Protein AF-0000000086636569 (afdb_homodimer)

Solvent-accessible surface area (backbone atoms only — not comparable to full-atom values): 57026 Å² total; per-residue (Å²): 127,86,80,73,78,58,21,23,55,56,32,53,75,66,73,48,94,47,76,62,40,80,80,44,24,64,63,28,57,76,63,74,40,82,42,66,36,55,52,45,75,56,51,57,44,32,56,47,44,37,48,48,50,31,52,48,57,55,53,68,70,54,67,79,78,84,78,79,77,84,74,76,84,78,80,74,83,78,66,83,68,66,83,62,70,76,66,76,68,66,71,71,67,79,69,75,75,90,65,72,74,88,46,74,58,40,58,68,72,83,88,52,73,71,67,54,68,65,57,49,37,34,49,53,39,48,55,28,51,42,36,59,42,40,74,91,74,70,39,70,48,41,66,58,61,47,66,54,53,59,65,58,30,84,41,93,88,36,56,23,35,52,24,21,47,39,14,40,17,29,44,54,48,21,62,78,66,60,40,71,63,32,45,53,51,13,50,50,25,39,35,50,14,37,52,42,44,49,54,60,69,62,39,83,90,59,64,65,48,73,58,56,52,52,24,36,53,39,46,40,52,34,44,69,34,65,40,60,58,50,96,67,75,56,42,39,48,43,40,41,52,47,44,51,52,63,42,44,75,64,35,58,61,37,73,66,40,36,54,50,46,54,55,48,51,50,55,40,48,44,34,23,52,72,68,69,37,79,72,62,85,58,50,60,61,58,56,67,46,31,22,70,84,38,66,71,49,41,53,51,49,50,49,49,52,47,32,51,53,51,47,51,48,50,54,50,58,60,40,42,76,64,77,71,58,57,68,62,57,55,53,52,50,45,52,51,51,53,49,50,52,52,56,59,53,59,66,56,67,42,80,89,60,57,64,46,77,41,52,39,78,76,65,47,59,93,59,87,66,97,59,91,74,51,71,43,36,42,35,31,84,41,64,59,58,45,43,53,51,34,51,53,40,41,51,48,34,53,47,37,52,49,44,41,57,55,39,66,72,46,32,85,73,43,75,69,50,22,55,58,34,50,54,51,37,53,52,37,38,50,48,35,36,51,40,48,52,55,45,52,14,34,48,49,43,32,41,38,36,22,47,59,86,62,51,71,40,71,90,51,78,76,39,60,48,21,40,33,28,30,58,64,42,44,41,49,35,51,57,44,36,37,84,87,42,69,45,49,72,66,51,22,53,52,27,46,54,51,49,51,49,32,25,67,62,53,48,32,54,78,66,43,48,95,65,61,57,94,128,86,79,74,79,59,21,24,54,57,31,53,75,67,73,46,94,47,77,62,40,80,84,44,23,63,64,27,58,76,65,73,39,81,41,67,36,56,55,47,73,57,52,57,45,30,58,48,44,37,47,49,50,30,53,52,57,55,56,71,68,57,71,76,78,82,82,77,74,84,75,77,85,76,81,75,82,78,69,85,69,67,83,64,71,77,67,75,66,66,71,71,64,79,71,77,75,90,63,74,74,88,45,74,59,40,59,67,73,85,85,50,73,71,67,54,70,65,58,48,36,35,50,53,39,47,57,27,51,42,35,58,40,39,75,90,73,68,39,71,50,42,64,58,60,49,66,53,55,59,64,57,31,85,42,92,88,37,57,22,36,54,24,19,47,38,14,41,14,29,44,53,49,20,60,77,66,61,40,71,62,32,46,52,51,12,50,49,24,39,32,49,14,37,50,42,44,49,54,59,69,61,39,83,90,60,66,64,48,73,58,56,51,52,24,37,53,39,45,39,51,34,45,68,34,66,39,58,58,48,97,68,75,56,44,39,49,46,40,42,54,47,44,51,53,64,40,45,75,64,34,58,61,35,72,66,40,36,53,49,46,55,55,49,52,49,54,41,48,44,36,24,54,70,67,69,36,79,74,62,87,58,49,60,62,58,56,67,46,32,22,71,85,37,69,72,48,41,52,51,50,51,49,50,51,48,32,50,54,50,48,51,48,51,52,51,58,60,39,42,75,61,80,71,57,57,68,61,59,56,52,52,50,43,52,50,52,53,49,52,53,54,55,60,54,58,66,57,68,42,77,90,60,59,66,45,79,42,54,39,76,77,67,48,59,96,59,86,66,98,57,92,73,52,71,42,36,44,36,30,84,42,64,59,57,46,43,51,50,35,50,54,40,40,52,49,36,52,47,37,54,52,44,39,54,54,40,65,72,46,34,85,73,42,74,69,50,23,55,56,34,50,53,50,38,55,52,37,39,51,49,34,36,51,42,49,53,54,47,53,14,34,49,49,41,32,41,38,35,22,47,61,87,64,51,72,40,71,92,51,78,76,38,61,48,21,38,32,27,27,59,67,43,45,45,49,35,52,57,44,36,36,87,86,42,70,44,50,71,66,51,22,52,50,27,46,54,51,48,53,50,30,26,67,60,54,48,33,52,77,66,41,47,95,66,58,69,93

Structure (mmCIF, N/CA/C/O backbone):
data_AF-0000000086636569-model_v1
#
loop_
_entity.id
_entity.type
_entity.pdbx_description
1 polymer 'Zn(2)-C6 fungal-type domain-containing protein'
#
loop_
_atom_site.group_PDB
_atom_site.id
_atom_site.type_symbol
_atom_site.label_atom_id
_atom_site.label_alt_id
_atom_site.label_comp_id
_atom_site.label_asym_id
_atom_site.label_entity_id
_atom_site.label_seq_id
_atom_site.pdbx_PDB_ins_code
_atom_site.Cartn_x
_atom_site.Cartn_y
_atom_site.Cartn_z
_atom_site.occupancy
_atom_site.B_iso_or_equiv
_atom_site.auth_seq_id
_atom_site.auth_comp_id
_atom_site.auth_asym_id
_atom_site.auth_atom_id
_atom_site.pdbx_PDB_model_num
ATOM 1 N N . MET A 1 1 ? 29.766 37.469 15.695 1 25.08 1 MET A N 1
ATOM 2 C CA . MET A 1 1 ? 28.438 37 15.375 1 25.08 1 MET A CA 1
ATOM 3 C C . MET A 1 1 ? 28.109 37.219 13.906 1 25.08 1 MET A C 1
ATOM 5 O O . MET A 1 1 ? 27.969 38.344 13.461 1 25.08 1 MET A O 1
ATOM 9 N N . SER A 1 2 ? 28.641 36.406 12.984 1 34.47 2 SER A N 1
ATOM 10 C CA . SER A 1 2 ? 28.609 36.75 11.562 1 34.47 2 SER A CA 1
ATOM 11 C C . SER A 1 2 ? 27.188 37.062 11.094 1 34.47 2 SER A C 1
ATOM 13 O O . SER A 1 2 ? 26.281 36.281 11.344 1 34.47 2 SER A O 1
ATOM 15 N N . HIS A 1 3 ? 26.75 38.25 10.867 1 37.94 3 HIS A N 1
ATOM 16 C CA . HIS A 1 3 ? 25.5 38.812 10.383 1 37.94 3 HIS A CA 1
ATOM 17 C C . HIS A 1 3 ? 25.062 38.188 9.062 1 37.94 3 HIS A C 1
ATOM 19 O O . HIS A 1 3 ? 25.656 38.469 8.016 1 37.94 3 HIS A O 1
ATOM 25 N N . ARG A 1 4 ? 24.547 37 9.117 1 49.47 4 ARG A N 1
ATOM 26 C CA . ARG A 1 4 ? 24.094 36.375 7.883 1 49.47 4 ARG A CA 1
ATOM 27 C C . ARG A 1 4 ? 23.031 37.219 7.188 1 49.47 4 ARG A C 1
ATOM 29 O O . ARG A 1 4 ? 22.141 37.75 7.84 1 49.47 4 ARG A O 1
ATOM 36 N N . SER A 1 5 ? 23.219 37.469 5.977 1 56.94 5 SER A N 1
ATOM 37 C CA . SER A 1 5 ? 22.469 38.375 5.121 1 56.94 5 SER A CA 1
ATOM 38 C C . SER A 1 5 ? 21 37.969 5.023 1 56.94 5 SER A C 1
ATOM 40 O O . SER A 1 5 ? 20.703 36.781 4.926 1 56.94 5 SER A O 1
ATOM 42 N N . ARG A 1 6 ? 19.984 38.781 5.352 1 59.16 6 ARG A N 1
ATOM 43 C CA . ARG A 1 6 ? 18.531 38.625 5.293 1 59.16 6 ARG A CA 1
ATOM 44 C C . ARG A 1 6 ? 18.016 38.812 3.867 1 59.16 6 ARG A C 1
ATOM 46 O O . ARG A 1 6 ? 16.812 39.031 3.654 1 59.16 6 ARG A O 1
ATOM 53 N N . GLY A 1 7 ? 18.859 38.781 2.932 1 62.91 7 GLY A N 1
ATOM 54 C CA . GLY A 1 7 ? 18.484 39 1.545 1 62.91 7 GLY A CA 1
ATOM 55 C C . GLY A 1 7 ? 17.828 37.812 0.906 1 62.91 7 GLY A C 1
ATOM 56 O O . GLY A 1 7 ? 17.75 36.719 1.515 1 62.91 7 GLY A O 1
ATOM 57 N N . CYS A 1 8 ? 17.125 38.062 -0.266 1 63.12 8 CYS A N 1
ATOM 58 C CA . CYS A 1 8 ? 16.5 36.969 -1.016 1 63.12 8 CYS A CA 1
ATOM 59 C C . CYS A 1 8 ? 17.547 35.938 -1.474 1 63.12 8 CYS A C 1
ATOM 61 O O . CYS A 1 8 ? 18.734 36.25 -1.528 1 63.12 8 CYS A O 1
ATOM 63 N N . LEU A 1 9 ? 17.203 34.719 -1.702 1 63.31 9 LEU A N 1
ATOM 64 C CA . LEU A 1 9 ? 18.109 33.625 -2.047 1 63.31 9 LEU A CA 1
ATOM 65 C C . LEU A 1 9 ? 19.047 34.031 -3.184 1 63.31 9 LEU A C 1
ATOM 67 O O . LEU A 1 9 ? 20.234 33.75 -3.146 1 63.31 9 LEU A O 1
ATOM 71 N N . ARG A 1 10 ? 18.562 34.719 -4.102 1 66.31 10 ARG A N 1
ATOM 72 C CA . ARG A 1 10 ? 19.359 35.094 -5.266 1 66.31 10 ARG A CA 1
ATOM 73 C C . ARG A 1 10 ? 20.422 36.125 -4.902 1 66.31 10 ARG A C 1
ATOM 75 O O . ARG A 1 10 ? 21.578 36.031 -5.332 1 66.31 10 ARG A O 1
ATOM 82 N N . CYS A 1 11 ? 20.047 37.062 -4.164 1 70.5 11 CYS A N 1
ATOM 83 C CA . CYS A 1 11 ? 20.969 38.094 -3.756 1 70.5 11 CYS A CA 1
ATOM 84 C C . CYS A 1 11 ? 22.062 37.562 -2.855 1 70.5 11 CYS A C 1
ATOM 86 O O . CYS A 1 11 ? 23.234 37.938 -2.969 1 70.5 11 CYS A O 1
ATOM 88 N N . ARG A 1 12 ? 21.734 36.562 -2.064 1 68 12 ARG A N 1
ATOM 89 C CA . ARG A 1 12 ? 22.688 35.906 -1.175 1 68 12 ARG A CA 1
ATOM 90 C C . ARG A 1 12 ? 23.688 35.062 -1.963 1 68 12 ARG A C 1
ATOM 92 O O . ARG A 1 12 ? 24.891 35.062 -1.674 1 68 12 ARG A O 1
ATOM 99 N N . GLN A 1 13 ? 23.219 34.438 -2.945 1 67.31 13 GLN A N 1
ATOM 100 C CA . GLN A 1 13 ? 24.078 33.625 -3.795 1 67.31 13 GLN A CA 1
ATOM 101 C C . GLN A 1 13 ? 25.109 34.469 -4.531 1 67.31 13 GLN A C 1
ATOM 103 O O . GLN A 1 13 ? 26.234 34.031 -4.758 1 67.31 13 GLN A O 1
ATOM 108 N N . ARG A 1 14 ? 24.766 35.688 -4.742 1 69.94 14 ARG A N 1
ATOM 109 C CA . ARG A 1 14 ? 25.625 36.594 -5.5 1 69.94 14 ARG A CA 1
ATOM 110 C C . ARG A 1 14 ? 26.406 37.5 -4.566 1 69.94 14 ARG A C 1
ATOM 112 O O . ARG A 1 14 ? 27.203 38.312 -5.02 1 69.94 14 ARG A O 1
ATOM 119 N N . ARG A 1 15 ? 26.172 37.375 -3.281 1 67.94 15 ARG A N 1
ATOM 120 C CA . ARG A 1 15 ? 26.844 38.125 -2.238 1 67.94 15 ARG A CA 1
ATOM 121 C C . ARG A 1 15 ? 26.688 39.625 -2.475 1 67.94 15 ARG A C 1
ATOM 123 O O . ARG A 1 15 ? 27.656 40.375 -2.355 1 67.94 15 ARG A O 1
ATOM 130 N N . VAL A 1 16 ? 25.422 40 -2.916 1 76.44 16 VAL A N 1
ATOM 131 C CA . VAL A 1 16 ? 25.109 41.438 -3.057 1 76.44 16 VAL A CA 1
ATOM 132 C C . VAL A 1 16 ? 24.109 41.844 -1.984 1 76.44 16 VAL A C 1
ATOM 134 O O . VAL A 1 16 ? 23.391 41 -1.44 1 76.44 16 VAL A O 1
ATOM 137 N N . LYS A 1 17 ? 24.125 43.062 -1.562 1 71.56 17 LYS A N 1
ATOM 138 C CA . LYS A 1 17 ? 23.203 43.625 -0.583 1 71.56 17 LYS A CA 1
ATOM 139 C C . LYS A 1 17 ? 21.766 43.625 -1.127 1 71.56 17 LYS A C 1
ATOM 141 O O . LYS A 1 17 ? 21.5 44.188 -2.188 1 71.56 17 LYS A O 1
ATOM 146 N N . CYS A 1 18 ? 20.797 42.844 -0.546 1 69.75 18 CYS A N 1
ATOM 147 C CA . CYS A 1 18 ? 19.391 42.719 -0.926 1 69.75 18 CYS A CA 1
ATOM 148 C C . CYS A 1 18 ? 18.562 43.812 -0.268 1 69.75 18 CYS A C 1
ATOM 150 O O . CYS A 1 18 ? 18.766 44.156 0.903 1 69.75 18 CYS A O 1
ATOM 152 N N . ASP A 1 19 ? 17.734 44.531 -0.901 1 72.31 19 ASP A N 1
ATOM 153 C CA . ASP A 1 19 ? 16.922 45.625 -0.352 1 72.31 19 ASP A CA 1
ATOM 154 C C . ASP A 1 19 ? 15.711 45.062 0.395 1 72.31 19 ASP A C 1
ATOM 156 O O . ASP A 1 19 ? 14.938 45.844 0.972 1 72.31 19 ASP A O 1
ATOM 160 N N . ARG A 1 20 ? 15.469 43.781 0.396 1 68.38 20 ARG A N 1
ATOM 161 C CA . ARG A 1 20 ? 14.43 43.062 1.119 1 68.38 20 ARG A CA 1
ATOM 162 C C . ARG A 1 20 ? 13.047 43.562 0.762 1 68.38 20 ARG A C 1
ATOM 164 O O . ARG A 1 20 ? 12.125 43.5 1.578 1 68.38 20 ARG A O 1
ATOM 171 N N . SER A 1 21 ? 12.945 44.094 -0.434 1 68.81 21 SER A N 1
ATOM 172 C CA . SER A 1 21 ? 11.625 44.5 -0.887 1 68.81 21 SER A CA 1
ATOM 173 C C . SER A 1 21 ? 10.758 43.281 -1.248 1 68.81 21 SER A C 1
ATOM 175 O O . SER A 1 21 ? 11.281 42.219 -1.57 1 68.81 21 SER A O 1
ATOM 177 N N . ARG A 1 22 ? 9.445 43.344 -0.914 1 63.53 22 ARG A N 1
ATOM 178 C CA . ARG A 1 22 ? 8.453 42.312 -1.267 1 63.53 22 ARG A CA 1
ATOM 179 C C . ARG A 1 22 ? 7.562 42.812 -2.408 1 63.53 22 ARG A C 1
ATOM 181 O O . ARG A 1 22 ? 7.277 44 -2.52 1 63.53 22 ARG A O 1
ATOM 188 N N . PRO A 1 23 ? 7.176 41.719 -3.141 1 57.16 23 PRO A N 1
ATOM 189 C CA . PRO A 1 23 ? 7.375 40.281 -3.1 1 57.16 23 PRO A CA 1
ATOM 190 C C . PRO A 1 23 ? 8.727 39.844 -3.672 1 57.16 23 PRO A C 1
ATOM 192 O O . PRO A 1 23 ? 9.148 38.688 -3.475 1 57.16 23 PRO A O 1
ATOM 195 N N . SER A 1 24 ? 9.312 40.75 -4.406 1 65.75 24 SER A N 1
ATOM 196 C CA . SER A 1 24 ? 10.617 40.5 -5.012 1 65.75 24 SER A CA 1
ATOM 197 C C . SER A 1 24 ? 11.609 41.594 -4.723 1 65.75 24 SER A C 1
ATOM 199 O O . SER A 1 24 ? 11.227 42.781 -4.648 1 65.75 24 SER A O 1
ATOM 201 N N . CYS A 1 25 ? 12.82 41.25 -4.434 1 70 25 CYS A N 1
ATOM 202 C CA . CYS A 1 25 ? 13.789 42.312 -4.191 1 70 25 CYS A CA 1
ATOM 203 C C . CYS A 1 25 ? 14.133 43.031 -5.484 1 70 25 CYS A C 1
ATOM 205 O O . CYS A 1 25 ? 14.078 42.469 -6.566 1 70 25 CYS A O 1
ATOM 207 N N . GLN A 1 26 ? 14.297 44.375 -5.316 1 73.62 26 GLN A N 1
ATOM 208 C CA . GLN A 1 26 ? 14.547 45.25 -6.453 1 73.62 26 GLN A CA 1
ATOM 209 C C . GLN A 1 26 ? 15.766 44.781 -7.25 1 73.62 26 GLN A C 1
ATOM 211 O O . GLN A 1 26 ? 15.844 45 -8.461 1 73.62 26 GLN A O 1
ATOM 216 N N . ARG A 1 27 ? 16.594 44 -6.633 1 74.31 27 ARG A N 1
ATOM 217 C CA . ARG A 1 27 ? 17.781 43.5 -7.309 1 74.31 27 ARG A CA 1
ATOM 218 C C . ARG A 1 27 ? 17.469 42.344 -8.211 1 74.31 27 ARG A C 1
ATOM 220 O O . ARG A 1 27 ? 17.969 42.25 -9.336 1 74.31 27 ARG A O 1
ATOM 227 N N . CYS A 1 28 ? 16.656 41.5 -7.719 1 71.62 28 CYS A N 1
ATOM 228 C CA . CYS A 1 28 ? 16.219 40.375 -8.539 1 71.62 28 CYS A CA 1
ATOM 229 C C . CYS A 1 28 ? 15.359 40.875 -9.703 1 71.62 28 CYS A C 1
ATOM 231 O O . CYS A 1 28 ? 15.516 40.406 -10.828 1 71.62 28 CYS A O 1
ATOM 233 N N . ILE A 1 29 ? 14.578 41.844 -9.492 1 72.06 29 ILE A N 1
ATOM 234 C CA . ILE A 1 29 ? 13.734 42.438 -10.531 1 72.06 29 ILE A CA 1
ATOM 235 C C . ILE A 1 29 ? 14.609 43.094 -11.586 1 72.06 29 ILE A C 1
ATOM 237 O O . ILE A 1 29 ? 14.398 42.906 -12.789 1 72.06 29 ILE A O 1
ATOM 241 N N . ALA A 1 30 ? 15.594 43.844 -11.211 1 74.5 30 ALA A N 1
ATOM 242 C CA . ALA A 1 30 ? 16.469 44.562 -12.125 1 74.5 30 ALA A CA 1
ATOM 243 C C . ALA A 1 30 ? 17.281 43.594 -12.992 1 74.5 30 ALA A C 1
ATOM 245 O O . ALA A 1 30 ? 17.641 43.938 -14.117 1 74.5 30 ALA A O 1
ATOM 246 N N . ARG A 1 31 ? 17.438 42.438 -12.445 1 73.06 31 ARG A N 1
ATOM 247 C CA . ARG A 1 31 ? 18.234 41.438 -13.18 1 73.06 31 ARG A CA 1
ATOM 248 C C . ARG A 1 31 ? 17.344 40.406 -13.859 1 73.06 31 ARG A C 1
ATOM 250 O O . ARG A 1 31 ? 17.844 39.438 -14.422 1 73.06 31 ARG A O 1
ATOM 257 N N . ASN A 1 32 ? 16.047 40.562 -13.789 1 63.72 32 ASN A N 1
ATOM 258 C CA . ASN A 1 32 ? 15.062 39.688 -14.391 1 63.72 32 ASN A CA 1
ATOM 259 C C . ASN A 1 32 ? 15.211 38.25 -13.883 1 63.72 32 ASN A C 1
ATOM 261 O O . ASN A 1 32 ? 15.172 37.312 -14.672 1 63.72 32 ASN A O 1
ATOM 265 N N . GLU A 1 33 ? 15.648 38.281 -12.672 1 66.19 33 GLU A N 1
ATOM 266 C CA . GLU A 1 33 ? 15.75 36.969 -12.031 1 66.19 33 GLU A CA 1
ATOM 267 C C . GLU A 1 33 ? 14.586 36.719 -11.062 1 66.19 33 GLU A C 1
ATOM 269 O O . GLU A 1 33 ? 14.047 37.688 -10.492 1 66.19 33 GLU A O 1
ATOM 274 N N . LEU A 1 34 ? 14.086 35.625 -11.008 1 57.88 34 LEU A N 1
ATOM 275 C CA . LEU A 1 34 ? 13.008 35.312 -10.078 1 57.88 34 LEU A CA 1
ATOM 276 C C . LEU A 1 34 ? 13.508 35.375 -8.633 1 57.88 34 LEU A C 1
ATOM 278 O O . LEU A 1 34 ? 14.461 34.688 -8.273 1 57.88 34 LEU A O 1
ATOM 282 N N . CYS A 1 35 ? 13.016 36.344 -7.855 1 58.75 35 CYS A N 1
ATOM 283 C CA . CYS A 1 35 ? 13.328 36.5 -6.441 1 58.75 35 CYS A CA 1
ATOM 284 C C . CYS A 1 35 ? 12.727 35.375 -5.625 1 58.75 35 CYS A C 1
ATOM 286 O O . CYS A 1 35 ? 11.508 35.25 -5.52 1 58.75 35 CYS A O 1
ATOM 288 N N . VAL A 1 36 ? 13.445 34.469 -5.438 1 53.31 36 VAL A N 1
ATOM 289 C CA . VAL A 1 36 ? 12.969 33.219 -4.867 1 53.31 36 VAL A CA 1
ATOM 290 C C . VAL A 1 36 ? 12.742 33.406 -3.369 1 53.31 36 VAL A C 1
ATOM 292 O O . VAL A 1 36 ? 12.633 32.406 -2.635 1 53.31 36 VAL A O 1
ATOM 295 N N . GLY A 1 37 ? 12.625 34.719 -2.844 1 53.34 37 GLY A N 1
ATOM 296 C CA . GLY A 1 37 ? 12.164 35.062 -1.505 1 53.34 37 GLY A CA 1
ATOM 297 C C . GLY A 1 37 ? 13.289 35.25 -0.516 1 53.34 37 GLY A C 1
ATOM 298 O O . GLY A 1 37 ? 14.461 35.125 -0.867 1 53.34 37 GLY A O 1
ATOM 299 N N . TYR A 1 38 ? 12.922 35.969 0.691 1 51.59 38 TYR A N 1
ATOM 300 C CA . TYR A 1 38 ? 13.82 36.469 1.729 1 51.59 38 TYR A CA 1
ATOM 301 C C . TYR A 1 38 ? 13.984 35.438 2.842 1 51.59 38 TYR A C 1
ATOM 303 O O . TYR A 1 38 ? 13.133 34.562 3.023 1 51.59 38 TYR A O 1
ATOM 311 N N . ARG A 1 39 ? 15.203 35.312 3.246 1 44.06 39 ARG A N 1
ATOM 312 C CA . ARG A 1 39 ? 15.398 34.469 4.434 1 44.06 39 ARG A CA 1
ATOM 313 C C . ARG A 1 39 ? 14.531 34.969 5.59 1 44.06 39 ARG A C 1
ATOM 315 O O . ARG A 1 39 ? 14.594 36.156 5.957 1 44.06 39 ARG A O 1
ATOM 322 N N . ASP A 1 40 ? 13.391 34.562 5.699 1 41.47 40 ASP A N 1
ATOM 323 C CA . ASP A 1 40 ? 12.633 35 6.871 1 41.47 40 ASP A CA 1
ATOM 324 C C . ASP A 1 40 ? 13.352 34.594 8.164 1 41.47 40 ASP A C 1
ATOM 326 O O . ASP A 1 40 ? 14.195 33.688 8.156 1 41.47 40 ASP A O 1
ATOM 330 N N . GLU A 1 41 ? 13.219 35.469 9.188 1 41.06 41 GLU A N 1
ATOM 331 C CA . GLU A 1 41 ? 13.695 35.188 10.539 1 41.06 41 GLU A CA 1
ATOM 332 C C . GLU A 1 41 ? 13.461 33.719 10.914 1 41.06 41 GLU A C 1
ATOM 334 O O . GLU A 1 41 ? 14.227 33.156 11.688 1 41.06 41 GLU A O 1
ATOM 339 N N . GLY A 1 42 ? 12.633 33.156 10.375 1 38.97 42 GLY A N 1
ATOM 340 C CA . GLY A 1 42 ? 12.297 31.766 10.672 1 38.97 42 GLY A CA 1
ATOM 341 C C . GLY A 1 42 ? 13.32 30.781 10.133 1 38.97 42 GLY A C 1
ATOM 342 O O . GLY A 1 42 ? 13.609 29.766 10.773 1 38.97 42 GLY A O 1
ATOM 343 N N . ASP A 1 43 ? 13.906 31.062 9.023 1 41.56 43 ASP A N 1
ATOM 344 C CA . ASP A 1 43 ? 14.969 30.234 8.469 1 41.56 43 ASP A CA 1
ATOM 345 C C . ASP A 1 43 ? 16.203 30.234 9.375 1 41.56 43 ASP A C 1
ATOM 347 O O . ASP A 1 43 ? 16.828 29.203 9.57 1 41.56 43 ASP A O 1
ATOM 351 N N . LEU A 1 44 ? 16.547 31.453 9.867 1 40.69 44 LEU A N 1
ATOM 352 C CA . LEU A 1 44 ? 17.625 31.609 10.836 1 40.69 44 LEU A CA 1
ATOM 353 C C . LEU A 1 44 ? 17.328 30.828 12.109 1 40.69 44 LEU A C 1
ATOM 355 O O . LEU A 1 44 ? 18.234 30.25 12.711 1 40.69 44 LEU A O 1
ATOM 359 N N . MET A 1 45 ? 16.172 30.812 12.406 1 39.44 45 MET A N 1
ATOM 360 C CA . MET A 1 45 ? 15.773 30.078 13.602 1 39.44 45 MET A CA 1
ATOM 361 C C . MET A 1 45 ? 15.938 28.578 13.398 1 39.44 45 MET A C 1
ATOM 363 O O . MET A 1 45 ? 16.391 27.875 14.305 1 39.44 45 MET A O 1
ATOM 367 N N . PHE A 1 46 ? 15.719 28.109 12.227 1 37.31 46 PHE A N 1
ATOM 368 C CA . PHE A 1 46 ? 15.891 26.672 11.969 1 37.31 46 PHE A CA 1
ATOM 369 C C . PHE A 1 46 ? 17.359 26.281 12.055 1 37.31 46 PHE A C 1
ATOM 371 O O . PHE A 1 46 ? 17.688 25.266 12.672 1 37.31 46 PHE A O 1
ATOM 378 N N . GLN A 1 47 ? 18.266 26.984 11.469 1 42.06 47 GLN A N 1
ATOM 379 C CA . GLN A 1 47 ? 19.688 26.688 11.562 1 42.06 47 GLN A CA 1
ATOM 380 C C . GLN A 1 47 ? 20.188 26.844 13 1 42.06 47 GLN A C 1
ATOM 382 O O . GLN A 1 47 ? 20.938 26.016 13.492 1 42.06 47 GLN A O 1
ATOM 387 N N . HIS A 1 48 ? 19.703 27.906 13.594 1 41.78 48 HIS A N 1
ATOM 388 C CA . HIS A 1 48 ? 20.109 28.172 14.969 1 41.78 48 HIS A CA 1
ATOM 389 C C . HIS A 1 48 ? 19.516 27.141 15.93 1 41.78 48 HIS A C 1
ATOM 391 O O . HIS A 1 48 ? 20.203 26.672 16.844 1 41.78 48 HIS A O 1
ATOM 397 N N . GLU A 1 49 ? 18.344 26.812 15.688 1 42.47 49 GLU A N 1
ATOM 398 C CA . GLU A 1 49 ? 17.703 25.844 16.578 1 42.47 49 GLU A CA 1
ATOM 399 C C . GLU A 1 49 ? 18.297 24.453 16.391 1 42.47 49 GLU A C 1
ATOM 401 O O . GLU A 1 49 ? 18.469 23.719 17.359 1 42.47 49 GLU A O 1
ATOM 406 N N . THR A 1 50 ? 18.609 24.172 15.195 1 43.12 50 THR A N 1
ATOM 407 C CA . THR A 1 50 ? 19.312 22.906 15 1 43.12 50 THR A CA 1
ATOM 408 C C . THR A 1 50 ? 20.641 22.906 15.766 1 43.12 50 THR A C 1
ATOM 410 O O . THR A 1 50 ? 20.984 21.906 16.406 1 43.12 50 THR A O 1
ATOM 413 N N . GLU A 1 51 ? 21.281 24.094 15.719 1 43.12 51 GLU A N 1
ATOM 414 C CA . GLU A 1 51 ? 22.547 24.203 16.453 1 43.12 51 GLU A CA 1
ATOM 415 C C . GLU A 1 51 ? 22.312 24.156 17.969 1 43.12 51 GLU A C 1
ATOM 417 O O . GLU 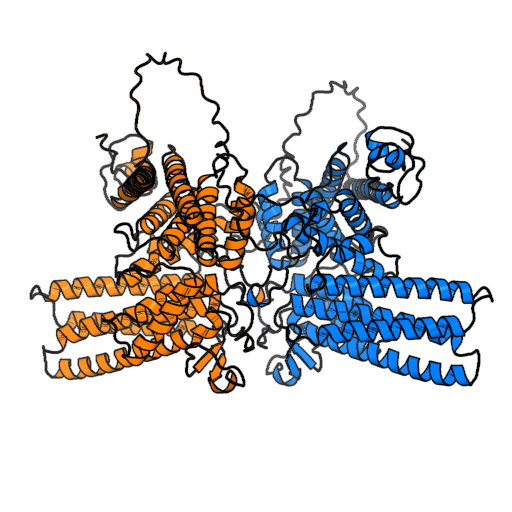A 1 51 ? 23.062 23.516 18.688 1 43.12 51 GLU A O 1
ATOM 422 N N . LYS A 1 52 ? 21.328 24.828 18.438 1 46.16 52 LYS A N 1
ATOM 423 C CA . LYS A 1 52 ? 21.016 24.844 19.859 1 46.16 52 LYS A CA 1
ATOM 424 C C . LYS A 1 52 ? 20.578 23.469 20.359 1 46.16 52 LYS A C 1
ATOM 426 O O . LYS A 1 52 ? 21 23.031 21.422 1 46.16 52 LYS A O 1
ATOM 431 N N . VAL A 1 53 ? 19.812 22.891 19.609 1 47.34 53 VAL A N 1
ATOM 432 C CA . VAL A 1 53 ? 19.312 21.578 20 1 47.34 53 VAL A CA 1
ATOM 433 C C . VAL A 1 53 ? 20.453 20.562 19.938 1 47.34 53 VAL A C 1
ATOM 435 O O . VAL A 1 53 ? 20.578 19.703 20.812 1 47.34 53 VAL A O 1
ATOM 438 N N . VAL A 1 54 ? 21.266 20.734 18.906 1 44.75 54 VAL A N 1
ATOM 439 C CA . VAL A 1 54 ? 22.469 19.906 18.844 1 44.75 54 VAL A CA 1
ATOM 440 C C . VAL A 1 54 ? 23.344 20.156 20.062 1 44.75 54 VAL A C 1
ATOM 442 O O . VAL A 1 54 ? 23.812 19.219 20.703 1 44.75 54 VAL A O 1
ATOM 445 N N . PHE A 1 55 ? 23.641 21.469 20.359 1 45.69 55 PHE A N 1
ATOM 446 C CA . PHE A 1 55 ? 24.484 21.812 21.5 1 45.69 55 PHE A CA 1
ATOM 447 C C . PHE A 1 55 ? 23.891 21.25 22.797 1 45.69 55 PHE A C 1
ATOM 449 O O . PHE A 1 55 ? 24.609 20.688 23.625 1 45.69 55 PHE A O 1
ATOM 456 N N . ARG A 1 56 ? 22.672 21.328 22.922 1 44.91 56 ARG A N 1
ATOM 457 C CA . ARG A 1 56 ? 22.016 20.859 24.141 1 44.91 56 ARG A CA 1
ATOM 458 C C . ARG A 1 56 ? 22.016 19.328 24.203 1 44.91 56 ARG A C 1
ATOM 460 O O . ARG A 1 56 ? 22.172 18.75 25.281 1 44.91 56 ARG A O 1
ATOM 467 N N . SER A 1 57 ? 21.672 18.75 23.172 1 42.31 57 SER A N 1
ATOM 468 C CA . SER A 1 57 ? 21.625 17.297 23.156 1 42.31 57 SER A CA 1
ATOM 469 C C . SER A 1 57 ? 23 16.703 23.438 1 42.31 57 SER A C 1
ATOM 471 O O . SER A 1 57 ? 23.094 15.656 24.094 1 42.31 57 SER A O 1
ATOM 473 N N . LEU A 1 58 ? 24.094 17.328 22.984 1 40.94 58 LEU A N 1
ATOM 474 C CA . LEU A 1 58 ? 25.453 16.891 23.266 1 40.94 58 LEU A CA 1
ATOM 475 C C . LEU A 1 58 ? 25.859 17.234 24.688 1 40.94 58 LEU A C 1
ATOM 477 O O . LEU A 1 58 ? 26.625 16.5 25.328 1 40.94 58 LEU A O 1
ATOM 481 N N . THR A 1 59 ? 25.5 18.375 25.219 1 39.91 59 THR A N 1
ATOM 482 C CA . THR A 1 59 ? 25.875 18.766 26.562 1 39.91 59 THR A CA 1
ATOM 483 C C . THR A 1 59 ? 25.156 17.891 27.594 1 39.91 59 THR A C 1
ATOM 485 O O . THR A 1 59 ? 25.672 17.672 28.703 1 39.91 59 THR A O 1
ATOM 488 N N . THR A 1 60 ? 23.922 17.531 27.375 1 36.34 60 THR A N 1
ATOM 489 C CA . THR A 1 60 ? 23.281 16.734 28.406 1 36.34 60 THR A CA 1
ATOM 490 C C . THR A 1 60 ? 23.938 15.359 28.516 1 36.34 60 THR A C 1
ATOM 492 O O . THR A 1 60 ? 23.75 14.656 29.5 1 36.34 60 THR A O 1
ATOM 495 N N . SER A 1 61 ? 24.562 14.852 27.531 1 34.62 61 SER A N 1
ATOM 496 C CA . SER A 1 61 ? 25.234 13.57 27.719 1 34.62 61 SER A CA 1
ATOM 497 C C . SER A 1 61 ? 26.547 13.734 28.469 1 34.62 61 SER A C 1
ATOM 499 O O . SER A 1 61 ? 27.172 12.742 28.875 1 34.62 61 SER A O 1
ATOM 501 N N . SER A 1 62 ? 27.312 14.906 28.422 1 34.06 62 SER A N 1
ATOM 502 C CA . SER A 1 62 ? 28.688 14.961 28.922 1 34.06 62 SER A CA 1
ATOM 503 C C . SER A 1 62 ? 28.719 15.148 30.438 1 34.06 62 SER A C 1
ATOM 505 O O . SER A 1 62 ? 29.781 15.398 31 1 34.06 62 SER A O 1
ATOM 507 N N . THR A 1 63 ? 27.688 15.156 31.219 1 27.72 63 THR A N 1
ATOM 508 C CA . THR A 1 63 ? 28.047 15.656 32.531 1 27.72 63 THR A CA 1
ATOM 509 C C . THR A 1 63 ? 29.156 14.797 33.156 1 27.72 63 THR A C 1
ATOM 511 O O . THR A 1 63 ? 29.859 15.234 34.062 1 27.72 63 THR A O 1
ATOM 514 N N . SER A 1 64 ? 29.141 13.469 33.281 1 27.45 64 SER A N 1
ATOM 515 C CA . SER A 1 64 ? 29.844 13.133 34.531 1 27.45 64 SER A CA 1
ATOM 516 C C . SER A 1 64 ? 31.359 13.273 34.375 1 27.45 64 SER A C 1
ATOM 518 O O . SER A 1 64 ? 32.094 13.328 35.344 1 27.45 64 SER A O 1
ATOM 520 N N . GLY A 1 65 ? 32.094 12.742 33.281 1 25.11 65 GLY A N 1
ATOM 521 C CA . GLY A 1 65 ? 33.469 12.422 33.625 1 25.11 65 GLY A CA 1
ATOM 522 C C . GLY A 1 65 ? 34.375 13.633 33.656 1 25.11 65 GLY A C 1
ATOM 523 O O . GLY A 1 65 ? 34.094 14.633 33 1 25.11 65 GLY A O 1
ATOM 524 N N . SER A 1 66 ? 35.281 13.891 34.688 1 24.27 66 SER A N 1
ATOM 525 C CA . SER A 1 66 ? 36.312 14.828 35.125 1 24.27 66 SER A CA 1
ATOM 526 C C . SER A 1 66 ? 37.375 15 34.062 1 24.27 66 SER A C 1
ATOM 528 O O . SER A 1 66 ? 38.094 14.047 33.719 1 24.27 66 SER A O 1
ATOM 530 N N . VAL A 1 67 ? 37.125 15.711 32.906 1 23.8 67 VAL A N 1
ATOM 531 C CA . VAL A 1 67 ? 38.156 15.953 31.922 1 23.8 67 VAL A CA 1
ATOM 532 C C . VAL A 1 67 ? 39.312 16.75 32.531 1 23.8 67 VAL A C 1
ATOM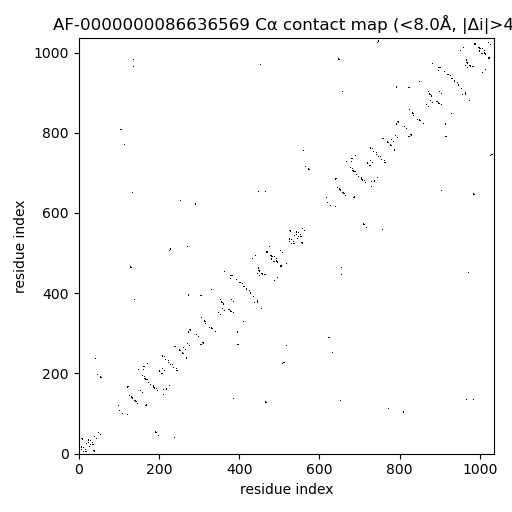 534 O O . VAL A 1 67 ? 39.125 17.828 33.094 1 23.8 67 VAL A O 1
ATOM 537 N N . SER A 1 68 ? 40.438 16.031 33 1 22.55 68 SER A N 1
ATOM 538 C CA . SER A 1 68 ? 41.719 16.641 33.312 1 22.55 68 SER A CA 1
ATOM 539 C C . SER A 1 68 ? 42.281 17.406 32.125 1 22.55 68 SER A C 1
ATOM 541 O O . SER A 1 68 ? 42.094 16.984 30.969 1 22.55 68 SER A O 1
ATOM 543 N N . THR A 1 69 ? 42.594 18.734 32.125 1 22.34 69 THR A N 1
ATOM 544 C CA . THR A 1 69 ? 42.906 19.891 31.297 1 22.34 69 THR A CA 1
ATOM 545 C C . THR A 1 69 ? 44.281 19.734 30.625 1 22.34 69 THR A C 1
ATOM 547 O O . THR A 1 69 ? 44.844 20.688 30.078 1 22.34 69 THR A O 1
ATOM 550 N N . ASN A 1 70 ? 44.875 18.484 30.266 1 22.22 70 ASN A N 1
ATOM 551 C CA . ASN A 1 70 ? 46.281 18.641 29.859 1 22.22 70 ASN A CA 1
ATOM 552 C C . ASN A 1 70 ? 46.406 19.344 28.516 1 22.22 70 ASN A C 1
ATOM 554 O O . ASN A 1 70 ? 45.594 19.094 27.609 1 22.22 70 ASN A O 1
ATOM 558 N N . SER A 1 71 ? 47.062 20.531 28.312 1 22.02 71 SER A N 1
ATOM 559 C CA . SER A 1 71 ? 47.25 21.688 27.438 1 22.02 71 SER A CA 1
ATOM 560 C C . SER A 1 71 ? 48.031 21.312 26.188 1 22.02 71 SER A C 1
ATOM 562 O O . SER A 1 71 ? 48.438 22.172 25.406 1 22.02 71 SER A O 1
ATOM 564 N N . SER A 1 72 ? 48.281 20 25.766 1 25.7 72 SER A N 1
ATOM 565 C CA . SER A 1 72 ? 49.406 20 24.844 1 25.7 72 SER A CA 1
ATOM 566 C C . SER A 1 72 ? 49.031 20.672 23.531 1 25.7 72 SER A C 1
ATOM 568 O O . SER A 1 72 ? 47.875 20.625 23.109 1 25.7 72 SER A O 1
ATOM 570 N N . PRO A 1 73 ? 49.938 21.531 22.906 1 27.05 73 PRO A N 1
ATOM 571 C CA . PRO A 1 73 ? 49.906 22.484 21.781 1 27.05 73 PRO A CA 1
ATOM 572 C C . PRO A 1 73 ? 49.625 21.797 20.438 1 27.05 73 PRO A C 1
ATOM 574 O O . PRO A 1 73 ? 50.375 20.922 20.016 1 27.05 73 PRO A O 1
ATOM 577 N N . ARG A 1 74 ? 48.25 21.547 20.141 1 24.48 74 ARG A N 1
ATOM 578 C CA . ARG A 1 74 ? 47.812 20.688 19.047 1 24.48 74 ARG A CA 1
ATOM 579 C C . ARG A 1 74 ? 48.094 21.344 17.688 1 24.48 74 ARG A C 1
ATOM 581 O O . ARG A 1 74 ? 47.656 22.484 17.453 1 24.48 74 ARG A O 1
ATOM 588 N N . ASP A 1 75 ? 49.281 21.078 17.031 1 24.3 75 ASP A N 1
ATOM 589 C CA . ASP A 1 75 ? 49.719 21.469 15.688 1 24.3 75 ASP A CA 1
ATOM 590 C C . ASP A 1 75 ? 48.625 21.188 14.648 1 24.3 75 ASP A C 1
ATOM 592 O O . ASP A 1 75 ? 47.969 20.156 14.711 1 24.3 75 ASP A O 1
ATOM 596 N N . HIS A 1 76 ? 48.094 22.219 13.93 1 21.62 76 HIS A N 1
ATOM 597 C CA . HIS A 1 76 ? 46.938 22.5 13.078 1 21.62 76 HIS A CA 1
ATOM 598 C C . HIS A 1 76 ? 47.094 21.812 11.719 1 21.62 76 HIS A C 1
ATOM 600 O O . HIS A 1 76 ? 46.469 22.234 10.742 1 21.62 76 HIS A O 1
ATOM 606 N N . ARG A 1 77 ? 47.906 20.734 11.391 1 24.48 77 ARG A N 1
ATOM 607 C CA . ARG A 1 77 ? 47.969 20.297 10 1 24.48 77 ARG A CA 1
ATOM 608 C C . ARG A 1 77 ? 46.562 19.922 9.508 1 24.48 77 ARG A C 1
ATOM 610 O O . ARG A 1 77 ? 45.875 19.109 10.133 1 24.48 77 ARG A O 1
ATOM 617 N N . THR A 1 78 ? 45.906 20.797 8.703 1 22.44 78 THR A N 1
ATOM 618 C CA . THR A 1 78 ? 44.594 20.859 8.047 1 22.44 78 THR A CA 1
ATOM 619 C C . THR A 1 78 ? 44.406 19.672 7.125 1 22.44 78 THR A C 1
ATOM 621 O O . THR A 1 78 ? 44.844 19.688 5.969 1 22.44 78 THR A O 1
ATOM 624 N N . ARG A 1 79 ? 45 18.453 7.344 1 24.23 79 ARG A N 1
ATOM 625 C CA . ARG A 1 79 ? 44.781 17.375 6.383 1 24.23 79 ARG A CA 1
ATOM 626 C C . ARG A 1 79 ? 43.312 17.234 6.059 1 24.23 79 ARG A C 1
ATOM 628 O O . ARG A 1 79 ? 42.438 17.391 6.934 1 24.23 79 ARG A O 1
ATOM 635 N N . SER A 1 80 ? 42.969 17.391 4.723 1 23.3 80 SER A N 1
ATOM 636 C CA . SER A 1 80 ? 41.719 17.219 4.02 1 23.3 80 SER A CA 1
ATOM 637 C C . SER A 1 80 ? 41 15.969 4.496 1 23.3 80 SER A C 1
ATOM 639 O O . SER A 1 80 ? 41.469 14.852 4.309 1 23.3 80 SER A O 1
ATOM 641 N N . ARG A 1 81 ? 40.562 15.984 5.652 1 23.97 81 ARG A N 1
ATOM 642 C CA . ARG A 1 81 ? 39.969 14.867 6.359 1 23.97 81 ARG A CA 1
ATOM 643 C C . ARG A 1 81 ? 38.844 14.234 5.531 1 23.97 81 ARG A C 1
ATOM 645 O O . ARG A 1 81 ? 37.938 14.93 5.09 1 23.97 81 ARG A O 1
ATOM 652 N N . SER A 1 82 ? 39.25 13.281 4.605 1 25.77 82 SER A N 1
ATOM 653 C CA . SER A 1 82 ? 38.344 12.344 3.986 1 25.77 82 SER A CA 1
ATOM 654 C C . SER A 1 82 ? 37.062 12.172 4.836 1 25.77 82 SER A C 1
ATOM 656 O O . SER A 1 82 ? 37.156 12.125 6.066 1 25.77 82 SER A O 1
ATOM 658 N N . VAL A 1 83 ? 36.094 12.797 4.379 1 28.72 83 VAL A N 1
ATOM 659 C CA . VAL A 1 83 ? 34.812 12.617 5.016 1 28.72 83 VAL A CA 1
ATOM 660 C C . VAL A 1 83 ? 34.656 11.18 5.5 1 28.72 83 VAL A C 1
ATOM 662 O O . VAL A 1 83 ? 34.594 10.25 4.691 1 28.72 83 VAL A O 1
ATOM 665 N N . GLU A 1 84 ? 35.5 10.789 6.43 1 26.19 84 GLU A N 1
ATOM 666 C CA . GLU A 1 84 ? 35.5 9.508 7.129 1 26.19 84 GLU A CA 1
ATOM 667 C C . GLU A 1 84 ? 34.094 8.922 7.215 1 26.19 84 GLU A C 1
ATOM 669 O O . GLU A 1 84 ? 33.125 9.648 7.379 1 26.19 84 GLU A O 1
ATOM 674 N N . ARG A 1 85 ? 33.844 7.805 6.5 1 29.42 85 ARG A N 1
ATOM 675 C CA . ARG A 1 85 ? 32.719 6.914 6.836 1 29.42 85 ARG A CA 1
ATOM 676 C C . ARG A 1 85 ? 32.281 7.102 8.281 1 29.42 85 ARG A C 1
ATOM 678 O O . ARG A 1 85 ? 33.125 7.152 9.188 1 29.42 85 ARG A O 1
ATOM 685 N N . ALA A 1 86 ? 31.422 8.008 8.57 1 29.92 86 ALA A N 1
ATOM 686 C CA . ALA A 1 86 ? 30.875 7.926 9.93 1 29.92 86 ALA A CA 1
ATOM 687 C C . ALA A 1 86 ? 31.172 6.566 10.555 1 29.92 86 ALA A C 1
ATOM 689 O O . ALA A 1 86 ? 30.719 5.535 10.062 1 29.92 86 ALA A O 1
ATOM 690 N N . SER A 1 87 ? 32.312 6.266 10.984 1 29.55 87 SER A N 1
ATOM 691 C CA . SER A 1 87 ? 32.625 5.09 11.805 1 29.55 87 SER A CA 1
ATOM 692 C C . SER A 1 87 ? 31.391 4.613 12.555 1 29.55 87 SER A C 1
ATOM 694 O O . SER A 1 87 ? 30.672 5.418 13.164 1 29.55 87 SER A O 1
ATOM 696 N N . GLU A 1 88 ? 30.625 3.611 11.977 1 33.53 88 GLU A N 1
ATOM 697 C CA . GLU A 1 88 ? 29.688 2.891 12.828 1 33.53 88 GLU A CA 1
ATOM 698 C C . GLU A 1 88 ? 30.125 2.945 14.297 1 33.53 88 GLU A C 1
ATOM 700 O O . GLU A 1 88 ? 31.031 2.215 14.703 1 33.53 88 GLU A O 1
ATOM 705 N N . SER A 1 89 ? 30.641 3.994 14.766 1 31.58 89 SER A N 1
ATOM 706 C CA . SER A 1 89 ? 30.812 3.928 16.219 1 31.58 89 SER A CA 1
ATOM 707 C C . SER A 1 89 ? 29.828 2.941 16.844 1 31.58 89 SER A C 1
ATOM 709 O O . SER A 1 89 ? 28.609 3.092 16.703 1 31.58 89 SER A O 1
ATOM 711 N N . SER A 1 90 ? 30.141 1.672 16.641 1 35 90 SER A N 1
ATOM 712 C CA . SER A 1 90 ? 29.531 0.575 17.375 1 35 90 SER A CA 1
ATOM 713 C C . SER A 1 90 ? 29.047 1.039 18.75 1 35 90 SER A C 1
ATOM 715 O O . SER A 1 90 ? 29.859 1.382 19.609 1 35 90 SER A O 1
ATOM 717 N N . PHE A 1 91 ? 28.281 1.939 18.828 1 35.81 91 PHE A N 1
ATOM 718 C CA . PHE A 1 91 ? 27.641 1.985 20.141 1 35.81 91 PHE A CA 1
ATOM 719 C C . PHE A 1 91 ? 27.625 0.604 20.781 1 35.81 91 PHE A C 1
ATOM 721 O O . PHE A 1 91 ? 26.984 -0.315 20.281 1 35.81 91 PHE A O 1
ATOM 728 N N . SER A 1 92 ? 28.766 0.153 21.141 1 36.62 92 SER A N 1
ATOM 729 C CA . SER A 1 92 ? 28.984 -1.056 21.922 1 36.62 92 SER A CA 1
ATOM 730 C C . SER A 1 92 ? 27.859 -1.282 22.938 1 36.62 92 SER A C 1
ATOM 732 O O . SER A 1 92 ? 28.094 -1.24 24.141 1 36.62 92 SER A O 1
ATOM 734 N N . SER A 1 93 ? 26.859 -0.493 22.984 1 38.72 93 SER A N 1
ATOM 735 C CA . SER A 1 93 ? 26 -0.911 24.078 1 38.72 93 SER A CA 1
ATOM 736 C C . SER A 1 93 ? 25.625 -2.385 23.969 1 38.72 93 SER A C 1
ATOM 738 O O . SER A 1 93 ? 25.188 -2.838 22.906 1 38.72 93 SER A O 1
ATOM 740 N N . THR A 1 94 ? 26.219 -3.207 24.734 1 44.41 94 THR A N 1
ATOM 741 C CA . THR A 1 94 ? 26.047 -4.613 25.078 1 44.41 94 THR A CA 1
ATOM 742 C C . THR A 1 94 ? 24.562 -4.961 25.188 1 44.41 94 THR A C 1
ATOM 744 O O . THR A 1 94 ? 24.219 -6.102 25.5 1 44.41 94 THR A O 1
ATOM 747 N N . ALA A 1 95 ? 23.734 -3.932 25.391 1 47.53 95 ALA A N 1
ATOM 748 C CA . ALA A 1 95 ? 22.438 -4.492 25.734 1 47.53 95 ALA A CA 1
ATOM 749 C C . ALA A 1 95 ? 21.75 -5.07 24.5 1 47.53 95 ALA A C 1
ATOM 751 O O . ALA A 1 95 ? 21.641 -4.398 23.469 1 47.53 95 ALA A O 1
ATOM 752 N N . SER A 1 96 ? 21.734 -6.277 24.297 1 59.66 96 SER A N 1
ATOM 753 C CA . SER A 1 96 ? 21.031 -7.055 23.281 1 59.66 96 SER A CA 1
ATOM 754 C C . SER A 1 96 ? 19.578 -6.59 23.141 1 59.66 96 SER A C 1
ATOM 756 O O . SER A 1 96 ? 18.859 -6.473 24.141 1 59.66 96 SER A O 1
ATOM 758 N N . LEU A 1 97 ? 19.266 -5.836 22.047 1 73.06 97 LEU A N 1
ATOM 759 C CA . LEU A 1 97 ? 17.891 -5.453 21.75 1 73.06 97 LEU A CA 1
ATOM 760 C C . LEU A 1 97 ? 17 -6.684 21.609 1 73.06 97 LEU A C 1
ATOM 762 O O . LEU A 1 97 ? 17.422 -7.695 21.047 1 73.06 97 LEU A O 1
ATOM 766 N N . ASN A 1 98 ? 15.992 -6.629 22.438 1 74.62 98 ASN A N 1
ATOM 767 C CA . ASN A 1 98 ? 14.977 -7.66 22.234 1 74.62 98 ASN A CA 1
ATOM 768 C C . ASN A 1 98 ? 14.125 -7.383 21.016 1 74.62 98 ASN A C 1
ATOM 770 O O . ASN A 1 98 ? 13.023 -6.84 21.125 1 74.62 98 ASN A O 1
ATOM 774 N N . LEU A 1 99 ? 14.773 -7.633 19.906 1 80.31 99 LEU A N 1
ATOM 775 C CA . LEU A 1 99 ? 14.07 -7.402 18.656 1 80.31 99 LEU A CA 1
ATOM 776 C C . LEU A 1 99 ? 13.328 -8.656 18.203 1 80.31 99 LEU A C 1
ATOM 778 O O . LEU A 1 99 ? 13.781 -9.773 18.469 1 80.31 99 LEU A O 1
ATOM 782 N N . PRO A 1 100 ? 12.102 -8.344 17.688 1 75.12 100 PRO A N 1
ATOM 783 C CA . PRO A 1 100 ? 11.461 -9.516 17.078 1 75.12 100 PRO A CA 1
ATOM 784 C C . PRO A 1 100 ? 12.312 -10.164 15.992 1 75.12 100 PRO A C 1
ATOM 786 O O . PRO A 1 100 ? 13.344 -9.617 15.602 1 75.12 100 PRO A O 1
ATOM 789 N N . THR A 1 101 ? 11.875 -11.297 15.656 1 77.06 101 THR A N 1
ATOM 790 C CA . THR A 1 101 ? 12.586 -12.016 14.609 1 77.06 101 THR A CA 1
ATOM 791 C C . THR A 1 101 ? 12.719 -11.156 13.359 1 77.06 101 THR A C 1
ATOM 793 O O . THR A 1 101 ? 11.75 -10.523 12.922 1 77.06 101 THR A O 1
ATOM 796 N N . ALA A 1 102 ? 13.922 -11.094 12.836 1 77.31 102 ALA A N 1
ATOM 797 C CA . ALA A 1 102 ? 14.258 -10.211 11.719 1 77.31 102 ALA A CA 1
ATOM 798 C C . ALA A 1 102 ? 13.539 -10.633 10.445 1 77.31 102 ALA A C 1
ATOM 800 O O . ALA A 1 102 ? 13.203 -9.797 9.609 1 77.31 102 ALA A O 1
ATOM 801 N N . PHE A 1 103 ? 13.344 -11.93 10.367 1 83.38 103 PHE A N 1
ATOM 802 C CA . PHE A 1 103 ? 12.758 -12.484 9.148 1 83.38 103 PHE A CA 1
ATOM 803 C C . PHE A 1 103 ? 11.555 -13.359 9.477 1 83.38 103 PHE A C 1
ATOM 805 O O . PHE A 1 103 ? 11.641 -14.586 9.414 1 83.38 103 PHE A O 1
ATOM 812 N N . PRO A 1 104 ? 10.398 -12.688 9.68 1 80.75 104 PRO A N 1
ATOM 813 C CA . PRO A 1 104 ? 9.227 -13.445 10.125 1 80.75 104 PRO A CA 1
ATOM 814 C C . PRO A 1 104 ? 8.805 -14.523 9.125 1 80.75 104 PRO A C 1
ATOM 816 O O . PRO A 1 104 ? 8.07 -15.445 9.484 1 80.75 104 PRO A O 1
ATOM 819 N N . TRP A 1 105 ? 9.344 -14.484 7.926 1 86.56 105 TRP A N 1
ATOM 820 C CA . TRP A 1 105 ? 8.977 -15.469 6.914 1 86.56 105 TRP A CA 1
ATOM 821 C C . TRP A 1 105 ? 9.867 -16.703 7.004 1 86.56 105 TRP A C 1
ATOM 823 O O . TRP A 1 105 ? 9.617 -17.703 6.344 1 86.56 105 TRP A O 1
ATOM 833 N N . LEU A 1 106 ? 10.828 -16.672 7.848 1 87.75 106 LEU A N 1
ATOM 834 C CA . LEU A 1 106 ? 11.688 -17.828 8.039 1 87.75 106 LEU A CA 1
ATOM 835 C C . LEU A 1 106 ? 11.227 -18.656 9.227 1 87.75 106 LEU A C 1
ATOM 837 O O . LEU A 1 106 ? 10.812 -18.109 10.25 1 87.75 106 LEU A O 1
ATOM 841 N N . LYS A 1 107 ? 11.305 -19.906 9.055 1 85.12 107 LYS A N 1
ATOM 842 C CA . LYS A 1 107 ? 10.969 -20.828 10.133 1 85.12 107 LYS A CA 1
ATOM 843 C C . LYS A 1 107 ? 12.039 -20.828 11.219 1 85.12 107 LYS A C 1
ATOM 845 O O . LYS A 1 107 ? 11.719 -20.766 12.406 1 85.12 107 LYS A O 1
ATOM 850 N N . ASP A 1 108 ? 13.273 -21.016 10.781 1 78.12 108 ASP A N 1
ATOM 851 C CA . ASP A 1 108 ? 14.422 -21.062 11.68 1 78.12 108 ASP A CA 1
ATOM 852 C C . ASP A 1 108 ? 15.312 -19.828 11.523 1 78.12 108 ASP A C 1
ATOM 854 O O . ASP A 1 108 ? 15.852 -19.594 10.438 1 78.12 108 ASP A O 1
ATOM 858 N N . GLN A 1 109 ? 15.508 -19.172 12.586 1 73.19 109 GLN A N 1
ATOM 859 C CA . GLN A 1 109 ? 16.234 -17.906 12.562 1 73.19 109 GLN A CA 1
ATOM 860 C C . GLN A 1 109 ? 17.719 -18.125 12.844 1 73.19 109 GLN A C 1
ATOM 862 O O . GLN A 1 109 ? 18.531 -17.203 12.75 1 73.19 109 GLN A O 1
ATOM 867 N N . SER A 1 110 ? 18.156 -19.234 13.227 1 65.62 110 SER A N 1
ATOM 868 C CA . SER A 1 110 ? 19.453 -19.469 13.859 1 65.62 110 SER A CA 1
ATOM 869 C C . SER A 1 110 ? 20.594 -19.234 12.875 1 65.62 110 SER A C 1
ATOM 871 O O . SER A 1 110 ? 21.625 -18.656 13.242 1 65.62 110 SER A O 1
ATOM 873 N N . ASN A 1 111 ? 20.453 -19.609 11.57 1 62.84 111 ASN A N 1
ATOM 874 C CA . ASN A 1 111 ? 21.609 -19.547 10.68 1 62.84 111 ASN A CA 1
ATOM 875 C C . ASN A 1 111 ? 21.453 -18.469 9.617 1 62.84 111 ASN A C 1
ATOM 877 O O . ASN A 1 111 ? 21.922 -18.625 8.492 1 62.84 111 ASN A O 1
ATOM 881 N N . THR A 1 112 ? 20.844 -17.453 10.18 1 66 112 THR A N 1
ATOM 882 C CA . THR A 1 112 ? 20.578 -16.438 9.172 1 66 112 THR A CA 1
ATOM 883 C C . THR A 1 112 ? 21.547 -15.258 9.328 1 66 112 THR A C 1
ATOM 885 O O . THR A 1 112 ? 22.078 -15.031 10.414 1 66 112 THR A O 1
ATOM 888 N N . LYS A 1 113 ? 22.078 -14.773 8.234 1 67.12 113 LYS A N 1
ATOM 889 C CA . LYS A 1 113 ? 22.766 -13.484 8.305 1 67.12 113 LYS A CA 1
ATOM 890 C C . LYS A 1 113 ? 21.859 -12.406 8.898 1 67.12 113 LYS A C 1
ATOM 892 O O . LYS A 1 113 ? 20.844 -12.062 8.312 1 67.12 113 LYS A O 1
ATOM 897 N N . THR A 1 114 ? 22.047 -12.086 10.148 1 68.06 114 THR A N 1
ATOM 898 C CA . THR A 1 114 ? 21.156 -11.141 10.82 1 68.06 114 THR A CA 1
ATOM 899 C C . THR A 1 114 ? 21.484 -9.703 10.414 1 68.06 114 THR A C 1
ATOM 901 O O . THR A 1 114 ? 22.656 -9.312 10.391 1 68.06 114 THR A O 1
ATOM 904 N N . PRO A 1 115 ? 20.516 -9.102 9.883 1 74.5 115 PRO A N 1
ATOM 905 C CA . PRO A 1 115 ? 20.75 -7.676 9.688 1 74.5 115 PRO A CA 1
ATOM 906 C C . PRO A 1 115 ? 21.234 -6.977 10.953 1 74.5 115 PRO A C 1
ATOM 908 O O . PRO A 1 115 ? 21.094 -7.516 12.055 1 74.5 115 PRO A O 1
ATOM 911 N N . SER A 1 116 ? 21.906 -5.895 10.695 1 80.06 116 SER A N 1
ATOM 912 C CA . SER A 1 116 ? 22.297 -5.109 11.859 1 80.06 116 SER A CA 1
ATOM 913 C C . SER A 1 116 ? 21.094 -4.715 12.695 1 80.06 116 SER A C 1
ATOM 915 O O . SER A 1 116 ? 19.984 -4.57 12.172 1 80.06 116 SER A O 1
ATOM 917 N N . GLU A 1 117 ? 21.25 -4.59 13.914 1 83.38 117 GLU A N 1
ATOM 918 C CA . GLU A 1 117 ? 20.188 -4.184 14.828 1 83.38 117 GLU A CA 1
ATOM 919 C C . GLU A 1 117 ? 19.578 -2.846 14.406 1 83.38 117 GLU A C 1
ATOM 921 O O . GLU A 1 117 ? 18.375 -2.639 14.531 1 83.38 117 GLU A O 1
ATOM 926 N N . ASP A 1 118 ? 20.453 -1.99 13.859 1 84.19 118 ASP A N 1
ATOM 927 C CA . ASP A 1 118 ? 19.984 -0.675 13.422 1 84.19 118 ASP A CA 1
ATOM 928 C C . ASP A 1 118 ? 19.016 -0.793 12.25 1 84.19 118 ASP A C 1
ATOM 930 O O . ASP A 1 118 ? 17.984 -0.112 12.219 1 84.19 118 ASP A O 1
ATOM 934 N N . GLU A 1 119 ? 19.391 -1.675 11.406 1 85.31 119 GLU A N 1
ATOM 935 C CA . GLU A 1 119 ? 18.547 -1.877 10.234 1 85.31 119 GLU A CA 1
ATOM 936 C C . GLU A 1 119 ? 17.219 -2.537 10.617 1 85.31 119 GLU A C 1
ATOM 938 O O . GLU A 1 119 ? 16.172 -2.18 10.086 1 85.31 119 GLU A O 1
ATOM 943 N N . GLN A 1 120 ? 17.297 -3.424 11.492 1 87.94 120 GLN A N 1
ATOM 944 C CA . GLN A 1 120 ? 16.078 -4.102 11.945 1 87.94 120 GLN A CA 1
ATOM 945 C C . GLN A 1 120 ? 15.148 -3.139 12.672 1 87.94 120 GLN A C 1
ATOM 947 O O . GLN A 1 120 ? 13.938 -3.18 12.484 1 87.94 120 GLN A O 1
ATOM 952 N N . ALA A 1 121 ? 15.75 -2.312 13.5 1 90.44 121 ALA A N 1
ATOM 953 C CA . ALA A 1 121 ? 14.969 -1.316 14.219 1 90.44 121 ALA A CA 1
ATOM 954 C C . ALA A 1 121 ? 14.273 -0.362 13.25 1 90.44 121 ALA A C 1
ATOM 956 O O . ALA A 1 121 ? 13.094 -0.043 13.422 1 90.44 121 ALA A O 1
ATOM 957 N N . ALA A 1 122 ? 15.039 0.077 12.258 1 91.38 122 ALA A N 1
ATOM 958 C CA . ALA A 1 122 ? 14.477 0.98 11.258 1 91.38 122 ALA A CA 1
ATOM 959 C C . ALA A 1 122 ? 13.336 0.315 10.5 1 91.38 122 ALA A C 1
ATOM 961 O O . ALA A 1 122 ? 12.297 0.935 10.266 1 91.38 122 ALA A O 1
ATOM 962 N N . ASP A 1 123 ? 13.5 -0.918 10.18 1 89.5 123 ASP A N 1
ATOM 963 C CA . ASP A 1 123 ? 12.477 -1.666 9.461 1 89.5 123 ASP A CA 1
ATOM 964 C C . ASP A 1 123 ? 11.203 -1.813 10.297 1 89.5 123 ASP A C 1
ATOM 966 O O . ASP A 1 123 ? 10.094 -1.691 9.773 1 89.5 123 ASP A O 1
ATOM 970 N N . LEU A 1 124 ? 11.391 -2.105 11.508 1 89.69 124 LEU A N 1
ATOM 971 C CA . LEU A 1 124 ? 10.258 -2.24 12.414 1 89.69 124 LEU A CA 1
ATOM 972 C C . LEU A 1 124 ? 9.5 -0.922 12.531 1 89.69 124 LEU A C 1
ATOM 974 O O . LEU A 1 124 ? 8.266 -0.903 12.5 1 89.69 124 LEU A O 1
ATOM 978 N N . PHE A 1 125 ? 10.242 0.148 12.68 1 93.19 125 PHE A N 1
ATOM 979 C CA . PHE A 1 125 ? 9.625 1.465 12.781 1 93.19 125 PHE A CA 1
ATOM 980 C C . PHE A 1 125 ? 8.82 1.782 11.531 1 93.19 125 PHE A C 1
ATOM 982 O O . PHE A 1 125 ? 7.672 2.227 11.617 1 93.19 125 PHE A O 1
ATOM 989 N N . MET A 1 126 ? 9.43 1.573 10.375 1 92.94 126 MET A N 1
ATOM 990 C CA . MET A 1 126 ? 8.75 1.886 9.117 1 92.94 126 MET A CA 1
ATOM 991 C C . MET A 1 126 ? 7.523 0.995 8.93 1 92.94 126 MET A C 1
ATOM 993 O O . MET A 1 126 ? 6.512 1.435 8.383 1 92.94 126 MET A O 1
ATOM 997 N N . GLY A 1 127 ? 7.586 -0.209 9.398 1 90.44 127 GLY A N 1
ATOM 998 C CA . GLY A 1 127 ? 6.43 -1.092 9.352 1 90.44 127 GLY A CA 1
ATOM 999 C C . GLY A 1 127 ? 5.254 -0.579 10.164 1 90.44 127 GLY A C 1
ATOM 1000 O O . GLY A 1 127 ? 4.098 -0.818 9.805 1 90.44 127 GLY A O 1
ATOM 1001 N N . LYS A 1 128 ? 5.539 0.201 11.156 1 91.5 128 LYS A N 1
ATOM 1002 C CA . LYS A 1 128 ? 4.508 0.676 12.07 1 91.5 128 LYS A CA 1
ATOM 1003 C C . LYS A 1 128 ? 3.949 2.023 11.617 1 91.5 128 LYS A C 1
ATOM 1005 O O . LYS A 1 128 ? 2.779 2.326 11.859 1 91.5 128 LYS A O 1
ATOM 1010 N N . TYR A 1 129 ? 4.773 2.809 10.922 1 94.69 129 TYR A N 1
ATOM 1011 C CA . TYR A 1 129 ? 4.391 4.211 10.805 1 94.69 129 TYR A CA 1
ATOM 1012 C C . TYR A 1 129 ? 4.195 4.602 9.344 1 94.69 129 TYR A C 1
ATOM 1014 O O . TYR A 1 129 ? 3.658 5.668 9.047 1 94.69 129 TYR A O 1
ATOM 1022 N N . VAL A 1 130 ? 4.613 3.717 8.414 1 95.25 130 VAL A N 1
ATOM 1023 C CA . VAL A 1 130 ? 4.434 4.023 7 1 95.25 130 VAL A CA 1
ATOM 1024 C C . VAL A 1 130 ? 3.094 3.469 6.516 1 95.25 130 VAL A C 1
ATOM 1026 O O . VAL A 1 130 ? 2.781 2.299 6.742 1 95.25 130 VAL A O 1
ATOM 1029 N N . LEU A 1 131 ? 2.285 4.297 5.969 1 94.62 131 LEU A N 1
ATOM 1030 C CA . LEU A 1 131 ? 1.077 3.904 5.254 1 94.62 131 LEU A CA 1
ATOM 1031 C C . LEU A 1 131 ? 1.28 4.004 3.746 1 94.62 131 LEU A C 1
ATOM 1033 O O . LEU A 1 131 ? 1.535 5.09 3.221 1 94.62 131 LEU A O 1
ATOM 1037 N N . LEU A 1 132 ? 1.183 2.904 3.098 1 91.12 132 LEU A N 1
ATOM 1038 C CA . LEU A 1 132 ? 1.308 2.898 1.644 1 91.12 132 LEU A CA 1
ATOM 1039 C C . LEU A 1 132 ? -0.01 3.291 0.983 1 91.12 132 LEU A C 1
ATOM 1041 O O . LEU A 1 132 ? -1.08 3.115 1.57 1 91.12 132 LEU A O 1
ATOM 1045 N N . PRO A 1 133 ? 0.142 3.836 -0.262 1 88.12 133 PRO A N 1
ATOM 1046 C CA . PRO A 1 133 ? -1.091 4.156 -0.986 1 88.12 133 PRO A CA 1
ATOM 1047 C C . PRO A 1 133 ? -1.973 2.93 -1.218 1 88.12 133 PRO A C 1
ATOM 1049 O O . PRO A 1 133 ? -1.467 1.809 -1.304 1 88.12 133 PRO A O 1
ATOM 1052 N N . CYS A 1 134 ? -3.215 3.211 -1.187 1 82.69 134 CYS A N 1
ATOM 1053 C CA . CYS A 1 134 ? -4.168 2.139 -1.454 1 82.69 134 CYS A CA 1
ATOM 1054 C C . CYS A 1 134 ? -4.641 2.18 -2.902 1 82.69 134 CYS A C 1
ATOM 1056 O O . CYS A 1 134 ? -5.234 3.168 -3.336 1 82.69 134 CYS A O 1
ATOM 1058 N N . ASN A 1 135 ? -4.523 1.172 -3.658 1 76.88 135 ASN A N 1
ATOM 1059 C CA . ASN A 1 135 ? -4.895 1.117 -5.066 1 76.88 135 ASN A CA 1
ATOM 1060 C C . ASN A 1 135 ? -6.402 1.236 -5.258 1 76.88 135 ASN A C 1
ATOM 1062 O O . ASN A 1 135 ? -6.867 1.997 -6.109 1 76.88 135 ASN A O 1
ATOM 1066 N N . GLU A 1 136 ? -7.148 0.646 -4.465 1 76.75 136 GLU A N 1
ATOM 1067 C CA . GLU A 1 136 ? -8.586 0.531 -4.672 1 76.75 136 GLU A CA 1
ATOM 1068 C C . GLU A 1 136 ? -9.297 1.844 -4.355 1 76.75 136 GLU A C 1
ATOM 1070 O O . GLU A 1 136 ? -10.281 2.195 -5.008 1 76.75 136 GLU A O 1
ATOM 1075 N N . SER A 1 137 ? -8.727 2.555 -3.357 1 76.88 137 SER A N 1
ATOM 1076 C CA . SER A 1 137 ? -9.352 3.83 -3.008 1 76.88 137 SER A CA 1
ATOM 1077 C C . SER A 1 137 ? -8.609 5 -3.65 1 76.88 137 SER A C 1
ATOM 1079 O O . SER A 1 137 ? -9.023 6.152 -3.52 1 76.88 137 SER A O 1
ATOM 1081 N N . SER A 1 138 ? -7.551 4.742 -4.309 1 78.06 138 SER A N 1
ATOM 1082 C CA . SER A 1 138 ? -6.711 5.773 -4.91 1 78.06 138 SER A CA 1
ATOM 1083 C C . SER A 1 138 ? -6.297 6.82 -3.881 1 78.06 138 SER A C 1
ATOM 1085 O O . SER A 1 138 ? -6.277 8.016 -4.176 1 78.06 138 SER A O 1
ATOM 1087 N N . SER A 1 139 ? -6.156 6.328 -2.678 1 87.06 139 SER A N 1
ATOM 1088 C CA . SER A 1 139 ? -5.746 7.242 -1.616 1 87.06 139 SER A CA 1
ATOM 1089 C C . SER A 1 139 ? -4.227 7.297 -1.491 1 87.06 139 SER A C 1
ATOM 1091 O O . SER A 1 139 ? -3.541 6.305 -1.754 1 87.06 139 SER A O 1
ATOM 1093 N N . PRO A 1 140 ? -3.74 8.492 -1.181 1 88.19 140 PRO A N 1
ATOM 1094 C CA . PRO A 1 140 ? -2.299 8.57 -0.932 1 88.19 140 PRO A CA 1
ATOM 1095 C C . PRO A 1 140 ? -1.883 7.879 0.362 1 88.19 140 PRO A C 1
ATOM 1097 O O . PRO A 1 140 ? -2.732 7.355 1.087 1 88.19 140 PRO A O 1
ATOM 1100 N N . GLY A 1 141 ? -0.542 7.809 0.509 1 91.06 141 GLY A N 1
ATOM 1101 C CA . GLY A 1 141 ? -0.005 7.246 1.736 1 91.06 141 GLY A CA 1
ATOM 1102 C C . GLY A 1 141 ? 0.532 8.297 2.691 1 91.06 141 GLY A C 1
ATOM 1103 O O . GLY A 1 141 ? 0.289 9.492 2.51 1 91.06 141 GLY A O 1
ATOM 1104 N N . PHE A 1 142 ? 1.015 7.852 3.809 1 95.5 142 PHE A N 1
ATOM 1105 C CA . PHE A 1 142 ? 1.737 8.641 4.801 1 95.5 142 PHE A CA 1
ATOM 1106 C C . PHE A 1 142 ? 3.172 8.141 4.941 1 95.5 142 PHE A C 1
ATOM 1108 O O . PHE A 1 142 ? 3.404 6.973 5.25 1 95.5 142 PHE A O 1
ATOM 1115 N N . LEU A 1 143 ? 4.145 8.984 4.707 1 96.56 143 LEU A N 1
ATOM 1116 C CA . LEU A 1 143 ? 5.562 8.641 4.664 1 96.56 143 LEU A CA 1
ATOM 1117 C C . LEU A 1 143 ? 5.828 7.586 3.596 1 96.56 143 LEU A C 1
ATOM 1119 O O . LEU A 1 143 ? 6.715 6.742 3.758 1 96.56 143 LEU A O 1
ATOM 1123 N N . GLU A 1 144 ? 5.051 7.613 2.547 1 92.94 144 GLU A N 1
ATOM 1124 C CA . GLU A 1 144 ? 5.031 6.539 1.559 1 92.94 144 GLU A CA 1
ATOM 1125 C C . GLU A 1 144 ? 6.371 6.434 0.833 1 92.94 144 GLU A C 1
ATOM 1127 O O . GLU A 1 144 ? 6.715 5.375 0.303 1 92.94 144 GLU A O 1
ATOM 1132 N N . HIS A 1 145 ? 7.18 7.465 0.764 1 92.25 145 HIS A N 1
ATOM 1133 C CA . HIS A 1 145 ? 8.445 7.453 0.036 1 92.25 145 HIS A CA 1
ATOM 1134 C C . HIS A 1 145 ? 9.609 7.148 0.966 1 92.25 145 HIS A C 1
ATOM 1136 O O . HIS A 1 145 ? 10.742 6.977 0.511 1 92.25 145 HIS A O 1
ATOM 1142 N N . LEU A 1 146 ? 9.406 7.039 2.273 1 93.62 146 LEU A N 1
ATOM 1143 C CA . LEU A 1 146 ? 10.461 6.879 3.262 1 93.62 146 LEU A CA 1
ATOM 1144 C C . LEU A 1 146 ? 11.227 5.574 3.037 1 93.62 146 LEU A C 1
ATOM 1146 O O . LEU A 1 146 ? 12.461 5.562 3.051 1 93.62 146 LEU A O 1
ATOM 1150 N N . PRO A 1 147 ? 10.555 4.445 2.791 1 89.44 147 PRO A N 1
ATOM 1151 C CA . PRO A 1 147 ? 11.305 3.197 2.619 1 89.44 147 PRO A CA 1
ATOM 1152 C C . PRO A 1 147 ? 12.297 3.26 1.456 1 89.44 147 PRO A C 1
ATOM 1154 O O . PRO A 1 147 ? 13.445 2.826 1.592 1 89.44 147 PRO A O 1
ATOM 1157 N N . CYS A 1 148 ? 11.836 3.809 0.334 1 87.5 148 CYS A N 1
ATOM 1158 C CA . CYS A 1 148 ? 12.703 3.916 -0.832 1 87.5 148 CYS A CA 1
ATOM 1159 C C . CYS A 1 148 ? 13.859 4.875 -0.565 1 87.5 148 CYS A C 1
ATOM 1161 O O . CYS A 1 148 ? 15.008 4.582 -0.901 1 87.5 148 CYS A O 1
ATOM 1163 N N . LEU A 1 149 ? 13.57 6.023 0.048 1 88.81 149 LEU A N 1
ATOM 1164 C CA . LEU A 1 149 ? 14.594 7.016 0.359 1 88.81 149 LEU A CA 1
ATOM 1165 C C . LEU A 1 149 ? 15.625 6.457 1.335 1 88.81 149 LEU A C 1
ATOM 1167 O O . LEU A 1 149 ? 16.812 6.727 1.209 1 88.81 149 LEU A O 1
ATOM 1171 N N . PHE A 1 150 ? 15.117 5.668 2.273 1 87.62 150 PHE A N 1
ATOM 1172 C CA . PHE A 1 150 ? 15.992 5.098 3.291 1 87.62 150 PHE A CA 1
ATOM 1173 C C . PHE A 1 150 ? 16.938 4.062 2.68 1 87.62 150 PHE A C 1
ATOM 1175 O O . PHE A 1 150 ? 18.094 3.963 3.074 1 87.62 150 PHE A O 1
ATOM 1182 N N . LYS A 1 151 ? 16.453 3.291 1.78 1 76.44 151 LYS A N 1
ATOM 1183 C CA . LYS A 1 151 ? 17.266 2.264 1.133 1 76.44 151 LYS A CA 1
ATOM 1184 C C . LYS A 1 151 ? 18.281 2.885 0.182 1 76.44 151 LYS A C 1
ATOM 1186 O O . LYS A 1 151 ? 19.391 2.365 0.021 1 76.44 151 LYS A O 1
ATOM 1191 N N . GLU A 1 152 ? 17.953 3.912 -0.535 1 62.56 152 GLU A N 1
ATOM 1192 C CA . GLU A 1 152 ? 18.828 4.625 -1.465 1 62.56 152 GLU A CA 1
ATOM 1193 C C . GLU A 1 152 ? 20 5.266 -0.737 1 62.56 152 GLU A C 1
ATOM 1195 O O . GLU A 1 152 ? 21.078 5.449 -1.32 1 62.56 152 GLU A O 1
ATOM 1200 N N . VAL A 1 153 ? 19.875 5.855 0.425 1 48.91 153 VAL A N 1
ATOM 1201 C CA . VAL A 1 153 ? 20.797 6.668 1.206 1 48.91 153 VAL A CA 1
ATOM 1202 C C . VAL A 1 153 ? 22.109 5.91 1.404 1 48.91 153 VAL A C 1
ATOM 1204 O O . VAL A 1 153 ? 23.156 6.516 1.663 1 48.91 153 VAL A O 1
ATOM 1207 N N . ASN A 1 154 ? 22.047 4.59 1.279 1 46.19 154 ASN A N 1
ATOM 1208 C CA . ASN A 1 154 ? 23.375 4.008 1.416 1 46.19 154 ASN A CA 1
ATOM 1209 C C . ASN A 1 154 ? 24.344 4.602 0.406 1 46.19 154 ASN A C 1
ATOM 1211 O O . ASN A 1 154 ? 25.484 4.145 0.293 1 46.19 154 ASN A O 1
ATOM 1215 N N . VAL A 1 155 ? 23.781 5.68 -0.243 1 45.84 155 VAL A N 1
ATOM 1216 C CA . VAL A 1 155 ? 24.703 6.43 -1.086 1 45.84 155 VAL A CA 1
ATOM 1217 C C . VAL A 1 155 ? 25.312 7.582 -0.287 1 45.84 155 VAL A C 1
ATOM 1219 O O . VAL A 1 155 ? 24.719 8.062 0.675 1 45.84 155 VAL A O 1
ATOM 1222 N N . GLN A 1 156 ? 26.453 8.047 -0.45 1 49.94 156 GLN A N 1
ATOM 1223 C CA . GLN A 1 156 ? 27.25 9.117 0.128 1 49.94 156 GLN A CA 1
ATOM 1224 C C . GLN A 1 156 ? 26.469 10.422 0.193 1 49.94 156 GLN A C 1
ATOM 1226 O O . GLN A 1 156 ? 25.875 10.844 -0.797 1 49.94 156 GLN A O 1
ATOM 1231 N N . GLY A 1 157 ? 26.109 11.117 1.439 1 53.12 157 GLY A N 1
ATOM 1232 C CA . GLY A 1 157 ? 25.516 12.43 1.678 1 53.12 157 GLY A CA 1
ATOM 1233 C C . GLY A 1 157 ? 24.094 12.359 2.195 1 53.12 157 GLY A C 1
ATOM 1234 O O . GLY A 1 157 ? 23.484 13.398 2.494 1 53.12 157 GLY A O 1
ATOM 1235 N N . ARG A 1 158 ? 23.625 11.18 2.348 1 67.88 158 ARG A N 1
ATOM 1236 C CA . ARG A 1 158 ? 22.234 11.148 2.764 1 67.88 158 ARG A CA 1
ATOM 1237 C C . ARG A 1 158 ? 22.078 10.523 4.148 1 67.88 158 ARG A C 1
ATOM 1239 O O . ARG A 1 158 ? 21.078 9.859 4.434 1 67.88 158 ARG A O 1
ATOM 1246 N N . CYS A 1 159 ? 23.047 10.859 4.957 1 84.5 159 CYS A N 1
ATOM 1247 C CA . CYS A 1 159 ? 23.172 10.234 6.273 1 84.5 159 CYS A CA 1
ATOM 1248 C C . CYS A 1 159 ? 22.188 10.859 7.262 1 84.5 159 CYS A C 1
ATOM 1250 O O . CYS A 1 159 ? 21.75 10.203 8.203 1 84.5 159 CYS A O 1
ATOM 1252 N N . ALA A 1 160 ? 21.828 12.117 6.98 1 91.56 160 ALA A N 1
ATOM 1253 C CA . ALA A 1 160 ? 20.922 12.781 7.91 1 91.56 160 ALA A CA 1
ATOM 1254 C C . ALA A 1 160 ? 19.609 12.008 8.047 1 91.56 160 ALA A C 1
ATOM 1256 O O . ALA A 1 160 ? 19.109 11.805 9.156 1 91.56 160 ALA A O 1
ATOM 1257 N N . LEU A 1 161 ? 19.094 11.562 6.941 1 94.44 161 LEU A N 1
ATOM 1258 C CA . LEU A 1 161 ? 17.828 10.836 6.965 1 94.44 161 LEU A CA 1
ATOM 1259 C C . LEU A 1 161 ? 17.969 9.516 7.707 1 94.44 161 LEU A C 1
ATOM 1261 O O . LEU A 1 161 ? 17.078 9.125 8.469 1 94.44 161 LEU A O 1
ATOM 1265 N N . ARG A 1 162 ? 19.062 8.852 7.512 1 91.94 162 ARG A N 1
ATOM 1266 C CA . ARG A 1 162 ? 19.312 7.59 8.203 1 91.94 162 ARG A CA 1
ATOM 1267 C C . ARG A 1 162 ? 19.297 7.781 9.711 1 91.94 162 ARG A C 1
ATOM 1269 O O . ARG A 1 162 ? 18.656 7.016 10.438 1 91.94 162 ARG A O 1
ATOM 1276 N N . TRP A 1 163 ? 20 8.812 10.141 1 92.38 163 TRP A N 1
ATOM 1277 C CA . TRP A 1 163 ? 20.062 9.109 11.57 1 92.38 163 TRP A CA 1
ATOM 1278 C C . TRP A 1 163 ? 18.688 9.461 12.117 1 92.38 163 TRP A C 1
ATOM 1280 O O . TRP A 1 163 ? 18.328 9.055 13.227 1 92.38 163 TRP A O 1
ATOM 1290 N N . ALA A 1 164 ? 17.938 10.242 11.367 1 95.62 164 ALA A N 1
ATOM 1291 C CA . ALA A 1 164 ? 16.625 10.648 11.836 1 95.62 164 ALA A CA 1
ATOM 1292 C C . ALA A 1 164 ? 15.695 9.445 11.992 1 95.62 164 ALA A C 1
ATOM 1294 O O . ALA A 1 164 ? 14.969 9.344 12.984 1 95.62 164 ALA A O 1
ATOM 1295 N N . VAL A 1 165 ? 15.719 8.539 10.969 1 96 165 VAL A N 1
ATOM 1296 C CA . VAL A 1 165 ? 14.898 7.332 11.031 1 96 165 VAL A CA 1
ATOM 1297 C C . VAL A 1 165 ? 15.328 6.469 12.219 1 96 165 VAL A C 1
ATOM 1299 O O . VAL A 1 165 ? 14.484 5.938 12.945 1 96 165 VAL A O 1
ATOM 1302 N N . GLN A 1 166 ? 16.594 6.371 12.438 1 93.5 166 GLN A N 1
ATOM 1303 C CA . GLN A 1 166 ? 17.109 5.578 13.547 1 93.5 166 GLN A CA 1
ATOM 1304 C C . GLN A 1 166 ? 16.719 6.188 14.891 1 93.5 166 GLN A C 1
ATOM 1306 O O . GLN A 1 166 ? 16.406 5.465 15.836 1 93.5 166 GLN A O 1
ATOM 1311 N N . ALA A 1 167 ? 16.781 7.492 14.961 1 93.44 167 ALA A N 1
ATOM 1312 C CA . ALA A 1 167 ? 16.328 8.156 16.172 1 93.44 167 ALA A CA 1
ATOM 1313 C C . ALA A 1 167 ? 14.891 7.758 16.516 1 93.44 167 ALA A C 1
ATOM 1315 O O . ALA A 1 167 ? 14.602 7.367 17.656 1 93.44 167 ALA A O 1
ATOM 1316 N N . CYS A 1 168 ? 14.016 7.82 15.539 1 94.69 168 CYS A N 1
ATOM 1317 C CA . CYS A 1 168 ? 12.617 7.445 15.742 1 94.69 168 CYS A CA 1
ATOM 1318 C C . CYS A 1 168 ? 12.492 5.969 16.094 1 94.69 168 CYS A C 1
ATOM 1320 O O . CYS A 1 168 ? 11.719 5.598 16.969 1 94.69 168 CYS A O 1
ATOM 1322 N N . ALA A 1 169 ? 13.273 5.141 15.375 1 93.81 169 ALA A N 1
ATOM 1323 C CA . ALA A 1 169 ? 13.195 3.693 15.562 1 93.81 169 ALA A CA 1
ATOM 1324 C C . ALA A 1 169 ? 13.586 3.299 16.984 1 93.81 169 ALA A C 1
ATOM 1326 O O . ALA A 1 169 ? 12.875 2.527 17.641 1 93.81 169 ALA A O 1
ATOM 1327 N N . PHE A 1 170 ? 14.664 3.869 17.5 1 91.5 170 PHE A N 1
ATOM 1328 C CA . PHE A 1 170 ? 15.125 3.529 18.844 1 91.5 170 PHE A CA 1
ATOM 1329 C C . PHE A 1 170 ? 14.18 4.09 19.891 1 91.5 170 PHE A C 1
ATOM 1331 O O . PHE A 1 170 ? 13.953 3.463 20.922 1 91.5 170 PHE A O 1
ATOM 1338 N N . ALA A 1 171 ? 13.664 5.215 19.656 1 91.31 171 ALA A N 1
ATOM 1339 C CA . ALA A 1 171 ? 12.695 5.777 20.594 1 91.31 171 ALA A CA 1
ATOM 1340 C C . ALA A 1 171 ? 11.453 4.891 20.688 1 91.31 171 ALA A C 1
ATOM 1342 O O . ALA A 1 171 ? 10.969 4.621 21.781 1 91.31 171 ALA A O 1
ATOM 1343 N N . ASP A 1 172 ? 10.945 4.461 19.578 1 90.44 172 ASP A N 1
ATOM 1344 C CA . ASP A 1 172 ? 9.773 3.592 19.547 1 90.44 172 ASP A CA 1
ATOM 1345 C C . ASP A 1 172 ? 10.047 2.285 20.297 1 90.44 172 ASP A C 1
ATOM 1347 O O . ASP A 1 172 ? 9.195 1.796 21.031 1 90.44 172 ASP A O 1
ATOM 1351 N N . LEU A 1 173 ? 11.242 1.737 20.094 1 88.19 173 LEU A N 1
ATOM 1352 C CA . LEU A 1 173 ? 11.625 0.478 20.719 1 88.19 173 LEU A CA 1
ATOM 1353 C C . LEU A 1 173 ? 11.781 0.653 22.219 1 88.19 173 LEU A C 1
ATOM 1355 O O . LEU A 1 173 ? 11.523 -0.276 23 1 88.19 173 LEU A O 1
ATOM 1359 N N . SER A 1 174 ? 12.281 1.735 22.625 1 85.75 174 SER A N 1
ATOM 1360 C CA . SER A 1 174 ? 12.547 1.991 24.047 1 85.75 174 SER A CA 1
ATOM 1361 C C . SER A 1 174 ? 11.258 1.947 24.859 1 85.75 174 SER A C 1
ATOM 1363 O O . SER A 1 174 ? 11.297 1.71 26.078 1 85.75 174 SER A O 1
ATOM 1365 N N . ARG A 1 175 ? 10.18 2.064 24.266 1 79.19 175 ARG A N 1
ATOM 1366 C CA . ARG A 1 175 ? 8.891 2 24.938 1 79.19 175 ARG A CA 1
ATOM 1367 C C . ARG A 1 175 ? 8.586 0.578 25.391 1 79.19 175 ARG A C 1
ATOM 1369 O O . ARG A 1 175 ? 7.988 0.374 26.453 1 79.19 175 ARG A O 1
ATOM 1376 N N . GLU A 1 176 ? 8.883 -0.221 24.547 1 73.25 176 GLU A N 1
ATOM 1377 C CA . GLU A 1 176 ? 8.547 -1.619 24.797 1 73.25 176 GLU A CA 1
ATOM 1378 C C . GLU A 1 176 ? 9.594 -2.285 25.688 1 73.25 176 GLU A C 1
ATOM 1380 O O . GLU A 1 176 ? 9.266 -3.182 26.469 1 73.25 176 GLU A O 1
ATOM 1385 N N . GLN A 1 177 ? 10.711 -1.909 25.578 1 76 177 GLN A N 1
ATOM 1386 C CA . GLN A 1 177 ? 11.758 -2.598 26.328 1 76 177 GLN A CA 1
ATOM 1387 C C . GLN A 1 177 ? 12.359 -1.689 27.406 1 76 177 GLN A C 1
ATOM 1389 O O . GLN A 1 177 ? 12.977 -2.168 28.359 1 76 177 GLN A O 1
ATOM 1394 N N . SER A 1 178 ? 12.023 -0.508 27.5 1 64.94 178 SER A N 1
ATOM 1395 C CA . SER A 1 178 ? 12.312 0.593 28.406 1 64.94 178 SER A CA 1
ATOM 1396 C C . SER A 1 178 ? 13.781 0.601 28.828 1 64.94 178 SER A C 1
ATOM 1398 O O . SER A 1 178 ? 14.094 0.544 30.016 1 64.94 178 SER A O 1
ATOM 1400 N N . PRO A 1 179 ? 14.609 0.421 27.906 1 71.44 179 PRO A N 1
ATOM 1401 C CA . PRO A 1 179 ? 15.984 0.508 28.406 1 71.44 179 PRO A CA 1
ATOM 1402 C C . PRO A 1 179 ? 16.562 1.92 28.297 1 71.44 179 PRO A C 1
ATOM 1404 O O . PRO A 1 179 ? 16.234 2.654 27.359 1 71.44 179 PRO A O 1
ATOM 1407 N N . GLU A 1 180 ? 17.078 2.422 29.281 1 78.44 180 GLU A N 1
ATOM 1408 C CA . GLU A 1 180 ? 17.766 3.707 29.312 1 78.44 180 GLU A CA 1
ATOM 1409 C C . GLU A 1 180 ? 18.766 3.824 28.172 1 78.44 180 GLU A C 1
ATOM 1411 O O . GLU A 1 180 ? 18.922 4.898 27.578 1 78.44 180 GLU A O 1
ATOM 1416 N N . GLU A 1 181 ? 19.188 2.771 27.844 1 81.94 181 GLU A N 1
ATOM 1417 C CA . GLU A 1 181 ? 20.203 2.764 26.797 1 81.94 181 GLU A CA 1
ATOM 1418 C C . GLU A 1 181 ? 19.594 3.117 25.438 1 81.94 181 GLU A C 1
ATOM 1420 O O . GLU A 1 181 ? 20.219 3.809 24.641 1 81.94 181 GLU A O 1
ATOM 1425 N N . LEU A 1 182 ? 18.422 2.646 25.203 1 87.25 182 LEU A N 1
ATOM 1426 C CA . LEU A 1 182 ? 17.781 2.906 23.922 1 87.25 182 LEU A CA 1
ATOM 1427 C C . LEU A 1 182 ? 17.391 4.375 23.797 1 87.25 182 LEU A C 1
ATOM 1429 O O . LEU A 1 182 ? 17.484 4.953 22.703 1 87.25 182 LEU A O 1
ATOM 1433 N N . VAL A 1 183 ? 17.016 4.883 24.844 1 84.94 183 VAL A N 1
ATOM 1434 C CA . VAL A 1 183 ? 16.688 6.301 24.828 1 84.94 183 VAL A CA 1
ATOM 1435 C C . VAL A 1 183 ? 17.938 7.129 24.531 1 84.94 183 VAL A C 1
ATOM 1437 O O . VAL A 1 183 ? 17.891 8.078 23.75 1 84.94 183 VAL A O 1
ATOM 1440 N N . LYS A 1 184 ? 19.016 6.785 25.172 1 83.81 184 LYS A N 1
ATOM 1441 C CA . LYS A 1 184 ? 20.266 7.488 24.938 1 83.81 184 LYS A CA 1
ATOM 1442 C C . LYS A 1 184 ? 20.703 7.371 23.469 1 83.81 184 LYS A C 1
ATOM 1444 O O . LYS A 1 184 ? 21.109 8.367 22.859 1 83.81 184 LYS A O 1
ATOM 1449 N N . ARG A 1 185 ? 20.594 6.223 22.969 1 88.19 185 ARG A N 1
ATOM 1450 C CA . ARG A 1 185 ? 20.953 6 21.578 1 88.19 185 ARG A CA 1
ATOM 1451 C C . ARG A 1 185 ? 20.047 6.801 20.641 1 88.19 185 ARG A C 1
ATOM 1453 O O . ARG A 1 185 ? 20.516 7.355 19.641 1 88.19 185 ARG A O 1
ATOM 1460 N N . SER A 1 186 ? 18.797 6.742 20.938 1 90.88 186 SER A N 1
ATOM 1461 C CA . SER A 1 186 ? 17.828 7.516 20.156 1 90.88 186 SER A CA 1
ATOM 1462 C C . SER A 1 186 ? 18.203 8.992 20.125 1 90.88 186 SER A C 1
ATOM 1464 O O . SER A 1 186 ? 18.219 9.609 19.062 1 90.88 186 SER A O 1
ATOM 1466 N N . LEU A 1 187 ? 18.547 9.516 21.234 1 88.62 187 LEU A N 1
ATOM 1467 C CA . LEU A 1 187 ? 18.891 10.93 21.344 1 88.62 187 LEU A CA 1
ATOM 1468 C C . LEU A 1 187 ? 20.203 11.227 20.625 1 88.62 187 LEU A C 1
ATOM 1470 O O . LEU A 1 187 ? 20.359 12.297 20.031 1 88.62 187 LEU A O 1
ATOM 1474 N N . GLU A 1 188 ? 21.078 10.32 20.688 1 88.25 188 GLU A N 1
ATOM 1475 C CA . GLU A 1 188 ? 22.328 10.469 19.938 1 88.25 188 GLU A CA 1
ATOM 1476 C C . GLU A 1 188 ? 22.062 10.531 18.438 1 88.25 188 GLU A C 1
ATOM 1478 O O . GLU A 1 188 ? 22.625 11.383 17.734 1 88.25 188 GLU A O 1
ATOM 1483 N N . CYS A 1 189 ? 21.281 9.609 17.969 1 91.5 189 CYS A N 1
ATOM 1484 C CA . CYS A 1 189 ? 20.922 9.609 16.562 1 91.5 189 CYS A CA 1
ATOM 1485 C C . CYS A 1 189 ? 20.219 10.906 16.188 1 91.5 189 CYS A C 1
ATOM 1487 O O . CYS A 1 189 ? 20.453 11.461 15.109 1 91.5 189 CYS A O 1
ATOM 1489 N N . TYR A 1 190 ? 19.359 11.328 17.047 1 90.5 190 TYR A N 1
ATOM 1490 C CA . TYR A 1 190 ? 18.672 12.602 16.859 1 90.5 190 TYR A CA 1
ATOM 1491 C C . TYR A 1 190 ? 19.656 13.742 16.688 1 90.5 190 TYR A C 1
ATOM 1493 O O . TYR A 1 190 ? 19.547 14.539 15.75 1 90.5 190 TYR A O 1
ATOM 1501 N N . GLY A 1 191 ? 20.609 13.797 17.547 1 89.88 191 GLY A N 1
ATOM 1502 C CA . GLY A 1 191 ? 21.641 14.812 17.453 1 89.88 191 GLY A CA 1
ATOM 1503 C C . GLY A 1 191 ? 22.438 14.742 16.156 1 89.88 191 GLY A C 1
ATOM 1504 O O . GLY A 1 191 ? 22.688 15.766 15.523 1 89.88 191 GLY A O 1
ATOM 1505 N N . HIS A 1 192 ? 22.828 13.555 15.789 1 89.5 192 HIS A N 1
ATOM 1506 C CA . HIS A 1 192 ? 23.547 13.367 14.539 1 89.5 192 HIS A CA 1
ATOM 1507 C C . HIS A 1 192 ? 22.719 13.812 13.344 1 89.5 192 HIS A C 1
ATOM 1509 O O . HIS A 1 192 ? 23.25 14.398 12.391 1 89.5 192 HIS A O 1
ATOM 1515 N N . ALA A 1 193 ? 21.422 13.477 13.383 1 92.06 193 ALA A N 1
ATOM 1516 C CA . ALA A 1 193 ? 20.531 13.867 12.297 1 92.06 193 ALA A CA 1
ATOM 1517 C C . ALA A 1 193 ? 20.469 15.383 12.156 1 92.06 193 ALA A C 1
ATOM 1519 O O . ALA A 1 193 ? 20.531 15.914 11.047 1 92.06 193 ALA A O 1
ATOM 1520 N N . LEU A 1 194 ? 20.359 16.062 13.297 1 89.75 194 LEU A N 1
ATOM 1521 C CA . LEU A 1 194 ? 20.297 17.516 13.289 1 89.75 194 LEU A CA 1
ATOM 1522 C C . LEU A 1 194 ? 21.578 18.109 12.711 1 89.75 194 LEU A C 1
ATOM 1524 O O . LEU A 1 194 ? 21.531 19 11.859 1 89.75 194 LEU A O 1
ATOM 1528 N N . SER A 1 195 ? 22.688 17.562 13.133 1 86.25 195 SER A N 1
ATOM 1529 C CA . SER A 1 195 ? 23.969 18.047 12.672 1 86.25 195 SER A CA 1
ATOM 1530 C C . SER A 1 195 ? 24.156 17.828 11.172 1 86.25 195 SER A C 1
ATOM 1532 O O . SER A 1 195 ? 24.562 18.734 10.445 1 86.25 195 SER A O 1
ATOM 1534 N N . ALA A 1 196 ? 23.844 16.641 10.781 1 88.88 196 ALA A N 1
ATOM 1535 C CA . ALA A 1 196 ? 24 16.297 9.367 1 88.88 196 ALA A CA 1
ATOM 1536 C C . ALA A 1 196 ? 23.062 17.125 8.492 1 88.88 196 ALA A C 1
ATOM 1538 O O . ALA A 1 196 ? 23.438 17.547 7.398 1 88.88 196 ALA A O 1
ATOM 1539 N N . LEU A 1 197 ? 21.828 17.281 8.891 1 90.44 197 LEU A N 1
ATOM 1540 C CA . LEU A 1 197 ? 20.875 18.109 8.148 1 90.44 197 LEU A CA 1
ATOM 1541 C C . LEU A 1 197 ? 21.375 19.547 8.055 1 90.44 197 LEU A C 1
ATOM 1543 O O . LEU A 1 197 ? 21.312 20.156 6.98 1 90.44 197 LEU A O 1
ATOM 1547 N N . GLY A 1 198 ? 21.812 20.047 9.156 1 86 198 GLY A N 1
ATOM 1548 C CA . GLY A 1 198 ? 22.375 21.391 9.148 1 86 198 GLY A CA 1
ATOM 1549 C C . GLY A 1 198 ? 23.5 21.562 8.156 1 86 198 GLY A C 1
ATOM 1550 O O . GLY A 1 198 ? 23.562 22.578 7.441 1 86 198 GLY A O 1
ATOM 1551 N N . GLN A 1 199 ? 24.375 20.625 8.125 1 83.06 199 GLN A N 1
ATOM 1552 C CA . GLN A 1 199 ? 25.484 20.672 7.191 1 83.06 199 GLN A CA 1
ATOM 1553 C C . GLN A 1 199 ? 25 20.641 5.746 1 83.06 199 GLN A C 1
ATOM 1555 O O . GLN A 1 199 ? 25.516 21.375 4.895 1 83.06 199 GLN A O 1
ATOM 1560 N N . SER A 1 200 ? 24.047 19.766 5.5 1 85.81 200 SER A N 1
ATOM 1561 C CA . SER A 1 200 ? 23.5 19.656 4.148 1 85.81 200 SER A CA 1
ATOM 1562 C C . SER A 1 200 ? 22.859 20.969 3.703 1 85.81 200 SER A C 1
ATOM 1564 O O . SER A 1 200 ? 23.062 21.406 2.57 1 85.81 200 SER A O 1
ATOM 1566 N N . LEU A 1 201 ? 22.141 21.609 4.562 1 85.19 201 LEU A N 1
ATOM 1567 C CA . LEU A 1 201 ? 21.391 22.812 4.223 1 85.19 201 LEU A CA 1
ATOM 1568 C C . LEU A 1 201 ? 22.328 24.016 4.133 1 85.19 201 LEU A C 1
ATOM 1570 O O . LEU A 1 201 ? 21.969 25.047 3.541 1 85.19 201 LEU A O 1
ATOM 1574 N N . ALA A 1 202 ? 23.469 23.906 4.719 1 80.19 202 ALA A N 1
ATOM 1575 C CA . ALA A 1 202 ? 24.438 25.016 4.723 1 80.19 202 ALA A CA 1
ATOM 1576 C C . ALA A 1 202 ? 25.281 25.016 3.451 1 80.19 202 ALA A C 1
ATOM 1578 O O . ALA A 1 202 ? 26 25.969 3.176 1 80.19 202 ALA A O 1
ATOM 1579 N N . GLU A 1 203 ? 25.172 23.922 2.787 1 80.81 203 GLU A N 1
ATOM 1580 C CA . GLU A 1 203 ? 25.953 23.859 1.562 1 80.81 203 GLU A CA 1
ATOM 1581 C C . GLU A 1 203 ? 25.578 24.969 0.589 1 80.81 203 GLU A C 1
ATOM 1583 O O . GLU A 1 203 ? 24.391 25.125 0.265 1 80.81 203 GLU A O 1
ATOM 1588 N N . LYS A 1 204 ? 26.562 25.719 0.157 1 79.25 204 LYS A N 1
ATOM 1589 C CA . LYS A 1 204 ? 26.328 26.891 -0.695 1 79.25 204 LYS A CA 1
ATOM 1590 C C . LYS A 1 204 ? 25.766 26.469 -2.051 1 79.25 204 LYS A C 1
ATOM 1592 O O . LYS A 1 204 ? 26.297 25.562 -2.695 1 79.25 204 LYS A O 1
ATOM 1597 N N . GLY A 1 205 ? 24.656 27.062 -2.414 1 78.06 205 GLY A N 1
ATOM 1598 C CA . GLY A 1 205 ? 24.094 26.891 -3.74 1 78.06 205 GLY A CA 1
ATOM 1599 C C . GLY A 1 205 ? 23.234 25.641 -3.859 1 78.06 205 GLY A C 1
ATOM 1600 O O . GLY A 1 205 ? 22.641 25.391 -4.906 1 78.06 205 GLY A O 1
ATOM 1601 N N . LYS A 1 206 ? 23.141 24.906 -2.809 1 83.06 206 LYS A N 1
ATOM 1602 C CA . LYS A 1 206 ? 22.375 23.672 -2.887 1 83.06 206 LYS A CA 1
ATOM 1603 C C . LYS A 1 206 ? 20.875 23.922 -2.686 1 83.06 206 LYS A C 1
ATOM 1605 O O . LYS A 1 206 ? 20.484 24.625 -1.752 1 83.06 206 LYS A O 1
ATOM 1610 N N . THR A 1 207 ? 20.047 23.422 -3.59 1 85.94 207 THR A N 1
ATOM 1611 C CA . THR A 1 207 ? 18.609 23.344 -3.344 1 85.94 207 THR A CA 1
ATOM 1612 C C . THR A 1 207 ? 18.281 22.109 -2.52 1 85.94 207 THR A C 1
ATOM 1614 O O . THR A 1 207 ? 18.688 20.984 -2.867 1 85.94 207 THR A O 1
ATOM 1617 N N . PRO A 1 208 ? 17.656 22.344 -1.414 1 90.06 208 PRO A N 1
ATOM 1618 C CA . PRO A 1 208 ? 17.312 21.172 -0.596 1 90.06 208 PRO A CA 1
ATOM 1619 C C . PRO A 1 208 ? 16.594 20.094 -1.387 1 90.06 208 PRO A C 1
ATOM 1621 O O . PRO A 1 208 ? 15.742 20.406 -2.227 1 90.06 208 PRO A O 1
ATOM 1624 N N . ASP A 1 209 ? 16.953 18.859 -1.189 1 90.62 209 ASP A N 1
ATOM 1625 C CA . ASP A 1 209 ? 16.406 17.75 -1.971 1 90.62 209 ASP A CA 1
ATOM 1626 C C . ASP A 1 209 ? 15.406 16.938 -1.147 1 90.62 209 ASP A C 1
ATOM 1628 O O . ASP A 1 209 ? 14.977 17.375 -0.076 1 90.62 209 ASP A O 1
ATOM 1632 N N . ASP A 1 210 ? 14.977 15.82 -1.687 1 91.69 210 ASP A N 1
ATOM 1633 C CA . ASP A 1 210 ? 13.984 14.953 -1.052 1 91.69 210 ASP A CA 1
ATOM 1634 C C . ASP A 1 210 ? 14.477 14.469 0.31 1 91.69 210 ASP A C 1
ATOM 1636 O O . ASP A 1 210 ? 13.688 14.32 1.244 1 91.69 210 ASP A O 1
ATOM 1640 N N . TYR A 1 211 ? 15.781 14.258 0.408 1 92.25 211 TYR A N 1
ATOM 1641 C CA . TYR A 1 211 ? 16.359 13.734 1.645 1 92.25 211 TYR A CA 1
ATOM 1642 C C . TYR A 1 211 ? 16.328 14.789 2.746 1 92.25 211 TYR A C 1
ATOM 1644 O O . TYR A 1 211 ? 16 14.484 3.896 1 92.25 211 TYR A O 1
ATOM 1652 N N . ASP A 1 212 ? 16.609 16 2.414 1 92.69 212 ASP A N 1
ATOM 1653 C CA . ASP A 1 212 ? 16.531 17.094 3.379 1 92.69 212 ASP A CA 1
ATOM 1654 C C . ASP A 1 212 ? 15.125 17.266 3.928 1 92.69 212 ASP A C 1
ATOM 1656 O O . ASP A 1 212 ? 14.93 17.375 5.141 1 92.69 212 ASP A O 1
ATOM 1660 N N . LEU A 1 213 ? 14.172 17.266 3.002 1 96.25 213 LEU A N 1
ATOM 1661 C CA . LEU A 1 213 ? 12.789 17.469 3.402 1 96.25 213 LEU A CA 1
ATOM 1662 C C . LEU A 1 213 ? 12.297 16.312 4.266 1 96.25 213 LEU A C 1
ATOM 1664 O O . LEU A 1 213 ? 11.711 16.531 5.332 1 96.25 213 LEU A O 1
ATOM 1668 N N . MET A 1 214 ? 12.578 15.07 3.852 1 96.5 214 MET A N 1
ATOM 1669 C CA . MET A 1 214 ? 12.125 13.906 4.609 1 96.5 214 MET A CA 1
ATOM 1670 C C . MET A 1 214 ? 12.805 13.852 5.973 1 96.5 214 MET A C 1
ATOM 1672 O O . MET A 1 214 ? 12.195 13.438 6.961 1 96.5 214 MET A O 1
ATOM 1676 N N . THR A 1 215 ? 14.055 14.266 6.035 1 95.19 215 THR A N 1
ATOM 1677 C CA . THR A 1 215 ? 14.742 14.336 7.316 1 95.19 215 THR A CA 1
ATOM 1678 C C . THR A 1 215 ? 14.023 15.281 8.273 1 95.19 215 THR A C 1
ATOM 1680 O O . THR A 1 215 ? 13.789 14.945 9.43 1 95.19 215 THR A O 1
ATOM 1683 N N . THR A 1 216 ? 13.688 16.422 7.766 1 95.62 216 THR A N 1
ATOM 1684 C CA . THR A 1 216 ? 12.992 17.406 8.578 1 95.62 216 THR A CA 1
ATOM 1685 C C . THR A 1 216 ? 11.648 16.859 9.062 1 95.62 216 THR A C 1
ATOM 1687 O O . THR A 1 216 ? 11.266 17.078 10.211 1 95.62 216 THR A O 1
ATOM 1690 N N . VAL A 1 217 ? 10.953 16.172 8.172 1 97.25 217 VAL A N 1
ATOM 1691 C CA . VAL A 1 217 ? 9.68 15.555 8.531 1 97.25 217 VAL A CA 1
ATOM 1692 C C . VAL A 1 217 ? 9.891 14.539 9.648 1 97.25 217 VAL A C 1
ATOM 1694 O O . VAL A 1 217 ? 9.156 14.531 10.641 1 97.25 217 VAL A O 1
ATOM 1697 N N . MET A 1 218 ? 10.898 13.719 9.57 1 96.25 218 MET A N 1
ATOM 1698 C CA . MET A 1 218 ? 11.172 12.68 10.562 1 96.25 218 MET A CA 1
ATOM 1699 C C . MET A 1 218 ? 11.539 13.297 11.906 1 96.25 218 MET A C 1
ATOM 1701 O O . MET A 1 218 ? 11.148 12.789 12.961 1 96.25 218 MET A O 1
ATOM 1705 N N . LEU A 1 219 ? 12.328 14.336 11.852 1 93 219 LEU A N 1
ATOM 1706 C CA . LEU A 1 219 ? 12.695 15.023 13.078 1 93 219 LEU A CA 1
ATOM 1707 C C . LEU A 1 219 ? 11.477 15.641 13.75 1 93 219 LEU A C 1
ATOM 1709 O O . LEU A 1 219 ? 11.367 15.641 14.977 1 93 219 LEU A O 1
ATOM 1713 N N . ASP A 1 220 ? 10.609 16.172 12.93 1 93.19 220 ASP A N 1
ATOM 1714 C CA . ASP A 1 220 ? 9.352 16.688 13.469 1 93.19 220 ASP A CA 1
ATOM 1715 C C . ASP A 1 220 ? 8.555 15.586 14.156 1 93.19 220 ASP A C 1
ATOM 1717 O O . ASP A 1 220 ? 8.008 15.789 15.242 1 93.19 220 ASP A O 1
ATOM 1721 N N . ILE A 1 221 ? 8.453 14.43 13.523 1 93.56 221 ILE A N 1
ATOM 1722 C CA . ILE A 1 221 ? 7.738 13.297 14.102 1 93.56 221 ILE A CA 1
ATOM 1723 C C . ILE A 1 221 ? 8.414 12.859 15.391 1 93.56 221 ILE A C 1
ATOM 1725 O O . ILE A 1 221 ? 7.746 12.594 16.391 1 93.56 221 ILE A O 1
ATOM 1729 N N . PHE A 1 222 ? 9.742 12.812 15.391 1 92.31 222 PHE A N 1
ATOM 1730 C CA . PHE A 1 222 ? 10.5 12.43 16.578 1 92.31 222 PHE A CA 1
ATOM 1731 C C . PHE A 1 222 ? 10.164 13.344 17.75 1 92.31 222 PHE A C 1
ATOM 1733 O O . PHE A 1 222 ? 9.859 12.875 18.844 1 92.31 222 PHE A O 1
ATOM 1740 N N . GLU A 1 223 ? 10.195 14.594 17.469 1 88.25 223 GLU A N 1
ATOM 1741 C CA . GLU A 1 223 ? 9.961 15.562 18.547 1 88.25 223 GLU A CA 1
ATOM 1742 C C . GLU A 1 223 ? 8.516 15.516 19.016 1 88.25 223 GLU A C 1
ATOM 1744 O O . GLU A 1 223 ? 8.242 15.688 20.203 1 88.25 223 GLU A O 1
ATOM 1749 N N . THR A 1 224 ? 7.621 15.328 18.094 1 86.19 224 THR A N 1
ATOM 1750 C CA . THR A 1 224 ? 6.199 15.289 18.422 1 86.19 224 THR A CA 1
ATOM 1751 C C . THR A 1 224 ? 5.887 14.078 19.297 1 86.19 224 THR A C 1
ATOM 1753 O O . THR A 1 224 ? 5.117 14.188 20.25 1 86.19 224 THR A O 1
ATOM 1756 N N . LEU A 1 225 ? 6.488 12.992 19.062 1 87.44 225 LEU A N 1
ATOM 1757 C CA . LEU A 1 225 ? 6.105 11.742 19.719 1 87.44 225 LEU A CA 1
ATOM 1758 C C . LEU A 1 225 ? 7 11.469 20.922 1 87.44 225 LEU A C 1
ATOM 1760 O O . LEU A 1 225 ? 6.543 10.922 21.922 1 87.44 225 LEU A O 1
ATOM 1764 N N . PHE A 1 226 ? 8.25 11.906 20.859 1 83.94 226 PHE A N 1
ATOM 1765 C CA . PHE A 1 226 ? 9.172 11.289 21.812 1 83.94 226 PHE A CA 1
ATOM 1766 C C . PHE A 1 226 ? 9.875 12.344 22.656 1 83.94 226 PHE A C 1
ATOM 1768 O O . PHE A 1 226 ? 10.625 12.016 23.578 1 83.94 226 PHE A O 1
ATOM 1775 N N . MET A 1 227 ? 9.727 13.547 22.344 1 81.44 227 MET A N 1
ATOM 1776 C CA . MET A 1 227 ? 10.352 14.602 23.141 1 81.44 227 MET A CA 1
ATOM 1777 C C . MET A 1 227 ? 9.312 15.328 23.984 1 81.44 227 MET A C 1
ATOM 1779 O O . MET A 1 227 ? 8.195 15.562 23.531 1 81.44 227 MET A O 1
ATOM 1783 N N . PRO A 1 228 ? 9.734 15.523 25.219 1 67.44 228 PRO A N 1
ATOM 1784 C CA . PRO A 1 228 ? 8.812 16.297 26.047 1 67.44 228 PRO A CA 1
ATOM 1785 C C . PRO A 1 228 ? 8.586 17.719 25.531 1 67.44 228 PRO A C 1
ATOM 1787 O O . PRO A 1 228 ? 9.391 18.219 24.734 1 67.44 228 PRO A O 1
ATOM 1790 N N . ASP A 1 229 ? 7.395 18.328 25.688 1 58.5 229 ASP A N 1
ATOM 1791 C CA . ASP A 1 229 ? 6.91 19.625 25.219 1 58.5 229 ASP A CA 1
ATOM 1792 C C . ASP A 1 229 ? 7.977 20.703 25.375 1 58.5 229 ASP A C 1
ATOM 1794 O O . ASP A 1 229 ? 8.078 21.312 26.438 1 58.5 229 ASP A O 1
ATOM 1798 N N . SER A 1 230 ? 9.133 20.375 25.125 1 52.06 230 SER A N 1
ATOM 1799 C CA . SER A 1 230 ? 10.086 21.484 25.25 1 52.06 230 SER A CA 1
ATOM 1800 C C . SER A 1 230 ? 9.766 22.609 24.266 1 52.06 230 SER A C 1
ATOM 1802 O O . SER A 1 230 ? 9.016 22.406 23.312 1 52.06 230 SER A O 1
ATOM 1804 N N . PHE A 1 231 ? 10.297 23.938 24.578 1 46 231 PHE A N 1
ATOM 1805 C CA . PHE A 1 231 ? 10.242 25.25 23.938 1 46 231 PHE A CA 1
ATOM 1806 C C . PHE A 1 231 ? 10.492 25.141 22.438 1 46 231 PHE A C 1
ATOM 1808 O O . PHE A 1 231 ? 10.266 26.094 21.688 1 46 231 PHE A O 1
ATOM 1815 N N . MET A 1 232 ? 10.875 23.938 21.922 1 51.31 232 MET A N 1
ATOM 1816 C CA . MET A 1 232 ? 11.344 23.922 20.547 1 51.31 232 MET A CA 1
ATOM 1817 C C . MET A 1 232 ? 10.266 23.406 19.594 1 51.31 232 MET A C 1
ATOM 1819 O O . ME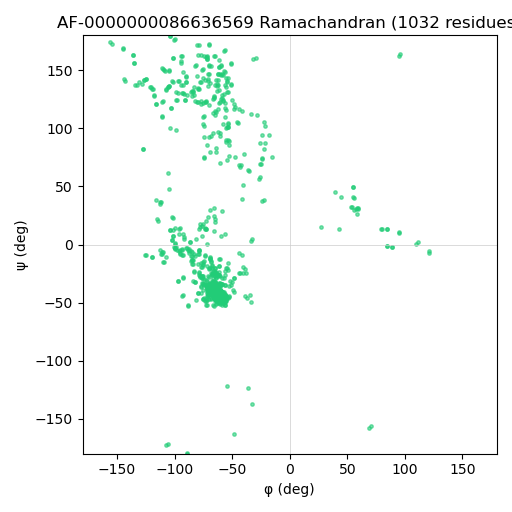T A 1 232 ? 10.555 23.031 18.469 1 51.31 232 MET A O 1
ATOM 1823 N N . THR A 1 233 ? 8.984 23.469 19.953 1 56.78 233 THR A N 1
ATOM 1824 C CA . THR A 1 233 ? 7.871 22.938 19.172 1 56.78 233 THR A CA 1
ATOM 1825 C C . THR A 1 233 ? 7.578 23.828 17.969 1 56.78 233 THR A C 1
ATOM 1827 O O . THR A 1 233 ? 7.445 25.047 18.109 1 56.78 233 THR A O 1
ATOM 1830 N N . GLY A 1 234 ? 7.82 23.422 16.766 1 66.75 234 GLY A N 1
ATOM 1831 C CA . GLY A 1 234 ? 7.453 24.094 15.539 1 66.75 234 GLY A CA 1
ATOM 1832 C C . GLY A 1 234 ? 8.648 24.438 14.672 1 66.75 234 GLY A C 1
ATOM 1833 O O . GLY A 1 234 ? 8.492 24.859 13.523 1 66.75 234 GLY A O 1
ATOM 1834 N N . SER A 1 235 ? 9.805 24.203 15.242 1 77.25 235 SER A N 1
ATOM 1835 C CA . SER A 1 23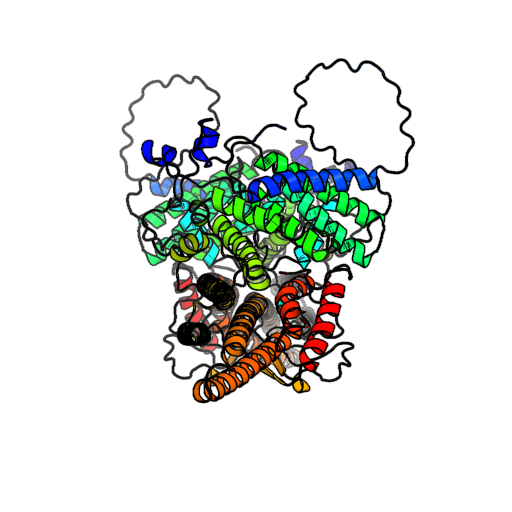5 ? 10.984 24.562 14.461 1 77.25 235 SER A CA 1
ATOM 1836 C C . SER A 1 235 ? 11.078 23.75 13.18 1 77.25 235 SER A C 1
ATOM 1838 O O . SER A 1 235 ? 11.414 24.281 12.117 1 77.25 235 SER A O 1
ATOM 1840 N N . HIS A 1 236 ? 10.727 22.547 13.312 1 88.38 236 HIS A N 1
ATOM 1841 C CA . HIS A 1 236 ? 10.844 21.719 12.117 1 88.38 236 HIS A CA 1
ATOM 1842 C C . HIS A 1 236 ? 9.727 22.016 11.125 1 88.38 236 HIS A C 1
ATOM 1844 O O . HIS A 1 236 ? 9.906 21.859 9.914 1 88.38 236 HIS A O 1
ATOM 1850 N N . THR A 1 237 ? 8.609 22.469 11.609 1 89.38 237 THR A N 1
ATOM 1851 C CA . THR A 1 237 ? 7.566 22.922 10.688 1 89.38 237 THR A CA 1
ATOM 1852 C C . THR A 1 237 ? 8.047 24.125 9.891 1 89.38 237 THR A C 1
ATOM 1854 O O . THR A 1 237 ? 7.801 24.219 8.68 1 89.38 237 THR A O 1
ATOM 1857 N N . GLN A 1 238 ? 8.727 25.031 10.617 1 87.25 238 GLN A N 1
ATOM 1858 C CA . GLN A 1 238 ? 9.305 26.172 9.922 1 87.25 238 GLN A CA 1
ATOM 1859 C C . GLN A 1 238 ? 10.391 25.734 8.945 1 87.25 238 GLN A C 1
ATOM 1861 O O . GLN A 1 238 ? 10.539 26.297 7.863 1 87.25 238 GLN A O 1
ATOM 1866 N N . GLY A 1 239 ? 11.172 24.75 9.391 1 90.19 239 GLY A N 1
ATOM 1867 C CA . GLY A 1 239 ? 12.156 24.172 8.484 1 90.19 239 GLY A CA 1
ATOM 1868 C C . GLY A 1 239 ? 11.539 23.594 7.223 1 90.19 239 GLY A C 1
ATOM 1869 O O . GLY A 1 239 ? 12.055 23.812 6.125 1 90.19 239 GLY A O 1
ATOM 1870 N N . MET A 1 240 ? 10.414 22.875 7.379 1 94.38 240 MET A N 1
ATOM 1871 C CA . MET A 1 240 ? 9.703 22.344 6.223 1 94.38 240 MET A CA 1
ATOM 1872 C C . MET A 1 240 ? 9.25 23.484 5.297 1 94.38 240 MET A C 1
ATOM 1874 O O . MET A 1 240 ? 9.414 23.391 4.078 1 94.38 240 MET A O 1
ATOM 1878 N N . ALA A 1 241 ? 8.703 24.516 5.902 1 92.38 241 ALA A N 1
ATOM 1879 C CA . ALA A 1 241 ? 8.258 25.656 5.113 1 92.38 241 ALA A CA 1
ATOM 1880 C C . ALA A 1 241 ? 9.406 26.266 4.32 1 92.38 241 ALA A C 1
ATOM 1882 O O . ALA A 1 241 ? 9.266 26.547 3.129 1 92.38 241 ALA A O 1
ATOM 1883 N N . HIS A 1 242 ? 10.531 26.391 4.953 1 90.06 242 HIS A N 1
ATOM 1884 C CA . HIS A 1 242 ? 11.711 26.969 4.312 1 90.06 242 HIS A CA 1
ATOM 1885 C C . HIS A 1 242 ? 12.18 26.094 3.152 1 90.06 242 HIS A C 1
ATOM 1887 O O . HIS A 1 242 ? 12.484 26.594 2.07 1 90.06 242 HIS A O 1
ATOM 1893 N N . ILE A 1 243 ? 12.227 24.828 3.373 1 93 243 ILE A N 1
ATOM 1894 C CA . ILE A 1 243 ? 12.664 23.891 2.35 1 93 243 ILE A CA 1
ATOM 1895 C C . ILE A 1 243 ? 11.711 23.938 1.158 1 93 243 ILE A C 1
ATOM 1897 O O . ILE A 1 243 ? 12.148 23.969 0.006 1 93 243 ILE A O 1
ATOM 1901 N N . LEU A 1 244 ? 10.422 23.953 1.404 1 95.25 244 LEU A N 1
ATOM 1902 C CA . LEU A 1 244 ? 9.438 24.016 0.327 1 95.25 244 LEU A CA 1
ATOM 1903 C C . LEU A 1 244 ? 9.617 25.281 -0.506 1 95.25 244 LEU A C 1
ATOM 1905 O O . LEU A 1 244 ? 9.516 25.234 -1.734 1 95.25 244 LEU A O 1
ATOM 1909 N N . ARG A 1 245 ? 9.883 26.344 0.15 1 90.44 245 ARG A N 1
ATOM 1910 C CA . ARG A 1 245 ? 10.094 27.625 -0.542 1 90.44 245 ARG A CA 1
ATOM 1911 C C . ARG A 1 245 ? 11.305 27.547 -1.464 1 90.44 245 ARG A C 1
ATOM 1913 O O . ARG A 1 245 ? 11.242 27.969 -2.619 1 90.44 245 ARG A O 1
ATOM 1920 N N . LEU A 1 246 ? 12.375 26.969 -0.953 1 89.38 246 LEU A N 1
ATOM 1921 C CA . LEU A 1 246 ? 13.609 26.891 -1.725 1 89.38 246 LEU A CA 1
ATOM 1922 C C . LEU A 1 246 ? 13.453 25.922 -2.898 1 89.38 246 LEU A C 1
ATOM 1924 O O . LEU A 1 246 ? 14.047 26.141 -3.961 1 89.38 246 LEU A O 1
ATOM 1928 N N . ARG A 1 247 ? 12.703 24.906 -2.717 1 90.88 247 ARG A N 1
ATOM 1929 C CA . ARG A 1 247 ? 12.461 23.953 -3.795 1 90.88 247 ARG A CA 1
ATOM 1930 C C . ARG A 1 247 ? 11.578 24.562 -4.879 1 90.88 247 ARG A C 1
ATOM 1932 O O . ARG A 1 247 ? 11.703 24.219 -6.055 1 90.88 247 ARG A O 1
ATOM 1939 N N . GLY A 1 248 ? 10.641 25.375 -4.504 1 88.12 248 GLY A N 1
ATOM 1940 C CA . GLY A 1 248 ? 9.797 26.078 -5.453 1 88.12 248 GLY A CA 1
ATOM 1941 C C . GLY A 1 248 ? 8.852 25.172 -6.215 1 88.12 248 GLY A C 1
ATOM 1942 O O . GLY A 1 248 ? 8.523 24.078 -5.75 1 88.12 248 GLY A O 1
ATOM 1943 N N . HIS A 1 249 ? 8.367 25.578 -7.379 1 87.31 249 HIS A N 1
ATOM 1944 C CA . HIS A 1 249 ? 7.348 24.875 -8.148 1 87.31 249 HIS A CA 1
ATOM 1945 C C . HIS A 1 249 ? 7.926 23.625 -8.82 1 87.31 249 HIS A C 1
ATOM 1947 O O . HIS A 1 249 ? 7.18 22.734 -9.227 1 87.31 249 HIS A O 1
ATOM 1953 N N . ASP A 1 250 ? 9.219 23.547 -8.859 1 85.62 250 ASP A N 1
ATOM 1954 C CA . ASP A 1 250 ? 9.859 22.406 -9.5 1 85.62 250 ASP A CA 1
ATOM 1955 C C . ASP A 1 250 ? 9.555 21.125 -8.75 1 85.62 250 ASP A C 1
ATOM 1957 O O . ASP A 1 250 ? 9.648 20.031 -9.312 1 85.62 250 ASP A O 1
ATOM 1961 N N . GLN A 1 251 ? 9.164 21.312 -7.516 1 91.38 251 GLN A N 1
ATOM 1962 C CA . GLN A 1 251 ? 8.898 20.141 -6.691 1 91.38 251 GLN A CA 1
ATOM 1963 C C . GLN A 1 251 ? 7.648 19.406 -7.16 1 91.38 251 GLN A C 1
ATOM 1965 O O . GLN A 1 251 ? 7.438 18.234 -6.816 1 91.38 251 GLN A O 1
ATOM 1970 N N . PHE A 1 252 ? 6.855 20.016 -8.055 1 90.69 252 PHE A N 1
ATOM 1971 C CA . PHE A 1 252 ? 5.629 19.422 -8.555 1 90.69 252 PHE A CA 1
ATOM 1972 C C . PHE A 1 252 ? 5.891 18.656 -9.852 1 90.69 252 PHE A C 1
ATOM 1974 O O . PHE A 1 252 ? 4.996 17.984 -10.367 1 90.69 252 PHE A O 1
ATOM 1981 N N . TYR A 1 253 ? 7.098 18.719 -10.367 1 85.81 253 TYR A N 1
ATOM 1982 C CA . TYR A 1 253 ? 7.355 18.125 -11.68 1 85.81 253 TYR A CA 1
ATOM 1983 C C . TYR A 1 253 ? 7.895 16.719 -11.555 1 85.81 253 TYR A C 1
ATOM 1985 O O . TYR A 1 253 ? 8.516 16.188 -12.484 1 85.81 253 TYR A O 1
ATOM 1993 N N . GLU A 1 254 ? 7.773 16.172 -10.367 1 83.38 254 GLU A N 1
ATOM 1994 C CA . GLU A 1 254 ? 8.102 14.766 -10.086 1 83.38 254 GLU A CA 1
ATOM 1995 C C . GLU A 1 254 ? 7.137 14.172 -9.062 1 83.38 254 GLU A C 1
ATOM 1997 O O . GLU A 1 254 ? 6.758 14.836 -8.094 1 83.38 254 GLU A O 1
ATOM 2002 N N . PRO A 1 255 ? 6.797 12.945 -9.273 1 84.12 255 PRO A N 1
ATOM 2003 C CA . PRO A 1 255 ? 5.852 12.312 -8.352 1 84.12 255 PRO A CA 1
ATOM 2004 C C . PRO A 1 255 ? 6.352 12.312 -6.91 1 84.12 255 PRO A C 1
ATOM 2006 O O . PRO A 1 255 ? 5.574 12.555 -5.98 1 84.12 255 PRO A O 1
ATOM 2009 N N . ARG A 1 256 ? 7.59 12.023 -6.746 1 88.62 256 ARG A N 1
ATOM 2010 C CA . ARG A 1 256 ? 8.117 12.008 -5.383 1 88.62 256 ARG A CA 1
ATOM 2011 C C . ARG A 1 256 ? 8.07 13.406 -4.77 1 88.62 256 ARG A C 1
ATOM 2013 O O . ARG A 1 256 ? 7.707 13.562 -3.602 1 88.62 256 ARG A O 1
ATOM 2020 N N . GLY A 1 257 ? 8.516 14.375 -5.52 1 92 257 GLY A N 1
ATOM 2021 C CA . GLY A 1 257 ? 8.438 15.75 -5.055 1 92 257 GLY A CA 1
ATOM 2022 C C . GLY A 1 257 ? 7.039 16.156 -4.645 1 92 257 GLY A C 1
ATOM 2023 O O . GLY A 1 257 ? 6.848 16.766 -3.592 1 92 257 GLY A O 1
ATOM 2024 N N . TRP A 1 258 ? 6.102 15.82 -5.477 1 92.75 258 TRP A N 1
ATOM 2025 C CA . TRP A 1 258 ? 4.699 16.094 -5.184 1 92.75 258 TRP A CA 1
ATOM 2026 C C . TRP A 1 258 ? 4.27 15.422 -3.885 1 92.75 258 TRP A C 1
ATOM 2028 O O . TRP A 1 258 ? 3.633 16.047 -3.035 1 92.75 258 TRP A O 1
ATOM 2038 N N . GLY A 1 259 ? 4.602 14.172 -3.771 1 94.44 259 GLY A N 1
ATOM 2039 C CA . GLY A 1 259 ? 4.25 13.438 -2.566 1 94.44 259 GLY A CA 1
ATOM 2040 C C . GLY A 1 259 ? 4.824 14.055 -1.305 1 94.44 259 GLY A C 1
ATOM 2041 O O . GLY A 1 259 ? 4.141 14.141 -0.284 1 94.44 259 GLY A O 1
ATOM 2042 N N . LEU A 1 260 ? 6.031 14.484 -1.349 1 96.62 260 LEU A N 1
ATOM 2043 C CA . LEU A 1 260 ? 6.688 15.094 -0.197 1 96.62 260 LEU A CA 1
ATOM 2044 C C . LEU A 1 260 ? 6.094 16.453 0.111 1 96.62 260 LEU A C 1
ATOM 2046 O O . LEU A 1 260 ? 5.965 16.844 1.277 1 96.62 260 LEU A O 1
ATOM 2050 N N . PHE A 1 261 ? 5.82 17.219 -0.939 1 97 261 PHE A N 1
ATOM 2051 C CA . PHE A 1 261 ? 5.16 18.5 -0.736 1 97 261 PHE A CA 1
ATOM 2052 C C . PHE A 1 261 ? 3.844 18.312 0.014 1 97 261 PHE A C 1
ATOM 2054 O O . PHE A 1 261 ? 3.572 19.031 0.981 1 97 261 PHE A O 1
ATOM 2061 N N . ARG A 1 262 ? 3.01 17.406 -0.49 1 96.06 262 ARG A N 1
ATOM 2062 C CA . ARG A 1 262 ? 1.725 17.125 0.146 1 96.06 262 ARG A CA 1
ATOM 2063 C C . ARG A 1 262 ? 1.901 16.812 1.626 1 96.06 262 ARG A C 1
ATOM 2065 O O . ARG A 1 262 ? 1.175 17.344 2.471 1 96.06 262 ARG A O 1
ATOM 2072 N N . LEU A 1 263 ? 2.879 15.992 1.923 1 96.94 263 LEU A N 1
ATOM 2073 C CA . LEU A 1 263 ? 3.148 15.562 3.291 1 96.94 263 LEU A CA 1
ATOM 2074 C C . LEU A 1 263 ? 3.551 16.75 4.164 1 96.94 263 LEU A C 1
ATOM 2076 O O . LEU A 1 263 ? 2.971 16.969 5.227 1 96.94 263 LEU A O 1
ATOM 2080 N N . ALA A 1 264 ? 4.504 17.531 3.734 1 97.12 264 ALA A N 1
ATOM 2081 C CA . ALA A 1 264 ? 5.074 18.609 4.523 1 97.12 264 ALA A CA 1
ATOM 2082 C C . ALA A 1 264 ? 4.09 19.781 4.637 1 97.12 264 ALA A C 1
ATOM 2084 O O . ALA A 1 264 ? 3.877 20.312 5.727 1 97.12 264 ALA A O 1
ATOM 2085 N N . HIS A 1 265 ? 3.541 20.172 3.492 1 97.25 265 HIS A N 1
ATOM 2086 C CA . HIS A 1 265 ? 2.611 21.297 3.514 1 97.25 265 HIS A CA 1
ATOM 2087 C C . HIS A 1 265 ? 1.4 20.984 4.391 1 97.25 265 HIS A C 1
ATOM 2089 O O . HIS A 1 265 ? 0.901 21.875 5.094 1 97.25 265 HIS A O 1
ATOM 2095 N N . HIS A 1 266 ? 0.924 19.75 4.297 1 96.38 266 HIS A N 1
ATOM 2096 C CA . HIS A 1 266 ? -0.189 19.312 5.133 1 96.38 266 HIS A CA 1
ATOM 2097 C C . HIS A 1 266 ? 0.141 19.469 6.613 1 96.38 266 HIS A C 1
ATOM 2099 O O . HIS A 1 266 ? -0.688 19.938 7.395 1 96.38 266 HIS A O 1
ATOM 2105 N N . ARG A 1 267 ? 1.298 19.078 6.996 1 96.12 267 ARG A N 1
ATOM 2106 C CA . ARG A 1 267 ? 1.751 19.219 8.375 1 96.12 267 ARG A CA 1
ATOM 2107 C C . ARG A 1 267 ? 1.81 20.688 8.797 1 96.12 267 ARG A C 1
ATOM 2109 O O . ARG A 1 267 ? 1.431 21.031 9.914 1 96.12 267 ARG A O 1
ATOM 2116 N N . ILE A 1 268 ? 2.301 21.531 7.977 1 95 268 ILE A N 1
ATOM 2117 C CA . ILE A 1 268 ? 2.393 22.953 8.242 1 95 268 ILE A CA 1
ATOM 2118 C C . ILE A 1 268 ? 0.994 23.531 8.445 1 95 268 ILE A C 1
ATOM 2120 O O . ILE A 1 268 ? 0.751 24.266 9.406 1 95 268 ILE A O 1
ATOM 2124 N N . GLN A 1 269 ? 0.096 23.172 7.578 1 95.62 269 GLN A N 1
ATOM 2125 C CA . GLN A 1 269 ? -1.258 23.703 7.641 1 95.62 269 GLN A CA 1
ATOM 2126 C C . GLN A 1 269 ? -1.963 23.281 8.922 1 95.62 269 GLN A C 1
ATOM 2128 O O . GLN A 1 269 ? -2.713 24.062 9.516 1 95.62 269 GLN A O 1
ATOM 2133 N N . LYS A 1 270 ? -1.758 22.094 9.328 1 94.5 270 LYS A N 1
ATOM 2134 C CA . LYS A 1 270 ? -2.336 21.625 10.586 1 94.5 270 LYS A CA 1
ATOM 2135 C C . LYS A 1 270 ? -1.891 22.5 11.75 1 94.5 270 LYS A C 1
ATOM 2137 O O . LYS A 1 270 ? -2.703 22.859 12.602 1 94.5 270 LYS A O 1
ATOM 2142 N N . GLN A 1 271 ? -0.633 22.797 11.75 1 91.06 271 GLN A N 1
ATOM 2143 C CA . GLN A 1 271 ? -0.119 23.656 12.812 1 91.06 271 GLN A CA 1
ATOM 2144 C C . GLN A 1 271 ? -0.73 25.047 12.734 1 91.06 271 GLN A C 1
ATOM 2146 O O . GLN A 1 271 ? -1.091 25.625 13.758 1 91.06 271 GLN A O 1
ATOM 2151 N N . GLN A 1 272 ? -0.789 25.562 11.539 1 92.62 272 GLN A N 1
ATOM 2152 C CA . GLN A 1 272 ? -1.336 26.906 11.344 1 92.62 272 GLN A CA 1
ATOM 2153 C C . GLN A 1 272 ? -2.793 26.969 11.797 1 92.62 272 GLN A C 1
ATOM 2155 O O . GLN A 1 272 ? -3.207 27.953 12.43 1 92.62 272 GLN A O 1
ATOM 2160 N N . LEU A 1 273 ? -3.52 25.969 11.477 1 93.12 273 LEU A N 1
ATOM 2161 C CA . LEU A 1 273 ? -4.914 25.906 11.898 1 93.12 273 LEU A CA 1
ATOM 2162 C C . LEU A 1 273 ? -5.016 25.797 13.414 1 93.12 273 LEU A C 1
ATOM 2164 O O . LEU A 1 273 ? -5.766 26.562 14.039 1 93.12 273 LEU A O 1
ATOM 2168 N N . ALA A 1 274 ? -4.207 24.938 13.961 1 89 274 ALA A N 1
ATOM 2169 C CA . ALA A 1 274 ? -4.285 24.656 15.391 1 89 274 ALA A CA 1
ATOM 2170 C C . ALA A 1 274 ? -3.854 25.875 16.203 1 89 274 ALA A C 1
ATOM 2172 O O . ALA A 1 274 ? -4.469 26.203 17.219 1 89 274 ALA A O 1
ATOM 2173 N N . LYS A 1 275 ? -2.848 26.578 15.742 1 86.56 275 LYS A N 1
ATOM 2174 C CA . LYS A 1 275 ? -2.283 27.688 16.5 1 86.56 275 LYS A CA 1
ATOM 2175 C C . LYS A 1 275 ? -2.812 29.016 15.977 1 86.56 275 LYS A C 1
ATOM 2177 O O . LYS A 1 275 ? -2.395 30.078 16.453 1 86.56 275 LYS A O 1
ATOM 2182 N N . GLN A 1 276 ? -3.682 28.953 14.977 1 86.75 276 GLN A N 1
ATOM 2183 C CA . GLN A 1 276 ? -4.242 30.156 14.391 1 86.75 276 GLN A CA 1
ATOM 2184 C C . GLN A 1 276 ? -3.143 31.109 13.922 1 86.75 276 GLN A C 1
ATOM 2186 O O . GLN A 1 276 ? -3.129 32.281 14.281 1 86.75 276 GLN A O 1
ATOM 2191 N N . MET A 1 277 ? -2.223 30.516 13.188 1 87.12 277 MET A N 1
ATOM 2192 C CA . MET A 1 277 ? -1.132 31.281 12.594 1 87.12 277 MET A CA 1
ATOM 2193 C C . MET A 1 277 ? -1.466 31.688 11.156 1 87.12 277 MET A C 1
ATOM 2195 O O . MET A 1 277 ? -2.338 31.078 10.531 1 87.12 277 MET A O 1
ATOM 2199 N N . ASP A 1 278 ? -0.83 32.719 10.734 1 90.12 278 ASP A N 1
ATOM 2200 C CA . ASP A 1 278 ? -0.984 33.094 9.336 1 90.12 278 ASP A CA 1
ATOM 2201 C C . ASP A 1 278 ? -0.469 32 8.406 1 90.12 278 ASP A C 1
ATOM 2203 O O . ASP A 1 278 ? 0.53 31.344 8.711 1 90.12 278 ASP A O 1
ATOM 2207 N N . PRO A 1 279 ? -1.17 31.828 7.348 1 92 279 PRO A N 1
ATOM 2208 C CA . PRO A 1 279 ? -0.65 30.875 6.375 1 92 279 PRO A CA 1
ATOM 2209 C C . PRO A 1 279 ? 0.67 31.312 5.75 1 92 279 PRO A C 1
ATOM 2211 O O . PRO A 1 279 ? 1.036 32.5 5.844 1 92 279 PRO A O 1
ATOM 2214 N N . LEU A 1 280 ? 1.356 30.344 5.152 1 90.62 280 LEU A N 1
ATOM 2215 C CA . LEU A 1 280 ? 2.523 30.719 4.363 1 90.62 280 LEU A CA 1
ATOM 2216 C C . LEU A 1 280 ? 2.123 31.594 3.182 1 90.62 280 LEU A C 1
ATOM 2218 O O . LEU A 1 280 ? 1.125 31.328 2.512 1 90.62 280 LEU A O 1
ATOM 2222 N N . PRO A 1 281 ? 2.885 32.594 2.926 1 89.56 281 PRO A N 1
ATOM 2223 C CA . PRO A 1 281 ? 2.555 33.5 1.8 1 89.56 281 PRO A CA 1
ATOM 2224 C C . PRO A 1 281 ? 2.492 32.75 0.469 1 89.56 281 PRO A C 1
ATOM 2226 O O . PRO A 1 281 ? 1.719 33.125 -0.416 1 89.56 281 PRO A O 1
ATOM 2229 N N . GLU A 1 282 ? 3.256 31.688 0.407 1 92.56 282 GLU A N 1
ATOM 2230 C CA . GLU A 1 282 ? 3.363 30.953 -0.85 1 92.56 282 GLU A CA 1
ATOM 2231 C C . GLU A 1 282 ? 2.229 29.938 -1 1 92.56 282 GLU A C 1
ATOM 2233 O O . GLU A 1 282 ? 1.996 29.406 -2.092 1 92.56 282 GLU A O 1
ATOM 2238 N N . SER A 1 283 ? 1.549 29.625 0.103 1 94.56 283 SER A N 1
ATOM 2239 C CA . SER A 1 283 ? 0.586 28.531 0.116 1 94.56 283 SER A CA 1
ATOM 2240 C C . SER A 1 283 ? -0.49 28.719 -0.946 1 94.56 283 SER A C 1
ATOM 2242 O O . SER A 1 283 ? -0.844 27.781 -1.659 1 94.56 283 SER A O 1
ATOM 2244 N N . GLN A 1 284 ? -0.973 29.938 -1.053 1 94.31 284 GLN A N 1
ATOM 2245 C CA . GLN A 1 284 ? -2.029 30.203 -2.025 1 94.31 284 GLN A CA 1
ATOM 2246 C C . GLN A 1 284 ? -1.547 29.938 -3.447 1 94.31 284 GLN A C 1
ATOM 2248 O O . GLN A 1 284 ? -2.24 29.281 -4.234 1 94.31 284 GLN A O 1
ATOM 2253 N N . ASP A 1 285 ? -0.381 30.453 -3.746 1 92.88 285 ASP A N 1
ATOM 2254 C CA . ASP A 1 285 ? 0.181 30.266 -5.078 1 92.88 285 ASP A CA 1
ATOM 2255 C C . ASP A 1 285 ? 0.428 28.797 -5.371 1 92.88 285 ASP A C 1
ATOM 2257 O O . ASP A 1 285 ? 0.151 28.312 -6.473 1 92.88 285 ASP A O 1
ATOM 2261 N N . TRP A 1 286 ? 1.022 28.078 -4.426 1 94.38 286 TRP A N 1
ATOM 2262 C CA . TRP A 1 286 ? 1.274 26.656 -4.586 1 94.38 286 TRP A CA 1
ATOM 2263 C C . TRP A 1 286 ? -0.022 25.891 -4.867 1 94.38 286 TRP A C 1
ATOM 2265 O O . TRP A 1 286 ? -0.1 25.109 -5.816 1 94.38 286 TRP A O 1
ATOM 2275 N N . LEU A 1 287 ? -1.068 26.109 -4.086 1 95.5 287 LEU A N 1
ATOM 2276 C CA . LEU A 1 287 ? -2.312 25.359 -4.172 1 95.5 287 LEU A CA 1
ATOM 2277 C C . LEU A 1 287 ? -3.096 25.734 -5.422 1 95.5 287 LEU A C 1
ATOM 2279 O O . LEU A 1 287 ? -3.791 24.906 -6.004 1 95.5 287 LEU A O 1
ATOM 2283 N N . GLU A 1 288 ? -2.986 26.984 -5.879 1 93.81 288 GLU A N 1
ATOM 2284 C CA . GLU A 1 288 ? -3.68 27.438 -7.082 1 93.81 288 GLU A CA 1
ATOM 2285 C C . GLU A 1 288 ? -3.117 26.75 -8.328 1 93.81 288 GLU A C 1
ATOM 2287 O O . GLU A 1 288 ? -3.809 26.641 -9.344 1 93.81 288 GLU A O 1
ATOM 2292 N N . ALA A 1 289 ? -1.867 26.344 -8.227 1 92.56 289 ALA A N 1
ATOM 2293 C CA . ALA A 1 289 ? -1.229 25.672 -9.359 1 92.56 289 ALA A CA 1
ATOM 2294 C C . ALA A 1 289 ? -1.662 24.219 -9.453 1 92.56 289 ALA A C 1
ATOM 2296 O O . ALA A 1 289 ? -1.409 23.547 -10.453 1 92.56 289 ALA A O 1
ATOM 2297 N N . LEU A 1 290 ? -2.361 23.719 -8.484 1 93.75 290 LEU A N 1
ATOM 2298 C CA . LEU A 1 290 ? -2.676 22.297 -8.398 1 93.75 290 LEU A CA 1
ATOM 2299 C C . LEU A 1 290 ? -4.102 22.031 -8.867 1 93.75 290 LEU A C 1
ATOM 2301 O O . LEU A 1 290 ? -4.934 22.938 -8.898 1 93.75 290 LEU A O 1
ATOM 2305 N N . ASN A 1 291 ? -4.395 20.828 -9.219 1 91.88 291 ASN A N 1
ATOM 2306 C CA . ASN A 1 291 ? -5.66 20.375 -9.781 1 91.88 291 ASN A CA 1
ATOM 2307 C C . ASN A 1 291 ? -6.762 20.344 -8.727 1 91.88 291 ASN A C 1
ATOM 2309 O O . ASN A 1 291 ? -6.73 19.5 -7.816 1 91.88 291 ASN A O 1
ATOM 2313 N N . ASP A 1 292 ? -7.855 21.016 -8.93 1 88.19 292 ASP A N 1
ATOM 2314 C CA . ASP A 1 292 ? -8.945 21.172 -7.969 1 88.19 292 ASP A CA 1
ATOM 2315 C C . ASP A 1 292 ? -9.781 19.906 -7.863 1 88.19 292 ASP A C 1
ATOM 2317 O O . ASP A 1 292 ? -10.547 19.734 -6.914 1 88.19 292 ASP A O 1
ATOM 2321 N N . ASN A 1 293 ? -9.609 19.109 -8.82 1 85.25 293 ASN A N 1
ATOM 2322 C CA . ASN A 1 293 ? -10.414 17.891 -8.82 1 85.25 293 ASN A CA 1
ATOM 2323 C C . ASN A 1 293 ? -9.797 16.797 -7.953 1 85.25 293 ASN A C 1
ATOM 2325 O O . ASN A 1 293 ? -10.43 15.773 -7.688 1 85.25 293 ASN A O 1
ATOM 2329 N N . MET A 1 294 ? -8.648 17.047 -7.527 1 88.19 294 MET A N 1
ATOM 2330 C CA . MET A 1 294 ? -8.008 16.094 -6.625 1 88.19 294 MET A CA 1
ATOM 2331 C C . MET A 1 294 ? -8.445 16.328 -5.184 1 88.19 294 MET A C 1
ATOM 2333 O O . MET A 1 294 ? -8.375 17.453 -4.68 1 88.19 294 MET A O 1
ATOM 2337 N N . ALA A 1 295 ? -8.812 15.25 -4.539 1 85.06 295 ALA A N 1
ATOM 2338 C CA . ALA A 1 295 ? -9.367 15.328 -3.188 1 85.06 295 ALA A CA 1
ATOM 2339 C C . ALA A 1 295 ? -8.367 15.961 -2.223 1 85.06 295 ALA A C 1
ATOM 2341 O O . ALA A 1 295 ? -8.734 16.812 -1.405 1 85.06 295 ALA A O 1
ATOM 2342 N N . SER A 1 296 ? -7.113 15.555 -2.312 1 87.25 296 SER A N 1
ATOM 2343 C CA . SER A 1 296 ? -6.098 16.062 -1.4 1 87.25 296 SER A CA 1
ATOM 2344 C C . SER A 1 296 ? -5.883 17.562 -1.601 1 87.25 296 SER A C 1
ATOM 2346 O O . SER A 1 296 ? -5.648 18.297 -0.637 1 87.25 296 SER A O 1
ATOM 2348 N N . VAL A 1 297 ? -5.973 18.031 -2.811 1 92.44 297 VAL A N 1
ATOM 2349 C CA . VAL A 1 297 ? -5.781 19.438 -3.119 1 92.44 297 VAL A CA 1
ATOM 2350 C C . VAL A 1 297 ? -6.957 20.25 -2.58 1 92.44 297 VAL A C 1
ATOM 2352 O O . VAL A 1 297 ? -6.766 21.281 -1.937 1 92.44 297 VAL A O 1
ATOM 2355 N N . LYS A 1 298 ? -8.141 19.766 -2.852 1 92.25 298 LYS A N 1
ATOM 2356 C CA . LYS A 1 298 ? -9.336 20.453 -2.369 1 92.25 298 LYS A CA 1
ATOM 2357 C C . LYS A 1 298 ? -9.328 20.562 -0.847 1 92.25 298 LYS A C 1
ATOM 2359 O O . LYS A 1 298 ? -9.695 21.609 -0.292 1 92.25 298 LYS A O 1
ATOM 2364 N N . LEU A 1 299 ? -8.938 19.531 -0.235 1 91.69 299 LEU A N 1
ATOM 2365 C CA . LEU A 1 299 ? -8.859 19.516 1.222 1 91.69 299 LEU A CA 1
ATOM 2366 C C . LEU A 1 299 ? -7.898 20.578 1.725 1 91.69 299 LEU A C 1
ATOM 2368 O O . LEU A 1 299 ? -8.203 21.297 2.686 1 91.69 299 LEU A O 1
ATOM 2372 N N . GLU A 1 300 ? -6.777 20.688 1.122 1 94.62 300 GLU A N 1
ATOM 2373 C CA . GLU A 1 300 ? -5.773 21.672 1.516 1 94.62 300 GLU A CA 1
ATOM 2374 C C . GLU A 1 300 ? -6.254 23.094 1.23 1 94.62 300 GLU A C 1
ATOM 2376 O O . GLU A 1 300 ? -5.977 24 2.002 1 94.62 300 GLU A O 1
ATOM 2381 N N . LYS A 1 301 ? -6.902 23.266 0.147 1 95.25 301 LYS A N 1
ATOM 2382 C CA . LYS A 1 301 ? -7.445 24.578 -0.191 1 95.25 301 LYS A CA 1
ATOM 2383 C C . LYS A 1 301 ? -8.508 25.016 0.813 1 95.25 301 LYS A C 1
ATOM 2385 O O . LYS A 1 301 ? -8.539 26.172 1.231 1 95.25 301 LYS A O 1
ATOM 2390 N N . ASP A 1 302 ? -9.391 24.109 1.147 1 93.75 302 ASP A N 1
ATOM 2391 C CA . ASP A 1 302 ? -10.383 24.406 2.174 1 93.75 302 ASP A CA 1
ATOM 2392 C C . ASP A 1 302 ? -9.711 24.781 3.496 1 93.75 302 ASP A C 1
ATOM 2394 O O . ASP A 1 302 ? -10.109 25.734 4.16 1 93.75 302 ASP A O 1
ATOM 2398 N N . GLY A 1 303 ? -8.703 23.969 3.846 1 94.5 303 GLY A N 1
ATOM 2399 C CA . GLY A 1 303 ? -7.957 24.281 5.055 1 94.5 303 GLY A CA 1
ATOM 2400 C C . GLY A 1 303 ? -7.316 25.656 5.023 1 94.5 303 GLY A C 1
ATOM 2401 O O . GLY A 1 303 ? -7.363 26.391 6.012 1 94.5 303 GLY A O 1
ATOM 2402 N N . LEU A 1 304 ? -6.773 25.984 3.922 1 96.38 304 LEU A N 1
ATOM 2403 C CA . LEU A 1 304 ? -6.156 27.297 3.758 1 96.38 304 LEU A CA 1
ATOM 2404 C C . LEU A 1 304 ? -7.203 28.406 3.873 1 96.38 304 LEU A C 1
ATOM 2406 O O . LEU A 1 304 ? -6.953 29.438 4.504 1 96.38 304 LEU A O 1
ATOM 2410 N N . ALA A 1 305 ? -8.336 28.219 3.236 1 96.06 305 ALA A N 1
ATOM 2411 C CA . ALA A 1 305 ? -9.406 29.219 3.307 1 96.06 305 ALA A CA 1
ATOM 2412 C C . ALA A 1 305 ? -9.859 29.422 4.75 1 96.06 305 ALA A C 1
ATOM 2414 O O . ALA A 1 305 ? -10.109 30.562 5.168 1 96.06 305 ALA A O 1
ATOM 2415 N N . ILE A 1 306 ? -9.961 28.375 5.426 1 95.06 306 ILE A N 1
ATOM 2416 C CA . ILE A 1 306 ? -10.367 28.453 6.824 1 95.06 306 ILE A CA 1
ATOM 2417 C C . ILE A 1 306 ? -9.305 29.203 7.621 1 95.06 306 ILE A C 1
ATOM 2419 O O . ILE A 1 306 ? -9.625 30.078 8.43 1 95.06 306 ILE A O 1
ATOM 2423 N N . THR A 1 307 ? -8.07 28.875 7.406 1 94.44 307 THR A N 1
ATOM 2424 C CA . THR A 1 307 ? -6.988 29.594 8.078 1 94.44 307 THR A CA 1
ATOM 2425 C C . THR A 1 307 ? -7.059 31.078 7.773 1 94.44 307 THR A C 1
ATOM 2427 O O . THR A 1 307 ? -6.938 31.906 8.68 1 94.44 307 THR A O 1
ATOM 2430 N N . ASN A 1 308 ? -7.277 31.422 6.555 1 94.94 308 ASN A N 1
ATOM 2431 C CA . ASN A 1 308 ? -7.344 32.812 6.137 1 94.94 308 ASN A CA 1
ATOM 2432 C C . ASN A 1 308 ? -8.492 33.562 6.816 1 94.94 308 ASN A C 1
ATOM 2434 O O . ASN A 1 308 ? -8.312 34.656 7.328 1 94.94 308 ASN A O 1
ATOM 2438 N N . ILE A 1 309 ? -9.609 32.969 6.793 1 95 309 ILE A N 1
ATOM 2439 C CA . ILE A 1 309 ? -10.773 33.625 7.344 1 95 309 ILE A CA 1
ATOM 2440 C C . ILE A 1 309 ? -10.641 33.75 8.859 1 95 309 ILE A C 1
ATOM 2442 O O . ILE A 1 309 ? -11.094 34.719 9.461 1 95 309 ILE A O 1
ATOM 2446 N N . CYS A 1 310 ? -10.062 32.781 9.484 1 92.88 310 CYS A N 1
ATOM 2447 C CA . CYS A 1 310 ? -9.805 32.844 10.922 1 92.88 310 CYS A CA 1
ATOM 2448 C C . CYS A 1 310 ? -8.836 33.969 11.242 1 92.88 310 CYS A C 1
ATOM 2450 O O . CYS A 1 310 ? -8.984 34.656 12.258 1 92.88 310 CYS A O 1
ATOM 2452 N N . GLN A 1 311 ? -7.883 34.188 10.43 1 92.62 311 GLN A N 1
ATOM 2453 C CA . GLN A 1 311 ? -6.949 35.281 10.633 1 92.62 311 GLN A CA 1
ATOM 2454 C C . GLN A 1 311 ? -7.645 36.656 10.461 1 92.62 311 GLN A C 1
ATOM 2456 O O . GLN A 1 311 ? -7.363 37.594 11.203 1 92.62 311 GLN A O 1
ATOM 2461 N N . GLN A 1 312 ? -8.445 36.719 9.508 1 92.06 312 GLN A N 1
ATOM 2462 C CA . GLN A 1 312 ? -9.25 37.938 9.336 1 92.06 312 GLN A CA 1
ATOM 2463 C C . GLN A 1 312 ? -10.086 38.219 10.586 1 92.06 312 GLN A C 1
ATOM 2465 O O . GLN A 1 312 ? -10.195 39.375 11.016 1 92.06 312 GLN A O 1
ATOM 2470 N N . ALA A 1 313 ? -10.641 37.156 11.062 1 92 313 ALA A N 1
ATOM 2471 C CA . ALA A 1 313 ? -11.43 37.312 12.289 1 92 313 ALA A CA 1
ATOM 2472 C C . ALA A 1 313 ? -10.57 37.812 13.438 1 92 313 ALA A C 1
ATOM 2474 O O . ALA A 1 313 ? -10.992 38.688 14.195 1 92 313 ALA A O 1
ATOM 2475 N N . ASN A 1 314 ? -9.43 37.312 13.578 1 89.31 314 ASN A N 1
ATOM 2476 C CA . ASN A 1 314 ? -8.516 37.75 14.633 1 89.31 314 ASN A CA 1
ATOM 2477 C C . ASN A 1 314 ? -8.203 39.25 14.508 1 89.31 314 ASN A C 1
ATOM 2479 O O . ASN A 1 314 ? -8.195 39.969 15.5 1 89.31 314 ASN A O 1
ATOM 2483 N N . ARG A 1 315 ? -7.93 39.625 13.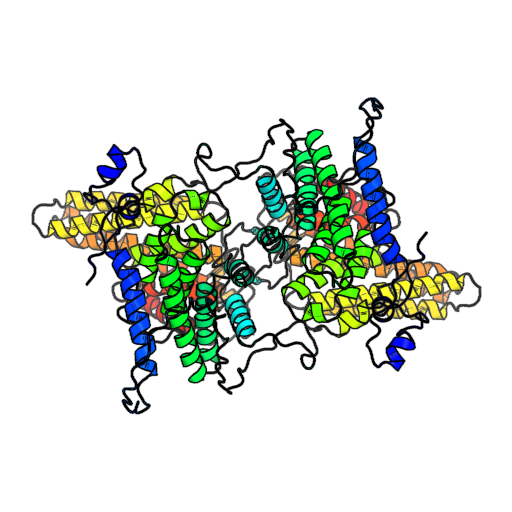32 1 87.44 315 ARG A N 1
ATOM 2484 C CA . ARG A 1 315 ? -7.629 41.062 13.094 1 87.44 315 ARG A CA 1
ATOM 2485 C C . ARG A 1 315 ? -8.828 41.938 13.422 1 87.44 315 ARG A C 1
ATOM 2487 O O . ARG A 1 315 ? -8.688 42.969 14.047 1 87.44 315 ARG A O 1
ATOM 2494 N N . LEU A 1 316 ? -9.93 41.5 12.977 1 86.81 316 LEU A N 1
ATOM 2495 C CA . LEU A 1 316 ? -11.148 42.25 13.234 1 86.81 316 LEU A CA 1
ATOM 2496 C C . LEU A 1 316 ? -11.43 42.312 14.734 1 86.81 316 LEU A C 1
ATOM 2498 O O . LEU A 1 316 ? -11.805 43.375 15.242 1 86.81 316 LEU A O 1
ATOM 2502 N N . LEU A 1 317 ? -11.266 41.281 15.438 1 84.31 317 LEU A N 1
ATOM 2503 C CA . LEU A 1 317 ? -11.516 41.25 16.875 1 84.31 317 LEU A CA 1
ATOM 2504 C C . LEU A 1 317 ? -10.523 42.125 17.641 1 84.31 317 LEU A C 1
ATOM 2506 O O . LEU A 1 317 ? -10.875 42.75 18.625 1 84.31 317 LEU A O 1
ATOM 2510 N N . GLN A 1 318 ? -9.336 42.125 17.172 1 82.5 318 GLN A N 1
ATOM 2511 C CA . GLN A 1 318 ? -8.336 43 17.797 1 82.5 318 GLN A CA 1
ATOM 2512 C C . GLN A 1 318 ? -8.664 44.469 17.562 1 82.5 318 GLN A C 1
ATOM 2514 O O . GLN A 1 318 ? -8.422 45.312 18.438 1 82.5 318 GLN A O 1
ATOM 2519 N N . SER A 1 319 ? -9.234 44.781 16.438 1 81.5 319 SER A N 1
ATOM 2520 C CA . SER A 1 319 ? -9.586 46.156 16.094 1 81.5 319 SER A CA 1
ATOM 2521 C C . SER A 1 319 ? -10.836 46.594 16.828 1 81.5 319 SER A C 1
ATOM 2523 O O . SER A 1 319 ? -11.047 47.812 17.016 1 81.5 319 SER A O 1
ATOM 2525 N N . LEU A 1 320 ? -11.789 45.781 17.031 1 74.81 320 LEU A N 1
ATOM 2526 C CA . LEU A 1 320 ? -12.984 46.094 17.797 1 74.81 320 LEU A CA 1
ATOM 2527 C C . LEU A 1 320 ? -12.617 46.688 19.156 1 74.81 320 LEU A C 1
ATOM 2529 O O . LEU A 1 320 ? -13.312 47.562 19.656 1 74.81 320 LEU A O 1
ATOM 2533 N N . ASP A 1 321 ? -11.602 46.219 19.641 1 66.5 321 ASP A N 1
ATOM 2534 C CA . ASP A 1 321 ? -11.164 46.75 20.922 1 66.5 321 ASP A CA 1
ATOM 2535 C C . ASP A 1 321 ? -10.703 48.188 20.812 1 66.5 321 ASP A C 1
ATOM 2537 O O . ASP A 1 321 ? -10.742 48.938 21.781 1 66.5 321 ASP A O 1
ATOM 2541 N N . THR A 1 322 ? -10.43 48.531 19.5 1 64.19 322 THR A N 1
ATOM 2542 C CA . THR A 1 322 ? -9.992 49.906 19.297 1 64.19 322 THR A CA 1
ATOM 2543 C C . THR A 1 322 ? -11.117 50.75 18.688 1 64.19 322 THR A C 1
ATOM 2545 O O . THR A 1 322 ? -10.906 51.906 18.344 1 64.19 322 THR A O 1
ATOM 2548 N N . ALA A 1 323 ? -12.32 50.781 19.109 1 60.62 323 ALA A N 1
ATOM 2549 C CA . ALA A 1 323 ? -13.578 51.5 18.969 1 60.62 323 ALA A CA 1
ATOM 2550 C C . ALA A 1 323 ? -13.891 51.812 17.516 1 60.62 323 ALA A C 1
ATOM 2552 O O . ALA A 1 323 ? -14.859 52.5 17.203 1 60.62 323 ALA A O 1
ATOM 2553 N N . ASN A 1 324 ? -13.188 51.188 16.594 1 58.81 324 ASN A N 1
ATOM 2554 C CA . ASN A 1 324 ? -13.367 51.688 15.242 1 58.81 324 ASN A CA 1
ATOM 2555 C C . ASN A 1 324 ? -14.172 50.75 14.375 1 58.81 324 ASN A C 1
ATOM 2557 O O . ASN A 1 324 ? -14.508 51.062 13.234 1 58.81 324 ASN A O 1
ATOM 2561 N N . ILE A 1 325 ? -14.453 49.5 14.797 1 65.25 325 ILE A N 1
ATOM 2562 C CA . ILE A 1 325 ? -15.086 48.562 13.852 1 65.25 325 ILE A CA 1
ATOM 2563 C C . ILE A 1 325 ? -16.547 48.344 14.242 1 65.25 325 ILE A C 1
ATOM 2565 O O . ILE A 1 325 ? -16.859 48.219 15.43 1 65.25 325 ILE A O 1
ATOM 2569 N N . SER A 1 326 ? -17.422 48.438 13.203 1 75 326 SER A N 1
ATOM 2570 C CA . SER A 1 326 ? -18.875 48.312 13.375 1 75 326 SER A CA 1
ATOM 2571 C C . SER A 1 326 ? -19.266 46.844 13.547 1 75 326 SER A C 1
ATOM 2573 O O . SER A 1 326 ? -18.594 45.938 13.023 1 75 326 SER A O 1
ATOM 2575 N N . CYS A 1 327 ? -20.172 46.594 14.422 1 79.38 327 CYS A N 1
ATOM 2576 C CA . CYS A 1 327 ? -20.844 45.312 14.617 1 79.38 327 CYS A CA 1
ATOM 2577 C C . CYS A 1 327 ? -21.219 44.688 13.289 1 79.38 327 CYS A C 1
ATOM 2579 O O . CYS A 1 327 ? -21.172 43.469 13.141 1 79.38 327 CYS A O 1
ATOM 2581 N N . ASP A 1 328 ? -21.359 45.5 12.312 1 84 328 ASP A N 1
ATOM 2582 C CA . ASP A 1 328 ? -21.781 45.031 11 1 84 328 ASP A CA 1
ATOM 2583 C C . ASP A 1 328 ? -20.641 44.312 10.281 1 84 328 ASP A C 1
ATOM 2585 O O . ASP A 1 328 ? -20.875 43.344 9.547 1 84 328 ASP A O 1
ATOM 2589 N N . GLN A 1 329 ? -19.516 44.75 10.516 1 88.62 329 GLN A N 1
ATOM 2590 C CA . GLN A 1 329 ? -18.375 44.094 9.883 1 88.62 329 GLN A CA 1
ATOM 2591 C C . GLN A 1 329 ? -18.156 42.688 10.43 1 88.62 329 GLN A C 1
ATOM 2593 O O . GLN A 1 329 ? -17.781 41.781 9.688 1 88.62 329 GLN A O 1
ATOM 2598 N N . VAL A 1 330 ? -18.344 42.5 11.672 1 90 330 VAL A N 1
ATOM 2599 C CA . VAL A 1 330 ? -18.203 41.219 12.305 1 90 330 VAL A CA 1
ATOM 2600 C C . VAL A 1 330 ? -19.281 40.25 11.773 1 90 330 VAL A C 1
ATOM 2602 O O . VAL A 1 330 ? -18.984 39.094 11.469 1 90 330 VAL A O 1
ATOM 2605 N N . LEU A 1 331 ? -20.469 40.781 11.648 1 90.5 331 LEU A N 1
ATOM 2606 C CA . LEU A 1 331 ? -21.562 39.938 11.164 1 90.5 331 LEU A CA 1
ATOM 2607 C C . LEU A 1 331 ? -21.344 39.562 9.711 1 90.5 331 LEU A C 1
ATOM 2609 O O . LEU A 1 331 ? -21.688 38.438 9.305 1 90.5 331 LEU A O 1
ATOM 2613 N N . ASP A 1 332 ? -20.797 40.438 8.953 1 93 332 ASP A N 1
ATOM 2614 C CA . ASP A 1 332 ? -20.453 40.125 7.57 1 93 332 ASP A CA 1
ATOM 2615 C C . ASP A 1 332 ? -19.422 39 7.5 1 93 332 ASP A C 1
ATOM 2617 O O . ASP A 1 332 ? -19.531 38.094 6.652 1 93 332 ASP A O 1
ATOM 2621 N N . LEU A 1 333 ? -18.453 39.125 8.375 1 94.94 333 LEU A N 1
ATOM 2622 C CA . LEU A 1 333 ? -17.422 38.094 8.43 1 94.94 333 LEU A CA 1
ATOM 2623 C C . LEU A 1 333 ? -18.016 36.75 8.828 1 94.94 333 LEU A C 1
ATOM 2625 O O . LEU A 1 333 ? -17.641 35.719 8.273 1 94.94 333 LEU A O 1
ATOM 2629 N N . VAL A 1 334 ? -18.891 36.75 9.75 1 95.81 334 VAL A N 1
ATOM 2630 C CA . VAL A 1 334 ? -19.562 35.531 10.203 1 95.81 334 VAL A CA 1
ATOM 2631 C C . VAL A 1 334 ? -20.328 34.906 9.039 1 95.81 334 VAL A C 1
ATOM 2633 O O . VAL A 1 334 ? -20.297 33.688 8.867 1 95.81 334 VAL A O 1
ATOM 2636 N N . ASP A 1 335 ? -21.016 35.719 8.273 1 96.25 335 ASP A N 1
ATOM 2637 C CA . ASP A 1 335 ? -21.719 35.219 7.098 1 96.25 335 ASP A CA 1
ATOM 2638 C C . ASP A 1 335 ? -20.75 34.562 6.117 1 96.25 335 ASP A C 1
ATOM 2640 O O . ASP A 1 335 ? -21.062 33.531 5.52 1 96.25 335 ASP A O 1
ATOM 2644 N N . GLU A 1 336 ? -19.609 35.125 5.941 1 96.62 336 GLU A N 1
ATOM 2645 C CA . GLU A 1 336 ? -18.594 34.562 5.074 1 96.62 336 GLU A CA 1
ATOM 2646 C C . GLU A 1 336 ? -18.094 33.219 5.617 1 96.62 336 GLU A C 1
ATOM 2648 O O . GLU A 1 336 ? -17.859 32.281 4.852 1 96.62 336 GLU A O 1
ATOM 2653 N N . MET A 1 337 ? -17.906 33.125 6.891 1 97.31 337 MET A N 1
ATOM 2654 C CA . MET A 1 337 ? -17.469 31.891 7.539 1 97.31 337 MET A CA 1
ATOM 2655 C C . MET A 1 337 ? -18.484 30.781 7.32 1 97.31 337 MET A C 1
ATOM 2657 O O . MET A 1 337 ? -18.109 29.641 7.012 1 97.31 337 MET A O 1
ATOM 2661 N N . LEU A 1 338 ? -19.734 31.141 7.512 1 97.25 338 LEU A N 1
ATOM 2662 C CA . LEU A 1 338 ? -20.812 30.172 7.32 1 97.25 338 LEU A CA 1
ATOM 2663 C C . LEU A 1 338 ? -20.875 29.703 5.867 1 97.25 338 LEU A C 1
ATOM 2665 O O . LEU A 1 338 ? -21.109 28.531 5.59 1 97.25 338 LEU A O 1
ATOM 2669 N N . HIS A 1 339 ? -20.672 30.609 4.992 1 96.38 339 HIS A N 1
ATOM 2670 C CA . HIS A 1 339 ? -20.641 30.266 3.574 1 96.38 339 HIS A CA 1
ATOM 2671 C C . HIS A 1 339 ? -19.5 29.312 3.254 1 96.38 339 HIS A C 1
ATOM 2673 O O . HIS A 1 339 ? -19.672 28.344 2.51 1 96.38 339 HIS A O 1
ATOM 2679 N N . LEU A 1 340 ? -18.359 29.625 3.783 1 95.31 340 LEU A N 1
ATOM 2680 C CA . LEU A 1 340 ? -17.172 28.766 3.596 1 95.31 340 LEU A CA 1
ATOM 2681 C C . LEU A 1 340 ? -17.438 27.359 4.125 1 95.31 340 LEU A C 1
ATOM 2683 O O . LEU A 1 340 ? -17.078 26.375 3.477 1 95.31 340 LEU A O 1
ATOM 2687 N N . ASP A 1 341 ? -17.969 27.25 5.289 1 96.38 341 ASP A N 1
ATOM 2688 C CA . ASP A 1 341 ? -18.312 25.938 5.863 1 96.38 341 ASP A CA 1
ATOM 2689 C C . ASP A 1 341 ? -19.25 25.156 4.949 1 96.38 341 ASP A C 1
ATOM 2691 O O . ASP A 1 341 ? -19.047 23.969 4.727 1 96.38 341 ASP A O 1
ATOM 2695 N N . HIS A 1 342 ? -20.25 25.859 4.449 1 95 342 HIS A N 1
ATOM 2696 C CA . HIS A 1 342 ? -21.219 25.234 3.568 1 95 342 HIS A CA 1
ATOM 2697 C C . HIS A 1 342 ? -20.547 24.688 2.307 1 95 342 HIS A C 1
ATOM 2699 O O . HIS A 1 342 ? -20.828 23.562 1.888 1 95 342 HIS A O 1
ATOM 2705 N N . GLU A 1 343 ? -19.719 25.422 1.741 1 91.5 343 GLU A N 1
ATOM 2706 C CA . GLU A 1 343 ? -19.016 25 0.535 1 91.5 343 GLU A CA 1
ATOM 2707 C C . GLU A 1 343 ? -18.141 23.766 0.803 1 91.5 343 GLU A C 1
ATOM 2709 O O . GLU A 1 343 ? -18.078 22.859 -0.02 1 91.5 343 GLU A O 1
ATOM 2714 N N . ALA A 1 344 ? -17.469 23.781 1.9 1 90.88 344 ALA A N 1
ATOM 2715 C CA . ALA A 1 344 ? -16.594 22.656 2.268 1 90.88 344 ALA A CA 1
ATOM 2716 C C . ALA A 1 344 ? -17.406 21.375 2.418 1 90.88 344 ALA A C 1
ATOM 2718 O O . ALA A 1 344 ? -16.922 20.281 2.074 1 90.88 344 ALA A O 1
ATOM 2719 N N . THR A 1 345 ? -18.641 21.438 2.873 1 93.88 345 THR A N 1
ATOM 2720 C CA . THR A 1 345 ? -19.469 20.266 3.119 1 93.88 345 THR A CA 1
ATOM 2721 C C . THR A 1 345 ? -20 19.703 1.808 1 93.88 345 THR A C 1
ATOM 2723 O O . THR A 1 345 ? -20.219 18.484 1.685 1 93.88 345 THR A O 1
ATOM 2726 N N . LEU A 1 346 ? -20.172 20.562 0.808 1 91.69 346 LEU A N 1
ATOM 2727 C CA . LEU A 1 346 ? -20.719 20.125 -0.471 1 91.69 346 LEU A CA 1
ATOM 2728 C C . LEU A 1 346 ? -19.75 19.172 -1.172 1 91.69 346 LEU A C 1
ATOM 2730 O O . LEU A 1 346 ? -20.188 18.188 -1.796 1 91.69 346 LEU A O 1
ATOM 2734 N N . TRP A 1 347 ? -18.516 19.406 -1.028 1 86.94 347 TRP A N 1
ATOM 2735 C CA . TRP A 1 347 ? -17.5 18.562 -1.674 1 86.94 347 TRP A CA 1
ATOM 2736 C C . TRP A 1 347 ? -17.484 17.156 -1.076 1 86.94 347 TRP A C 1
ATOM 2738 O O . TRP A 1 347 ? -17.172 16.188 -1.764 1 86.94 347 TRP A O 1
ATOM 2748 N N . ARG A 1 348 ? -17.891 16.969 0.122 1 90.38 348 ARG A N 1
ATOM 2749 C CA . ARG A 1 348 ? -17.812 15.695 0.838 1 90.38 348 ARG A CA 1
ATOM 2750 C C . ARG A 1 348 ? -19.031 14.836 0.556 1 90.38 348 ARG A C 1
ATOM 2752 O O . ARG A 1 348 ? -19.125 13.703 1.022 1 90.38 348 ARG A O 1
ATOM 2759 N N . ARG A 1 349 ? -19.891 15.359 -0.285 1 89.44 349 ARG A N 1
ATOM 2760 C CA . ARG A 1 349 ? -21.094 14.609 -0.633 1 89.44 349 ARG A CA 1
ATOM 2761 C C . ARG A 1 349 ? -20.844 13.703 -1.836 1 89.44 349 ARG A C 1
ATOM 2763 O O . ARG A 1 349 ? -21.688 12.867 -2.168 1 89.44 349 ARG A O 1
ATOM 2770 N N . LYS A 1 350 ? -19.719 13.758 -2.381 1 83.94 350 LYS A N 1
ATOM 2771 C CA . LYS A 1 350 ? -19.391 12.906 -3.523 1 83.94 350 LYS A CA 1
ATOM 2772 C C . LYS A 1 350 ? -19.25 11.445 -3.105 1 83.94 350 LYS A C 1
ATOM 2774 O O . LYS A 1 350 ? -18.875 11.156 -1.968 1 83.94 350 LYS A O 1
ATOM 2779 N N . PRO A 1 351 ? -19.5 10.523 -4.043 1 79.31 351 PRO A N 1
ATOM 2780 C CA . PRO A 1 351 ? -19.516 9.086 -3.73 1 79.31 351 PRO A CA 1
ATOM 2781 C C . PRO A 1 351 ? -18.188 8.578 -3.207 1 79.31 351 PRO A C 1
ATOM 2783 O O . PRO A 1 351 ? -18.141 7.629 -2.418 1 79.31 351 PRO A O 1
ATOM 2786 N N . GLU A 1 352 ? -17.141 9.211 -3.588 1 79.44 352 GLU A N 1
ATOM 2787 C CA . GLU A 1 352 ? -15.82 8.734 -3.186 1 79.44 352 GLU A CA 1
ATOM 2788 C C . GLU A 1 352 ? -15.594 8.914 -1.688 1 79.44 352 GLU A C 1
ATOM 2790 O O . GLU A 1 352 ? -14.703 8.297 -1.106 1 79.44 352 GLU A O 1
ATOM 2795 N N . TRP A 1 353 ? -16.469 9.727 -1.093 1 88.56 353 TRP A N 1
ATOM 2796 C CA . TRP A 1 353 ? -16.297 10.016 0.325 1 88.56 353 TRP A CA 1
ATOM 2797 C C . TRP A 1 353 ? -17.297 9.234 1.17 1 88.56 353 TRP A C 1
ATOM 2799 O O . TRP A 1 353 ? -17.391 9.438 2.383 1 88.56 353 TRP A O 1
ATOM 2809 N N . ALA A 1 354 ? -17.938 8.297 0.587 1 87.75 354 ALA A N 1
ATOM 2810 C CA . ALA A 1 354 ? -18.953 7.531 1.302 1 87.75 354 ALA A CA 1
ATOM 2811 C C . ALA A 1 354 ? -18.328 6.617 2.348 1 87.75 354 ALA A C 1
ATOM 2813 O O . ALA A 1 354 ? -17.203 6.117 2.152 1 87.75 354 ALA A O 1
ATOM 2814 N N . PHE A 1 355 ? -19 6.402 3.432 1 91.75 355 PHE A N 1
ATOM 2815 C CA . PHE A 1 355 ? -18.609 5.484 4.496 1 91.75 355 PHE A CA 1
ATOM 2816 C C . PHE A 1 355 ? -19.828 4.82 5.113 1 91.75 355 PHE A C 1
ATOM 2818 O O . PHE A 1 355 ? -20.969 5.219 4.836 1 91.75 355 PHE A O 1
ATOM 2825 N N . ARG A 1 356 ? -19.609 3.824 5.918 1 90.38 356 ARG A N 1
ATOM 2826 C CA . ARG A 1 356 ? -20.688 3.104 6.586 1 90.38 356 ARG A CA 1
ATOM 2827 C C . ARG A 1 356 ? -20.703 3.402 8.086 1 90.38 356 ARG A C 1
ATOM 2829 O O . ARG A 1 356 ? -19.641 3.656 8.68 1 90.38 356 ARG A O 1
ATOM 2836 N N . THR A 1 357 ? -21.828 3.34 8.609 1 93.69 357 THR A N 1
ATOM 2837 C CA . THR A 1 357 ? -22 3.545 10.047 1 93.69 357 THR A CA 1
ATOM 2838 C C . THR A 1 357 ? -22.594 2.305 10.703 1 93.69 357 THR A C 1
ATOM 2840 O O . THR A 1 357 ? -23.531 1.712 10.188 1 93.69 357 THR A O 1
ATOM 2843 N N . LEU A 1 358 ? -22 1.94 11.805 1 90.88 358 LEU A N 1
ATOM 2844 C CA . LEU A 1 358 ? -22.453 0.81 12.602 1 90.88 358 LEU A CA 1
ATOM 2845 C C . LEU A 1 358 ? -22.719 1.229 14.047 1 90.88 358 LEU A C 1
ATOM 2847 O O . LEU A 1 358 ? -21.953 2.025 14.609 1 90.88 358 LEU A O 1
ATOM 2851 N N . PRO A 1 359 ? -23.781 0.63 14.602 1 90.69 359 PRO A N 1
ATOM 2852 C CA . PRO A 1 359 ? -23.938 0.857 16.047 1 90.69 359 PRO A CA 1
ATOM 2853 C C . PRO A 1 359 ? -22.969 0.035 16.875 1 90.69 359 PRO A C 1
ATOM 2855 O O . PRO A 1 359 ? -22.531 -1.033 16.453 1 90.69 359 PRO A O 1
ATOM 2858 N N . ARG A 1 360 ? -22.625 0.543 17.969 1 87.56 360 ARG A N 1
ATOM 2859 C CA . ARG A 1 360 ? -21.734 -0.143 18.891 1 87.56 360 ARG A CA 1
ATOM 2860 C C . ARG A 1 360 ? -22.203 -1.568 19.156 1 87.56 360 ARG A C 1
ATOM 2862 O O . ARG A 1 360 ? -21.391 -2.477 19.328 1 87.56 360 ARG A O 1
ATOM 2869 N N . SER A 1 361 ? -23.422 -1.85 19.156 1 83.75 361 SER A N 1
ATOM 2870 C CA . SER A 1 361 ? -24.016 -3.145 19.484 1 83.75 361 SER A CA 1
ATOM 2871 C C . SER A 1 361 ? -23.625 -4.199 18.453 1 83.75 361 SER A C 1
ATOM 2873 O O . SER A 1 361 ? -23.578 -5.391 18.766 1 83.75 361 SER A O 1
ATOM 2875 N N . GLU A 1 362 ? -23.281 -3.787 17.312 1 81.38 362 GLU A N 1
ATOM 2876 C CA . GLU A 1 362 ? -22.953 -4.727 16.234 1 81.38 362 GLU A CA 1
ATOM 2877 C C . GLU A 1 362 ? -21.516 -5.207 16.344 1 81.38 362 GLU A C 1
ATOM 2879 O O . GLU A 1 362 ? -21.141 -6.215 15.75 1 81.38 362 GLU A O 1
ATOM 2884 N N . ILE A 1 363 ? -20.766 -4.484 16.953 1 75.75 363 ILE A N 1
ATOM 2885 C CA . ILE A 1 363 ? -19.344 -4.82 17.078 1 75.75 363 ILE A CA 1
ATOM 2886 C C . ILE A 1 363 ? -19.125 -5.598 18.375 1 75.75 363 ILE A C 1
ATOM 2888 O O . ILE A 1 363 ? -18.266 -6.477 18.438 1 75.75 363 ILE A O 1
ATOM 2892 N N . SER A 1 364 ? -19.734 -5.168 19.547 1 63.22 364 SER A N 1
ATOM 2893 C CA . SER A 1 364 ? -19.484 -5.586 20.922 1 63.22 364 SER A CA 1
ATOM 2894 C C . SER A 1 364 ? -19.844 -7.051 21.125 1 63.22 364 SER A C 1
ATOM 2896 O O . SER A 1 364 ? -19.828 -7.551 22.25 1 63.22 364 SER A O 1
ATOM 2898 N N . GLY A 1 365 ? -19.922 -7.734 20.078 1 55.03 365 GLY A N 1
ATOM 2899 C CA . GLY A 1 365 ? -20.219 -9.07 20.594 1 55.03 365 GLY A CA 1
ATOM 2900 C C . GLY A 1 365 ? -19.578 -9.336 21.938 1 55.03 365 GLY A C 1
ATOM 2901 O O . GLY A 1 365 ? -19.531 -8.445 22.797 1 55.03 365 GLY A O 1
ATOM 2902 N N . ASN A 1 366 ? -18.969 -10.594 22.172 1 54.03 366 ASN A N 1
ATOM 2903 C CA . ASN A 1 366 ? -18.469 -11.094 23.453 1 54.03 366 ASN A CA 1
ATOM 2904 C C . ASN A 1 366 ? -17.172 -10.406 23.859 1 54.03 366 ASN A C 1
ATOM 2906 O O . ASN A 1 366 ? -16.438 -10.922 24.703 1 54.03 366 ASN A O 1
ATOM 2910 N N . HIS A 1 367 ? -16.859 -9.359 23.234 1 55.31 367 HIS A N 1
ATOM 2911 C CA . HIS A 1 367 ? -15.5 -8.945 23.578 1 55.31 367 HIS A CA 1
ATOM 2912 C C . HIS A 1 367 ? -15.508 -7.84 24.625 1 55.31 367 HIS A C 1
ATOM 2914 O O . HIS A 1 367 ? -16.25 -6.867 24.516 1 55.31 367 HIS A O 1
ATOM 2920 N N . LYS A 1 368 ? -15.32 -8.102 25.891 1 56.03 368 LYS A N 1
ATOM 2921 C CA . LYS A 1 368 ? -15.039 -7.137 26.938 1 56.03 368 LYS A CA 1
ATOM 2922 C C . LYS A 1 368 ? -13.859 -6.246 26.562 1 56.03 368 LYS A C 1
ATOM 2924 O O . LYS A 1 368 ? -12.711 -6.699 26.547 1 56.03 368 LYS A O 1
ATOM 2929 N N . ALA A 1 369 ? -14.109 -5.086 25.859 1 61.03 369 ALA A N 1
ATOM 2930 C CA . ALA A 1 369 ? -13.008 -4.188 25.516 1 61.03 369 ALA A CA 1
ATOM 2931 C C . ALA A 1 369 ? -12.578 -3.354 26.719 1 61.03 369 ALA A C 1
ATOM 2933 O O . ALA A 1 369 ? -13.422 -2.838 27.453 1 61.03 369 ALA A O 1
ATOM 2934 N N . ASP A 1 370 ? -11.344 -3.395 27.125 1 66.56 370 ASP A N 1
ATOM 2935 C CA . ASP A 1 370 ? -10.797 -2.611 28.219 1 66.56 370 ASP A CA 1
ATOM 2936 C C . ASP A 1 370 ? -10.656 -1.141 27.828 1 66.56 370 ASP A C 1
ATOM 2938 O O . ASP A 1 370 ? -10.023 -0.363 28.547 1 66.56 370 ASP A O 1
ATOM 2942 N N . PHE A 1 371 ? -11.32 -0.829 26.672 1 75.12 371 PHE A N 1
ATOM 2943 C CA . PHE A 1 371 ? -11.172 0.571 26.281 1 75.12 371 PHE A CA 1
ATOM 2944 C C . PHE A 1 371 ? -12.508 1.149 25.828 1 75.12 371 PHE A C 1
ATOM 2946 O O . PHE A 1 371 ? -13.492 0.42 25.703 1 75.12 371 PHE A O 1
ATOM 2953 N N . TRP A 1 372 ? -12.57 2.406 25.781 1 82.38 372 TRP A N 1
ATOM 2954 C CA . TRP A 1 372 ? -13.773 3.16 25.438 1 82.38 372 TRP A CA 1
ATOM 2955 C C . TRP A 1 372 ? -14.188 2.895 24 1 82.38 372 TRP A C 1
ATOM 2957 O O . TRP A 1 372 ? -13.336 2.832 23.109 1 82.38 372 TRP A O 1
ATOM 2967 N N . LEU A 1 373 ? -15.523 2.734 23.891 1 86.75 373 LEU A N 1
ATOM 2968 C CA . LEU A 1 373 ? -16.109 2.57 22.562 1 86.75 373 LEU A CA 1
ATOM 2969 C C . LEU A 1 373 ? -17.141 3.666 22.297 1 86.75 373 LEU A C 1
ATOM 2971 O O . LEU A 1 373 ? -17.938 4.02 23.172 1 86.75 373 LEU A O 1
ATOM 2975 N N . PRO A 1 374 ? -17.078 4.211 21.125 1 90.56 374 PRO A N 1
ATOM 2976 C CA . PRO A 1 374 ? -18.109 5.188 20.766 1 90.56 374 PRO A CA 1
ATOM 2977 C C . PRO A 1 374 ? -19.469 4.539 20.516 1 90.56 374 PRO A C 1
ATOM 2979 O O . PRO A 1 374 ? -19.547 3.33 20.281 1 90.56 374 PRO A O 1
ATOM 2982 N N . GLU A 1 375 ? -20.484 5.344 20.609 1 89.5 375 GLU A N 1
ATOM 2983 C CA . GLU A 1 375 ? -21.844 4.844 20.391 1 89.5 375 GLU A CA 1
ATOM 2984 C C . GLU A 1 375 ? -22.047 4.43 18.938 1 89.5 375 GLU A C 1
ATOM 2986 O O . GLU A 1 375 ? -22.797 3.488 18.656 1 89.5 375 GLU A O 1
ATOM 2991 N N . THR A 1 376 ? -21.422 5.156 18.125 1 94 376 THR A N 1
ATOM 2992 C CA . THR A 1 376 ? -21.5 4.895 16.703 1 94 376 THR A CA 1
ATOM 2993 C C . THR A 1 376 ? -20.094 4.762 16.094 1 94 376 THR A C 1
ATOM 2995 O O . THR A 1 376 ? -19.188 5.5 16.469 1 94 376 THR A O 1
ATOM 2998 N N . ILE A 1 377 ? -20.016 3.818 15.164 1 94.81 377 ILE A N 1
ATOM 2999 C CA . ILE A 1 377 ? -18.719 3.568 14.523 1 94.81 377 ILE A CA 1
ATOM 3000 C C . ILE A 1 377 ? -18.828 3.865 13.031 1 94.81 377 ILE A C 1
ATOM 3002 O O . ILE A 1 377 ? -19.75 3.395 12.359 1 94.81 377 ILE A O 1
ATOM 3006 N N . GLN A 1 378 ? -17.938 4.656 12.578 1 96.19 378 GLN A N 1
ATOM 3007 C CA . GLN A 1 378 ? -17.828 4.898 11.141 1 96.19 378 GLN A CA 1
ATOM 3008 C C . GLN A 1 378 ? -16.75 4.027 10.516 1 96.19 378 GLN A C 1
ATOM 3010 O O . GLN A 1 378 ? -15.633 3.934 11.039 1 96.19 378 GLN A O 1
ATOM 3015 N N . LEU A 1 379 ? -17.094 3.359 9.43 1 92.75 379 LEU A N 1
ATOM 3016 C CA . LEU A 1 379 ? -16.156 2.535 8.664 1 92.75 379 LEU A CA 1
ATOM 3017 C C . LEU A 1 379 ? -15.867 3.162 7.305 1 92.75 379 LEU A C 1
ATOM 3019 O O . LEU A 1 379 ? -16.734 3.186 6.43 1 92.75 379 LEU A O 1
ATOM 3023 N N . HIS A 1 380 ? -14.672 3.637 7.176 1 93.38 380 HIS A N 1
ATOM 3024 C CA . HIS A 1 380 ? -14.211 4.211 5.918 1 93.38 380 HIS A CA 1
ATOM 3025 C C . HIS A 1 380 ? -13.5 3.17 5.062 1 93.38 380 HIS A C 1
ATOM 3027 O O . HIS A 1 380 ? -13.125 2.105 5.559 1 93.38 380 HIS A O 1
ATOM 3033 N N . PRO A 1 381 ? -13.328 3.402 3.742 1 88.25 381 PRO A N 1
ATOM 3034 C CA . PRO A 1 381 ? -12.703 2.424 2.846 1 88.25 381 PRO A CA 1
ATOM 3035 C C . PRO A 1 381 ? -11.281 2.061 3.266 1 88.25 381 PRO A C 1
ATOM 3037 O O . PRO A 1 381 ? -10.836 0.934 3.035 1 88.25 381 PRO A O 1
ATOM 3040 N N . ASP A 1 382 ? -10.602 2.973 3.783 1 90.81 382 ASP A N 1
ATOM 3041 C CA . ASP A 1 382 ? -9.273 2.725 4.34 1 90.81 382 ASP A CA 1
ATOM 3042 C C . ASP A 1 382 ? -8.914 3.771 5.395 1 90.81 382 ASP A C 1
ATOM 3044 O O . ASP A 1 382 ? -9.68 4.711 5.625 1 90.81 382 ASP A O 1
ATOM 3048 N N . LEU A 1 383 ? -7.793 3.598 6.047 1 93.44 383 LEU A N 1
ATOM 3049 C CA . LEU A 1 383 ? -7.371 4.441 7.16 1 93.44 383 LEU A CA 1
ATOM 3050 C C . LEU A 1 383 ? -7.156 5.879 6.703 1 93.44 383 LEU A C 1
ATOM 3052 O O . LEU A 1 383 ? -7.5 6.82 7.418 1 93.44 383 LEU A O 1
ATOM 3056 N N . TRP A 1 384 ? -6.59 6.09 5.531 1 94.06 384 TRP A N 1
ATOM 3057 C CA . TRP A 1 384 ? -6.309 7.445 5.07 1 94.06 384 TRP A CA 1
ATOM 3058 C C . TRP A 1 384 ? -7.602 8.219 4.832 1 94.06 384 TRP A C 1
ATOM 3060 O O . TRP A 1 384 ? -7.684 9.414 5.129 1 94.06 384 TRP A O 1
ATOM 3070 N N . MET A 1 385 ? -8.57 7.578 4.32 1 93.5 385 MET A N 1
ATOM 3071 C CA . MET A 1 385 ? -9.859 8.242 4.105 1 93.5 385 MET A CA 1
ATOM 3072 C C . MET A 1 385 ? -10.477 8.664 5.43 1 93.5 385 MET A C 1
ATOM 3074 O O . MET A 1 385 ? -11.062 9.75 5.527 1 93.5 385 MET A O 1
ATOM 3078 N N . ALA A 1 386 ? -10.383 7.773 6.398 1 96.06 386 ALA A N 1
ATOM 3079 C CA . ALA A 1 386 ? -10.828 8.148 7.734 1 96.06 386 ALA A CA 1
ATOM 3080 C C . ALA A 1 386 ? -10.086 9.391 8.234 1 96.06 386 ALA A C 1
ATOM 3082 O O . ALA A 1 386 ? -10.695 10.305 8.797 1 96.06 386 ALA A O 1
ATOM 3083 N N . TYR A 1 387 ? -8.836 9.414 8.055 1 96.69 387 TYR A N 1
ATOM 3084 C CA . TYR A 1 387 ? -8.016 10.547 8.469 1 96.69 387 TYR A CA 1
ATOM 3085 C C . TYR A 1 387 ? -8.438 11.82 7.738 1 96.69 387 TYR A C 1
ATOM 3087 O O . TYR A 1 387 ? -8.539 12.883 8.352 1 96.69 387 TYR A O 1
ATOM 3095 N N . GLU A 1 388 ? -8.625 11.742 6.414 1 95.69 388 GLU A N 1
ATOM 3096 C CA . GLU A 1 388 ? -9.008 12.93 5.652 1 95.69 388 GLU A CA 1
ATOM 3097 C C . GLU A 1 388 ? -10.328 13.5 6.148 1 95.69 388 GLU A C 1
ATOM 3099 O O . GLU A 1 388 ? -10.5 14.719 6.227 1 95.69 388 GLU A O 1
ATOM 3104 N N . TRP A 1 389 ? -11.25 12.625 6.441 1 97 389 TRP A N 1
ATOM 3105 C CA . TRP A 1 389 ? -12.5 13.078 7.051 1 97 389 TRP A CA 1
ATOM 3106 C C . TRP A 1 389 ? -12.227 13.812 8.359 1 97 389 TRP A C 1
ATOM 3108 O O . TRP A 1 389 ? -12.781 14.891 8.594 1 97 389 TRP A O 1
ATOM 3118 N N . ASN A 1 390 ? -11.414 13.219 9.195 1 98.06 390 ASN A N 1
ATOM 3119 C CA . ASN A 1 390 ? -11.125 13.82 10.492 1 98.06 390 ASN A CA 1
ATOM 3120 C C . ASN A 1 390 ? -10.43 15.172 10.336 1 98.06 390 ASN A C 1
ATOM 3122 O O . ASN A 1 390 ? -10.695 16.094 11.102 1 98.06 390 ASN A O 1
ATOM 3126 N N . TYR A 1 391 ? -9.578 15.25 9.398 1 96.69 391 TYR A N 1
ATOM 3127 C CA . TYR A 1 391 ? -8.938 16.531 9.117 1 96.69 391 TYR A CA 1
ATOM 3128 C C . TYR A 1 391 ? -9.961 17.594 8.727 1 96.69 391 TYR A C 1
ATOM 3130 O O . TYR A 1 391 ? -9.961 18.703 9.266 1 96.69 391 TYR A O 1
ATOM 3138 N N . HIS A 1 392 ? -10.789 17.234 7.812 1 96.31 392 HIS A N 1
ATOM 3139 C CA . HIS A 1 392 ? -11.859 18.109 7.348 1 96.31 392 HIS A CA 1
ATOM 3140 C C . HIS A 1 392 ? -12.75 18.547 8.5 1 96.31 392 HIS A C 1
ATOM 3142 O O . HIS A 1 392 ? -13.016 19.75 8.664 1 96.31 392 HIS A O 1
ATOM 3148 N N . ARG A 1 393 ? -13.156 17.641 9.25 1 98.25 393 ARG A N 1
ATOM 3149 C CA . ARG A 1 393 ? -14.055 17.906 10.367 1 98.25 393 ARG A CA 1
ATOM 3150 C C . ARG A 1 393 ? -13.375 18.781 11.422 1 98.25 393 ARG A C 1
ATOM 3152 O O . ARG A 1 393 ? -13.992 19.688 11.961 1 98.25 393 ARG A O 1
ATOM 3159 N N . THR A 1 394 ? -12.156 18.5 11.695 1 97.88 394 THR A N 1
ATOM 3160 C CA . THR A 1 394 ? -11.422 19.266 12.695 1 97.88 394 THR A CA 1
ATOM 3161 C C . THR A 1 394 ? -11.203 20.703 12.234 1 97.88 394 THR A C 1
ATOM 3163 O O . THR A 1 394 ? -11.328 21.641 13.031 1 97.88 394 THR A O 1
ATOM 3166 N N . ALA A 1 395 ? -10.883 20.891 10.977 1 96.88 395 ALA A N 1
ATOM 3167 C CA . ALA A 1 395 ? -10.766 22.234 10.438 1 96.88 395 ALA A CA 1
ATOM 3168 C C . ALA A 1 395 ? -12.07 23 10.602 1 96.88 395 ALA A C 1
ATOM 3170 O O . ALA A 1 395 ? -12.062 24.188 10.969 1 96.88 395 ALA A O 1
ATOM 3171 N N . ARG A 1 396 ? -13.164 22.359 10.367 1 97.62 396 ARG A N 1
ATOM 3172 C CA . ARG A 1 396 ? -14.477 22.984 10.531 1 97.62 396 ARG A CA 1
ATOM 3173 C C . ARG A 1 396 ? -14.75 23.312 12 1 97.62 396 ARG A C 1
ATOM 3175 O O . ARG A 1 396 ? -15.352 24.344 12.305 1 97.62 396 ARG A O 1
ATOM 3182 N N . ILE A 1 397 ? -14.344 22.453 12.883 1 98.12 397 ILE A N 1
ATOM 3183 C CA . ILE A 1 397 ? -14.477 22.734 14.312 1 98.12 397 ILE A CA 1
ATOM 3184 C C . ILE A 1 397 ? -13.758 24.031 14.648 1 98.12 397 ILE A C 1
ATOM 3186 O O . ILE A 1 397 ? -14.32 24.891 15.328 1 98.12 397 ILE A O 1
ATOM 3190 N N . ILE A 1 398 ? -12.594 24.188 14.172 1 96.75 398 ILE A N 1
ATOM 3191 C CA . ILE A 1 398 ? -11.797 25.375 14.422 1 96.75 398 ILE A CA 1
ATOM 3192 C C . ILE A 1 398 ? -12.516 26.609 13.852 1 96.75 398 ILE A C 1
ATOM 3194 O O . ILE A 1 398 ? -12.602 27.641 14.516 1 96.75 398 ILE A O 1
ATOM 3198 N N . LEU A 1 399 ? -13.039 26.484 12.672 1 97.44 399 LEU A N 1
ATOM 3199 C CA . LEU A 1 399 ? -13.773 27.562 12.023 1 97.44 399 LEU A CA 1
ATOM 3200 C C . LEU A 1 399 ? -14.953 28 12.883 1 97.44 399 LEU A C 1
ATOM 3202 O O . LEU A 1 399 ? -15.125 29.203 13.148 1 97.44 399 LEU A O 1
ATOM 3206 N N . HIS A 1 400 ? -15.75 27.078 13.32 1 98.06 400 HIS A N 1
ATOM 3207 C CA . HIS A 1 400 ? -16.953 27.391 14.086 1 98.06 400 HIS A CA 1
ATOM 3208 C C . HIS A 1 400 ? -16.609 27.938 15.461 1 98.06 400 HIS A C 1
ATOM 3210 O O . HIS A 1 400 ? -17.328 28.781 16 1 98.06 400 HIS A O 1
ATOM 3216 N N . GLN A 1 401 ? -15.523 27.453 16.031 1 96.75 401 GLN A N 1
ATOM 3217 C CA . GLN A 1 401 ? -15.062 28.031 17.281 1 96.75 401 GLN A CA 1
ATOM 3218 C C . GLN A 1 401 ? -14.719 29.516 17.125 1 96.75 401 GLN A C 1
ATOM 3220 O O . GLN A 1 401 ? -15.062 30.328 17.969 1 96.75 401 GLN A O 1
ATOM 3225 N N . LYS A 1 402 ? -14.055 29.844 16.062 1 95.81 402 LYS A N 1
ATOM 3226 C CA . LYS A 1 402 ? -13.727 31.25 15.789 1 95.81 402 LYS A CA 1
ATOM 3227 C C . LYS A 1 402 ? -14.984 32.062 15.508 1 95.81 402 LYS A C 1
ATOM 3229 O O . LYS A 1 402 ? -15.094 33.219 15.945 1 95.81 402 LYS A O 1
ATOM 3234 N N . LEU A 1 403 ? -15.867 31.469 14.75 1 96.81 403 LEU A N 1
ATOM 3235 C CA . LEU A 1 403 ? -17.141 32.094 14.453 1 96.81 403 LEU A CA 1
ATOM 3236 C C . LEU A 1 403 ? -17.875 32.469 15.742 1 96.81 403 LEU A C 1
ATOM 3238 O O . LEU A 1 403 ? -18.328 33.594 15.891 1 96.81 403 LEU A O 1
ATOM 3242 N N . VAL A 1 404 ? -17.953 31.578 16.688 1 96.62 404 VAL A N 1
ATOM 3243 C CA . VAL A 1 404 ? -18.625 31.812 17.953 1 96.62 404 VAL A CA 1
ATOM 3244 C C . VAL A 1 404 ? -17.891 32.906 18.734 1 96.62 404 VAL A C 1
ATOM 3246 O O . VAL A 1 404 ? -18.531 33.781 19.359 1 96.62 404 VAL A O 1
ATOM 3249 N N . ALA A 1 405 ? -16.594 32.875 18.719 1 93.75 405 ALA A N 1
ATOM 3250 C CA . ALA A 1 405 ? -15.812 33.906 19.391 1 93.75 405 ALA A CA 1
ATOM 3251 C C . ALA A 1 405 ? -16.156 35.312 18.828 1 93.75 405 ALA A C 1
ATOM 3253 O O . ALA A 1 405 ? -16.25 36.281 19.578 1 93.75 405 ALA A O 1
ATOM 3254 N N . CYS A 1 406 ? -16.312 35.406 17.547 1 92.5 406 CYS A N 1
ATOM 3255 C CA . CYS A 1 406 ? -16.688 36.656 16.906 1 92.5 406 CYS A CA 1
ATOM 3256 C C . CYS A 1 406 ? -18.078 37.125 17.359 1 92.5 406 CYS A C 1
ATOM 3258 O O . CYS A 1 406 ? -18.266 38.281 17.734 1 92.5 406 CYS A O 1
ATOM 3260 N N . LEU A 1 407 ? -18.969 36.25 17.359 1 93.31 407 LEU A N 1
ATOM 3261 C CA . LEU A 1 407 ? -20.344 36.562 17.703 1 93.31 407 LEU A CA 1
ATOM 3262 C C . LEU A 1 407 ? -20.453 36.969 19.172 1 93.31 407 LEU A C 1
ATOM 3264 O O . LEU A 1 407 ? -21.234 37.875 19.516 1 93.31 407 LEU A O 1
ATOM 3268 N N . LYS A 1 408 ? -19.75 36.312 20.047 1 91.38 408 LYS A N 1
ATOM 3269 C CA . LYS A 1 408 ? -19.781 36.656 21.469 1 91.38 408 LYS A CA 1
ATOM 3270 C C . LYS A 1 408 ? -19.281 38.062 21.719 1 91.38 408 LYS A C 1
ATOM 3272 O O . LYS A 1 408 ? -19.703 38.719 22.688 1 91.38 408 LYS A O 1
ATOM 3277 N N . ARG A 1 409 ? -18.516 38.594 20.891 1 86.81 409 ARG A N 1
ATOM 3278 C CA . ARG A 1 409 ? -17.984 39.938 21.062 1 86.81 409 ARG A CA 1
ATOM 3279 C C . ARG A 1 409 ? -19.016 40.969 20.688 1 86.81 409 ARG A C 1
ATOM 3281 O O . ARG A 1 409 ? -18.938 42.125 21.156 1 86.81 409 ARG A O 1
ATOM 3288 N N . VAL A 1 410 ? -19.969 40.625 19.844 1 84.25 410 VAL A N 1
ATOM 3289 C CA . VAL A 1 410 ? -20.891 41.656 19.344 1 84.25 410 VAL A CA 1
ATOM 3290 C C . VAL A 1 410 ? -22.281 41.406 19.938 1 84.25 410 VAL A C 1
ATOM 3292 O O . VAL A 1 410 ? -23.203 42.188 19.688 1 84.25 410 VAL A O 1
ATOM 3295 N N . VAL A 1 411 ? -22.547 40.375 20.641 1 79.94 411 VAL A N 1
ATOM 3296 C CA . VAL A 1 411 ? -23.859 40.031 21.156 1 79.94 411 VAL A CA 1
ATOM 3297 C C . VAL A 1 411 ? -24.422 41.156 22 1 79.94 411 VAL A C 1
ATOM 3299 O O . VAL A 1 411 ? -25.641 41.375 22.016 1 79.94 411 VAL A O 1
ATOM 3302 N N . GLY A 1 412 ? -23.719 42.094 22.609 1 73.06 412 GLY A N 1
ATOM 3303 C CA . GLY A 1 412 ? -24.203 43.094 23.547 1 73.06 412 GLY A CA 1
ATOM 3304 C C . GLY A 1 412 ? -24.5 44.406 22.859 1 73.06 412 GLY A C 1
ATOM 3305 O O . GLY A 1 412 ? -24.938 45.375 23.516 1 73.06 412 GLY A O 1
ATOM 3306 N N . GLU A 1 413 ? -24.5 44.531 21.547 1 71.5 413 GLU A N 1
ATOM 3307 C CA . GLU A 1 413 ? -24.562 45.844 20.906 1 71.5 413 GLU A CA 1
ATOM 3308 C C . GLU A 1 413 ? -26.016 46.281 20.703 1 71.5 413 GLU A C 1
ATOM 3310 O O . GLU A 1 413 ? -26.344 47.469 20.906 1 71.5 413 GLU A O 1
ATOM 3315 N N . SER A 1 414 ? -26.844 45.531 20.109 1 72.88 414 SER A N 1
ATOM 3316 C CA . SER A 1 414 ? -28.266 45.844 19.953 1 72.88 414 SER A CA 1
ATOM 3317 C C . SER A 1 414 ? -29.141 44.625 20.266 1 72.88 414 SER A C 1
ATOM 3319 O O . SER A 1 414 ? -28.641 43.469 20.266 1 72.88 414 SER A O 1
ATOM 3321 N N . SER A 1 415 ? -30.375 44.906 20.625 1 75.25 415 SER A N 1
ATOM 3322 C CA . SER A 1 415 ? -31.297 43.812 20.969 1 75.25 415 SER A CA 1
ATOM 3323 C C . SER A 1 415 ? -31.5 42.875 19.781 1 75.25 415 SER A C 1
ATOM 3325 O O . SER A 1 415 ? -31.562 41.656 19.953 1 75.25 415 SER A O 1
ATOM 3327 N N . GLN A 1 416 ? -31.672 43.375 18.562 1 71.56 416 GLN A N 1
ATOM 3328 C CA . GLN A 1 416 ? -31.875 42.594 17.375 1 71.56 416 GLN A CA 1
ATOM 3329 C C . GLN A 1 416 ? -30.625 41.75 17.047 1 71.56 416 GLN A C 1
ATOM 3331 O O . GLN A 1 416 ? -30.719 40.594 16.719 1 71.56 416 GLN A O 1
ATOM 3336 N N . THR A 1 417 ? -29.578 42.344 17.188 1 78.5 417 THR A N 1
ATOM 3337 C CA . THR A 1 417 ? -28.312 41.688 16.906 1 78.5 417 THR A CA 1
ATOM 3338 C C . THR A 1 417 ? -28.016 40.594 17.938 1 78.5 417 THR A C 1
ATOM 3340 O O . THR A 1 417 ? -27.406 39.562 17.625 1 78.5 417 THR A O 1
ATOM 3343 N N . LYS A 1 418 ? -28.719 40.812 19.016 1 84.06 418 LYS A N 1
ATOM 3344 C CA . LYS A 1 418 ? -28.5 39.875 20.109 1 84.06 418 LYS A CA 1
ATOM 3345 C C . LYS A 1 418 ? -29.172 38.531 19.828 1 84.06 418 LYS A C 1
ATOM 3347 O O . LYS A 1 418 ? -28.578 37.469 20 1 84.06 418 LYS A O 1
ATOM 3352 N N . GLN A 1 419 ? -30.391 38.625 19.406 1 83 419 GLN A N 1
ATOM 3353 C CA . GLN A 1 419 ? -31.125 37.375 19.172 1 83 419 GLN A CA 1
ATOM 3354 C C . GLN A 1 419 ? -30.516 36.594 18.016 1 83 419 GLN A C 1
ATOM 3356 O O . GLN A 1 419 ? -30.391 35.375 18.094 1 83 419 GLN A O 1
ATOM 3361 N N . ILE A 1 420 ? -30.203 37.25 16.953 1 82.25 420 ILE A N 1
ATOM 3362 C CA . ILE A 1 420 ? -29.609 36.625 15.781 1 82.25 420 ILE A CA 1
ATOM 3363 C C . ILE A 1 420 ? -28.281 36 16.141 1 82.25 420 ILE A C 1
ATOM 3365 O O . ILE A 1 420 ? -27.984 34.844 15.758 1 82.25 420 ILE A O 1
ATOM 3369 N N . SER A 1 421 ? -27.531 36.688 16.891 1 88.88 421 SER A N 1
ATOM 3370 C CA . SER A 1 421 ? -26.219 36.219 17.312 1 88.88 421 SER A CA 1
ATOM 3371 C C . SER A 1 421 ? -26.344 35 18.234 1 88.88 421 SER A C 1
ATOM 3373 O O . SER A 1 421 ? -25.578 34.031 18.094 1 88.88 421 SER A O 1
ATOM 3375 N N . HIS A 1 422 ? -27.297 35.031 19.062 1 91.44 422 HIS A N 1
ATOM 3376 C CA . HIS A 1 422 ? -27.5 33.906 19.984 1 91.44 422 HIS A CA 1
ATOM 3377 C C . HIS A 1 422 ? -27.875 32.656 19.219 1 91.44 422 HIS A C 1
ATOM 3379 O O . HIS A 1 422 ? -27.359 31.562 19.516 1 91.44 422 HIS A O 1
ATOM 3385 N N . ASN A 1 423 ? -28.734 32.75 18.297 1 92.44 423 ASN A N 1
ATOM 3386 C CA . ASN A 1 423 ? -29.156 31.594 17.5 1 92.44 423 ASN A CA 1
ATOM 3387 C C . ASN A 1 423 ? -27.984 31.016 16.719 1 92.44 423 ASN A C 1
ATOM 3389 O O . ASN A 1 423 ? -27.828 29.797 16.641 1 92.44 423 ASN A O 1
ATOM 3393 N N . ARG A 1 424 ? -27.234 31.844 16.188 1 94.56 424 ARG A N 1
ATOM 3394 C CA . ARG A 1 424 ? -26.078 31.406 15.414 1 94.56 424 ARG A CA 1
ATOM 3395 C C . ARG A 1 424 ? -25.031 30.75 16.297 1 94.56 424 ARG A C 1
ATOM 3397 O O . ARG A 1 424 ? -24.359 29.797 15.883 1 94.56 424 ARG A O 1
ATOM 3404 N N . ILE A 1 425 ? -24.891 31.25 17.453 1 96.69 425 ILE A N 1
ATOM 3405 C CA . ILE A 1 425 ? -23.953 30.688 18.422 1 96.69 425 ILE A CA 1
ATOM 3406 C C . ILE A 1 425 ? -24.391 29.25 18.766 1 96.69 425 ILE A C 1
ATOM 3408 O O . ILE A 1 425 ? -23.578 28.328 18.703 1 96.69 425 ILE A O 1
ATOM 3412 N N . VAL A 1 426 ? -25.688 29.109 19.031 1 96.94 426 VAL A N 1
ATOM 3413 C CA . VAL A 1 426 ? -26.203 27.797 19.406 1 96.94 426 VAL A CA 1
ATOM 3414 C C . VAL A 1 426 ? -26.031 26.828 18.25 1 96.94 426 VAL A C 1
ATOM 3416 O O . VAL A 1 426 ? -25.609 25.688 18.453 1 96.94 426 VAL A O 1
ATOM 3419 N N . GLU A 1 427 ? -26.312 27.25 17.109 1 97.19 427 GLU A N 1
ATOM 3420 C CA . GLU A 1 427 ? -26.188 26.406 15.922 1 97.19 427 GLU A CA 1
ATOM 3421 C C . GLU A 1 427 ? -24.734 26 15.703 1 97.19 427 GLU A C 1
ATOM 3423 O O . GLU A 1 427 ? -24.453 24.828 15.391 1 97.19 427 GLU A O 1
ATOM 3428 N N . SER A 1 428 ? -23.844 26.906 15.836 1 97.94 428 SER A N 1
ATOM 3429 C CA . SER A 1 428 ? -22.438 26.625 15.625 1 97.94 428 SER A CA 1
ATOM 3430 C C . SER A 1 428 ? -21.891 25.672 16.688 1 97.94 428 SER A C 1
ATOM 3432 O O . SER A 1 428 ? -21.062 24.812 16.391 1 97.94 428 SER A O 1
ATOM 3434 N N . ILE A 1 429 ? -22.328 25.812 17.891 1 98.25 429 ILE A N 1
ATOM 3435 C CA . ILE A 1 429 ? -21.938 24.906 18.953 1 98.25 429 ILE A CA 1
ATOM 3436 C C . ILE A 1 429 ? -22.422 23.484 18.641 1 98.25 429 ILE A C 1
ATOM 3438 O O . ILE A 1 429 ? -21.672 22.516 18.797 1 98.25 429 ILE A O 1
ATOM 3442 N N . ASN A 1 430 ? -23.641 23.391 18.172 1 98.25 430 ASN A N 1
ATOM 3443 C CA . ASN A 1 430 ? -24.188 22.094 17.781 1 98.25 430 ASN A CA 1
ATOM 3444 C C . ASN A 1 430 ? -23.359 21.453 16.672 1 98.25 430 ASN A C 1
ATOM 3446 O O . ASN A 1 430 ? -23.156 20.234 16.672 1 98.25 430 ASN A O 1
ATOM 3450 N N . ILE A 1 431 ? -22.969 22.25 15.766 1 98.5 431 ILE A N 1
ATOM 3451 C CA . ILE A 1 431 ? -22.156 21.75 14.656 1 98.5 431 ILE A CA 1
ATOM 3452 C C . ILE A 1 431 ? -20.828 21.234 15.188 1 98.5 431 ILE A C 1
ATOM 3454 O O . ILE A 1 431 ? -20.391 20.141 14.828 1 98.5 431 ILE A O 1
ATOM 3458 N N . VAL A 1 432 ? -20.188 21.984 16.062 1 98.69 432 VAL A N 1
ATOM 3459 C CA . VAL A 1 432 ? -18.906 21.594 16.656 1 98.69 432 VAL A CA 1
ATOM 3460 C C . VAL A 1 432 ? -19.062 20.25 17.359 1 98.69 432 VAL A C 1
ATOM 3462 O O . VAL A 1 432 ? -18.234 19.344 17.172 1 98.69 432 VAL A O 1
ATOM 3465 N N . GLN A 1 433 ? -20.109 20.078 18.109 1 98.69 433 GLN A N 1
ATOM 3466 C CA . GLN A 1 433 ? -20.328 18.875 18.891 1 98.69 433 GLN A CA 1
ATOM 3467 C C . GLN A 1 433 ? -20.656 17.688 17.984 1 98.69 433 GLN A C 1
ATOM 3469 O O . GLN A 1 433 ? -20.219 16.562 18.25 1 98.69 433 GLN A O 1
ATOM 3474 N N . SER A 1 434 ? -21.391 17.938 16.984 1 98.25 434 SER A N 1
ATOM 3475 C CA . SER A 1 434 ? -21.672 16.875 16.016 1 98.25 434 SER A CA 1
ATOM 3476 C C . SER A 1 434 ? -20.406 16.422 15.305 1 98.25 434 SER A C 1
ATOM 3478 O O . SER A 1 434 ? -20.172 15.219 15.148 1 98.25 434 SER A O 1
ATOM 3480 N N . LEU A 1 435 ? -19.625 17.344 14.891 1 98.69 435 LEU A N 1
ATOM 3481 C CA . LEU A 1 435 ? -18.375 17.031 14.211 1 98.69 435 LEU A CA 1
ATOM 3482 C C . LEU A 1 435 ? -17.438 16.25 15.133 1 98.69 435 LEU A C 1
ATOM 3484 O O . LEU A 1 435 ? -16.781 15.312 14.703 1 98.69 435 LEU A O 1
ATOM 3488 N N . ALA A 1 436 ? -17.359 16.656 16.375 1 98.62 436 ALA A N 1
ATOM 3489 C CA . ALA A 1 436 ? -16.547 15.961 17.359 1 98.62 436 ALA A CA 1
ATOM 3490 C C . ALA A 1 436 ? -16.984 14.5 17.5 1 98.62 436 ALA A C 1
ATOM 3492 O O . ALA A 1 436 ? -16.141 13.602 17.547 1 98.62 436 ALA A O 1
ATOM 3493 N N . SER A 1 437 ? -18.281 14.266 17.562 1 98.25 437 SER A N 1
ATOM 3494 C CA . SER A 1 437 ? -18.812 12.906 17.641 1 98.25 437 SER A CA 1
ATOM 3495 C C . SER A 1 437 ? -18.422 12.086 16.422 1 98.25 437 SER A C 1
ATOM 3497 O O . SER A 1 437 ? -18.125 10.891 16.547 1 98.25 437 SER A O 1
ATOM 3499 N N . GLU A 1 438 ? -18.469 12.711 15.328 1 98.25 438 GLU A N 1
ATOM 3500 C CA . GLU A 1 438 ? -18.109 12.008 14.094 1 98.25 438 GLU A CA 1
ATOM 3501 C C . GLU A 1 438 ? -16.641 11.633 14.078 1 98.25 438 GLU A C 1
ATOM 3503 O O . GLU A 1 438 ? -16.266 10.555 13.617 1 98.25 438 GLU A O 1
ATOM 3508 N N . VAL A 1 439 ? -15.773 12.516 14.508 1 98.62 439 VAL A N 1
ATOM 3509 C CA . VAL A 1 439 ? -14.352 12.195 14.625 1 98.62 439 VAL A CA 1
ATOM 3510 C C . VAL A 1 439 ? -14.172 11.008 15.57 1 98.62 439 VAL A C 1
ATOM 3512 O O . VAL A 1 439 ? -13.469 10.047 15.234 1 98.62 439 VAL A O 1
ATOM 3515 N N . LEU A 1 440 ? -14.828 11.062 16.703 1 98.44 440 LEU A N 1
ATOM 3516 C CA . LEU A 1 440 ? -14.695 10.023 17.719 1 98.44 440 LEU A CA 1
ATOM 3517 C C . LEU A 1 440 ? -15.219 8.688 17.188 1 98.44 440 LEU A C 1
ATOM 3519 O O . LEU A 1 440 ? -14.742 7.625 17.609 1 98.44 440 LEU A O 1
ATOM 3523 N N . SER A 1 441 ? -16.109 8.703 16.234 1 98 441 SER A N 1
ATOM 3524 C CA . SER A 1 441 ? -16.688 7.492 15.664 1 98 441 SER A CA 1
ATOM 3525 C C . SER A 1 441 ? -15.688 6.766 14.766 1 98 441 SER A C 1
ATOM 3527 O O . SER A 1 441 ? -15.922 5.629 14.359 1 98 441 SER A O 1
ATOM 3529 N N . THR A 1 442 ? -14.523 7.332 14.43 1 97.81 442 THR A N 1
ATOM 3530 C CA . THR A 1 442 ? -13.539 6.719 13.547 1 97.81 442 THR A CA 1
ATOM 3531 C C . THR A 1 442 ? -12.422 6.07 14.352 1 97.81 442 THR A C 1
ATOM 3533 O O . THR A 1 442 ? -11.523 5.438 13.781 1 97.81 442 THR A O 1
ATOM 3536 N N . VAL A 1 443 ? -12.445 6.195 15.672 1 96.81 443 VAL A N 1
ATOM 3537 C CA . VAL A 1 443 ? -11.328 5.863 16.547 1 96.81 443 VAL A CA 1
ATOM 3538 C C . VAL A 1 443 ? -11.008 4.375 16.438 1 96.81 443 VAL A C 1
ATOM 3540 O O . VAL A 1 443 ? -9.836 3.994 16.312 1 96.81 443 VAL A O 1
ATOM 3543 N N . LEU A 1 444 ? -11.992 3.537 16.375 1 93.94 444 LEU A N 1
ATOM 3544 C CA . LEU A 1 444 ? -11.758 2.098 16.375 1 93.94 444 LEU A CA 1
ATOM 3545 C C . LEU A 1 444 ? -11.062 1.658 15.086 1 93.94 444 LEU A C 1
ATOM 3547 O O . LEU A 1 444 ? -10.141 0.843 15.117 1 93.94 444 LEU A O 1
ATOM 3551 N N . GLN A 1 445 ? -11.5 2.168 13.961 1 93.44 445 GLN A N 1
ATOM 3552 C CA . GLN A 1 445 ? -10.836 1.835 12.703 1 93.44 445 GLN A CA 1
ATOM 3553 C C . GLN A 1 445 ? -9.422 2.406 12.656 1 93.44 445 GLN A C 1
ATOM 3555 O O . GLN A 1 445 ? -8.508 1.764 12.148 1 93.44 445 GLN A O 1
ATOM 3560 N N . SER A 1 446 ? -9.266 3.584 13.211 1 95.75 446 SER A N 1
ATOM 3561 C CA . SER A 1 446 ? -7.957 4.238 13.18 1 95.75 446 SER A CA 1
ATOM 3562 C C . SER A 1 446 ? -6.922 3.449 13.977 1 95.75 446 SER A C 1
ATOM 3564 O O . SER A 1 446 ? -5.762 3.355 13.57 1 95.75 446 SER A O 1
ATOM 3566 N N . PHE A 1 447 ? -7.34 2.791 15.062 1 93.38 447 PHE A N 1
ATOM 3567 C CA . PHE A 1 447 ? -6.43 2.008 15.891 1 93.38 447 PHE A CA 1
ATOM 3568 C C . PHE A 1 447 ? -6.266 0.599 15.336 1 93.38 447 PHE A C 1
ATOM 3570 O O . PHE A 1 447 ? -5.43 -0.17 15.812 1 93.38 447 PHE A O 1
ATOM 3577 N N . GLY A 1 448 ? -7.094 0.267 14.375 1 90.44 448 GLY A N 1
ATOM 3578 C CA . GLY A 1 448 ? -7.047 -1.076 13.82 1 90.44 448 GLY A CA 1
ATOM 3579 C C . GLY A 1 448 ? -7.844 -2.082 14.625 1 90.44 448 GLY A C 1
ATOM 3580 O O . GLY A 1 448 ? -7.688 -3.293 14.445 1 90.44 448 GLY A O 1
ATOM 3581 N N . ASP A 1 449 ? -8.648 -1.607 15.508 1 89.69 449 ASP A N 1
ATOM 3582 C CA . ASP A 1 449 ? -9.508 -2.484 16.297 1 89.69 449 ASP A CA 1
ATOM 3583 C C . ASP A 1 449 ? -10.57 -3.141 15.43 1 89.69 449 ASP A C 1
ATOM 3585 O O . ASP A 1 449 ? -11.047 -4.234 15.742 1 89.69 449 ASP A O 1
ATOM 3589 N N . ILE A 1 450 ? -10.961 -2.4 14.406 1 87.31 450 ILE A N 1
ATOM 3590 C CA . ILE A 1 450 ? -11.93 -2.879 13.43 1 87.31 450 ILE A CA 1
ATOM 3591 C C . ILE A 1 450 ? -11.43 -2.566 12.016 1 87.31 450 ILE A C 1
ATOM 3593 O O . ILE A 1 450 ? -10.875 -1.49 11.773 1 87.31 450 ILE A O 1
ATOM 3597 N N . ASP A 1 451 ? -11.562 -3.467 11.164 1 82.62 451 ASP A N 1
ATOM 3598 C CA . ASP A 1 451 ? -11.094 -3.211 9.805 1 82.62 451 ASP A CA 1
ATOM 3599 C C . ASP A 1 451 ? -12.195 -2.576 8.953 1 82.62 451 ASP A C 1
ATOM 3601 O O . ASP A 1 451 ? -13.281 -2.275 9.461 1 82.62 451 ASP A O 1
ATOM 3605 N N . HIS A 1 452 ? -11.93 -2.295 7.711 1 82.69 452 HIS A N 1
ATOM 3606 C CA . HIS A 1 452 ? -12.82 -1.539 6.84 1 82.69 452 HIS A CA 1
ATOM 3607 C C . HIS A 1 452 ? -14.07 -2.348 6.5 1 82.69 452 HIS A C 1
ATOM 3609 O O . HIS A 1 452 ? -15.047 -1.803 5.977 1 82.69 452 HIS A O 1
ATOM 3615 N N . LEU A 1 453 ? -14.062 -3.625 6.801 1 78.88 453 LEU A N 1
ATOM 3616 C CA . LEU A 1 453 ? -15.227 -4.465 6.547 1 78.88 453 LEU A CA 1
ATOM 3617 C C . LEU A 1 453 ? -16.094 -4.586 7.801 1 78.88 453 LEU A C 1
ATOM 3619 O O . LEU A 1 453 ? -17.172 -5.18 7.762 1 78.88 453 LEU A O 1
ATOM 3623 N N . GLY A 1 454 ? -15.594 -4.078 8.922 1 79.31 454 GLY A N 1
ATOM 3624 C CA . GLY A 1 454 ? -16.328 -4.137 10.172 1 79.31 454 GLY A CA 1
ATOM 3625 C C . GLY A 1 454 ? -15.953 -5.32 11.039 1 79.31 454 GLY A C 1
ATOM 3626 O O . GLY A 1 454 ? -16.609 -5.602 12.039 1 79.31 454 GLY A O 1
ATOM 3627 N N . ARG A 1 455 ? -14.898 -5.984 10.68 1 79.81 455 ARG A N 1
ATOM 3628 C CA . ARG A 1 455 ? -14.438 -7.105 11.492 1 79.81 455 ARG A CA 1
ATOM 3629 C C . ARG A 1 455 ? -13.648 -6.621 12.703 1 79.81 455 ARG A C 1
ATOM 3631 O O . ARG A 1 455 ? -12.695 -5.855 12.562 1 79.81 455 ARG A O 1
ATOM 3638 N N . CYS A 1 456 ? -13.977 -7.191 13.766 1 79.56 456 CYS A N 1
ATOM 3639 C CA . CYS A 1 456 ? -13.398 -6.742 15.023 1 79.56 456 CYS A CA 1
ATOM 3640 C C . CYS A 1 456 ? -12.164 -7.562 15.375 1 79.56 456 CYS A C 1
ATOM 3642 O O . CYS A 1 456 ? -12.195 -8.789 15.32 1 79.56 456 CYS A O 1
ATOM 3644 N N . HIS A 1 457 ? -11.125 -6.926 15.695 1 77.25 457 HIS A N 1
ATOM 3645 C CA . HIS A 1 457 ? -9.875 -7.562 16.078 1 77.25 457 HIS A CA 1
ATOM 3646 C C . HIS A 1 457 ? -9.523 -7.25 17.531 1 77.25 457 HIS A C 1
ATOM 3648 O O . HIS A 1 457 ? -8.359 -7.367 17.938 1 77.25 457 HIS A O 1
ATOM 3654 N N . LEU A 1 458 ? -10.469 -6.926 18.203 1 68 458 LEU A N 1
ATOM 3655 C CA . LEU A 1 458 ? -10.258 -6.582 19.594 1 68 458 LEU A CA 1
ATOM 3656 C C . LEU A 1 458 ? -9.727 -7.777 20.375 1 68 458 LEU A C 1
ATOM 3658 O O . LEU A 1 458 ? -10.242 -8.891 20.25 1 68 458 LEU A O 1
ATOM 3662 N N . GLY A 1 459 ? -8.781 -7.629 21.094 1 63.72 459 GLY A N 1
ATOM 3663 C CA . GLY A 1 459 ? -8.219 -8.695 21.906 1 63.72 459 GLY A CA 1
ATOM 3664 C C . GLY A 1 459 ? -7.152 -9.492 21.172 1 63.72 459 GLY A C 1
ATOM 3665 O O . GLY A 1 459 ? -6.539 -10.391 21.75 1 63.72 459 GLY A O 1
ATOM 3666 N N . LEU A 1 460 ? -6.984 -9.133 20.016 1 70.75 460 LEU A N 1
ATOM 3667 C CA . LEU A 1 460 ? -5.949 -9.797 19.219 1 70.75 460 LEU A CA 1
ATOM 3668 C C . LEU A 1 460 ? -4.68 -8.945 19.172 1 70.75 460 LEU A C 1
ATOM 3670 O O . LEU A 1 460 ? -4.617 -7.879 19.781 1 70.75 460 LEU A O 1
ATOM 3674 N N . GLU A 1 461 ? -3.686 -9.484 18.547 1 75.25 461 GLU A N 1
ATOM 3675 C CA . GLU A 1 461 ? -2.465 -8.703 18.344 1 75.25 461 GLU A CA 1
ATOM 3676 C C . GLU A 1 461 ? -2.76 -7.398 17.609 1 75.25 461 GLU A C 1
ATOM 3678 O O . GLU A 1 461 ? -3.576 -7.371 16.688 1 75.25 461 GLU A O 1
ATOM 3683 N N . PRO A 1 462 ? -2.119 -6.438 18.125 1 77.44 462 PRO A N 1
ATOM 3684 C CA . PRO A 1 462 ? -2.359 -5.129 17.516 1 77.44 462 PRO A CA 1
ATOM 3685 C C . PRO A 1 462 ? -2.096 -5.125 16.016 1 77.44 462 PRO A C 1
ATOM 3687 O O . PRO A 1 462 ? -1.171 -5.789 15.547 1 77.44 462 PRO A O 1
ATOM 3690 N N . ALA A 1 463 ? -2.982 -4.352 15.406 1 79.62 463 ALA A N 1
ATOM 3691 C CA . ALA A 1 463 ? -2.824 -4.195 13.969 1 79.62 463 ALA A CA 1
ATOM 3692 C C . ALA A 1 463 ? -1.485 -3.545 13.633 1 79.62 463 ALA A C 1
ATOM 3694 O O . ALA A 1 463 ? -0.955 -2.76 14.414 1 79.62 463 ALA A O 1
ATOM 3695 N N . ARG A 1 464 ? -0.971 -3.812 12.5 1 78.81 464 ARG A N 1
ATOM 3696 C CA . ARG A 1 464 ? 0.31 -3.285 12.047 1 78.81 464 ARG A CA 1
ATOM 3697 C C . ARG A 1 464 ? 0.259 -1.767 11.906 1 78.81 464 ARG A C 1
ATOM 3699 O O . ARG A 1 464 ? 1.28 -1.091 12.047 1 78.81 464 ARG A O 1
ATOM 3706 N N . TRP A 1 465 ? -0.884 -1.277 11.633 1 83.31 465 TRP A N 1
ATOM 3707 C CA . TRP A 1 465 ? -1 0.153 11.367 1 83.31 465 TRP A CA 1
ATOM 3708 C C . TRP A 1 465 ? -1.513 0.893 12.602 1 83.31 465 TRP A C 1
ATOM 3710 O O . TRP A 1 465 ? -1.937 2.047 12.508 1 83.31 465 TRP A O 1
ATOM 3720 N N . GLN A 1 466 ? -1.504 0.296 13.742 1 89.38 466 GLN A N 1
ATOM 3721 C CA . GLN A 1 466 ? -2.016 0.917 14.953 1 89.38 466 GLN A CA 1
ATOM 3722 C C . GLN A 1 466 ? -1.258 2.203 15.273 1 89.38 466 GLN A C 1
ATOM 3724 O O . GLN A 1 466 ? -1.867 3.227 15.594 1 89.38 466 GLN A O 1
ATOM 3729 N N . ALA A 1 467 ? 0.05 2.131 15.156 1 92.56 467 ALA A N 1
ATOM 3730 C CA . ALA A 1 467 ? 0.875 3.277 15.523 1 92.56 467 ALA A CA 1
ATOM 3731 C C . ALA A 1 467 ? 0.604 4.465 14.602 1 92.56 467 ALA A C 1
ATOM 3733 O O . ALA A 1 467 ? 0.445 5.598 15.07 1 92.56 467 ALA A O 1
ATOM 3734 N N . VAL A 1 468 ? 0.601 4.285 13.328 1 95.25 468 VAL A N 1
ATOM 3735 C CA . VAL A 1 468 ? 0.346 5.383 12.406 1 95.25 468 VAL A CA 1
ATOM 3736 C C . VAL A 1 468 ? -1.084 5.887 12.578 1 95.25 468 VAL A C 1
ATOM 3738 O O . VAL A 1 468 ? -1.338 7.094 12.508 1 95.25 468 VAL A O 1
ATOM 3741 N N . GLY A 1 469 ? -2.053 4.984 12.789 1 95.94 469 GLY A N 1
ATOM 3742 C CA . GLY A 1 469 ? -3.414 5.402 13.086 1 95.94 469 GLY A CA 1
ATOM 3743 C C . GLY A 1 469 ? -3.516 6.297 14.305 1 95.94 469 GLY A C 1
ATOM 3744 O O . GLY A 1 469 ? -4.234 7.301 14.289 1 95.94 469 GLY A O 1
ATOM 3745 N N . ALA A 1 470 ? -2.812 5.871 15.328 1 95.31 470 ALA A N 1
ATOM 3746 C CA . ALA A 1 470 ? -2.756 6.68 16.547 1 95.31 470 ALA A CA 1
ATOM 3747 C C . ALA A 1 470 ? -2.174 8.062 16.266 1 95.31 470 ALA A C 1
ATOM 3749 O O . ALA A 1 470 ? -2.717 9.078 16.703 1 95.31 470 ALA A O 1
ATOM 3750 N N . TYR A 1 471 ? -1.126 8.109 15.555 1 95.06 471 TYR A N 1
ATOM 3751 C CA . TYR A 1 471 ? -0.488 9.375 15.219 1 95.06 471 TYR A CA 1
ATOM 3752 C C . TYR A 1 471 ? -1.442 10.281 14.438 1 95.06 471 TYR A C 1
ATOM 3754 O O . TYR A 1 471 ? -1.509 11.484 14.688 1 95.06 471 TYR A O 1
ATOM 3762 N N . LEU A 1 472 ? -2.166 9.734 13.516 1 96.44 472 LEU A N 1
ATOM 3763 C CA . LEU A 1 472 ? -3.059 10.508 12.656 1 96.44 472 LEU A CA 1
ATOM 3764 C C . LEU A 1 472 ? -4.258 11.023 13.445 1 96.44 472 LEU A C 1
ATOM 3766 O O . LEU A 1 472 ? -4.906 11.992 13.039 1 96.44 472 LEU A O 1
ATOM 3770 N N . LEU A 1 473 ? -4.535 10.406 14.578 1 97.06 473 LEU A N 1
ATOM 3771 C CA . LEU A 1 473 ? -5.637 10.828 15.438 1 97.06 473 LEU A CA 1
ATOM 3772 C C . LEU A 1 473 ? -5.199 11.953 16.375 1 97.06 473 LEU A C 1
ATOM 3774 O O . LEU A 1 473 ? -6.035 12.617 16.984 1 97.06 473 LEU A O 1
ATOM 3778 N N . LEU A 1 474 ? -3.977 12.164 16.469 1 94.56 474 LEU A N 1
ATOM 3779 C CA . LEU A 1 474 ? -3.441 13.047 17.5 1 94.56 474 LEU A CA 1
ATOM 3780 C C . LEU A 1 474 ? -4.031 14.445 17.375 1 94.56 474 LEU A C 1
ATOM 3782 O O . LEU A 1 474 ? -4.555 15 18.344 1 94.56 474 LEU A O 1
ATOM 3786 N N . TRP A 1 475 ? -4 14.984 16.188 1 94.81 475 TRP A N 1
ATOM 3787 C CA . TRP A 1 475 ? -4.406 16.375 15.969 1 94.81 475 TRP A CA 1
ATOM 3788 C C . TRP A 1 475 ? -5.895 16.547 16.234 1 94.81 475 TRP A C 1
ATOM 3790 O O . TRP A 1 475 ? -6.285 17.391 17.062 1 94.81 475 TRP A O 1
ATOM 3800 N N . PRO A 1 476 ? -6.785 15.773 15.664 1 97.62 476 PRO A N 1
ATOM 3801 C CA . PRO A 1 476 ? -8.211 15.953 15.953 1 97.62 476 PRO A CA 1
ATOM 3802 C C . PRO A 1 476 ? -8.555 15.727 17.422 1 97.62 476 PRO A C 1
ATOM 3804 O O . PRO A 1 476 ? -9.375 16.453 17.984 1 97.62 476 PRO A O 1
ATOM 3807 N N . ILE A 1 477 ? -7.926 14.789 18.031 1 97.25 477 ILE A N 1
ATOM 3808 C CA . ILE A 1 477 ? -8.242 14.445 19.422 1 97.25 477 ILE A CA 1
ATOM 3809 C C . ILE A 1 477 ? -7.801 15.578 20.344 1 97.25 477 ILE A C 1
ATOM 3811 O O . ILE A 1 477 ? -8.516 15.93 21.281 1 97.25 477 ILE A O 1
ATOM 3815 N N . LYS A 1 478 ? -6.707 16.141 20.062 1 94.12 478 LYS A N 1
ATOM 3816 C CA . LYS A 1 478 ? -6.23 17.266 20.859 1 94.12 478 LYS A CA 1
ATOM 3817 C C . LYS A 1 478 ? -7.164 18.453 20.75 1 94.12 478 LYS A C 1
ATOM 3819 O O . LYS A 1 478 ? -7.41 19.156 21.734 1 94.12 478 LYS A O 1
ATOM 3824 N N . ILE A 1 479 ? -7.637 18.688 19.578 1 95.81 479 ILE A N 1
ATOM 3825 C CA . ILE A 1 479 ? -8.539 19.812 19.359 1 95.81 479 ILE A CA 1
ATOM 3826 C C . ILE A 1 479 ? -9.859 19.562 20.094 1 95.81 479 ILE A C 1
ATOM 3828 O O . ILE A 1 479 ? -10.398 20.469 20.734 1 95.81 479 ILE A O 1
ATOM 3832 N N . ILE A 1 480 ? -10.328 18.391 20.109 1 97.62 480 ILE A N 1
ATOM 3833 C CA . ILE A 1 480 ? -11.609 18.047 20.719 1 97.62 480 ILE A CA 1
ATOM 3834 C C . ILE A 1 480 ? -11.5 18.094 22.234 1 97.62 480 ILE A C 1
ATOM 3836 O O . ILE A 1 480 ? -12.422 18.547 22.922 1 97.62 480 ILE A O 1
ATOM 3840 N N . LYS A 1 481 ? -10.414 17.734 22.781 1 96.44 481 LYS A N 1
ATOM 3841 C CA . LYS A 1 481 ? -10.305 17.625 24.234 1 96.44 481 LYS A CA 1
ATOM 3842 C C . LYS A 1 481 ? -9.906 18.953 24.844 1 96.44 481 LYS A C 1
ATOM 3844 O O . LYS A 1 481 ? -9.797 19.078 26.078 1 96.44 481 LYS A O 1
ATOM 3849 N N . SER A 1 482 ? -9.625 19.906 24.016 1 93.38 482 SER A N 1
ATOM 3850 C CA . SER A 1 482 ? -9.18 21.203 24.516 1 93.38 482 SER A CA 1
ATOM 3851 C C . SER A 1 482 ? -10.18 21.766 25.531 1 93.38 482 SER A C 1
ATOM 3853 O O . SER A 1 482 ? -11.391 21.719 25.297 1 93.38 482 SER A O 1
ATOM 3855 N N . SER A 1 483 ? -9.688 22.391 26.578 1 91 483 SER A N 1
ATOM 3856 C CA . SER A 1 483 ? -10.539 22.922 27.625 1 91 483 SER A CA 1
ATOM 3857 C C . SER A 1 483 ? -11.32 24.141 27.141 1 91 483 SER A C 1
ATOM 3859 O O . SER A 1 483 ? -12.43 24.406 27.625 1 91 483 SER A O 1
ATOM 3861 N N . ASN A 1 484 ? -10.781 24.812 26.219 1 89.62 484 ASN A N 1
ATOM 3862 C CA . ASN A 1 484 ? -11.422 26.031 25.719 1 89.62 484 ASN A CA 1
ATOM 3863 C C . ASN A 1 484 ? -12.328 25.719 24.531 1 89.62 484 ASN A C 1
ATOM 3865 O O . ASN A 1 484 ? -12.859 26.641 23.906 1 89.62 484 ASN A O 1
ATOM 3869 N N . GLY A 1 485 ? -12.438 24.484 24.25 1 93.06 485 GLY A N 1
ATOM 3870 C CA . GLY A 1 485 ? -13.25 24.109 23.094 1 93.06 485 GLY A CA 1
ATOM 3871 C C . GLY A 1 485 ? -14.734 24.141 23.375 1 93.06 485 GLY A C 1
ATOM 3872 O O . GLY A 1 485 ? -15.156 24.328 24.531 1 93.06 485 GLY A O 1
ATOM 3873 N N . LEU A 1 486 ? -15.531 23.984 22.359 1 97.31 486 LEU A N 1
ATOM 3874 C CA . LEU A 1 486 ? -16.984 24.078 22.438 1 97.31 486 LEU A CA 1
ATOM 3875 C C . LEU A 1 486 ? -17.609 22.688 22.453 1 97.31 486 LEU A C 1
ATOM 3877 O O . LEU A 1 486 ? -18.828 22.547 22.359 1 97.31 486 LEU A O 1
ATOM 3881 N N . THR A 1 487 ? -16.75 21.703 22.547 1 98 487 THR A N 1
ATOM 3882 C CA . THR A 1 487 ? -17.25 20.344 22.688 1 98 487 THR A CA 1
ATOM 3883 C C . THR A 1 487 ? -17.828 20.109 24.094 1 98 487 THR A C 1
ATOM 3885 O O . THR A 1 487 ? -17.578 20.906 25 1 98 487 THR A O 1
ATOM 3888 N N . THR A 1 488 ? -18.656 19.062 24.266 1 97.88 488 THR A N 1
ATOM 3889 C CA . THR A 1 488 ? -19.234 18.75 25.562 1 97.88 488 THR A CA 1
ATOM 3890 C C . THR A 1 488 ? -18.188 18.188 26.516 1 97.88 488 THR A C 1
ATOM 3892 O O . THR A 1 488 ? -17.125 17.734 26.078 1 97.88 488 THR A O 1
ATOM 3895 N N . GLU A 1 489 ? -18.5 18.234 27.75 1 97.31 489 GLU A N 1
ATOM 3896 C CA . GLU A 1 489 ? -17.594 17.672 28.734 1 97.31 489 GLU A CA 1
ATOM 3897 C C . GLU A 1 489 ? -17.422 16.172 28.516 1 97.31 489 GLU A C 1
ATOM 3899 O O . GLU A 1 489 ? -16.328 15.625 28.703 1 97.31 489 GLU A O 1
ATOM 3904 N N . SER A 1 490 ? -18.469 15.492 28.125 1 96.75 490 SER A N 1
ATOM 3905 C CA . SER A 1 490 ? -18.375 14.062 27.828 1 96.75 490 SER A CA 1
ATOM 3906 C C . SER A 1 490 ? -17.453 13.797 26.656 1 96.75 490 SER A C 1
ATOM 3908 O O . SER A 1 490 ? -16.672 12.852 26.672 1 96.75 490 SER A O 1
ATOM 3910 N N . GLN A 1 491 ? -17.609 14.625 25.688 1 97.75 491 GLN A N 1
ATOM 3911 C CA . GLN A 1 491 ? -16.75 14.484 24.5 1 97.75 491 GLN A CA 1
ATOM 3912 C C . GLN A 1 491 ? -15.289 14.742 24.859 1 97.75 491 GLN A C 1
ATOM 3914 O O . GLN A 1 491 ? -14.398 14.047 24.359 1 97.75 491 GLN A O 1
ATOM 3919 N N . LYS A 1 492 ? -15.039 15.688 25.672 1 97.06 492 LYS A N 1
ATOM 3920 C CA . LYS A 1 492 ? -13.688 15.961 26.141 1 97.06 492 LYS A CA 1
ATOM 3921 C C . LYS A 1 492 ? -13.117 14.766 26.891 1 97.06 492 LYS A C 1
ATOM 3923 O O . LYS A 1 492 ? -11.961 14.391 26.703 1 97.06 492 LYS A O 1
ATOM 3928 N N . ALA A 1 493 ? -13.977 14.203 27.719 1 96.38 493 ALA A N 1
ATOM 3929 C CA . ALA A 1 493 ? -13.555 13.039 28.484 1 96.38 493 ALA A CA 1
ATOM 3930 C C . ALA A 1 493 ? -13.234 11.859 27.578 1 96.38 493 ALA A C 1
ATOM 3932 O O . ALA A 1 493 ? -12.242 11.156 27.781 1 96.38 493 ALA A O 1
ATOM 3933 N N . ASP A 1 494 ? -14.117 11.648 26.609 1 96.88 494 ASP A N 1
ATOM 3934 C CA . ASP A 1 494 ? -13.883 10.578 25.656 1 96.88 494 ASP A CA 1
ATOM 3935 C C . ASP A 1 494 ? -12.586 10.812 24.875 1 96.88 494 ASP A C 1
ATOM 3937 O O . ASP A 1 494 ? -11.797 9.891 24.688 1 96.88 494 ASP A O 1
ATOM 3941 N N . ALA A 1 495 ? -12.391 12.008 24.438 1 97.06 495 ALA A N 1
ATOM 3942 C CA . ALA A 1 495 ? -11.18 12.352 23.688 1 97.06 495 ALA A CA 1
ATOM 3943 C C . ALA A 1 495 ? -9.938 12.172 24.562 1 97.06 495 ALA A C 1
ATOM 3945 O O . ALA A 1 495 ? -8.875 11.781 24.062 1 97.06 495 ALA A O 1
ATOM 3946 N N . GLN A 1 496 ? -10.078 12.469 25.812 1 95 496 GLN A N 1
ATOM 3947 C CA . GLN A 1 496 ? -8.969 12.258 26.734 1 95 496 GLN A CA 1
ATOM 3948 C C . GLN A 1 496 ? -8.609 10.781 26.828 1 95 496 GLN A C 1
ATOM 3950 O O . GLN A 1 496 ? -7.43 10.422 26.875 1 95 496 GLN A O 1
ATOM 3955 N N . ARG A 1 497 ? -9.57 9.914 26.906 1 94.62 497 ARG A N 1
ATOM 3956 C CA . ARG A 1 497 ? -9.32 8.477 26.922 1 94.62 497 ARG A CA 1
ATOM 3957 C C . ARG A 1 497 ? -8.609 8.031 25.656 1 94.62 497 ARG A C 1
ATOM 3959 O O . ARG A 1 497 ? -7.68 7.223 25.703 1 94.62 497 ARG A O 1
ATOM 3966 N N . VAL A 1 498 ? -9.086 8.523 24.547 1 96 498 VAL A N 1
ATOM 3967 C CA . VAL A 1 498 ? -8.453 8.203 23.266 1 96 498 VAL A CA 1
ATOM 3968 C C . VAL A 1 498 ? -7.016 8.711 23.266 1 96 498 VAL A C 1
ATOM 3970 O O . VAL A 1 498 ? -6.109 8.023 22.797 1 96 498 VAL A O 1
ATOM 3973 N N . PHE A 1 499 ? -6.82 9.906 23.766 1 93.81 499 PHE A N 1
ATOM 3974 C CA . PHE A 1 499 ? -5.492 10.5 23.844 1 93.81 499 PHE A CA 1
ATOM 3975 C C . PHE A 1 499 ? -4.543 9.617 24.641 1 93.81 499 PHE A C 1
ATOM 3977 O O . PHE A 1 499 ? -3.389 9.43 24.25 1 93.81 499 PHE A O 1
ATOM 3984 N N . GLU A 1 500 ? -5.012 9.094 25.703 1 91.69 500 GLU A N 1
ATOM 3985 C CA . GLU A 1 500 ? -4.191 8.195 26.516 1 91.69 500 GLU A CA 1
ATOM 3986 C C . GLU A 1 500 ? -3.82 6.934 25.75 1 91.69 500 GLU A C 1
ATOM 3988 O O . GLU A 1 500 ? -2.699 6.438 25.859 1 91.69 500 GLU A O 1
ATOM 3993 N N . ARG A 1 501 ? -4.734 6.488 25.016 1 91.75 501 ARG A N 1
ATOM 3994 C CA . ARG A 1 501 ? -4.449 5.32 24.188 1 91.75 501 ARG A CA 1
ATOM 3995 C C . ARG A 1 501 ? -3.418 5.648 23.109 1 91.75 501 ARG A C 1
ATOM 3997 O O . ARG A 1 501 ? -2.564 4.82 22.797 1 91.75 501 ARG A O 1
ATOM 4004 N N . ILE A 1 502 ? -3.531 6.816 22.484 1 92.94 502 ILE A N 1
ATOM 4005 C CA . ILE A 1 502 ? -2.541 7.273 21.516 1 92.94 502 ILE A CA 1
ATOM 4006 C C . ILE A 1 502 ? -1.156 7.281 22.156 1 92.94 502 ILE A C 1
ATOM 4008 O O . ILE A 1 502 ? -0.192 6.781 21.578 1 92.94 502 ILE A O 1
ATOM 4012 N N . ARG A 1 503 ? -1.102 7.777 23.328 1 88.94 503 ARG A N 1
ATOM 4013 C CA . ARG A 1 503 ? 0.166 7.848 24.062 1 88.94 503 ARG A CA 1
ATOM 4014 C C . ARG A 1 503 ? 0.731 6.453 24.312 1 88.94 503 ARG A C 1
ATOM 4016 O O . ARG A 1 503 ? 1.932 6.223 24.141 1 88.94 503 ARG A O 1
ATOM 4023 N N . GLU A 1 504 ? -0.118 5.598 24.609 1 84.75 504 GLU A N 1
ATOM 4024 C CA . GLU A 1 504 ? 0.304 4.227 24.875 1 84.75 504 GLU A CA 1
ATOM 4025 C C . GLU A 1 504 ? 0.815 3.555 23.594 1 84.75 504 GLU A C 1
ATOM 4027 O O . GLU A 1 504 ? 1.814 2.832 23.625 1 84.75 504 GLU A O 1
ATOM 4032 N N . CYS A 1 505 ? 0.132 3.832 22.547 1 86.31 505 CYS A N 1
ATOM 4033 C CA . CYS A 1 505 ? 0.453 3.178 21.281 1 86.31 505 CYS A CA 1
ATOM 4034 C C . CYS A 1 505 ? 1.724 3.76 20.672 1 86.31 505 CYS A C 1
ATOM 4036 O O . CYS A 1 505 ? 2.451 3.064 19.953 1 86.31 505 CYS A O 1
ATOM 4038 N N . THR A 1 506 ? 1.977 5.004 20.938 1 84.12 506 THR A N 1
ATOM 4039 C CA . THR A 1 506 ? 3.08 5.672 20.25 1 84.12 506 THR A CA 1
ATOM 4040 C C . THR A 1 506 ? 4.234 5.926 21.219 1 84.12 506 THR A C 1
ATOM 4042 O O . THR A 1 506 ? 5.355 6.219 20.797 1 84.12 506 THR A O 1
ATOM 4045 N N . GLY A 1 507 ? 3.996 5.816 22.547 1 74.69 507 GLY A N 1
ATOM 4046 C CA . GLY A 1 507 ? 5.023 6.113 23.531 1 74.69 507 GLY A CA 1
ATOM 4047 C C . GLY A 1 507 ? 5.191 7.602 23.781 1 74.69 507 GLY A C 1
ATOM 4048 O O . GLY A 1 507 ? 6.211 8.031 24.328 1 74.69 507 GLY A O 1
ATOM 4049 N N . MET A 1 508 ? 4.273 8.297 23.328 1 73.69 508 MET A N 1
ATOM 4050 C CA . MET A 1 508 ? 4.312 9.742 23.547 1 73.69 508 MET A CA 1
ATOM 4051 C C . MET A 1 508 ? 4.41 10.062 25.047 1 73.69 508 MET A C 1
ATOM 4053 O O . MET A 1 508 ? 3.709 9.461 25.859 1 73.69 508 MET A O 1
ATOM 4057 N N . LYS A 1 509 ? 5.512 10.711 25.438 1 60.53 509 LYS A N 1
ATOM 4058 C CA . LYS A 1 509 ? 5.723 11.031 26.844 1 60.53 509 LYS A CA 1
ATOM 4059 C C . LYS A 1 509 ? 4.699 12.055 27.328 1 60.53 509 LYS A C 1
ATOM 4061 O O . LYS A 1 509 ? 4.215 12.875 26.562 1 60.53 509 LYS A O 1
ATOM 4066 N N . SER A 1 510 ? 3.938 11.695 28.469 1 51.06 510 SER A N 1
ATOM 4067 C CA . SER A 1 510 ? 2.846 12.406 29.125 1 51.06 510 SER A CA 1
ATOM 4068 C C . SER A 1 510 ? 3.1 13.906 29.156 1 51.06 510 SER A C 1
ATOM 4070 O O . SER A 1 510 ? 2.158 14.703 29.219 1 51.06 510 SER A O 1
ATOM 4072 N N . GLY A 1 511 ? 4.25 14.352 29.469 1 43.75 511 GLY A N 1
ATOM 4073 C CA . GLY A 1 511 ? 4.359 15.773 29.734 1 43.75 511 GLY A CA 1
ATOM 4074 C C . GLY A 1 511 ? 4.102 16.625 28.5 1 43.75 511 GLY A C 1
ATOM 4075 O O . GLY A 1 511 ? 4.66 17.719 28.359 1 43.75 511 GLY A O 1
ATOM 4076 N N . LEU A 1 512 ? 3.352 15.969 27.625 1 45.97 512 LEU A N 1
ATOM 4077 C CA . LEU A 1 512 ? 3.051 16.828 26.484 1 45.97 512 LEU A CA 1
ATOM 4078 C C . LEU A 1 512 ? 2.055 17.906 26.875 1 45.97 512 LEU A C 1
ATOM 4080 O O . LEU A 1 512 ? 0.979 17.609 27.391 1 45.97 512 LEU A O 1
ATOM 4084 N N . GLY A 1 513 ? 2.469 19 27.406 1 37.34 513 GLY A N 1
ATOM 4085 C CA . GLY A 1 513 ? 1.615 20.141 27.719 1 37.34 513 GLY A CA 1
ATOM 4086 C C . GLY A 1 513 ? 0.447 20.281 26.75 1 37.34 513 GLY A C 1
ATOM 4087 O O . GLY A 1 513 ? 0.346 19.547 25.781 1 37.34 513 GLY A O 1
ATOM 4088 N N . ASP A 1 514 ? -0.617 21.047 27.234 1 37.47 514 ASP A N 1
ATOM 4089 C CA . ASP A 1 514 ? -1.839 21.406 26.516 1 37.47 514 ASP A CA 1
ATOM 4090 C C . ASP A 1 514 ? -1.56 21.609 25.031 1 37.47 514 ASP A C 1
ATOM 4092 O O . ASP A 1 514 ? -2.438 21.406 24.188 1 37.47 514 ASP A O 1
ATOM 4096 N N . LEU A 1 515 ? -0.595 22.359 24.781 1 32.31 515 LEU A N 1
ATOM 4097 C CA . LEU A 1 515 ? -0.309 22.797 23.422 1 32.31 515 LEU A CA 1
ATOM 4098 C C . LEU A 1 515 ? 0.538 21.766 22.688 1 32.31 515 LEU A C 1
ATOM 4100 O O . LEU A 1 515 ? 1.112 22.062 21.625 1 32.31 515 LEU A O 1
ATOM 4104 N N . SER A 1 516 ? 1.008 20.766 23.266 1 40.09 516 SER A N 1
ATOM 4105 C CA . SER A 1 516 ? 1.701 19.812 22.406 1 40.09 516 SER A CA 1
ATOM 4106 C C . SER A 1 516 ? 0.917 19.547 21.125 1 40.09 516 SER A C 1
ATOM 4108 O O . SER A 1 516 ? -0.137 18.906 21.156 1 40.09 516 SER A O 1
ATOM 4110 N N . GLU A 1 517 ? 0.864 20.516 20.344 1 38.62 517 GLU A N 1
ATOM 4111 C CA . GLU A 1 517 ? -0.021 21.031 19.312 1 38.62 517 GLU A CA 1
ATOM 4112 C C . GLU A 1 517 ? -0.287 19.969 18.25 1 38.62 517 GLU A C 1
ATOM 4114 O O . GLU A 1 517 ? -1.218 19.156 18.375 1 38.62 517 GLU A O 1
ATOM 4119 N N . ILE A 1 518 ? 0.069 20.281 16.859 1 36.22 518 ILE A N 1
ATOM 4120 C CA . ILE A 1 518 ? -0.403 19.766 15.578 1 36.22 518 ILE A CA 1
ATOM 4121 C C . ILE A 1 518 ? 0.115 18.344 15.375 1 36.22 518 ILE A C 1
ATOM 4123 O O . ILE A 1 518 ? 1.296 18.062 15.602 1 36.22 518 ILE A O 1
ATOM 4127 N N . MET B 1 1 ? 32.969 -24.5 -30.906 1 23.91 1 MET B N 1
ATOM 4128 C CA . MET B 1 1 ? 31.781 -24.453 -30.047 1 23.91 1 MET B CA 1
ATOM 4129 C C . MET B 1 1 ? 32.156 -24.625 -28.578 1 23.91 1 MET B C 1
ATOM 4131 O O . MET B 1 1 ? 32.625 -25.688 -28.172 1 23.91 1 MET B O 1
ATOM 4135 N N . SER B 1 2 ? 32.656 -23.609 -27.891 1 34.28 2 SER B N 1
ATOM 4136 C CA . SER B 1 2 ? 33.312 -23.828 -26.609 1 34.28 2 SER B CA 1
ATOM 4137 C C . SER B 1 2 ? 32.438 -24.594 -25.656 1 34.28 2 SER B C 1
ATOM 4139 O O . SER B 1 2 ? 31.25 -24.266 -25.484 1 34.28 2 SER B O 1
ATOM 4141 N N . HIS B 1 3 ? 32.531 -25.828 -25.391 1 37.81 3 HIS B N 1
ATOM 4142 C CA . HIS B 1 3 ? 31.906 -26.781 -24.5 1 37.81 3 HIS B CA 1
ATOM 4143 C C . HIS B 1 3 ? 31.812 -26.25 -23.078 1 37.81 3 HIS B C 1
ATOM 4145 O O . HIS B 1 3 ? 32.812 -26.219 -22.359 1 37.81 3 HIS B O 1
ATOM 4151 N N . ARG B 1 4 ? 30.891 -25.344 -22.875 1 50 4 ARG B N 1
ATOM 4152 C CA . ARG B 1 4 ? 30.75 -24.828 -21.516 1 50 4 ARG B CA 1
ATOM 4153 C C . ARG B 1 4 ? 30.469 -25.953 -20.531 1 50 4 ARG B C 1
ATOM 4155 O O . ARG B 1 4 ? 29.688 -26.859 -20.812 1 50 4 ARG B O 1
ATOM 4162 N N . SER B 1 5 ? 31.188 -25.984 -19.516 1 56.78 5 SER B N 1
ATOM 4163 C CA . SER B 1 5 ? 31.25 -27.031 -18.5 1 56.78 5 SER B CA 1
ATOM 4164 C C . SER B 1 5 ? 29.906 -27.219 -17.797 1 56.78 5 SER B C 1
ATOM 4166 O O . SER B 1 5 ? 29.219 -26.234 -17.5 1 56.78 5 SER B O 1
ATOM 4168 N N . ARG B 1 6 ? 29.219 -28.375 -17.766 1 59.09 6 ARG B N 1
ATOM 4169 C CA . ARG B 1 6 ? 27.984 -28.812 -17.125 1 59.09 6 ARG B CA 1
ATOM 4170 C C . ARG B 1 6 ? 28.203 -29.062 -15.633 1 59.09 6 ARG B C 1
ATOM 4172 O O . ARG B 1 6 ? 27.375 -29.703 -14.977 1 59.09 6 ARG B O 1
ATOM 4179 N N . GLY B 1 7 ? 29.25 -28.594 -15.07 1 62.81 7 GLY B N 1
ATOM 4180 C CA . GLY B 1 7 ? 29.578 -28.828 -13.672 1 62.81 7 GLY B CA 1
ATOM 4181 C C . GLY B 1 7 ? 28.812 -27.922 -12.734 1 62.81 7 GLY B C 1
ATOM 4182 O O . GLY B 1 7 ? 28.094 -27.016 -13.172 1 62.81 7 GLY B O 1
ATOM 4183 N N . CYS B 1 8 ? 28.781 -28.312 -11.398 1 63.03 8 CYS B N 1
ATOM 4184 C CA . CYS B 1 8 ? 28.141 -27.5 -10.375 1 63.03 8 CYS B CA 1
ATOM 4185 C C . CYS B 1 8 ? 28.797 -26.125 -10.297 1 63.03 8 CYS B C 1
ATOM 4187 O O . CYS B 1 8 ? 29.922 -25.938 -10.758 1 63.03 8 CYS B O 1
ATOM 4189 N N . LEU B 1 9 ? 28.125 -25.094 -9.859 1 63.31 9 LEU B N 1
ATOM 4190 C CA . LEU B 1 9 ? 28.594 -23.719 -9.812 1 63.31 9 LEU B CA 1
ATOM 4191 C C . LEU B 1 9 ? 29.984 -23.641 -9.188 1 63.31 9 LEU B C 1
ATOM 4193 O O . LEU B 1 9 ? 30.859 -22.922 -9.672 1 63.31 9 LEU B O 1
ATOM 4197 N N . ARG B 1 10 ? 30.203 -24.359 -8.211 1 66.56 10 ARG B N 1
ATOM 4198 C CA . ARG B 1 10 ? 31.469 -24.281 -7.488 1 66.56 10 ARG B CA 1
ATOM 4199 C C . ARG B 1 10 ? 32.594 -24.859 -8.328 1 66.56 10 ARG B C 1
ATOM 4201 O O . ARG B 1 10 ? 33.688 -24.297 -8.383 1 66.56 10 ARG B O 1
ATOM 4208 N N . CYS B 1 11 ? 32.375 -25.922 -8.93 1 70.56 11 CYS B N 1
ATOM 4209 C CA . CYS B 1 11 ? 33.375 -26.562 -9.758 1 70.56 11 CYS B CA 1
ATOM 4210 C C . CYS B 1 11 ? 33.719 -25.703 -10.977 1 70.56 11 CYS B C 1
ATOM 4212 O O . CYS B 1 11 ? 34.875 -25.609 -11.367 1 70.56 11 CYS B O 1
ATOM 4214 N N . ARG B 1 12 ? 32.75 -24.984 -11.484 1 68.06 12 ARG B N 1
ATOM 4215 C CA . ARG B 1 12 ? 32.938 -24.094 -12.625 1 68.06 12 ARG B CA 1
ATOM 4216 C C . ARG B 1 12 ? 33.75 -22.859 -12.234 1 68.06 12 ARG B C 1
ATOM 4218 O O . ARG B 1 12 ? 34.625 -22.438 -12.977 1 68.06 12 ARG B O 1
ATOM 4225 N N . GLN B 1 13 ? 33.531 -22.406 -11.102 1 67.5 13 GLN B N 1
ATOM 4226 C CA . GLN B 1 13 ? 34.25 -21.25 -10.602 1 67.5 13 GLN B CA 1
ATOM 4227 C C . GLN B 1 13 ? 35.75 -21.578 -10.414 1 67.5 13 GLN B C 1
ATOM 4229 O O . GLN B 1 13 ? 36.594 -20.719 -10.617 1 67.5 13 GLN B O 1
ATOM 4234 N N . ARG B 1 14 ? 36 -22.797 -10.156 1 70.62 14 ARG B N 1
ATOM 4235 C CA . ARG B 1 14 ? 37.375 -23.234 -9.875 1 70.62 14 ARG B CA 1
ATOM 4236 C C . ARG B 1 14 ? 38 -23.844 -11.125 1 70.62 14 ARG B C 1
ATOM 4238 O O . ARG B 1 14 ? 39.156 -24.25 -11.094 1 70.62 14 ARG B O 1
ATOM 4245 N N . ARG B 1 15 ? 37.25 -23.922 -12.188 1 67.44 15 ARG B N 1
ATOM 4246 C CA . ARG B 1 15 ? 37.688 -24.453 -13.477 1 67.44 15 ARG B CA 1
ATOM 4247 C C . ARG B 1 15 ? 38.25 -25.859 -13.32 1 67.44 15 ARG B C 1
ATOM 4249 O O . ARG B 1 15 ? 39.281 -26.188 -13.875 1 67.44 15 ARG B O 1
ATOM 4256 N N . VAL B 1 16 ? 37.5 -26.656 -12.438 1 77 16 VAL B N 1
ATOM 4257 C CA . VAL B 1 16 ? 37.875 -28.062 -12.297 1 77 16 VAL B CA 1
ATOM 4258 C C . VAL B 1 16 ? 36.781 -28.938 -12.914 1 77 16 VAL B C 1
ATOM 4260 O O . VAL B 1 16 ? 35.625 -28.5 -13.062 1 77 16 VAL B O 1
ATOM 4263 N N . LYS B 1 17 ? 37.094 -30.094 -13.406 1 71.75 17 LYS B N 1
ATOM 4264 C CA . LYS B 1 17 ? 36.125 -31.047 -13.977 1 71.75 17 LYS B CA 1
ATOM 4265 C C . LYS B 1 17 ? 35.156 -31.547 -12.906 1 71.75 17 LYS B C 1
ATOM 4267 O O . LYS B 1 17 ? 35.594 -32.062 -11.875 1 71.75 17 LYS B O 1
ATOM 4272 N N . CYS B 1 18 ? 33.812 -31.266 -12.961 1 69.5 18 CYS B N 1
ATOM 4273 C CA . CYS B 1 18 ? 32.75 -31.688 -12.055 1 69.5 18 CYS B CA 1
ATOM 4274 C C . CYS B 1 18 ? 32.219 -33.062 -12.414 1 69.5 18 CYS B C 1
ATOM 4276 O O . CYS B 1 18 ? 32.062 -33.375 -13.594 1 69.5 18 CYS B O 1
ATOM 4278 N N . ASP B 1 19 ? 32.062 -33.969 -11.562 1 72.75 19 ASP B N 1
ATOM 4279 C CA . ASP B 1 19 ? 31.594 -35.344 -11.82 1 72.75 19 ASP B CA 1
ATOM 4280 C C . ASP B 1 19 ? 30.062 -35.375 -11.984 1 72.75 19 ASP B C 1
ATOM 4282 O O . ASP B 1 19 ? 29.5 -36.438 -12.258 1 72.75 19 ASP B O 1
ATOM 4286 N N . ARG B 1 20 ? 29.391 -34.281 -11.797 1 68.12 20 ARG B N 1
ATOM 4287 C CA . ARG B 1 20 ? 27.953 -34.062 -11.977 1 68.12 20 ARG B CA 1
ATOM 4288 C C . ARG B 1 20 ? 27.156 -35.062 -11.148 1 68.12 20 ARG B C 1
ATOM 4290 O O . ARG B 1 20 ? 26.047 -35.469 -11.531 1 68.12 20 ARG B O 1
ATOM 4297 N N . SER B 1 21 ? 27.719 -35.469 -10.062 1 68.81 21 SER B N 1
ATOM 4298 C CA . SER B 1 21 ? 26.953 -36.344 -9.156 1 68.81 21 SER B CA 1
ATOM 4299 C C . SER B 1 21 ? 25.922 -35.531 -8.383 1 68.81 21 SER B C 1
ATOM 4301 O O . SER B 1 21 ? 26.062 -34.312 -8.211 1 68.81 21 SER B O 1
ATOM 4303 N N . ARG B 1 22 ? 24.719 -36.125 -8.141 1 64.06 22 ARG B N 1
ATOM 4304 C CA . ARG B 1 22 ? 23.641 -35.562 -7.332 1 64.06 22 ARG B CA 1
ATOM 4305 C C . ARG B 1 22 ? 23.562 -36.25 -5.973 1 64.06 22 ARG B C 1
ATOM 4307 O O . ARG B 1 22 ? 23.844 -37.438 -5.863 1 64.06 22 ARG B O 1
ATOM 4314 N N . PRO B 1 23 ? 23.062 -35.312 -5.051 1 56.78 23 PRO B N 1
ATOM 4315 C CA . PRO B 1 23 ? 22.641 -33.906 -5.051 1 56.78 23 PRO B CA 1
ATOM 4316 C C . PRO B 1 23 ? 23.828 -32.938 -5.047 1 56.78 23 PRO B C 1
ATOM 4318 O O . PRO B 1 23 ? 23.656 -31.75 -5.301 1 56.78 23 PRO B O 1
ATOM 4321 N N . SER B 1 24 ? 24.984 -33.5 -4.703 1 65.25 24 SER B N 1
ATOM 4322 C CA . SER B 1 24 ? 26.203 -32.688 -4.652 1 65.25 24 SER B CA 1
ATOM 4323 C C . SER B 1 24 ? 27.344 -33.375 -5.414 1 65.25 24 SER B C 1
ATOM 4325 O O . SER B 1 24 ? 27.453 -34.594 -5.434 1 65.25 24 SER B O 1
ATOM 4327 N N . CYS B 1 25 ? 28.094 -32.562 -6.121 1 69.25 25 CYS B N 1
ATOM 4328 C CA . CYS B 1 25 ? 29.219 -33.188 -6.82 1 69.25 25 CYS B CA 1
ATOM 4329 C C . CYS B 1 25 ? 30.297 -33.625 -5.836 1 69.25 25 CYS B C 1
ATOM 4331 O O . CYS B 1 25 ? 30.453 -33 -4.773 1 69.25 25 CYS B O 1
ATOM 4333 N N . GLN B 1 26 ? 30.875 -34.812 -6.141 1 73.5 26 GLN B N 1
ATOM 4334 C CA . GLN B 1 26 ? 31.875 -35.438 -5.277 1 73.5 26 GLN B CA 1
ATOM 4335 C C . GLN B 1 26 ? 33.031 -34.469 -5 1 73.5 26 GLN B C 1
ATOM 4337 O O . GLN B 1 26 ? 33.656 -34.531 -3.945 1 73.5 26 GLN B O 1
ATOM 4342 N N . ARG B 1 27 ? 33.188 -33.469 -5.84 1 74.31 27 ARG B N 1
ATOM 4343 C CA . ARG B 1 27 ? 34.25 -32.5 -5.66 1 74.31 27 ARG B CA 1
ATOM 4344 C C . ARG B 1 27 ? 33.875 -31.453 -4.602 1 74.31 27 ARG B C 1
ATOM 4346 O O . ARG B 1 27 ? 34.719 -31.078 -3.775 1 74.31 27 ARG B O 1
ATOM 4353 N N . CYS B 1 28 ? 32.719 -31.047 -4.664 1 71.62 28 CYS B N 1
ATOM 4354 C CA . CYS B 1 28 ? 32.219 -30.125 -3.643 1 71.62 28 CYS B CA 1
ATOM 4355 C C . CYS B 1 28 ? 32.188 -30.797 -2.279 1 71.62 28 CYS B C 1
ATOM 4357 O O . CYS B 1 28 ? 32.562 -30.203 -1.269 1 71.62 28 CYS B O 1
ATOM 4359 N N . ILE B 1 29 ? 31.781 -32 -2.236 1 72 29 ILE B N 1
ATOM 4360 C CA . ILE B 1 29 ? 31.719 -32.781 -1.007 1 72 29 ILE B CA 1
ATOM 4361 C C . ILE B 1 29 ? 33.125 -32.969 -0.446 1 72 29 ILE B C 1
ATOM 4363 O O . ILE B 1 29 ? 33.344 -32.781 0.75 1 72 29 ILE B O 1
ATOM 4367 N N . ALA B 1 30 ? 34.094 -33.312 -1.237 1 74.38 30 ALA B N 1
ATOM 4368 C CA . ALA B 1 30 ? 35.469 -33.562 -0.814 1 74.38 30 ALA B CA 1
ATOM 4369 C C . ALA B 1 30 ? 36.125 -32.312 -0.267 1 74.38 30 ALA B C 1
ATOM 4371 O O . ALA B 1 30 ? 37 -32.375 0.588 1 74.38 30 ALA B O 1
ATOM 4372 N N . ARG B 1 31 ? 35.594 -31.172 -0.73 1 73.06 31 ARG B N 1
ATOM 4373 C CA . ARG B 1 31 ? 36.156 -29.906 -0.297 1 73.06 31 ARG B CA 1
ATOM 4374 C C . ARG B 1 31 ? 35.281 -29.25 0.764 1 73.06 31 ARG B C 1
ATOM 4376 O O . ARG B 1 31 ? 35.531 -28.109 1.165 1 73.06 31 ARG B O 1
ATOM 4383 N N . ASN B 1 32 ? 34.219 -29.906 1.205 1 63.41 32 ASN B N 1
ATOM 4384 C CA . ASN B 1 32 ? 33.281 -29.422 2.213 1 63.41 32 ASN B CA 1
ATOM 4385 C C . ASN B 1 32 ? 32.656 -28.094 1.802 1 63.41 32 ASN B C 1
ATOM 4387 O O . ASN B 1 32 ? 32.594 -27.156 2.607 1 63.41 32 ASN B O 1
ATOM 4391 N N . GLU B 1 33 ? 32.562 -28.031 0.515 1 66 33 GLU B N 1
ATOM 4392 C CA . GLU B 1 33 ? 31.875 -26.859 -0.01 1 66 33 GLU B CA 1
ATOM 4393 C C . GLU B 1 33 ? 30.438 -27.172 -0.415 1 66 33 GLU B C 1
ATOM 4395 O O . GLU B 1 33 ? 30.141 -28.312 -0.805 1 66 33 GLU B O 1
ATOM 4400 N N . LEU B 1 34 ? 29.562 -26.359 -0.16 1 57.47 34 LEU B N 1
ATOM 4401 C CA . LEU B 1 34 ? 28.188 -26.547 -0.566 1 57.47 34 LEU B CA 1
ATOM 4402 C C . LEU B 1 34 ? 28.047 -26.531 -2.086 1 57.47 34 LEU B C 1
ATOM 4404 O O . LEU B 1 34 ? 28.438 -25.562 -2.736 1 57.47 34 LEU B O 1
ATOM 4408 N N . CYS B 1 35 ? 27.719 -27.688 -2.664 1 58.97 35 CYS B N 1
ATOM 4409 C CA . CYS B 1 35 ? 27.469 -27.812 -4.098 1 58.97 35 CYS B CA 1
ATOM 4410 C C . CYS B 1 35 ? 26.219 -27.062 -4.512 1 58.97 35 CYS B C 1
ATOM 4412 O O . CYS B 1 35 ? 25.109 -27.438 -4.109 1 58.97 35 CYS B O 1
ATOM 4414 N N . VAL B 1 36 ? 26.406 -26 -4.926 1 53.34 36 VAL B N 1
ATOM 4415 C CA . VAL B 1 36 ? 25.297 -25.078 -5.164 1 53.34 36 VAL B CA 1
ATOM 4416 C C . VAL B 1 36 ? 24.578 -25.453 -6.461 1 53.34 36 VAL B C 1
ATOM 4418 O O . VAL B 1 36 ? 23.828 -24.641 -7.02 1 53.34 36 VAL B O 1
ATOM 4421 N N . GLY B 1 37 ? 24.797 -26.75 -6.977 1 53.16 37 GLY B N 1
ATOM 4422 C CA . GLY B 1 37 ? 24 -27.344 -8.047 1 53.16 37 GLY B CA 1
ATOM 4423 C C . GLY B 1 37 ? 24.625 -27.172 -9.414 1 53.16 37 GLY B C 1
ATOM 4424 O O . GLY B 1 37 ? 25.688 -26.547 -9.547 1 53.16 37 GLY B O 1
ATOM 4425 N N . TYR B 1 38 ? 24.062 -28.047 -10.438 1 51.41 38 TYR B N 1
ATOM 4426 C CA . TYR B 1 38 ? 24.578 -28.234 -11.789 1 51.41 38 TYR B CA 1
ATOM 4427 C C . TYR B 1 38 ? 23.859 -27.312 -12.773 1 51.41 38 TYR B C 1
ATOM 4429 O O . TYR B 1 38 ? 22.75 -26.859 -12.508 1 51.41 38 TYR B O 1
ATOM 4437 N N . ARG B 1 39 ? 24.641 -26.734 -13.633 1 43.81 39 ARG B N 1
ATOM 4438 C CA . ARG B 1 39 ? 24 -26 -14.719 1 43.81 39 ARG B CA 1
ATOM 4439 C C . ARG B 1 39 ? 23 -26.875 -15.469 1 43.81 39 ARG B C 1
ATOM 4441 O O . ARG B 1 39 ? 23.359 -27.953 -15.938 1 43.81 39 ARG B O 1
ATOM 4448 N N . ASP B 1 40 ? 21.828 -26.891 -15.062 1 41.62 40 ASP B N 1
ATOM 4449 C CA . ASP B 1 40 ? 20.891 -27.688 -15.852 1 41.62 40 ASP B CA 1
ATOM 4450 C C . ASP B 1 40 ? 20.797 -27.172 -17.281 1 41.62 40 ASP B C 1
ATOM 4452 O O . ASP B 1 40 ? 21.141 -26.016 -17.547 1 41.62 40 ASP B O 1
ATOM 4456 N N . GLU B 1 41 ? 20.594 -28.078 -18.219 1 41.25 41 GLU B N 1
ATOM 4457 C CA . GLU B 1 41 ? 20.328 -27.766 -19.625 1 41.25 41 GLU B CA 1
ATOM 4458 C C . GLU B 1 41 ? 19.391 -26.578 -19.75 1 41.25 41 GLU B C 1
ATOM 4460 O O . GLU B 1 41 ? 19.484 -25.812 -20.719 1 41.25 41 GLU B O 1
ATOM 4465 N N . GLY B 1 42 ? 18.688 -26.328 -18.891 1 38.81 42 GLY B N 1
ATOM 4466 C CA . GLY B 1 42 ? 17.75 -25.219 -18.922 1 38.81 42 GLY B CA 1
ATOM 4467 C C . GLY B 1 42 ? 18.422 -23.859 -18.781 1 38.81 42 GLY B C 1
ATOM 4468 O O . GLY B 1 42 ? 18 -22.891 -19.406 1 38.81 42 GLY B O 1
ATOM 4469 N N . ASP B 1 43 ? 19.469 -23.781 -18.016 1 41.84 43 ASP B N 1
ATOM 4470 C CA . ASP B 1 43 ? 20.234 -22.562 -17.875 1 41.84 43 ASP B CA 1
ATOM 4471 C C . ASP B 1 43 ? 20.875 -22.156 -19.219 1 41.84 43 ASP B C 1
ATOM 4473 O O . ASP B 1 43 ? 20.906 -20.969 -19.562 1 41.84 43 ASP B O 1
ATOM 4477 N N . LEU B 1 44 ? 21.438 -23.172 -19.906 1 40.88 44 LEU B N 1
ATOM 4478 C CA . LEU B 1 44 ? 21.984 -22.969 -21.234 1 40.88 44 LEU B CA 1
ATOM 4479 C C . LEU B 1 44 ? 20.922 -22.5 -22.219 1 40.88 44 LEU B C 1
ATOM 4481 O O . LEU B 1 44 ? 21.172 -21.656 -23.078 1 40.88 44 LEU B O 1
ATOM 4485 N N . MET B 1 45 ? 19.828 -22.953 -22 1 39.56 45 MET B N 1
ATOM 4486 C CA . MET B 1 45 ? 18.719 -22.562 -22.859 1 39.56 45 MET B CA 1
ATOM 4487 C C . MET B 1 45 ? 18.328 -21.109 -22.625 1 39.56 45 MET B C 1
ATOM 4489 O O . MET B 1 45 ? 18.047 -20.375 -23.578 1 39.56 45 MET B O 1
ATOM 4493 N N . PHE B 1 46 ? 18.438 -20.641 -21.422 1 36.91 46 PHE B N 1
ATOM 4494 C CA . PHE B 1 46 ? 18.109 -19.25 -21.141 1 36.91 46 PHE B CA 1
ATOM 4495 C C . PHE B 1 46 ? 19.109 -18.312 -21.781 1 36.91 46 PHE B C 1
ATOM 4497 O O . PHE B 1 46 ? 18.734 -17.312 -22.391 1 36.91 46 PHE B O 1
ATOM 4504 N N . GLN B 1 47 ? 20.375 -18.547 -21.672 1 41.97 47 GLN B N 1
ATOM 4505 C CA . GLN B 1 47 ? 21.391 -17.719 -22.312 1 41.97 47 GLN B CA 1
ATOM 4506 C C . GLN B 1 47 ? 21.281 -17.781 -23.828 1 41.97 47 GLN B C 1
ATOM 4508 O O . GLN B 1 47 ? 21.359 -16.75 -24.5 1 41.97 47 GLN B O 1
ATOM 4513 N N . HIS B 1 48 ? 21.062 -18.969 -24.297 1 41.44 48 HIS B N 1
ATOM 4514 C CA . HIS B 1 48 ? 20.938 -19.172 -25.734 1 41.44 48 HIS B CA 1
ATOM 4515 C C . HIS B 1 48 ? 19.656 -18.547 -26.266 1 41.44 48 HIS B C 1
ATOM 4517 O O . HIS B 1 48 ? 19.656 -17.938 -27.328 1 41.44 48 HIS B O 1
ATOM 4523 N N . GLU B 1 49 ? 18.656 -18.688 -25.531 1 42.22 49 GLU B N 1
ATOM 4524 C CA . GLU B 1 49 ? 17.391 -18.141 -25.984 1 42.22 49 GLU B CA 1
ATOM 4525 C C . GLU B 1 49 ? 17.406 -16.609 -25.938 1 42.22 49 GLU B C 1
ATOM 4527 O O . GLU B 1 49 ? 16.844 -15.961 -26.828 1 42.22 49 GLU B O 1
ATOM 4532 N N . THR B 1 50 ? 18.047 -16.109 -24.953 1 42.81 50 THR B N 1
ATOM 4533 C CA . THR B 1 50 ? 18.219 -14.656 -24.938 1 42.81 50 THR B CA 1
ATOM 4534 C C . THR B 1 50 ? 18.969 -14.188 -26.188 1 42.81 50 THR B C 1
ATOM 4536 O O . THR B 1 50 ? 18.609 -13.18 -26.797 1 42.81 50 THR B O 1
ATOM 4539 N N . GLU B 1 51 ? 19.984 -15.016 -26.531 1 42.81 51 GLU B N 1
ATOM 4540 C CA . GLU B 1 51 ? 20.75 -14.688 -27.734 1 42.81 51 GLU B CA 1
ATOM 4541 C C . GLU B 1 51 ? 19.922 -14.859 -29 1 42.81 51 GLU B C 1
ATOM 4543 O O . GLU B 1 51 ? 19.984 -14.031 -29.906 1 42.81 51 GLU B O 1
ATOM 4548 N N . LYS B 1 52 ? 19.172 -15.898 -29.062 1 45.47 52 LYS B N 1
ATOM 4549 C CA . LYS B 1 52 ? 18.359 -16.172 -30.25 1 45.47 52 LYS B CA 1
ATOM 4550 C C . LYS B 1 52 ? 17.234 -15.141 -30.391 1 45.47 52 LYS B C 1
ATOM 4552 O O . LYS B 1 52 ? 16.969 -14.672 -31.484 1 45.47 52 LYS B O 1
ATOM 4557 N N . VAL B 1 53 ? 16.688 -14.828 -29.328 1 47.19 53 VAL B N 1
ATOM 4558 C CA . VAL B 1 53 ? 15.602 -13.859 -29.344 1 47.19 53 VAL B CA 1
ATOM 4559 C C . VAL B 1 53 ? 16.141 -12.469 -29.672 1 47.19 53 VAL B C 1
ATOM 4561 O O . VAL B 1 53 ? 15.531 -11.719 -30.438 1 47.19 53 VAL B O 1
ATOM 4564 N N . VAL B 1 54 ? 17.312 -12.203 -29.094 1 43.66 54 VAL B N 1
ATOM 4565 C CA . VAL B 1 54 ? 17.984 -10.953 -29.453 1 43.66 54 VAL B CA 1
ATOM 4566 C C . VAL B 1 54 ? 18.297 -10.945 -30.938 1 43.66 54 VAL B C 1
ATOM 4568 O O . VAL B 1 54 ? 18.047 -9.945 -31.625 1 43.66 54 VAL B O 1
ATOM 4571 N N . PHE B 1 55 ? 18.922 -12.016 -31.469 1 44.03 55 PHE B N 1
ATOM 4572 C CA . PHE B 1 55 ? 19.281 -12.117 -32.875 1 44.03 55 PHE B CA 1
ATOM 4573 C C . PHE B 1 55 ? 18.031 -11.992 -33.75 1 44.03 55 PHE B C 1
ATOM 4575 O O . PHE B 1 55 ? 18.062 -11.289 -34.75 1 44.03 55 PHE B O 1
ATOM 4582 N N . ARG B 1 56 ? 16.984 -12.547 -33.406 1 45.72 56 ARG B N 1
ATOM 4583 C CA . ARG B 1 56 ? 15.742 -12.5 -34.188 1 45.72 56 ARG B CA 1
ATOM 4584 C C . ARG B 1 56 ? 15.102 -11.117 -34.125 1 45.72 56 ARG B C 1
ATOM 4586 O O . ARG B 1 56 ? 14.539 -10.641 -35.094 1 45.72 56 ARG B O 1
ATOM 4593 N N . SER B 1 57 ? 15.078 -10.602 -33 1 43.03 57 SER B N 1
ATOM 4594 C CA . SER B 1 57 ? 14.461 -9.289 -32.844 1 43.03 57 SER B CA 1
ATOM 4595 C C . SER B 1 57 ? 15.227 -8.211 -33.594 1 43.03 57 SER B C 1
ATOM 4597 O O . SER B 1 57 ? 14.625 -7.277 -34.125 1 43.03 57 SER B O 1
ATOM 4599 N N . LEU B 1 58 ? 16.594 -8.281 -33.75 1 40.91 58 LEU B N 1
ATOM 4600 C CA . LEU B 1 58 ? 17.438 -7.352 -34.5 1 40.91 58 LEU B CA 1
ATOM 4601 C C . LEU B 1 58 ? 17.328 -7.613 -36 1 40.91 58 LEU B C 1
ATOM 4603 O O . LEU B 1 58 ? 17.406 -6.684 -36.781 1 40.91 58 LEU B O 1
ATOM 4607 N N . THR B 1 59 ? 17.312 -8.797 -36.469 1 40 59 THR B N 1
ATOM 4608 C CA . THR B 1 59 ? 17.219 -9.109 -37.875 1 40 59 THR B CA 1
ATOM 4609 C C . THR B 1 59 ? 15.875 -8.664 -38.438 1 40 59 THR B C 1
ATOM 4611 O O . THR B 1 59 ? 15.773 -8.344 -39.625 1 40 59 THR B O 1
ATOM 4614 N N . THR B 1 60 ? 14.828 -8.75 -37.719 1 36.44 60 THR B N 1
ATOM 4615 C CA . THR B 1 60 ? 13.562 -8.336 -38.312 1 36.44 60 THR B CA 1
ATOM 4616 C C . THR B 1 60 ? 13.539 -6.828 -38.562 1 36.44 60 THR B C 1
ATOM 4618 O O . THR B 1 60 ? 12.711 -6.324 -39.312 1 36.44 60 THR B O 1
ATOM 4621 N N . SER B 1 61 ? 14.352 -6.023 -37.938 1 34.59 61 SER B N 1
ATOM 4622 C CA . SER B 1 61 ? 14.336 -4.59 -38.219 1 34.59 61 SER B CA 1
ATOM 4623 C C . SER B 1 61 ? 15.18 -4.258 -39.438 1 34.59 61 SER B C 1
ATOM 4625 O O . SER B 1 61 ? 15.125 -3.139 -39.969 1 34.59 61 SER B O 1
ATOM 4627 N N . SER B 1 62 ? 16.328 -4.992 -39.812 1 34.22 62 SER B N 1
ATOM 4628 C CA . SER B 1 62 ? 17.297 -4.531 -40.812 1 34.22 62 SER B CA 1
ATOM 4629 C C . SER B 1 62 ? 16.781 -4.762 -42.25 1 34.22 62 SER B C 1
ATOM 4631 O O . SER B 1 62 ? 17.516 -4.543 -43.219 1 34.22 62 SER B O 1
ATOM 4633 N N . THR B 1 63 ? 15.734 -5.363 -42.562 1 29.2 63 THR B N 1
ATOM 4634 C CA . THR B 1 63 ? 15.711 -5.762 -43.969 1 29.2 63 THR B CA 1
ATOM 4635 C C . THR B 1 63 ? 15.773 -4.539 -44.875 1 29.2 63 THR B C 1
ATOM 4637 O O . THR B 1 63 ? 15.805 -4.676 -46.094 1 29.2 63 THR B O 1
ATOM 4640 N N . SER B 1 64 ? 15.383 -3.285 -44.625 1 28.02 64 SER B N 1
ATOM 4641 C CA . SER B 1 64 ? 15.219 -2.654 -45.938 1 28.02 64 SER B CA 1
ATOM 4642 C C . SER B 1 64 ? 16.562 -2.189 -46.5 1 28.02 64 SER B C 1
ATOM 4644 O O . SER B 1 64 ? 16.672 -1.902 -47.688 1 28.02 64 SER B O 1
ATOM 4646 N N . GLY B 1 65 ? 17.516 -1.427 -45.719 1 25.12 65 GLY B N 1
ATOM 4647 C CA . GLY B 1 65 ? 18.328 -0.541 -46.531 1 25.12 65 GLY B CA 1
ATOM 4648 C C . GLY B 1 65 ? 19.5 -1.245 -47.219 1 25.12 65 GLY B C 1
ATOM 4649 O O . GLY B 1 65 ? 19.891 -2.328 -46.781 1 25.12 65 GLY B O 1
ATOM 4650 N N . SER B 1 66 ? 19.953 -0.888 -48.5 1 26.16 66 SER B N 1
ATOM 4651 C CA . SER B 1 66 ? 20.922 -1.25 -49.531 1 26.16 66 SER B CA 1
ATOM 4652 C C . SER B 1 66 ? 22.344 -1.103 -49.031 1 26.16 66 SER B C 1
ATOM 4654 O O . SER B 1 66 ? 22.719 -0.055 -48.469 1 26.16 66 SER B O 1
ATOM 4656 N N . VAL B 1 67 ? 23.016 -2.17 -48.562 1 23.22 67 VAL B N 1
ATOM 4657 C CA . VAL B 1 67 ? 24.375 -2.322 -48 1 23.22 67 VAL B CA 1
ATOM 4658 C C . VAL B 1 67 ? 25.391 -1.901 -49.062 1 23.22 67 VAL B C 1
ATOM 4660 O O . VAL B 1 67 ? 25.547 -2.559 -50.094 1 23.22 67 VAL B O 1
ATOM 4663 N N . SER B 1 68 ? 25.531 -0.518 -49.438 1 23.19 68 SER B N 1
ATOM 4664 C CA . SER B 1 68 ? 26.656 -0.209 -50.312 1 23.19 68 SER B CA 1
ATOM 4665 C C . SER B 1 68 ? 27.984 -0.51 -49.656 1 23.19 68 SER B C 1
ATOM 4667 O O . SER B 1 68 ? 28.172 -0.231 -48.469 1 23.19 68 SER B O 1
ATOM 4669 N N . THR B 1 69 ? 28.844 -1.453 -50.125 1 21.47 69 THR B N 1
ATOM 4670 C CA . THR B 1 69 ? 30 -2.262 -49.781 1 21.47 69 THR B CA 1
ATOM 4671 C C . THR B 1 69 ? 31.25 -1.391 -49.688 1 21.47 69 THR B C 1
ATOM 4673 O O . THR B 1 69 ? 32.375 -1.906 -49.562 1 21.47 69 THR B O 1
ATOM 4676 N N . ASN B 1 70 ? 31.281 -0.038 -49.438 1 22.42 70 ASN B N 1
ATOM 4677 C CA . ASN B 1 70 ? 32.594 0.558 -49.75 1 22.42 70 ASN B CA 1
ATOM 4678 C C . ASN B 1 70 ? 33.625 0.159 -48.719 1 22.42 70 ASN B C 1
ATOM 4680 O O . ASN B 1 70 ? 33.344 0.053 -47.531 1 22.42 70 ASN B O 1
ATOM 4684 N N . SER B 1 71 ? 34.812 -0.482 -49 1 21.78 71 SER B N 1
ATOM 4685 C CA . SER B 1 71 ? 35.938 -1.32 -48.594 1 21.78 71 SER B CA 1
ATOM 4686 C C . SER B 1 71 ? 36.875 -0.562 -47.656 1 21.78 71 SER B C 1
ATOM 4688 O O . SER B 1 71 ? 37.906 -1.094 -47.25 1 21.78 71 SER B O 1
ATOM 4690 N N . SER B 1 72 ? 36.719 0.714 -47.219 1 26.31 72 SER B N 1
ATOM 4691 C CA . SER B 1 72 ? 38 1.34 -46.938 1 26.31 72 SER B CA 1
ATOM 4692 C C . SER B 1 72 ? 38.656 0.75 -45.688 1 26.31 72 SER B C 1
ATOM 4694 O O . SER B 1 72 ? 37.938 0.309 -44.781 1 26.31 72 SER B O 1
ATOM 4696 N N . PRO B 1 73 ? 39.969 0.408 -45.562 1 26.84 73 PRO B N 1
ATOM 4697 C CA . PRO B 1 73 ? 40.875 -0.355 -44.719 1 26.84 73 PRO B CA 1
ATOM 4698 C C . PRO B 1 73 ? 40.969 0.194 -43.312 1 26.84 73 PRO B C 1
ATOM 4700 O O . PRO B 1 73 ? 41.375 1.345 -43.094 1 26.84 73 PRO B O 1
ATOM 4703 N N . ARG B 1 74 ? 39.938 -0.123 -42.406 1 21.16 74 ARG B N 1
ATOM 4704 C CA . ARG B 1 74 ? 39.719 0.604 -41.156 1 21.16 74 ARG B CA 1
ATOM 4705 C C . ARG B 1 74 ? 40.75 0.25 -40.094 1 21.16 74 ARG B C 1
ATOM 4707 O O . ARG B 1 74 ? 41 -0.927 -39.812 1 21.16 74 ARG B O 1
ATOM 4714 N N . ASP B 1 75 ? 41.875 1.03 -40 1 26.17 75 ASP B N 1
ATOM 4715 C CA . ASP B 1 75 ? 42.969 0.978 -39.062 1 26.17 75 ASP B CA 1
ATOM 4716 C C . ASP B 1 75 ? 42.469 0.794 -37.625 1 26.17 75 ASP B C 1
ATOM 4718 O O . ASP B 1 75 ? 41.531 1.44 -37.219 1 26.17 75 ASP B O 1
ATOM 4722 N N . HIS B 1 76 ? 42.781 -0.36 -36.875 1 21.56 76 HIS B N 1
ATOM 4723 C CA . HIS B 1 76 ? 42.312 -1.163 -35.75 1 21.56 76 HIS B CA 1
ATOM 4724 C C . HIS B 1 76 ? 42.625 -0.489 -34.438 1 21.56 76 HIS B C 1
ATOM 4726 O O . HIS B 1 76 ? 42.625 -1.139 -33.375 1 21.56 76 HIS B O 1
ATOM 4732 N N . ARG B 1 77 ? 43.125 0.751 -34.312 1 25.53 77 ARG B N 1
ATOM 4733 C CA . ARG B 1 77 ? 43.594 1.173 -33 1 25.53 77 ARG B CA 1
ATOM 4734 C C . ARG B 1 77 ? 42.531 1.044 -31.938 1 25.53 77 ARG B C 1
ATOM 4736 O O . ARG B 1 77 ? 41.406 1.568 -32.125 1 25.53 77 ARG B O 1
ATOM 4743 N N . THR B 1 78 ? 42.656 0.071 -30.953 1 24.34 78 THR B N 1
ATOM 4744 C CA . THR B 1 78 ? 41.875 -0.545 -29.891 1 24.34 78 THR B CA 1
ATOM 4745 C C . THR B 1 78 ? 41.562 0.474 -28.797 1 24.34 78 THR B C 1
ATOM 4747 O O . THR B 1 78 ? 42.375 0.721 -27.906 1 24.34 78 THR B O 1
ATOM 4750 N N . ARG B 1 79 ? 41.406 1.738 -29.031 1 23.72 79 ARG B N 1
ATOM 4751 C CA . ARG B 1 79 ? 41.188 2.703 -27.953 1 23.72 79 ARG B CA 1
ATOM 4752 C C . ARG B 1 79 ? 40.062 2.242 -27.016 1 23.72 79 ARG B C 1
ATOM 4754 O O . ARG B 1 79 ? 39.094 1.658 -27.453 1 23.72 79 ARG B O 1
ATOM 4761 N N . SER B 1 80 ? 40.375 2.135 -25.656 1 24.59 80 SER B N 1
ATOM 4762 C CA . SER B 1 80 ? 39.656 1.825 -24.422 1 24.59 80 SER B CA 1
ATOM 4763 C C . SER B 1 80 ? 38.312 2.529 -24.359 1 24.59 80 SER B C 1
ATOM 4765 O O . SER B 1 80 ? 38.25 3.758 -24.281 1 24.59 80 SER B O 1
ATOM 4767 N N . ARG B 1 81 ? 37.469 2.213 -25.125 1 25.84 81 ARG B N 1
ATOM 4768 C CA . ARG B 1 81 ? 36.219 2.947 -25.359 1 25.84 81 ARG B CA 1
ATOM 4769 C C . ARG B 1 81 ? 35.375 3.045 -24.078 1 25.84 81 ARG B C 1
ATOM 4771 O O . ARG B 1 81 ? 35.125 2.033 -23.438 1 25.84 81 ARG B O 1
ATOM 4778 N N . SER B 1 82 ? 35.531 4.16 -23.281 1 25.69 82 SER B N 1
ATOM 4779 C CA . SER B 1 82 ? 34.656 4.629 -22.219 1 25.69 82 SER B CA 1
ATOM 4780 C C . SER B 1 82 ? 33.25 4.094 -22.391 1 25.69 82 SER B C 1
ATOM 4782 O O . SER B 1 82 ? 32.75 4.004 -23.516 1 25.69 82 SER B O 1
ATOM 4784 N N . VAL B 1 83 ? 32.938 3.197 -21.609 1 27.41 83 VAL B N 1
ATOM 4785 C CA . VAL B 1 83 ? 31.578 2.654 -21.578 1 27.41 83 VAL B CA 1
ATOM 4786 C C . VAL B 1 83 ? 30.578 3.771 -21.828 1 27.41 83 VAL B C 1
ATOM 4788 O O . VAL B 1 83 ? 30.422 4.68 -21 1 27.41 83 VAL B O 1
ATOM 4791 N N . GLU B 1 84 ? 30.594 4.352 -22.953 1 25.62 84 GLU B N 1
ATOM 4792 C CA . GLU B 1 84 ? 29.719 5.395 -23.469 1 25.62 84 GLU B CA 1
ATOM 4793 C C . GLU B 1 84 ? 28.297 5.234 -22.938 1 25.62 84 GLU B C 1
ATOM 4795 O O . GLU B 1 84 ? 27.812 4.113 -22.734 1 25.62 84 GLU B O 1
ATOM 4800 N N . ARG B 1 85 ? 27.766 6.168 -22.062 1 29.11 85 ARG B N 1
ATOM 4801 C CA . ARG B 1 85 ? 26.328 6.383 -21.844 1 29.11 85 ARG B CA 1
ATOM 4802 C C . ARG B 1 85 ? 25.516 5.805 -22.984 1 29.11 85 ARG B C 1
ATOM 4804 O O . ARG B 1 85 ? 25.797 6.066 -24.156 1 29.11 85 ARG B O 1
ATOM 4811 N N . ALA B 1 86 ? 25.062 4.59 -22.812 1 30.09 86 ALA B N 1
ATOM 4812 C CA . ALA B 1 86 ? 24.094 4.191 -23.844 1 30.09 86 ALA B CA 1
ATOM 4813 C C . ALA B 1 86 ? 23.469 5.414 -24.5 1 30.09 86 ALA B C 1
ATOM 4815 O O . ALA B 1 86 ? 22.859 6.246 -23.828 1 30.09 86 ALA B O 1
ATOM 4816 N N . SER B 1 87 ? 24.078 6.02 -25.422 1 28.56 87 SER B N 1
ATOM 4817 C CA . SER B 1 87 ? 23.516 7.102 -26.234 1 28.56 87 SER B CA 1
ATOM 4818 C C . SER B 1 87 ? 22 7.012 -26.297 1 28.56 87 SER B C 1
ATOM 4820 O O . SER B 1 87 ? 21.453 5.965 -26.625 1 28.56 87 SER B O 1
ATOM 4822 N N . GLU B 1 88 ? 21.266 7.633 -25.281 1 33.72 88 GLU B N 1
ATOM 4823 C CA . GLU B 1 88 ? 19.859 7.875 -25.578 1 33.72 88 GLU B CA 1
ATOM 4824 C C . GLU B 1 88 ? 19.594 7.906 -27.078 1 33.72 88 GLU B C 1
ATOM 4826 O O . GLU B 1 88 ? 19.875 8.906 -27.734 1 33.72 88 GLU B O 1
ATOM 4831 N N . SER B 1 89 ? 20.203 7.117 -27.812 1 31.59 89 SER B N 1
ATOM 4832 C CA . SER B 1 89 ? 19.688 7.137 -29.188 1 31.59 89 SER B CA 1
ATOM 4833 C C . SER B 1 89 ? 18.25 7.617 -29.234 1 31.59 89 SER B C 1
ATOM 4835 O O . SER B 1 89 ? 17.359 7.004 -28.625 1 31.59 89 SER B O 1
ATOM 4837 N N . SER B 1 90 ? 18.109 8.891 -29.031 1 35.31 90 SER B N 1
ATOM 4838 C CA . SER B 1 90 ? 16.859 9.594 -29.328 1 35.31 90 SER B CA 1
ATOM 4839 C C . SER B 1 90 ? 16.062 8.875 -30.406 1 35.31 90 SER B C 1
ATOM 4841 O O . SER B 1 90 ? 16.469 8.805 -31.562 1 35.31 90 SER B O 1
ATOM 4843 N N . PHE B 1 91 ? 15.727 7.707 -30.234 1 36.09 91 PHE B N 1
ATOM 4844 C CA . PHE B 1 91 ? 14.68 7.312 -31.156 1 36.09 91 PHE B CA 1
ATOM 4845 C C . PHE B 1 91 ? 13.875 8.523 -31.625 1 36.09 91 PHE B C 1
AT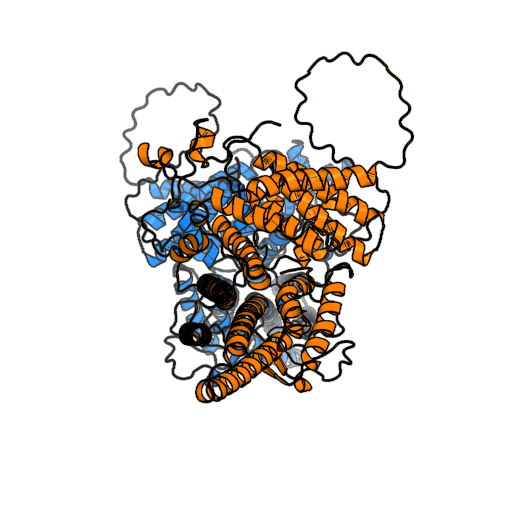OM 4847 O O . PHE B 1 91 ? 13.203 9.172 -30.828 1 36.09 91 PHE B O 1
ATOM 4854 N N . SER B 1 92 ? 14.484 9.312 -32.375 1 36.84 92 SER B N 1
ATOM 4855 C CA . SER B 1 92 ? 13.867 10.43 -33.094 1 36.84 92 SER B CA 1
ATOM 4856 C C . SER B 1 92 ? 12.438 10.109 -33.5 1 36.84 92 SER B C 1
ATOM 4858 O O . SER B 1 92 ? 12.133 10 -34.688 1 36.84 92 SER B O 1
ATOM 4860 N N . SER B 1 93 ? 11.898 9.016 -33.125 1 39.12 93 SER B N 1
ATOM 4861 C CA . SER B 1 93 ? 10.555 8.961 -33.688 1 39.12 93 SER B CA 1
ATOM 4862 C C . SER B 1 93 ? 9.742 10.195 -33.344 1 39.12 93 SER B C 1
ATOM 4864 O O . SER B 1 93 ? 9.672 10.57 -32.156 1 39.12 93 SER B O 1
ATOM 4866 N N . THR B 1 94 ? 9.617 11.078 -34.219 1 45.12 94 THR B N 1
ATOM 4867 C CA . THR B 1 94 ? 8.789 12.273 -34.312 1 45.12 94 THR B CA 1
ATOM 4868 C C . THR B 1 94 ? 7.387 12.023 -33.781 1 45.12 94 THR B C 1
ATOM 4870 O O . THR B 1 94 ? 6.535 12.914 -33.812 1 45.12 94 THR B O 1
ATOM 4873 N N . ALA B 1 95 ? 7.023 10.758 -33.719 1 47.84 95 ALA B N 1
ATOM 4874 C CA . ALA B 1 95 ? 5.59 10.742 -33.438 1 47.84 95 ALA B CA 1
ATOM 4875 C C . ALA B 1 95 ? 5.32 11.086 -31.984 1 47.84 95 ALA B C 1
ATOM 4877 O O . ALA B 1 95 ? 5.918 10.492 -31.078 1 47.84 95 ALA B O 1
ATOM 4878 N N . SER B 1 96 ? 4.91 12.195 -31.688 1 60.06 96 SER B N 1
ATOM 4879 C CA . SER B 1 96 ? 4.449 12.711 -30.391 1 60.06 96 SER B CA 1
ATOM 4880 C C . SER B 1 96 ? 3.498 11.727 -29.719 1 60.06 96 SER B C 1
ATOM 4882 O O . SER B 1 96 ? 2.539 11.258 -30.344 1 60.06 96 SER B O 1
ATOM 4884 N N . LEU B 1 97 ? 3.979 11.016 -28.672 1 73.38 97 LEU B N 1
ATOM 4885 C CA . LEU B 1 97 ? 3.115 10.148 -27.875 1 73.38 97 LEU B CA 1
ATOM 4886 C C . LEU B 1 97 ? 1.962 10.938 -27.266 1 73.38 97 LEU B C 1
ATOM 4888 O O . LEU B 1 97 ? 2.143 12.086 -26.844 1 73.38 97 LEU B O 1
ATOM 4892 N N . ASN B 1 98 ? 0.8 10.406 -27.609 1 74.62 98 ASN B N 1
ATOM 4893 C CA . ASN B 1 98 ? -0.355 10.977 -26.906 1 74.62 98 ASN B CA 1
ATOM 4894 C C . ASN B 1 98 ? -0.438 10.492 -25.469 1 74.62 98 ASN B C 1
ATOM 4896 O O . ASN B 1 98 ? -1.156 9.531 -25.172 1 74.62 98 ASN B O 1
ATOM 4900 N N . LEU B 1 99 ? 0.45 11.086 -24.719 1 80.38 99 LEU B N 1
ATOM 4901 C CA . LEU B 1 99 ? 0.485 10.711 -23.312 1 80.38 99 LEU B CA 1
ATOM 4902 C C . LEU B 1 99 ? -0.43 11.602 -22.484 1 80.38 99 LEU B C 1
ATOM 4904 O O . LEU B 1 99 ? -0.604 12.781 -22.797 1 80.38 99 LEU B O 1
ATOM 4908 N N . PRO B 1 100 ? -1.11 10.883 -21.531 1 75.25 100 PRO B N 1
ATOM 4909 C CA . PRO B 1 100 ? -1.848 11.75 -20.609 1 75.25 100 PRO B CA 1
ATOM 4910 C C . PRO B 1 100 ? -0.95 12.773 -19.906 1 75.25 100 PRO B C 1
ATOM 4912 O O . PRO B 1 100 ? 0.276 12.711 -20.031 1 75.25 100 PRO B O 1
ATOM 4915 N N . THR B 1 101 ? -1.594 13.672 -19.328 1 76.88 101 THR B N 1
ATOM 4916 C CA . THR B 1 101 ? -0.851 14.703 -18.625 1 76.88 101 THR B CA 1
ATOM 4917 C C . THR B 1 101 ? 0.117 14.078 -17.625 1 76.88 101 THR B C 1
ATOM 4919 O O . THR B 1 101 ? -0.251 13.164 -16.875 1 76.88 101 THR B O 1
ATOM 4922 N N . ALA B 1 102 ? 1.349 14.531 -17.672 1 77.31 102 ALA B N 1
ATOM 4923 C CA . ALA B 1 102 ? 2.439 13.961 -16.875 1 77.31 102 ALA B CA 1
ATOM 4924 C C . ALA B 1 102 ? 2.209 14.188 -15.383 1 77.31 102 ALA B C 1
ATOM 4926 O O . ALA B 1 102 ? 2.619 13.367 -14.555 1 77.31 102 ALA B O 1
ATOM 4927 N N . PHE B 1 103 ? 1.568 15.297 -15.141 1 83.44 103 PHE B N 1
ATOM 4928 C CA . PHE B 1 103 ? 1.38 15.688 -13.75 1 83.44 103 PHE B CA 1
ATOM 4929 C C . PHE B 1 103 ? -0.087 15.984 -13.461 1 83.44 103 PHE B C 1
ATOM 4931 O O . PHE B 1 103 ? -0.479 17.141 -13.344 1 83.44 103 PHE B O 1
ATOM 4938 N N . PRO B 1 104 ? -0.842 14.898 -13.211 1 80.75 104 PRO B N 1
ATOM 4939 C CA . PRO B 1 104 ? -2.287 15.094 -13.055 1 80.75 104 PRO B CA 1
ATOM 4940 C C . PRO B 1 104 ? -2.639 16 -11.883 1 80.75 104 PRO B C 1
ATOM 4942 O O . PRO B 1 104 ? -3.754 16.516 -11.812 1 80.75 104 PRO B O 1
ATOM 4945 N N . TRP B 1 105 ? -1.677 16.266 -11.031 1 86.69 105 TRP B N 1
ATOM 4946 C CA . TRP B 1 105 ? -1.941 17.125 -9.875 1 86.69 105 TRP B CA 1
ATOM 4947 C C . TRP B 1 105 ? -1.729 18.594 -10.219 1 86.69 105 TRP B C 1
ATOM 4949 O O . TRP B 1 105 ? -2.055 19.469 -9.422 1 86.69 105 TRP B O 1
ATOM 4959 N N . LEU B 1 106 ? -1.301 18.859 -11.375 1 87.75 106 LEU B N 1
ATOM 4960 C CA . LEU B 1 106 ? -1.128 20.25 -11.812 1 87.75 106 LEU B CA 1
ATOM 4961 C C . LEU B 1 106 ? -2.334 20.719 -12.617 1 87.75 106 LEU B C 1
ATOM 4963 O O . LEU B 1 106 ? -2.885 19.969 -13.422 1 87.75 106 LEU B O 1
ATOM 4967 N N . LYS B 1 107 ? -2.693 21.906 -12.398 1 85.19 107 LYS B N 1
ATOM 4968 C CA . LYS B 1 107 ? -3.783 22.516 -13.148 1 85.19 107 LYS B CA 1
ATOM 4969 C C . LYS B 1 107 ? -3.363 22.812 -14.586 1 85.19 107 LYS B C 1
ATOM 4971 O O . LYS B 1 107 ? -4.102 22.516 -15.531 1 85.19 107 LYS B O 1
ATOM 4976 N N . ASP B 1 108 ? -2.23 23.5 -14.695 1 78.25 108 ASP B N 1
ATOM 4977 C CA . ASP B 1 108 ? -1.694 23.922 -15.984 1 78.25 108 ASP B CA 1
ATOM 4978 C C . ASP B 1 108 ? -0.411 23.156 -16.312 1 78.25 108 ASP B C 1
ATOM 4980 O O . ASP B 1 108 ? 0.575 23.25 -15.586 1 78.25 108 ASP B O 1
ATOM 4984 N N . GLN B 1 109 ? -0.422 22.5 -17.422 1 73.5 109 GLN B N 1
ATOM 4985 C CA . GLN B 1 109 ? 0.694 21.641 -17.797 1 73.5 109 GLN B CA 1
ATOM 4986 C C . GLN B 1 109 ? 1.705 22.406 -18.656 1 73.5 109 GLN B C 1
ATOM 4988 O O . GLN B 1 109 ? 2.77 21.875 -18.984 1 73.5 109 GLN B O 1
ATOM 4993 N N . SER B 1 110 ? 1.455 23.547 -19.094 1 65.5 110 SER B N 1
ATOM 4994 C CA . SER B 1 110 ? 2.164 24.219 -20.172 1 65.5 110 SER B CA 1
ATOM 4995 C C . SER B 1 110 ? 3.598 24.547 -19.781 1 65.5 110 SER B C 1
ATOM 4997 O O . SER B 1 110 ? 4.52 24.422 -20.594 1 65.5 110 SER B O 1
ATOM 4999 N N . ASN B 1 111 ? 3.877 24.938 -18.5 1 62.69 111 ASN B N 1
ATOM 5000 C CA . ASN B 1 111 ? 5.207 25.438 -18.172 1 62.69 111 ASN B CA 1
ATOM 5001 C C . ASN B 1 111 ? 5.949 24.484 -17.234 1 62.69 111 ASN B C 1
ATOM 5003 O O . ASN B 1 111 ? 6.73 24.922 -16.391 1 62.69 111 ASN B O 1
ATOM 5007 N N . THR B 1 112 ? 5.629 23.297 -17.594 1 66.06 112 THR B N 1
ATOM 5008 C CA . THR B 1 112 ? 6.246 22.344 -16.672 1 66.06 112 THR B CA 1
ATOM 5009 C C . THR B 1 112 ? 7.438 21.656 -17.328 1 66.06 112 THR B C 1
ATOM 5011 O O . THR B 1 112 ? 7.516 21.562 -18.547 1 66.06 112 THR B O 1
ATOM 5014 N N . LYS B 1 113 ? 8.516 21.531 -16.594 1 67.06 113 LYS B N 1
ATOM 5015 C CA . LYS B 1 113 ? 9.562 20.625 -17.062 1 67.06 113 LYS B CA 1
ATOM 5016 C C . LYS B 1 113 ? 9 19.219 -17.312 1 67.06 113 LYS B C 1
ATOM 5018 O O . LYS B 1 113 ? 8.586 18.531 -16.375 1 67.06 113 LYS B O 1
ATOM 5023 N N . THR B 1 114 ? 8.719 18.875 -18.562 1 67.56 114 THR B N 1
ATOM 5024 C CA . THR B 1 114 ? 8.094 17.594 -18.875 1 67.56 114 THR B CA 1
ATOM 5025 C C . THR B 1 114 ? 9.102 16.453 -18.766 1 67.56 114 THR B C 1
ATOM 5027 O O . THR B 1 114 ? 10.219 16.562 -19.281 1 67.56 114 THR B O 1
ATOM 5030 N N . PRO B 1 115 ? 8.758 15.57 -17.938 1 74 115 PRO B N 1
ATOM 5031 C CA . PRO B 1 115 ? 9.609 14.375 -18 1 74 115 PRO B CA 1
ATOM 5032 C C . PRO B 1 115 ? 9.758 13.82 -19.406 1 74 115 PRO B C 1
ATOM 5034 O O . PRO B 1 115 ? 8.969 14.156 -20.297 1 74 115 PRO B O 1
ATOM 5037 N N . SER B 1 116 ? 10.82 13.133 -19.547 1 80.19 116 SER B N 1
ATOM 5038 C CA . SER B 1 116 ? 10.969 12.469 -20.828 1 80.19 116 SER B CA 1
ATOM 5039 C C . SER B 1 116 ? 9.781 11.555 -21.125 1 80.19 116 SER B C 1
ATOM 5041 O O . SER B 1 116 ? 9.156 11.031 -20.203 1 80.19 116 SER B O 1
ATOM 5043 N N . GLU B 1 117 ? 9.453 11.398 -22.312 1 83.38 117 GLU B N 1
ATOM 5044 C CA . GLU B 1 117 ? 8.367 10.531 -22.734 1 83.38 117 GLU B CA 1
ATOM 5045 C C . GLU B 1 117 ? 8.57 9.102 -22.219 1 83.38 117 GLU B C 1
ATOM 5047 O O . GLU B 1 117 ? 7.605 8.43 -21.859 1 83.38 117 GLU B O 1
ATOM 5052 N N . ASP B 1 118 ? 9.844 8.727 -22.172 1 84.5 118 ASP B N 1
ATOM 5053 C CA . ASP B 1 118 ? 10.164 7.379 -21.703 1 84.5 118 ASP B CA 1
ATOM 5054 C C . ASP B 1 118 ? 9.812 7.203 -20.234 1 84.5 118 ASP B C 1
ATOM 5056 O O . ASP B 1 118 ? 9.258 6.18 -19.828 1 84.5 118 ASP B O 1
ATOM 5060 N N . GLU B 1 119 ? 10.125 8.219 -19.516 1 85.44 119 GLU B N 1
ATOM 5061 C CA . GLU B 1 119 ? 9.844 8.172 -18.094 1 85.44 119 GLU B CA 1
ATOM 5062 C C . GLU B 1 119 ? 8.344 8.227 -17.812 1 85.44 119 GLU B C 1
ATOM 5064 O O . GLU B 1 119 ? 7.844 7.539 -16.938 1 85.44 119 GLU B O 1
ATOM 5069 N N . GLN B 1 120 ? 7.68 9 -18.562 1 87.81 120 GLN B N 1
ATOM 5070 C CA . GLN B 1 120 ? 6.234 9.109 -18.391 1 87.81 120 GLN B CA 1
ATOM 5071 C C . GLN B 1 120 ? 5.543 7.793 -18.75 1 87.81 120 GLN B C 1
ATOM 5073 O O . GLN B 1 120 ? 4.609 7.371 -18.078 1 87.81 120 GLN B O 1
ATOM 5078 N N . ALA B 1 121 ? 6.004 7.199 -19.828 1 90.56 121 ALA B N 1
ATOM 5079 C CA . ALA B 1 121 ? 5.445 5.914 -20.25 1 90.56 121 ALA B CA 1
ATOM 5080 C C . ALA B 1 121 ? 5.656 4.852 -19.172 1 90.56 121 ALA B C 1
ATOM 5082 O O . ALA B 1 121 ? 4.746 4.074 -18.875 1 90.56 121 ALA B O 1
ATOM 5083 N N . ALA B 1 122 ? 6.891 4.836 -18.641 1 91.56 122 ALA B N 1
ATOM 5084 C CA . ALA B 1 122 ? 7.211 3.879 -17.578 1 91.56 122 ALA B CA 1
ATOM 5085 C C . ALA B 1 122 ? 6.332 4.102 -16.359 1 91.56 122 ALA B C 1
ATOM 5087 O O . ALA B 1 122 ? 5.832 3.146 -15.758 1 91.56 122 ALA B O 1
ATOM 5088 N N . ASP B 1 123 ? 6.094 5.332 -16.016 1 89.25 123 ASP B N 1
ATOM 5089 C CA . ASP B 1 123 ? 5.266 5.68 -14.867 1 89.25 123 ASP B CA 1
ATOM 5090 C C . ASP B 1 123 ? 3.818 5.242 -15.078 1 89.25 123 ASP B C 1
ATOM 5092 O O . ASP B 1 123 ? 3.174 4.738 -14.156 1 89.25 123 ASP B O 1
ATOM 5096 N N . LEU B 1 124 ? 3.367 5.473 -16.234 1 89.62 124 LEU B N 1
ATOM 5097 C CA . LEU B 1 124 ? 2.002 5.07 -16.562 1 89.62 124 LEU B CA 1
ATOM 5098 C C . LEU B 1 124 ? 1.849 3.555 -16.469 1 89.62 124 LEU B C 1
ATOM 5100 O O . LEU B 1 124 ? 0.859 3.057 -15.93 1 89.62 124 LEU B O 1
ATOM 5104 N N . PHE B 1 125 ? 2.816 2.871 -17 1 93.31 125 PHE B N 1
ATOM 5105 C CA . PHE B 1 125 ? 2.785 1.413 -16.969 1 93.31 125 PHE B CA 1
ATOM 5106 C C . PHE B 1 125 ? 2.775 0.914 -15.523 1 93.31 125 PHE B C 1
ATOM 5108 O O . PHE B 1 125 ? 1.973 0.048 -15.164 1 93.31 125 PHE B O 1
ATOM 5115 N N . MET B 1 126 ? 3.67 1.447 -14.711 1 92.94 126 MET B N 1
ATOM 5116 C CA . MET B 1 126 ? 3.762 1.004 -13.32 1 92.94 126 MET B CA 1
ATOM 5117 C C . MET B 1 126 ? 2.492 1.356 -12.555 1 92.94 126 MET B C 1
ATOM 5119 O O . MET B 1 126 ? 2.062 0.604 -11.672 1 92.94 126 MET B O 1
ATOM 5123 N N . GLY B 1 127 ? 1.868 2.436 -12.906 1 90.25 127 GLY B N 1
ATOM 5124 C CA . GLY B 1 127 ? 0.597 2.793 -12.297 1 90.25 127 GLY B CA 1
ATOM 5125 C C . GLY B 1 127 ? -0.505 1.791 -12.586 1 90.25 127 GLY B C 1
ATOM 5126 O O . GLY B 1 127 ? -1.394 1.585 -11.758 1 90.25 127 GLY B O 1
ATOM 5127 N N . LYS B 1 128 ? -0.371 1.114 -13.672 1 91.44 128 LYS B N 1
ATOM 5128 C CA . LYS B 1 128 ? -1.415 0.193 -14.109 1 91.44 128 LYS B CA 1
ATOM 5129 C C . LYS B 1 128 ? -1.157 -1.219 -13.594 1 91.44 128 LYS B C 1
ATOM 5131 O O . LYS B 1 128 ? -2.098 -1.973 -13.336 1 91.44 128 LYS B O 1
ATOM 5136 N N . TYR B 1 129 ? 0.097 -1.562 -13.383 1 94.81 129 TYR B N 1
ATOM 5137 C CA . TYR B 1 129 ? 0.382 -2.984 -13.242 1 94.81 129 TYR B CA 1
ATOM 5138 C C . TYR B 1 129 ? 0.986 -3.287 -11.875 1 94.81 129 TYR B C 1
ATOM 5140 O O . TYR B 1 129 ? 1.092 -4.449 -11.477 1 94.81 129 TYR B O 1
ATOM 5148 N N . VAL B 1 130 ? 1.382 -2.215 -11.109 1 95.25 130 VAL B N 1
ATOM 5149 C CA . VAL B 1 130 ? 1.948 -2.439 -9.781 1 95.25 130 VAL B CA 1
ATOM 5150 C C . VAL B 1 130 ? 0.837 -2.41 -8.734 1 95.25 130 VAL B C 1
ATOM 5152 O O . VAL B 1 130 ? 0.026 -1.48 -8.703 1 95.25 130 VAL B O 1
ATOM 5155 N N . LEU B 1 131 ? 0.74 -3.443 -7.992 1 94.62 131 LEU B N 1
ATOM 5156 C CA . LEU B 1 131 ? -0.103 -3.496 -6.801 1 94.62 131 LEU B CA 1
ATOM 5157 C C . LEU B 1 131 ? 0.737 -3.377 -5.535 1 94.62 131 LEU B C 1
ATOM 5159 O O . LEU B 1 131 ? 1.593 -4.227 -5.27 1 94.62 131 LEU B O 1
ATOM 5163 N N . LEU B 1 132 ? 0.493 -2.344 -4.789 1 91 132 LEU B N 1
ATOM 5164 C CA . LEU B 1 132 ? 1.199 -2.164 -3.525 1 91 132 LEU B CA 1
ATOM 5165 C C . LEU B 1 132 ? 0.547 -2.986 -2.416 1 91 132 LEU B C 1
ATOM 5167 O O . LEU B 1 132 ? -0.644 -3.297 -2.488 1 91 132 LEU B O 1
ATOM 5171 N N . PRO B 1 133 ? 1.417 -3.322 -1.413 1 88.12 133 PRO B N 1
ATOM 5172 C CA . PRO B 1 133 ? 0.836 -4.031 -0.271 1 88.12 133 PRO B CA 1
ATOM 5173 C C . PRO B 1 133 ? -0.268 -3.232 0.419 1 88.12 133 PRO B C 1
ATOM 5175 O O . PRO B 1 133 ? -0.263 -1.999 0.375 1 88.12 133 PRO B O 1
ATOM 5178 N N . CYS B 1 134 ? -1.183 -3.975 0.891 1 82.5 134 CYS B N 1
ATOM 5179 C CA . CYS B 1 134 ? -2.27 -3.34 1.627 1 82.5 134 CYS B CA 1
ATOM 5180 C C . CYS B 1 134 ? -2.039 -3.434 3.131 1 82.5 134 CYS B C 1
ATOM 5182 O O . CYS B 1 134 ? -1.95 -4.531 3.682 1 82.5 134 CYS B O 1
ATOM 5184 N N . ASN B 1 135 ? -2.016 -2.385 3.852 1 76.81 135 ASN B N 1
ATOM 5185 C CA . ASN B 1 135 ? -1.752 -2.352 5.285 1 76.81 135 ASN B CA 1
ATOM 5186 C C . ASN B 1 135 ? -2.865 -3.035 6.078 1 76.81 135 ASN B C 1
ATOM 5188 O O . ASN B 1 135 ? -2.594 -3.832 6.977 1 76.81 135 ASN B O 1
ATOM 5192 N N . GLU B 1 136 ? -4.039 -2.85 5.711 1 76.69 136 GLU B N 1
ATOM 5193 C CA . GLU B 1 136 ? -5.18 -3.291 6.512 1 76.69 136 GLU B CA 1
ATOM 5194 C C . GLU B 1 136 ? -5.375 -4.801 6.406 1 76.69 136 GLU B C 1
ATOM 5196 O O . GLU B 1 136 ? -5.746 -5.453 7.387 1 76.69 136 GLU B O 1
ATOM 5201 N N . SER B 1 137 ? -5.066 -5.328 5.203 1 76.81 137 SER B N 1
ATOM 5202 C CA . SER B 1 137 ? -5.223 -6.77 5.039 1 76.81 137 SER B CA 1
ATOM 5203 C C . SER B 1 137 ? -3.889 -7.492 5.207 1 76.81 137 SER B C 1
ATOM 5205 O O . SER B 1 137 ? -3.834 -8.719 5.172 1 76.81 137 SER B O 1
ATOM 5207 N N . SER B 1 138 ? -2.854 -6.797 5.367 1 78 138 SER B N 1
ATOM 5208 C CA . SER B 1 138 ? -1.511 -7.359 5.469 1 78 138 SER B CA 1
ATOM 5209 C C . SER B 1 138 ? -1.192 -8.25 4.273 1 78 138 SER B C 1
ATOM 5211 O O . SER B 1 138 ? -0.571 -9.305 4.426 1 78 138 SER B O 1
ATOM 5213 N N . SER B 1 139 ? -1.767 -7.863 3.18 1 87.06 139 SER B N 1
ATOM 5214 C CA . SER B 1 139 ? -1.515 -8.641 1.97 1 87.06 139 SER B CA 1
ATOM 5215 C C . SER B 1 139 ? -0.304 -8.102 1.213 1 87.06 139 SER B C 1
ATOM 5217 O O . SER B 1 139 ? -0.027 -6.902 1.245 1 87.06 139 SER B O 1
ATOM 5219 N N . PRO B 1 140 ? 0.416 -9.016 0.608 1 88.25 140 PRO B N 1
ATOM 5220 C CA . PRO B 1 140 ? 1.523 -8.555 -0.231 1 88.25 140 PRO B CA 1
ATOM 5221 C C . PRO B 1 140 ? 1.048 -7.871 -1.512 1 88.25 140 PRO B C 1
ATOM 5223 O O . PRO B 1 140 ? -0.157 -7.801 -1.767 1 88.25 140 PRO B O 1
ATOM 5226 N N . GLY B 1 141 ? 2.072 -7.293 -2.193 1 91.19 141 GLY B N 1
ATOM 5227 C CA . GLY B 1 141 ? 1.778 -6.672 -3.475 1 91.19 141 GLY B CA 1
ATOM 5228 C C . GLY B 1 141 ? 2.229 -7.508 -4.66 1 91.19 141 GLY B C 1
ATOM 5229 O O . GLY B 1 141 ? 2.562 -8.688 -4.504 1 91.19 141 GLY B O 1
ATOM 5230 N N . PHE B 1 142 ? 1.979 -7.012 -5.824 1 96 142 PHE B N 1
ATOM 5231 C CA . PHE B 1 142 ? 2.465 -7.535 -7.094 1 96 142 PHE B CA 1
ATOM 5232 C C . PHE B 1 142 ? 3.385 -6.531 -7.777 1 96 142 PHE B C 1
ATOM 5234 O O . PHE B 1 142 ? 2.984 -5.395 -8.047 1 96 142 PHE B O 1
ATOM 5241 N N . LEU B 1 143 ? 4.617 -6.891 -8.055 1 96.75 143 LEU B N 1
ATOM 5242 C CA . LEU B 1 143 ? 5.66 -6.016 -8.578 1 96.75 143 LEU B CA 1
ATOM 5243 C C . LEU B 1 143 ? 5.918 -4.852 -7.625 1 96.75 143 LEU B C 1
ATOM 5245 O O . LEU B 1 143 ? 6.25 -3.746 -8.062 1 96.75 143 LEU B O 1
ATOM 5249 N N . GLU B 1 144 ? 5.727 -5.082 -6.367 1 93 144 GLU B N 1
ATOM 5250 C CA . GLU B 1 144 ? 5.711 -4.016 -5.367 1 93 144 GLU B CA 1
ATOM 5251 C C . GLU B 1 144 ? 7.07 -3.332 -5.27 1 93 144 GLU B C 1
ATOM 5253 O O . GLU B 1 144 ? 7.164 -2.18 -4.84 1 93 144 GLU B O 1
ATOM 5258 N N . HIS B 1 145 ? 8.172 -3.986 -5.648 1 92.5 145 HIS B N 1
ATOM 5259 C CA . HIS B 1 145 ? 9.508 -3.414 -5.523 1 92.5 145 HIS B CA 1
ATOM 5260 C C . HIS B 1 145 ? 9.953 -2.754 -6.824 1 92.5 145 HIS B C 1
ATOM 5262 O O . HIS B 1 145 ? 11 -2.109 -6.871 1 92.5 145 HIS B O 1
ATOM 5268 N N . LEU B 1 146 ? 9.18 -2.838 -7.902 1 93.75 146 LEU B N 1
ATOM 5269 C CA . LEU B 1 146 ? 9.57 -2.365 -9.227 1 93.75 146 LEU B CA 1
ATOM 5270 C C . LEU B 1 146 ? 9.781 -0.854 -9.227 1 93.75 146 LEU B C 1
ATOM 5272 O O . LEU B 1 146 ? 10.781 -0.362 -9.75 1 93.75 146 LEU B O 1
ATOM 5276 N N . PRO B 1 147 ? 8.891 -0.059 -8.602 1 89.62 147 PRO B N 1
ATOM 5277 C CA . PRO B 1 147 ? 9.086 1.393 -8.641 1 89.62 147 PRO B CA 1
ATOM 5278 C C . PRO B 1 147 ? 10.406 1.827 -8.008 1 89.62 147 PRO B C 1
ATOM 5280 O O . PRO B 1 147 ? 11.117 2.664 -8.57 1 89.62 147 PRO B O 1
ATOM 5283 N N . CYS B 1 148 ? 10.734 1.237 -6.859 1 87.5 148 CYS B N 1
ATOM 5284 C CA . CYS B 1 148 ? 11.977 1.588 -6.18 1 87.5 148 CYS B CA 1
ATOM 5285 C C . CYS B 1 148 ? 13.188 1.135 -6.988 1 87.5 148 CYS B C 1
ATOM 5287 O O . CYS B 1 148 ? 14.156 1.882 -7.137 1 87.5 148 CYS B O 1
ATOM 5289 N N . LEU B 1 149 ? 13.133 -0.079 -7.535 1 88.69 149 LEU B N 1
ATOM 5290 C CA . LEU B 1 149 ? 14.227 -0.62 -8.328 1 88.69 149 LEU B CA 1
ATOM 5291 C C . LEU B 1 149 ? 14.445 0.206 -9.594 1 88.69 149 LEU B C 1
ATOM 5293 O O . LEU B 1 149 ? 15.586 0.421 -10.016 1 88.69 149 LEU B O 1
ATOM 5297 N N . PHE B 1 150 ? 13.336 0.643 -10.141 1 87.5 150 PHE B N 1
ATOM 5298 C CA . PHE B 1 150 ? 13.398 1.415 -11.375 1 87.5 150 PHE B CA 1
ATOM 5299 C C . PHE B 1 150 ? 14.016 2.785 -11.125 1 87.5 150 PHE B C 1
ATOM 5301 O O . PHE B 1 150 ? 14.742 3.311 -11.977 1 87.5 150 PHE B O 1
ATOM 5308 N N . LYS B 1 151 ? 13.695 3.391 -10.055 1 76.12 151 LYS B N 1
ATOM 5309 C CA . LYS B 1 151 ? 14.211 4.715 -9.727 1 76.12 151 LYS B CA 1
ATOM 5310 C C . LYS B 1 151 ? 15.688 4.645 -9.336 1 76.12 151 LYS B C 1
ATOM 5312 O O . LYS B 1 151 ? 16.438 5.59 -9.578 1 76.12 151 LYS B O 1
ATOM 5317 N N . GLU B 1 152 ? 16.094 3.654 -8.609 1 61.47 152 GLU B N 1
ATOM 5318 C CA . GLU B 1 152 ? 17.469 3.447 -8.195 1 61.47 152 GLU B CA 1
ATOM 5319 C C . GLU B 1 152 ? 18.391 3.277 -9.406 1 61.47 152 GLU B C 1
ATOM 5321 O O . GLU B 1 152 ? 19.594 3.541 -9.32 1 61.47 152 GLU B O 1
ATOM 5326 N N . VAL B 1 153 ? 18.016 2.682 -10.523 1 46.66 153 VAL B N 1
ATOM 5327 C CA . VAL B 1 153 ? 18.766 2.217 -11.68 1 46.66 153 VAL B CA 1
ATOM 5328 C C . VAL B 1 153 ? 19.625 3.361 -12.234 1 46.66 153 VAL B C 1
ATOM 5330 O O . VAL B 1 153 ? 20.547 3.133 -13.016 1 46.66 153 VAL B O 1
ATOM 5333 N N . ASN B 1 154 ? 19.344 4.598 -11.836 1 44.84 154 ASN B N 1
ATOM 5334 C CA . ASN B 1 154 ? 20.344 5.523 -12.367 1 44.84 154 ASN B CA 1
ATOM 5335 C C . ASN B 1 154 ? 21.75 5.172 -11.891 1 44.84 154 ASN B C 1
ATOM 5337 O O . ASN B 1 154 ? 22.672 5.973 -12.031 1 44.84 154 ASN B O 1
ATOM 5341 N N . VAL B 1 155 ? 21.781 3.977 -11.211 1 46.72 155 VAL B N 1
ATOM 5342 C CA . VAL B 1 155 ? 23.141 3.512 -10.922 1 46.72 155 VAL B CA 1
ATOM 5343 C C . VAL B 1 155 ? 23.703 2.789 -12.141 1 46.72 155 VAL B C 1
ATOM 5345 O O . VAL B 1 155 ? 22.953 2.188 -12.914 1 46.72 155 VAL B O 1
ATOM 5348 N N . GLN B 1 156 ? 24.797 2.965 -12.531 1 49.44 156 GLN B N 1
ATOM 5349 C CA . GLN B 1 156 ? 25.594 2.295 -13.555 1 49.44 156 GLN B CA 1
ATOM 5350 C C . GLN B 1 156 ? 25.406 0.781 -13.492 1 49.44 156 GLN B C 1
ATOM 5352 O O . GLN B 1 156 ? 25.5 0.183 -12.414 1 49.44 156 GLN B O 1
ATOM 5357 N N . GLY B 1 157 ? 24.781 -0.01 -14.555 1 55.03 157 GLY B N 1
ATOM 5358 C CA . GLY B 1 157 ? 24.672 -1.455 -14.68 1 55.03 157 GLY B CA 1
ATOM 5359 C C . GLY B 1 157 ? 23.25 -1.963 -14.523 1 55.03 157 GLY B C 1
ATOM 5360 O O . GLY B 1 157 ? 23 -3.16 -14.664 1 55.03 157 GLY B O 1
ATOM 5361 N N . ARG B 1 158 ? 22.344 -1.063 -14.352 1 70.5 158 ARG B N 1
ATOM 5362 C CA . ARG B 1 158 ? 20.984 -1.536 -14.141 1 70.5 158 ARG B CA 1
ATOM 5363 C C . ARG B 1 158 ? 20.078 -1.159 -15.305 1 70.5 158 ARG B C 1
ATOM 5365 O O . ARG B 1 158 ? 18.859 -0.997 -15.141 1 70.5 158 ARG B O 1
ATOM 5372 N N . CYS B 1 159 ? 20.672 -1.185 -16.438 1 84.38 159 CYS B N 1
ATOM 5373 C CA . CYS B 1 159 ? 20.016 -0.724 -17.656 1 84.38 159 CYS B CA 1
ATOM 5374 C C . CYS B 1 159 ? 19.047 -1.774 -18.188 1 84.38 159 CYS B C 1
ATOM 5376 O O . CYS B 1 159 ? 18.047 -1.437 -18.812 1 84.38 159 CYS B O 1
ATOM 5378 N N . ALA B 1 160 ? 19.359 -3.023 -17.859 1 91.69 160 ALA B N 1
ATOM 5379 C CA . ALA B 1 160 ? 18.484 -4.082 -18.375 1 91.69 160 ALA B CA 1
ATOM 5380 C C . ALA B 1 160 ? 17.047 -3.9 -17.875 1 91.69 160 ALA B C 1
ATOM 5382 O O . ALA B 1 160 ? 16.094 -4.016 -18.641 1 91.69 160 ALA B O 1
ATOM 5383 N N . LEU B 1 161 ? 16.938 -3.602 -16.594 1 94.5 161 LEU B N 1
ATOM 5384 C CA . LEU B 1 161 ? 15.602 -3.438 -16.031 1 94.5 161 LEU B CA 1
ATOM 5385 C C . LEU B 1 161 ? 14.891 -2.232 -16.641 1 94.5 161 LEU B C 1
ATOM 5387 O O . LEU B 1 161 ? 13.688 -2.287 -16.906 1 94.5 161 LEU B O 1
ATOM 5391 N N . ARG B 1 162 ? 15.602 -1.159 -16.859 1 92 162 ARG B N 1
ATOM 5392 C CA . ARG B 1 162 ? 15.023 0.031 -17.469 1 92 162 ARG B CA 1
ATOM 5393 C C . ARG B 1 162 ? 14.453 -0.286 -18.859 1 92 162 ARG B C 1
ATOM 5395 O O . ARG B 1 162 ? 13.328 0.099 -19.172 1 92 162 ARG B O 1
ATOM 5402 N N . TRP B 1 163 ? 15.242 -1.033 -19.641 1 92.62 163 TRP B N 1
ATOM 5403 C CA . TRP B 1 163 ? 14.812 -1.398 -20.984 1 92.62 163 TRP B CA 1
ATOM 5404 C C . TRP B 1 163 ? 13.586 -2.312 -20.938 1 92.62 163 TRP B C 1
ATOM 5406 O O . TRP B 1 163 ? 12.672 -2.18 -21.75 1 92.62 163 TRP B O 1
ATOM 5416 N N . ALA B 1 164 ? 13.594 -3.232 -20 1 95.75 164 ALA B N 1
ATOM 5417 C CA . ALA B 1 164 ? 12.477 -4.172 -19.906 1 95.75 164 ALA B CA 1
ATOM 5418 C C . ALA B 1 164 ? 11.18 -3.445 -19.547 1 95.75 164 ALA B C 1
ATOM 5420 O O . ALA B 1 164 ? 10.125 -3.729 -20.125 1 95.75 164 ALA B O 1
ATOM 5421 N N . VAL B 1 165 ? 11.281 -2.512 -18.547 1 96.25 165 VAL B N 1
ATOM 5422 C CA . VAL B 1 165 ? 10.109 -1.739 -18.141 1 96.25 165 VAL B CA 1
ATOM 5423 C C . VAL B 1 165 ? 9.625 -0.883 -19.312 1 96.25 165 VAL B C 1
ATOM 5425 O O . VAL B 1 165 ? 8.422 -0.784 -19.562 1 96.25 165 VAL B O 1
ATOM 5428 N N . GLN B 1 166 ? 10.555 -0.316 -20.047 1 93.5 166 GLN B N 1
ATOM 5429 C CA . GLN B 1 166 ? 10.195 0.514 -21.188 1 93.5 166 GLN B CA 1
ATOM 5430 C C . GLN B 1 166 ? 9.547 -0.318 -22.297 1 93.5 166 GLN B C 1
ATOM 5432 O O . GLN B 1 166 ? 8.609 0.137 -22.953 1 93.5 166 GLN B O 1
ATOM 5437 N N . ALA B 1 167 ? 10.047 -1.497 -22.5 1 93.62 167 ALA B N 1
ATOM 5438 C CA . ALA B 1 167 ? 9.43 -2.389 -23.469 1 93.62 167 ALA B CA 1
ATOM 5439 C C . ALA B 1 167 ? 7.953 -2.617 -23.141 1 93.62 167 ALA B C 1
ATOM 5441 O O . ALA B 1 167 ? 7.09 -2.479 -24 1 93.62 167 ALA B O 1
ATOM 5442 N N . CYS B 1 168 ? 7.684 -2.934 -21.891 1 94.81 168 CYS B N 1
ATOM 5443 C CA . CYS B 1 168 ? 6.312 -3.158 -21.453 1 94.81 168 CYS B CA 1
ATOM 5444 C C . CYS B 1 168 ? 5.48 -1.887 -21.578 1 94.81 168 CYS B C 1
ATOM 5446 O O . CYS B 1 168 ? 4.328 -1.934 -22.016 1 94.81 168 CYS B O 1
ATOM 5448 N N . ALA B 1 169 ? 6.098 -0.735 -21.188 1 93.88 169 ALA B N 1
ATOM 5449 C CA . ALA B 1 169 ? 5.391 0.543 -21.188 1 93.88 169 ALA B CA 1
ATOM 5450 C C . ALA B 1 169 ? 4.957 0.931 -22.594 1 93.88 169 ALA B C 1
ATOM 5452 O O . ALA B 1 169 ? 3.801 1.303 -22.812 1 93.88 169 ALA B O 1
ATOM 5453 N N . PHE B 1 170 ? 5.844 0.752 -23.578 1 91.56 170 PHE B N 1
ATOM 5454 C CA . PHE B 1 170 ? 5.527 1.13 -24.953 1 91.56 170 PHE B CA 1
ATOM 5455 C C . PHE B 1 170 ? 4.531 0.152 -25.562 1 91.56 170 PHE B C 1
ATOM 5457 O O . PHE B 1 170 ? 3.666 0.549 -26.344 1 91.56 170 PHE B O 1
ATOM 5464 N N . ALA B 1 171 ? 4.645 -1.029 -25.219 1 91.44 171 ALA B N 1
ATOM 5465 C CA . ALA B 1 171 ? 3.676 -2.008 -25.703 1 91.44 171 ALA B CA 1
ATOM 5466 C C . ALA B 1 171 ? 2.271 -1.694 -25.188 1 91.44 171 ALA B C 1
ATOM 5468 O O . ALA B 1 171 ? 1.302 -1.748 -25.953 1 91.44 171 ALA B O 1
ATOM 5469 N N . ASP B 1 172 ? 2.156 -1.416 -23.938 1 90.44 172 ASP B N 1
ATOM 5470 C CA . ASP B 1 172 ? 0.866 -1.077 -23.344 1 90.44 172 ASP B CA 1
ATOM 5471 C C . ASP B 1 172 ? 0.266 0.162 -24 1 90.44 172 ASP B C 1
ATOM 5473 O O . ASP B 1 172 ? -0.937 0.209 -24.281 1 90.44 172 ASP B O 1
ATOM 5477 N N . LEU B 1 173 ? 1.114 1.147 -24.266 1 88.06 173 LEU B N 1
ATOM 5478 C CA . LEU B 1 173 ? 0.666 2.393 -24.891 1 88.06 173 LEU B CA 1
ATOM 5479 C C . LEU B 1 173 ? 0.234 2.16 -26.328 1 88.06 173 LEU B C 1
ATOM 5481 O O . LEU B 1 173 ? -0.668 2.836 -26.828 1 88.06 173 LEU B O 1
ATOM 5485 N N . SER B 1 174 ? 0.889 1.329 -27.016 1 85.81 174 SER B N 1
ATOM 5486 C CA . SER B 1 174 ? 0.611 1.07 -28.422 1 85.81 174 SER B CA 1
ATOM 5487 C C . SER B 1 174 ? -0.802 0.531 -28.609 1 85.81 174 SER B C 1
ATOM 5489 O O . SER B 1 174 ? -1.38 0.667 -29.703 1 85.81 174 SER B O 1
ATOM 5491 N N . ARG B 1 175 ? -1.371 0.067 -27.625 1 79.25 175 ARG B N 1
ATOM 5492 C CA . ARG B 1 175 ? -2.738 -0.44 -27.688 1 79.25 175 ARG B CA 1
ATOM 5493 C C . ARG B 1 175 ? -3.74 0.701 -27.828 1 79.25 175 ARG B C 1
ATOM 5495 O O . ARG B 1 175 ? -4.758 0.563 -28.5 1 79.25 175 ARG B O 1
ATOM 5502 N N . GLU B 1 176 ? -3.43 1.614 -27.109 1 73.31 176 GLU B N 1
ATOM 5503 C CA . GLU B 1 176 ? -4.359 2.738 -27.062 1 73.31 176 GLU B CA 1
ATOM 5504 C C . GLU B 1 176 ? -4.148 3.691 -28.234 1 73.31 176 GLU B C 1
ATOM 5506 O O . GLU B 1 176 ? -5.09 4.336 -28.688 1 73.31 176 GLU B O 1
ATOM 5511 N N . GLN B 1 177 ? -3.033 3.791 -28.641 1 75.81 177 GLN B N 1
ATOM 5512 C CA . GLN B 1 177 ? -2.766 4.777 -29.688 1 75.81 177 GLN B CA 1
ATOM 5513 C C . GLN B 1 177 ? -2.402 4.102 -31 1 75.81 177 GLN B C 1
ATOM 5515 O O . GLN B 1 177 ? -2.514 4.707 -32.062 1 75.81 177 GLN B O 1
ATOM 5520 N N . SER B 1 178 ? -2.203 2.902 -31.094 1 65.19 178 SER B N 1
ATOM 5521 C CA . SER B 1 178 ? -1.949 1.94 -32.156 1 65.19 178 SER B CA 1
ATOM 5522 C C . SER B 1 178 ? -0.916 2.471 -33.156 1 65.19 178 SER B C 1
ATOM 5524 O O . SER B 1 178 ? -1.166 2.51 -34.344 1 65.19 178 SER B O 1
ATOM 5526 N N . PRO B 1 179 ? 0.047 3.074 -32.594 1 70.88 179 PRO B N 1
ATOM 5527 C CA . PRO B 1 179 ? 1.01 3.479 -33.625 1 70.88 179 PRO B CA 1
ATOM 5528 C C . PRO B 1 179 ? 2.061 2.406 -33.906 1 70.88 179 PRO B C 1
ATOM 5530 O O . PRO B 1 179 ? 2.469 1.684 -33 1 70.88 179 PRO B O 1
ATOM 5533 N N . GLU B 1 180 ? 2.279 2.049 -35.062 1 78.19 180 GLU B N 1
ATOM 5534 C CA . GLU B 1 180 ? 3.326 1.13 -35.5 1 78.19 180 GLU B CA 1
ATOM 5535 C C . GLU B 1 180 ? 4.676 1.506 -34.906 1 78.19 180 GLU B C 1
ATOM 5537 O O . GLU B 1 180 ? 5.473 0.63 -34.562 1 78.19 180 GLU B O 1
ATOM 5542 N N . GLU B 1 181 ? 4.766 2.656 -34.688 1 81.88 181 GLU B N 1
ATOM 5543 C CA . GLU B 1 181 ? 6.035 3.15 -34.156 1 81.88 181 GLU B CA 1
ATOM 5544 C C . GLU B 1 181 ? 6.246 2.709 -32.719 1 81.88 181 GLU B C 1
ATOM 5546 O O . GLU B 1 181 ? 7.367 2.402 -32.312 1 81.88 181 GLU B O 1
ATOM 5551 N N . LEU B 1 182 ? 5.207 2.688 -31.984 1 87.06 182 LEU B N 1
ATOM 5552 C CA . LEU B 1 182 ? 5.316 2.305 -30.578 1 87.06 182 LEU B CA 1
ATOM 5553 C C . LEU B 1 182 ? 5.633 0.819 -30.453 1 87.06 182 LEU B C 1
ATOM 5555 O O . LEU B 1 182 ? 6.379 0.418 -29.547 1 87.06 182 LEU B O 1
ATOM 5559 N N . VAL B 1 183 ? 5.082 0.115 -31.281 1 84.94 183 VAL B N 1
ATOM 5560 C CA . VAL B 1 183 ? 5.367 -1.315 -31.281 1 84.94 183 VAL B CA 1
ATOM 5561 C C . VAL B 1 183 ? 6.836 -1.554 -31.609 1 84.94 183 VAL B C 1
ATOM 5563 O O . VAL B 1 183 ? 7.5 -2.371 -30.969 1 84.94 183 VAL B O 1
ATOM 5566 N N . LYS B 1 184 ? 7.32 -0.855 -32.594 1 83.62 184 LYS B N 1
ATOM 5567 C CA . LYS B 1 184 ? 8.727 -0.979 -32.969 1 83.62 184 LYS B CA 1
ATOM 5568 C C . LYS B 1 184 ? 9.641 -0.58 -31.812 1 83.62 184 LYS B C 1
ATOM 5570 O O . LYS B 1 184 ? 10.625 -1.271 -31.531 1 83.62 184 LYS B O 1
ATOM 5575 N N . ARG B 1 185 ? 9.312 0.474 -31.219 1 88.25 185 ARG B N 1
ATOM 5576 C CA . ARG B 1 185 ? 10.102 0.939 -30.078 1 88.25 185 ARG B CA 1
ATOM 5577 C C . ARG B 1 185 ? 10.07 -0.071 -28.938 1 88.25 185 ARG B C 1
ATOM 5579 O O . ARG B 1 185 ? 11.078 -0.298 -28.266 1 88.25 185 ARG B O 1
ATOM 5586 N N . SER B 1 186 ? 8.922 -0.546 -28.672 1 90.94 186 SER B N 1
ATOM 5587 C CA . SER B 1 186 ? 8.758 -1.567 -27.641 1 90.94 186 SER B CA 1
ATOM 5588 C C . SER B 1 186 ? 9.648 -2.773 -27.906 1 90.94 186 SER B C 1
ATOM 5590 O O . SER B 1 186 ? 10.352 -3.244 -27.016 1 90.94 186 SER B O 1
ATOM 5592 N N . LEU B 1 187 ? 9.656 -3.197 -29.109 1 88.62 187 LEU B N 1
ATOM 5593 C CA . LEU B 1 187 ? 10.445 -4.363 -29.469 1 88.62 187 LEU B CA 1
ATOM 5594 C C . LEU B 1 187 ? 11.938 -4.059 -29.406 1 88.62 187 LEU B C 1
ATOM 5596 O O . LEU B 1 187 ? 12.742 -4.922 -29.047 1 88.62 187 LEU B O 1
ATOM 5600 N N . GLU B 1 188 ? 12.281 -2.893 -29.734 1 88.25 188 GLU B N 1
ATOM 5601 C CA . GLU B 1 188 ? 13.68 -2.475 -29.609 1 88.25 188 GLU B CA 1
ATOM 5602 C C . GLU B 1 188 ? 14.117 -2.504 -28.141 1 88.25 188 GLU B C 1
ATOM 5604 O O . GLU B 1 188 ? 15.195 -3.008 -27.828 1 88.25 188 GLU B O 1
ATOM 5609 N N . CYS B 1 189 ? 13.312 -1.927 -27.312 1 91.75 189 CYS B N 1
ATOM 5610 C CA . CYS B 1 189 ? 13.609 -1.948 -25.891 1 91.75 189 CYS B CA 1
ATOM 5611 C C . CYS B 1 189 ? 13.695 -3.379 -25.375 1 91.75 189 CYS B C 1
ATOM 5613 O O . CYS B 1 189 ? 14.555 -3.693 -24.547 1 91.75 189 CYS B O 1
ATOM 5615 N N . TYR B 1 190 ? 12.797 -4.191 -25.844 1 90.62 190 TYR B N 1
ATOM 5616 C CA . TYR B 1 190 ? 12.805 -5.605 -25.484 1 90.62 190 TYR B CA 1
ATOM 5617 C C . TYR B 1 190 ? 14.141 -6.25 -25.859 1 90.62 190 TYR B C 1
ATOM 5619 O O . TYR B 1 190 ? 14.75 -6.941 -25.047 1 90.62 190 TYR B O 1
ATOM 5627 N N . GLY B 1 191 ? 14.586 -5.992 -27.031 1 89.88 191 GLY B N 1
ATOM 5628 C CA . GLY B 1 191 ? 15.867 -6.504 -27.484 1 89.88 191 GLY B CA 1
ATOM 5629 C C . GLY B 1 191 ? 17.031 -6.016 -26.641 1 89.88 191 GLY B C 1
ATOM 5630 O O . GLY B 1 191 ? 17.906 -6.797 -26.266 1 89.88 191 GLY B O 1
ATOM 5631 N N . HIS B 1 192 ? 17.031 -4.746 -26.359 1 89.44 192 HIS B N 1
ATOM 5632 C CA . HIS B 1 192 ? 18.078 -4.176 -25.516 1 89.44 192 HIS B CA 1
ATOM 5633 C C . HIS B 1 192 ? 18.062 -4.809 -24.125 1 89.44 192 HIS B C 1
ATOM 5635 O O . HIS B 1 192 ? 19.125 -5.047 -23.531 1 89.44 192 HIS B O 1
ATOM 5641 N N . ALA B 1 193 ? 16.875 -5.027 -23.594 1 92.19 193 ALA B N 1
ATOM 5642 C CA . ALA B 1 193 ? 16.75 -5.641 -22.281 1 92.19 193 ALA B CA 1
ATOM 5643 C C . ALA B 1 193 ? 17.344 -7.043 -22.266 1 92.19 193 ALA B C 1
ATOM 5645 O O . ALA B 1 193 ? 18.078 -7.402 -21.328 1 92.19 193 ALA B O 1
ATOM 5646 N N . LEU B 1 194 ? 17.047 -7.789 -23.312 1 89.81 194 LEU B N 1
ATOM 5647 C CA . LEU B 1 194 ? 17.578 -9.148 -23.406 1 89.81 194 LEU B CA 1
ATOM 5648 C C . LEU B 1 194 ? 19.094 -9.133 -23.469 1 89.81 194 LEU B C 1
ATOM 5650 O O . LEU B 1 194 ? 19.75 -9.898 -22.766 1 89.81 194 LEU B O 1
ATOM 5654 N N . SER B 1 195 ? 19.609 -8.234 -24.266 1 86.31 195 SER B N 1
ATOM 5655 C CA . SER B 1 195 ? 21.062 -8.133 -24.422 1 86.31 195 SER B CA 1
ATOM 5656 C C . SER B 1 195 ? 21.734 -7.727 -23.125 1 86.31 195 SER B C 1
ATOM 5658 O O . SER B 1 195 ? 22.734 -8.328 -22.719 1 86.31 195 SER B O 1
ATOM 5660 N N . ALA B 1 196 ? 21.188 -6.727 -22.547 1 89.19 196 ALA B N 1
ATOM 5661 C CA . ALA B 1 196 ? 21.766 -6.223 -21.297 1 89.19 196 ALA B CA 1
ATOM 5662 C C . ALA B 1 196 ? 21.688 -7.27 -20.203 1 89.19 196 ALA B C 1
ATOM 5664 O O . ALA B 1 196 ? 22.609 -7.41 -19.391 1 89.19 196 ALA B O 1
ATOM 5665 N N . LEU B 1 197 ? 20.562 -7.941 -20.047 1 90.62 197 LEU B N 1
ATOM 5666 C CA . LEU B 1 197 ? 20.422 -9 -19.062 1 90.62 197 LEU B CA 1
ATOM 5667 C C . LEU B 1 197 ? 21.422 -10.117 -19.312 1 90.62 197 LEU B C 1
ATOM 5669 O O . LEU B 1 197 ? 22.062 -10.609 -18.375 1 90.62 197 LEU B O 1
ATOM 5673 N N . GLY B 1 198 ? 21.531 -10.5 -20.547 1 86.31 198 GLY B N 1
ATOM 5674 C CA . GLY B 1 198 ? 22.516 -11.516 -20.906 1 86.31 198 GLY B CA 1
ATOM 5675 C C . GLY B 1 198 ? 23.922 -11.141 -20.484 1 86.31 198 GLY B C 1
ATOM 5676 O O . GLY B 1 198 ? 24.672 -11.969 -19.969 1 86.31 198 GLY B O 1
ATOM 5677 N N . GLN B 1 199 ? 24.281 -9.938 -20.734 1 82.88 199 GLN B N 1
ATOM 5678 C CA . GLN B 1 199 ? 25.609 -9.445 -20.359 1 82.88 199 GLN B CA 1
ATOM 5679 C C . GLN B 1 199 ? 25.797 -9.477 -18.844 1 82.88 199 GLN B C 1
ATOM 5681 O O . GLN B 1 199 ? 26.859 -9.859 -18.359 1 82.88 199 GLN B O 1
ATOM 5686 N N . SER B 1 200 ? 24.781 -9.031 -18.141 1 86 200 SER B N 1
ATOM 5687 C CA . SER B 1 200 ? 24.859 -9.023 -16.688 1 86 200 SER B CA 1
ATOM 5688 C C . SER B 1 200 ? 25.047 -10.43 -16.125 1 86 200 SER B C 1
ATOM 5690 O O . SER B 1 200 ? 25.859 -10.648 -15.227 1 86 200 SER B O 1
ATOM 5692 N N . LEU B 1 201 ? 24.328 -11.391 -16.656 1 85.25 201 LEU B N 1
ATOM 5693 C CA .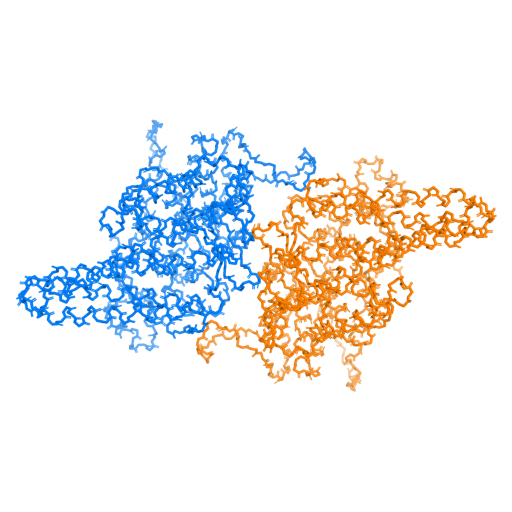 LEU B 1 201 ? 24.344 -12.75 -16.141 1 85.25 201 LEU B CA 1
ATOM 5694 C C . LEU B 1 201 ? 25.625 -13.477 -16.562 1 85.25 201 LEU B C 1
ATOM 5696 O O . LEU B 1 201 ? 25.984 -14.492 -15.969 1 85.25 201 LEU B O 1
ATOM 5700 N N . ALA B 1 202 ? 26.281 -12.984 -17.562 1 80.12 202 ALA B N 1
ATOM 5701 C CA . ALA B 1 202 ? 27.5 -13.609 -18.078 1 80.12 202 ALA B CA 1
ATOM 5702 C C . ALA B 1 202 ? 28.719 -13.148 -17.281 1 80.12 202 ALA B C 1
ATOM 5704 O O . ALA B 1 202 ? 29.812 -13.727 -17.406 1 80.12 202 ALA B O 1
ATOM 5705 N N . GLU B 1 203 ? 28.469 -12.141 -16.547 1 80.31 203 GLU B N 1
ATOM 5706 C CA . GLU B 1 203 ? 29.594 -11.648 -15.758 1 80.31 203 GLU B CA 1
ATOM 5707 C C . GLU B 1 203 ? 30.125 -12.719 -14.812 1 80.31 203 GLU B C 1
ATOM 5709 O O . GLU B 1 203 ? 29.375 -13.297 -14.039 1 80.31 203 GLU B O 1
ATOM 5714 N N . LYS B 1 204 ? 31.422 -12.984 -14.914 1 78.62 204 LYS B N 1
ATOM 5715 C CA . LYS B 1 204 ? 32.031 -14.062 -14.148 1 78.62 204 LYS B CA 1
ATOM 5716 C C . LYS B 1 204 ? 31.984 -13.766 -12.648 1 78.62 204 LYS B C 1
ATOM 5718 O O . LYS B 1 204 ? 32.344 -12.664 -12.219 1 78.62 204 LYS B O 1
ATOM 5723 N N . GLY B 1 205 ? 31.469 -14.711 -11.906 1 77.94 205 GLY B N 1
ATOM 5724 C CA . GLY B 1 205 ? 31.5 -14.641 -10.453 1 77.94 205 GLY B CA 1
ATOM 5725 C C . GLY B 1 205 ? 30.359 -13.828 -9.875 1 77.94 205 GLY B C 1
ATOM 5726 O O . GLY B 1 205 ? 30.203 -13.742 -8.656 1 77.94 205 GLY B O 1
ATOM 5727 N N . LYS B 1 206 ? 29.547 -13.297 -10.727 1 82.81 206 LYS B N 1
ATOM 5728 C CA . LYS B 1 206 ? 28.469 -12.461 -10.227 1 82.81 206 LYS B CA 1
ATOM 5729 C C . LYS B 1 206 ? 27.266 -13.305 -9.82 1 82.81 206 LYS B C 1
ATOM 5731 O O . LYS B 1 206 ? 26.812 -14.172 -10.578 1 82.81 206 LYS B O 1
ATOM 5736 N N . THR B 1 207 ? 26.781 -13.109 -8.594 1 86 207 THR B N 1
ATOM 5737 C CA . THR B 1 207 ? 25.469 -13.625 -8.211 1 86 207 THR B CA 1
ATOM 5738 C C . THR B 1 207 ? 24.359 -12.703 -8.711 1 86 207 THR B C 1
ATOM 5740 O O . THR B 1 207 ? 24.391 -11.5 -8.461 1 86 207 THR B O 1
ATOM 5743 N N . PRO B 1 208 ? 23.484 -13.273 -9.469 1 90.25 208 PRO B N 1
ATOM 5744 C CA . PRO B 1 208 ? 22.406 -12.414 -9.953 1 90.25 208 PRO B CA 1
ATOM 5745 C C . PRO B 1 208 ? 21.719 -11.633 -8.836 1 90.25 208 PRO B C 1
ATOM 5747 O O . PRO B 1 208 ? 21.5 -12.172 -7.746 1 90.25 208 PRO B O 1
ATOM 5750 N N . ASP B 1 209 ? 21.422 -10.398 -9.055 1 90.44 209 ASP B N 1
ATOM 5751 C CA . ASP B 1 209 ? 20.875 -9.523 -8.016 1 90.44 209 ASP B CA 1
ATOM 5752 C C . ASP B 1 209 ? 19.391 -9.25 -8.266 1 90.44 209 ASP B C 1
ATOM 5754 O O . ASP B 1 209 ? 18.766 -9.914 -9.094 1 90.44 209 ASP B O 1
ATOM 5758 N N . ASP B 1 210 ? 18.828 -8.344 -7.484 1 91.62 210 ASP B N 1
ATOM 5759 C CA . ASP B 1 210 ? 17.422 -8 -7.562 1 91.62 210 ASP B CA 1
ATOM 5760 C C . ASP B 1 210 ? 17.047 -7.48 -8.953 1 91.62 210 ASP B C 1
ATOM 5762 O O . ASP B 1 210 ? 15.953 -7.742 -9.445 1 91.62 210 ASP B O 1
ATOM 5766 N N . TYR B 1 211 ? 18 -6.777 -9.578 1 91.94 211 TYR B N 1
ATOM 5767 C CA . TYR B 1 211 ? 17.75 -6.188 -10.891 1 91.94 211 TYR B CA 1
ATOM 5768 C C . TYR B 1 211 ? 17.672 -7.262 -11.969 1 91.94 211 TYR B C 1
ATOM 5770 O O . TYR B 1 211 ? 16.797 -7.203 -12.844 1 91.94 211 TYR B O 1
ATOM 5778 N N . ASP B 1 212 ? 18.5 -8.242 -11.875 1 92.62 212 ASP B N 1
ATOM 5779 C CA . ASP B 1 212 ? 18.469 -9.352 -12.82 1 92.62 212 ASP B CA 1
ATOM 5780 C C . ASP B 1 212 ? 17.141 -10.109 -12.734 1 92.62 212 ASP B C 1
ATOM 5782 O O . ASP B 1 212 ? 16.516 -10.398 -13.758 1 92.62 212 ASP B O 1
ATOM 5786 N N . LEU B 1 213 ? 16.766 -10.414 -11.516 1 96.25 213 LEU B N 1
ATOM 5787 C CA . LEU B 1 213 ? 15.539 -11.172 -11.312 1 96.25 213 LEU B CA 1
ATOM 5788 C C . LEU B 1 213 ? 14.328 -10.383 -11.781 1 96.25 213 LEU B C 1
ATOM 5790 O O . LEU B 1 213 ? 13.484 -10.914 -12.516 1 96.25 213 LEU B O 1
ATOM 5794 N N . MET B 1 214 ? 14.242 -9.094 -11.398 1 96.56 214 MET B N 1
ATOM 5795 C CA . MET B 1 214 ? 13.102 -8.273 -11.789 1 96.56 214 MET B CA 1
ATOM 5796 C C . MET B 1 214 ? 13.062 -8.07 -13.305 1 96.56 214 MET B C 1
ATOM 5798 O O . MET B 1 214 ? 11.984 -8.016 -13.898 1 96.56 214 MET B O 1
ATOM 5802 N N . THR B 1 215 ? 14.227 -7.984 -13.93 1 95.31 215 THR B N 1
ATOM 5803 C CA . THR B 1 215 ? 14.281 -7.891 -15.383 1 95.31 215 THR B CA 1
ATOM 5804 C C . THR B 1 215 ? 13.656 -9.125 -16.031 1 95.31 215 THR B C 1
ATOM 5806 O O . THR B 1 215 ? 12.852 -9.008 -16.953 1 95.31 215 THR B O 1
ATOM 5809 N N . THR B 1 216 ? 14.023 -10.234 -15.523 1 95.81 216 THR B N 1
ATOM 5810 C CA . THR B 1 216 ? 13.5 -11.484 -16.062 1 95.81 216 THR B CA 1
ATOM 5811 C C . THR B 1 216 ? 11.984 -11.562 -15.883 1 95.81 216 THR B C 1
ATOM 5813 O O . THR B 1 216 ? 11.273 -12.008 -16.781 1 95.81 216 THR B O 1
ATOM 5816 N N . VAL B 1 217 ? 11.531 -11.133 -14.734 1 97.44 217 VAL B N 1
ATOM 5817 C CA . VAL B 1 217 ? 10.094 -11.102 -14.469 1 97.44 217 VAL B CA 1
ATOM 5818 C C . VAL B 1 217 ? 9.398 -10.188 -15.477 1 97.44 217 VAL B C 1
ATOM 5820 O O . VAL B 1 217 ? 8.375 -10.555 -16.047 1 97.44 217 VAL B O 1
ATOM 5823 N N . MET B 1 218 ? 9.938 -9.008 -15.766 1 96.38 218 MET B N 1
ATOM 5824 C CA . MET B 1 218 ? 9.344 -8.031 -16.688 1 96.38 218 MET B CA 1
ATOM 5825 C C . MET B 1 218 ? 9.32 -8.578 -18.109 1 96.38 218 MET B C 1
ATOM 5827 O O . MET B 1 218 ? 8.359 -8.352 -18.844 1 96.38 218 MET B O 1
ATOM 5831 N N . LEU B 1 219 ? 10.398 -9.242 -18.453 1 93.31 219 LEU B N 1
ATOM 5832 C CA . LEU B 1 219 ? 10.453 -9.836 -19.781 1 93.31 219 LEU B CA 1
ATOM 5833 C C . LEU B 1 219 ? 9.406 -10.938 -19.938 1 93.31 219 LEU B C 1
ATOM 5835 O O . LEU B 1 219 ? 8.805 -11.086 -21 1 93.31 219 LEU B O 1
ATOM 5839 N N . ASP B 1 220 ? 9.227 -11.68 -18.875 1 93.31 220 ASP B N 1
ATOM 5840 C CA . ASP B 1 220 ? 8.18 -12.695 -18.891 1 93.31 220 ASP B CA 1
ATOM 5841 C C . ASP B 1 220 ? 6.801 -12.055 -19.078 1 93.31 220 ASP B C 1
ATOM 5843 O O . ASP B 1 220 ? 5.977 -12.562 -19.844 1 93.31 220 ASP B O 1
ATOM 5847 N N . ILE B 1 221 ? 6.547 -10.984 -18.359 1 93.75 221 ILE B N 1
ATOM 5848 C CA . ILE B 1 221 ? 5.277 -10.281 -18.469 1 93.75 221 ILE B CA 1
ATOM 5849 C C . ILE B 1 221 ? 5.113 -9.719 -19.875 1 93.75 221 ILE B C 1
ATOM 5851 O O . ILE B 1 221 ? 4.039 -9.828 -20.469 1 93.75 221 ILE B O 1
ATOM 5855 N N . PHE B 1 222 ? 6.195 -9.156 -20.438 1 92.44 222 PHE B N 1
ATOM 5856 C CA . PHE B 1 222 ? 6.172 -8.617 -21.781 1 92.44 222 PHE B CA 1
ATOM 5857 C C . PHE B 1 222 ? 5.762 -9.688 -22.797 1 92.44 222 PHE B C 1
ATOM 5859 O O . PHE B 1 222 ? 4.867 -9.461 -23.609 1 92.44 222 PHE B O 1
ATOM 5866 N N . GLU B 1 223 ? 6.367 -10.797 -22.672 1 88.31 223 GLU B N 1
ATOM 5867 C CA . GLU B 1 223 ? 6.102 -11.867 -23.625 1 88.31 223 GLU B CA 1
ATOM 5868 C C . GLU B 1 223 ? 4.695 -12.43 -23.438 1 88.31 223 GLU B C 1
ATOM 5870 O O . GLU B 1 223 ? 4.039 -12.805 -24.422 1 88.31 223 GLU B O 1
ATOM 5875 N N . THR B 1 224 ? 4.297 -12.523 -22.203 1 86.44 224 THR B N 1
ATOM 5876 C CA . THR B 1 224 ? 2.977 -13.07 -21.906 1 86.44 224 THR B CA 1
ATOM 5877 C C . THR B 1 224 ? 1.88 -12.164 -22.469 1 86.44 224 THR B C 1
ATOM 5879 O O . THR B 1 224 ? 0.883 -12.641 -23 1 86.44 224 THR B O 1
ATOM 5882 N N . LEU B 1 225 ? 2.051 -10.922 -22.406 1 87.5 225 LEU B N 1
ATOM 5883 C CA . LEU B 1 225 ? 0.978 -9.984 -22.719 1 87.5 225 LEU B CA 1
ATOM 5884 C C . LEU B 1 225 ? 1.103 -9.484 -24.156 1 87.5 225 LEU B C 1
ATOM 5886 O O . LEU B 1 225 ? 0.094 -9.242 -24.828 1 87.5 225 LEU B O 1
ATOM 5890 N N . PHE B 1 226 ? 2.322 -9.391 -24.672 1 84.06 226 PHE B N 1
ATOM 5891 C CA . PHE B 1 226 ? 2.441 -8.539 -25.844 1 84.06 226 PHE B CA 1
ATOM 5892 C C . PHE B 1 226 ? 3.08 -9.297 -27 1 84.06 226 PHE B C 1
ATOM 5894 O O . PHE B 1 226 ? 3.188 -8.773 -28.109 1 84.06 226 PHE B O 1
ATOM 5901 N N . MET B 1 227 ? 3.551 -10.43 -26.75 1 81.5 227 MET B N 1
ATOM 5902 C CA . MET B 1 227 ? 4.141 -11.219 -27.828 1 81.5 227 MET B CA 1
ATOM 5903 C C . MET B 1 227 ? 3.223 -12.367 -28.234 1 81.5 227 MET B C 1
ATOM 5905 O O . MET B 1 227 ? 2.592 -12.992 -27.391 1 81.5 227 MET B O 1
ATOM 5909 N N . PRO B 1 228 ? 3.135 -12.469 -29.547 1 67.56 228 PRO B N 1
ATOM 5910 C CA . PRO B 1 228 ? 2.336 -13.617 -29.984 1 67.56 228 PRO B CA 1
ATOM 5911 C C . PRO B 1 228 ? 2.934 -14.953 -29.562 1 67.56 228 PRO B C 1
ATOM 5913 O O . PRO B 1 228 ? 4.121 -15.031 -29.25 1 67.56 228 PRO B O 1
ATOM 5916 N N . ASP B 1 229 ? 2.123 -15.992 -29.266 1 58.12 229 ASP B N 1
ATOM 5917 C CA . ASP B 1 229 ? 2.443 -17.328 -28.781 1 58.12 229 ASP B CA 1
ATOM 5918 C C . ASP B 1 229 ? 3.68 -17.891 -29.484 1 58.12 229 ASP B C 1
ATOM 5920 O O . ASP B 1 229 ? 3.6 -18.344 -30.625 1 58.12 229 ASP B O 1
ATOM 5924 N N . SER B 1 230 ? 4.648 -17.156 -29.484 1 51.94 230 SER B N 1
ATOM 5925 C CA . SER B 1 230 ? 5.832 -17.75 -30.109 1 51.94 230 SER B CA 1
ATOM 5926 C C . SER B 1 230 ? 6.379 -18.906 -29.281 1 51.94 230 SER B C 1
ATOM 5928 O O . SER B 1 230 ? 6.047 -19.047 -28.109 1 51.94 230 SER B O 1
ATOM 5930 N N . PHE B 1 231 ? 7.113 -19.906 -29.969 1 46 231 PHE B N 1
ATOM 5931 C CA . PHE B 1 231 ? 7.836 -21.094 -29.547 1 46 231 PHE B CA 1
ATOM 5932 C C . PHE B 1 231 ? 8.641 -20.812 -28.281 1 46 231 PHE B C 1
ATOM 5934 O O . PHE B 1 231 ? 9.125 -21.734 -27.625 1 46 231 PHE B O 1
ATOM 5941 N N . MET B 1 232 ? 8.727 -19.5 -27.844 1 51.03 232 MET B N 1
ATOM 5942 C CA . MET B 1 232 ? 9.688 -19.203 -26.781 1 51.03 232 MET B CA 1
ATOM 5943 C C . MET B 1 232 ? 8.984 -19.062 -25.438 1 51.03 232 MET B C 1
ATOM 5945 O O . MET B 1 232 ? 9.555 -18.5 -24.5 1 51.03 232 MET B O 1
ATOM 5949 N N . THR B 1 233 ? 7.801 -19.641 -25.234 1 57.12 233 THR B N 1
ATOM 5950 C CA . THR B 1 233 ? 7.004 -19.5 -24.016 1 57.12 233 THR B CA 1
ATOM 5951 C C . THR B 1 233 ? 7.602 -20.328 -22.891 1 57.12 233 THR B C 1
ATOM 5953 O O . THR B 1 233 ? 7.902 -21.516 -23.062 1 57.12 233 THR B O 1
ATOM 5956 N N . GLY B 1 234 ? 8.172 -19.734 -21.875 1 67.19 234 GLY B N 1
ATOM 5957 C CA . GLY B 1 234 ? 8.656 -20.375 -20.656 1 67.19 234 GLY B CA 1
ATOM 5958 C C . GLY B 1 234 ? 10.133 -20.156 -20.406 1 67.19 234 GLY B C 1
ATOM 5959 O O . GLY B 1 234 ? 10.641 -20.5 -19.344 1 67.19 234 GLY B O 1
ATOM 5960 N N . SER B 1 235 ? 10.75 -19.531 -21.391 1 77.12 235 SER B N 1
ATOM 5961 C CA . SER B 1 235 ? 12.18 -19.328 -21.219 1 77.12 235 SER B CA 1
ATOM 5962 C C . SER B 1 235 ? 12.484 -18.438 -20.016 1 77.12 235 SER B C 1
ATOM 5964 O O . SER B 1 235 ? 13.406 -18.703 -19.25 1 77.12 235 SER B O 1
ATOM 5966 N N . HIS B 1 236 ? 11.672 -17.5 -19.875 1 88.38 236 HIS B N 1
ATOM 5967 C CA . HIS B 1 236 ? 11.945 -16.594 -18.766 1 88.38 236 HIS B CA 1
ATOM 5968 C C . HIS B 1 236 ? 11.562 -17.219 -17.422 1 88.38 236 HIS B C 1
ATOM 5970 O O . HIS B 1 236 ? 12.156 -16.891 -16.391 1 88.38 236 HIS B O 1
ATOM 5976 N N . THR B 1 237 ? 10.633 -18.109 -17.438 1 89.25 237 THR B N 1
ATOM 5977 C CA . THR B 1 237 ? 10.344 -18.859 -16.219 1 89.25 237 THR B CA 1
ATOM 5978 C C . THR B 1 237 ? 11.547 -19.703 -15.797 1 89.25 237 THR B C 1
ATOM 5980 O O . THR B 1 237 ? 11.875 -19.781 -14.617 1 89.25 237 THR B O 1
ATOM 5983 N N . GLN B 1 238 ? 12.148 -20.328 -16.828 1 87.12 238 GLN B N 1
ATOM 5984 C CA . GLN B 1 238 ? 13.367 -21.078 -16.547 1 87.12 238 GLN B CA 1
ATOM 5985 C C . GLN B 1 238 ? 14.492 -20.156 -16.078 1 87.12 238 GLN B C 1
ATOM 5987 O O . GLN B 1 238 ? 15.297 -20.531 -15.219 1 87.12 238 GLN B O 1
ATOM 5992 N N . GLY B 1 239 ? 14.547 -19 -16.719 1 90.25 239 GLY B N 1
ATOM 5993 C CA . GLY B 1 239 ? 15.5 -18 -16.266 1 90.25 239 GLY B CA 1
ATOM 5994 C C . GLY B 1 239 ? 15.305 -17.609 -14.805 1 90.25 239 GLY B C 1
ATOM 5995 O O . GLY B 1 239 ? 16.281 -17.5 -14.055 1 90.25 239 GLY B O 1
ATOM 5996 N N . MET B 1 240 ? 14.055 -17.391 -14.414 1 94.44 240 MET B N 1
ATOM 5997 C CA . MET B 1 240 ? 13.758 -17.094 -13.016 1 94.44 240 MET B CA 1
ATOM 5998 C C . MET B 1 240 ? 14.219 -18.219 -12.094 1 94.44 240 MET B C 1
ATOM 6000 O O . MET B 1 240 ? 14.82 -17.953 -11.055 1 94.44 240 MET B O 1
ATOM 6004 N N . ALA B 1 241 ? 13.914 -19.438 -12.516 1 92.38 241 ALA B N 1
ATOM 6005 C CA . ALA B 1 241 ? 14.328 -20.594 -11.719 1 92.38 241 ALA B CA 1
ATOM 6006 C C . ALA B 1 241 ? 15.844 -20.625 -11.547 1 92.38 241 ALA B C 1
ATOM 6008 O O . ALA B 1 241 ? 16.344 -20.859 -10.438 1 92.38 241 ALA B O 1
ATOM 6009 N N . HIS B 1 242 ? 16.547 -20.359 -12.594 1 90 242 HIS B N 1
ATOM 6010 C CA . HIS B 1 242 ? 18 -20.359 -12.57 1 90 242 HIS B CA 1
ATOM 6011 C C . HIS B 1 242 ? 18.531 -19.266 -11.633 1 90 242 HIS B C 1
ATOM 6013 O O . HIS B 1 242 ? 19.438 -19.516 -10.836 1 90 242 HIS B O 1
ATOM 6019 N N . ILE B 1 243 ? 17.984 -18.125 -11.734 1 93.12 243 ILE B N 1
ATOM 6020 C CA . ILE B 1 243 ? 18.406 -17 -10.906 1 93.12 243 ILE B CA 1
ATOM 6021 C C . ILE B 1 243 ? 18.156 -17.312 -9.438 1 93.12 243 ILE B C 1
ATOM 6023 O O . ILE B 1 243 ? 19.016 -17.078 -8.586 1 93.12 243 ILE B O 1
ATOM 6027 N N . LEU B 1 244 ? 17 -17.859 -9.117 1 95.19 244 LEU B N 1
ATOM 6028 C CA . LEU B 1 244 ? 16.672 -18.203 -7.738 1 95.19 244 LEU B CA 1
ATOM 6029 C C . LEU B 1 244 ? 17.672 -19.219 -7.184 1 95.19 244 LEU B C 1
ATOM 6031 O O . LEU B 1 244 ? 18.094 -19.109 -6.027 1 95.19 244 LEU B O 1
ATOM 6035 N N . ARG B 1 245 ? 18.031 -20.141 -7.988 1 90.19 245 ARG B N 1
ATOM 6036 C CA . ARG B 1 245 ? 19 -21.156 -7.57 1 90.19 245 ARG B CA 1
ATOM 6037 C C . ARG B 1 245 ? 20.344 -20.531 -7.242 1 90.19 245 ARG B C 1
ATOM 6039 O O . ARG B 1 245 ? 20.953 -20.844 -6.215 1 90.19 245 ARG B O 1
ATOM 6046 N N . LEU B 1 246 ? 20.781 -19.641 -8.086 1 89.31 246 LEU B N 1
ATOM 6047 C CA . LEU B 1 246 ? 22.094 -19.016 -7.902 1 89.31 246 LEU B CA 1
ATOM 6048 C C . LEU B 1 246 ? 22.078 -18.094 -6.688 1 89.31 246 LEU B C 1
ATOM 6050 O O . LEU B 1 246 ? 23.094 -17.953 -6 1 89.31 246 LEU B O 1
ATOM 6054 N N . ARG B 1 247 ? 20.984 -17.453 -6.438 1 90.56 247 ARG B N 1
ATOM 6055 C CA . ARG B 1 247 ? 20.875 -16.578 -5.277 1 90.56 247 ARG B CA 1
ATOM 6056 C C . ARG B 1 247 ? 20.859 -17.391 -3.982 1 90.56 247 ARG B C 1
ATOM 6058 O O . ARG B 1 247 ? 21.312 -16.906 -2.941 1 90.56 247 ARG B O 1
ATOM 6065 N N . GLY B 1 248 ? 20.25 -18.531 -4 1 87.75 248 GLY B N 1
ATOM 6066 C CA . GLY B 1 248 ? 20.25 -19.422 -2.855 1 87.75 248 GLY B CA 1
ATOM 6067 C C . GLY B 1 248 ? 19.422 -18.906 -1.689 1 87.75 248 GLY B C 1
ATOM 6068 O O . GLY B 1 248 ? 18.531 -18.078 -1.873 1 87.75 248 GLY B O 1
ATOM 6069 N N . HIS B 1 249 ? 19.703 -19.344 -0.464 1 87 249 HIS B N 1
ATOM 6070 C CA . HIS B 1 249 ? 18.922 -19.031 0.724 1 87 249 HIS B CA 1
ATOM 6071 C C . HIS B 1 249 ? 19.172 -17.609 1.201 1 87 249 HIS B C 1
ATOM 6073 O O . HIS B 1 249 ? 18.391 -17.047 1.971 1 87 249 HIS B O 1
ATOM 6079 N N . ASP B 1 250 ? 20.203 -17.031 0.709 1 85.19 250 ASP B N 1
ATOM 6080 C CA . ASP B 1 250 ? 20.547 -15.672 1.12 1 85.19 250 ASP B CA 1
ATOM 6081 C C . ASP B 1 250 ? 19.469 -14.68 0.689 1 85.19 250 ASP B C 1
ATOM 6083 O O . ASP B 1 250 ? 19.359 -13.602 1.264 1 85.19 250 ASP B O 1
ATOM 6087 N N . GLN B 1 251 ? 18.719 -15.117 -0.278 1 91.25 251 GLN B N 1
ATOM 6088 C CA . GLN B 1 251 ? 17.688 -14.219 -0.801 1 91.25 251 GLN B CA 1
ATOM 6089 C C . GLN B 1 251 ? 16.578 -14.008 0.219 1 91.25 251 GLN B C 1
ATOM 6091 O O . GLN B 1 251 ? 15.797 -13.055 0.107 1 91.25 251 GLN B O 1
ATOM 6096 N N . PHE B 1 252 ? 16.562 -14.805 1.312 1 90.62 252 PHE B N 1
ATOM 6097 C CA . PHE B 1 252 ? 15.531 -14.703 2.34 1 90.62 252 PHE B CA 1
ATOM 6098 C C . PHE B 1 252 ? 15.984 -13.781 3.469 1 90.62 252 PHE B C 1
ATOM 6100 O O . PHE B 1 252 ? 15.203 -13.477 4.375 1 90.62 252 PHE B O 1
ATOM 6107 N N . TYR B 1 253 ? 17.203 -13.289 3.418 1 85.81 253 TYR B N 1
ATOM 6108 C CA . TYR B 1 253 ? 17.734 -12.539 4.547 1 85.81 253 TYR B CA 1
ATOM 6109 C C . TYR B 1 253 ? 17.562 -11.039 4.336 1 85.81 253 TYR B C 1
ATOM 6111 O O . TYR B 1 253 ? 18.266 -10.234 4.961 1 85.81 253 TYR B O 1
ATOM 6119 N N . GLU B 1 254 ? 16.75 -10.688 3.354 1 83.25 254 GLU B N 1
ATOM 6120 C CA . GLU B 1 254 ? 16.344 -9.312 3.098 1 83.25 254 GLU B CA 1
ATOM 6121 C C . GLU B 1 254 ? 14.891 -9.234 2.633 1 83.25 254 GLU B C 1
ATOM 6123 O O . GLU B 1 254 ? 14.445 -10.078 1.855 1 83.25 254 GLU B O 1
ATOM 6128 N N . PRO B 1 255 ? 14.203 -8.25 3.1 1 84.25 255 PRO B N 1
ATOM 6129 C CA . PRO B 1 255 ? 12.797 -8.133 2.717 1 84.25 255 PRO B CA 1
ATOM 6130 C C . PRO B 1 255 ? 12.602 -8.062 1.205 1 84.25 255 PRO B C 1
ATOM 6132 O O . PRO B 1 255 ? 11.664 -8.664 0.672 1 84.25 255 PRO B O 1
ATOM 6135 N N . ARG B 1 256 ? 13.445 -7.301 0.532 1 88.69 256 ARG B N 1
ATOM 6136 C CA . ARG B 1 256 ? 13.297 -7.207 -0.917 1 88.69 256 ARG B CA 1
ATOM 6137 C C . ARG B 1 256 ? 13.555 -8.555 -1.582 1 88.69 256 ARG B C 1
ATOM 6139 O O . ARG B 1 256 ? 12.836 -8.945 -2.5 1 88.69 256 ARG B O 1
ATOM 6146 N N . GLY B 1 257 ? 14.586 -9.227 -1.151 1 92.06 257 GLY B N 1
ATOM 6147 C CA . GLY B 1 257 ? 14.867 -10.555 -1.666 1 92.06 257 GLY B CA 1
ATOM 6148 C C . GLY B 1 257 ? 13.711 -11.523 -1.485 1 92.06 257 GLY B C 1
ATOM 6149 O O . GLY B 1 257 ? 13.352 -12.25 -2.414 1 92.06 257 GLY B O 1
ATOM 6150 N N . TRP B 1 258 ? 13.172 -11.492 -0.311 1 92.88 258 TRP B N 1
ATOM 6151 C CA . TRP B 1 258 ? 12.008 -12.32 -0.012 1 92.88 258 TRP B CA 1
ATOM 6152 C C . TRP B 1 258 ? 10.852 -11.992 -0.947 1 92.88 258 TRP B C 1
ATOM 6154 O O . TRP B 1 258 ? 10.219 -12.891 -1.502 1 92.88 258 TRP B O 1
ATOM 6164 N N . GLY B 1 259 ? 10.586 -10.727 -1.078 1 94.56 259 GLY B N 1
ATOM 6165 C CA . GLY B 1 259 ? 9.5 -10.297 -1.951 1 94.56 259 GLY B CA 1
ATOM 6166 C C . GLY B 1 259 ? 9.68 -10.75 -3.389 1 94.56 259 GLY B C 1
ATOM 6167 O O . GLY B 1 259 ? 8.727 -11.188 -4.031 1 94.56 259 GLY B O 1
ATOM 6168 N N . LEU B 1 260 ? 10.859 -10.672 -3.885 1 96.69 260 LEU B N 1
ATOM 6169 C CA . LEU B 1 260 ? 11.148 -11.062 -5.258 1 96.69 260 LEU B CA 1
ATOM 6170 C C . LEU B 1 260 ? 11.07 -12.578 -5.414 1 96.69 260 LEU B C 1
ATOM 6172 O O . LEU B 1 260 ? 10.617 -13.078 -6.449 1 96.69 260 LEU B O 1
ATOM 6176 N N . PHE B 1 261 ? 11.578 -13.289 -4.438 1 97 261 PHE B N 1
ATOM 6177 C CA . PHE B 1 261 ? 11.453 -14.742 -4.465 1 97 261 PHE B CA 1
ATOM 6178 C C . PHE B 1 261 ? 9.992 -15.156 -4.57 1 97 261 PHE B C 1
ATOM 6180 O O . PHE B 1 261 ? 9.641 -16 -5.398 1 97 261 PHE B O 1
ATOM 6187 N N . ARG B 1 262 ? 9.172 -14.609 -3.676 1 96.06 262 ARG B N 1
ATOM 6188 C CA . ARG B 1 262 ? 7.746 -14.93 -3.688 1 96.06 262 ARG B CA 1
ATOM 6189 C C . ARG B 1 262 ? 7.145 -14.695 -5.066 1 96.06 262 ARG B C 1
ATOM 6191 O O . ARG B 1 262 ? 6.395 -15.531 -5.574 1 96.06 262 ARG B O 1
ATOM 6198 N N . LEU B 1 263 ? 7.5 -13.562 -5.684 1 97 263 LEU B N 1
ATOM 6199 C CA . LEU B 1 263 ? 6.98 -13.18 -6.992 1 97 263 LEU B CA 1
ATOM 6200 C C . LEU B 1 263 ? 7.406 -14.188 -8.062 1 97 263 LEU B C 1
ATOM 6202 O O . LEU B 1 263 ? 6.566 -14.703 -8.797 1 97 263 LEU B O 1
ATOM 6206 N N . ALA B 1 264 ? 8.648 -14.492 -8.125 1 97.19 264 ALA B N 1
ATOM 6207 C CA . ALA B 1 264 ? 9.211 -15.336 -9.18 1 97.19 264 ALA B CA 1
ATOM 6208 C C . ALA B 1 264 ? 8.812 -16.797 -8.977 1 97.19 264 ALA B C 1
ATOM 6210 O O . ALA B 1 264 ? 8.383 -17.469 -9.922 1 97.19 264 ALA B O 1
ATOM 6211 N N . HIS B 1 265 ? 8.992 -17.266 -7.766 1 97.25 265 HIS B N 1
ATOM 6212 C CA . HIS B 1 265 ? 8.664 -18.672 -7.492 1 97.25 265 HIS B CA 1
ATOM 6213 C C . HIS B 1 265 ? 7.188 -18.938 -7.754 1 97.25 265 HIS B C 1
ATOM 6215 O O . HIS B 1 265 ? 6.828 -20.016 -8.258 1 97.25 265 HIS B O 1
ATOM 6221 N N . HIS B 1 266 ? 6.352 -18 -7.344 1 96.44 266 HIS B N 1
ATOM 6222 C CA . HIS B 1 266 ? 4.918 -18.109 -7.59 1 96.44 266 HIS B CA 1
ATOM 6223 C C . HIS B 1 266 ? 4.621 -18.25 -9.078 1 96.44 266 HIS B C 1
ATOM 6225 O O . HIS B 1 266 ? 3.799 -19.078 -9.484 1 96.44 266 HIS B O 1
ATOM 6231 N N . ARG B 1 267 ? 5.258 -17.469 -9.891 1 96.12 267 ARG B N 1
ATOM 6232 C CA . ARG B 1 267 ? 5.102 -17.531 -11.344 1 96.12 267 ARG B CA 1
ATOM 6233 C C . ARG B 1 267 ? 5.551 -18.891 -11.883 1 96.12 267 ARG B C 1
ATOM 6235 O O . ARG B 1 267 ? 4.906 -19.453 -12.766 1 96.12 267 ARG B O 1
ATOM 6242 N N . ILE B 1 268 ? 6.609 -19.406 -11.406 1 95.06 268 ILE B N 1
ATOM 6243 C CA . ILE B 1 268 ? 7.133 -20.703 -11.82 1 95.06 268 ILE B CA 1
ATOM 6244 C C . ILE B 1 268 ? 6.133 -21.812 -11.469 1 95.06 268 ILE B C 1
ATOM 6246 O O . ILE B 1 268 ? 5.816 -22.656 -12.297 1 95.06 268 ILE B O 1
ATOM 6250 N N . GLN B 1 269 ? 5.625 -21.734 -10.281 1 95.69 269 GLN B N 1
ATOM 6251 C CA . GLN B 1 269 ? 4.703 -22.766 -9.812 1 95.69 269 GLN B CA 1
ATOM 6252 C C . GLN B 1 269 ? 3.416 -22.766 -10.641 1 95.69 269 GLN B C 1
ATOM 6254 O O . GLN B 1 269 ? 2.854 -23.812 -10.922 1 95.69 269 GLN B O 1
ATOM 6259 N N . LYS B 1 270 ? 2.941 -21.625 -10.977 1 94.56 270 LYS B N 1
ATOM 6260 C CA . LYS B 1 270 ? 1.754 -21.531 -11.82 1 94.56 270 LYS B CA 1
ATOM 6261 C C . LYS B 1 270 ? 1.965 -22.25 -13.148 1 94.56 270 LYS B C 1
ATOM 6263 O O . LYS B 1 270 ? 1.086 -22.984 -13.609 1 94.56 270 LYS B O 1
ATOM 6268 N N . GLN B 1 271 ? 3.109 -22.031 -13.703 1 91.12 271 GLN B N 1
ATOM 6269 C CA . GLN B 1 271 ? 3.418 -22.703 -14.961 1 91.12 271 GLN B CA 1
ATOM 6270 C C . GLN B 1 271 ? 3.494 -24.219 -14.766 1 91.12 271 GLN B C 1
ATOM 6272 O O . GLN B 1 271 ? 2.996 -24.984 -15.594 1 91.12 271 GLN B O 1
ATOM 6277 N N . GLN B 1 272 ? 4.145 -24.609 -13.719 1 92.62 272 GLN B N 1
ATOM 6278 C CA . GLN B 1 272 ? 4.301 -26.047 -13.445 1 92.62 272 GLN B CA 1
ATOM 6279 C C . GLN B 1 272 ? 2.945 -26.719 -13.242 1 92.62 272 GLN B C 1
ATOM 6281 O O . GLN B 1 272 ? 2.719 -27.828 -13.727 1 92.62 272 GLN B O 1
ATOM 6286 N N . LEU B 1 273 ? 2.109 -26.062 -12.547 1 93.25 273 LEU B N 1
ATOM 6287 C CA . LEU B 1 273 ? 0.761 -26.578 -12.328 1 93.25 273 LEU B CA 1
ATOM 6288 C C . LEU B 1 273 ? -0.005 -26.656 -13.648 1 93.25 273 LEU B C 1
ATOM 6290 O O . LEU B 1 273 ? -0.598 -27.688 -13.969 1 93.25 273 LEU B O 1
ATOM 6294 N N . ALA B 1 274 ? 0.082 -25.594 -14.398 1 89.12 274 ALA B N 1
ATOM 6295 C CA . ALA B 1 274 ? -0.69 -25.5 -15.633 1 89.12 274 ALA B CA 1
ATOM 6296 C C . ALA B 1 274 ? -0.205 -26.516 -16.656 1 89.12 274 ALA B C 1
ATOM 6298 O O . ALA B 1 274 ? -1.011 -27.141 -17.359 1 89.12 274 ALA B O 1
ATOM 6299 N N . LYS B 1 275 ? 1.088 -26.719 -16.719 1 86.62 275 LYS B N 1
ATOM 6300 C CA . LYS B 1 275 ? 1.664 -27.594 -17.75 1 86.62 275 LYS B CA 1
ATOM 6301 C C . LYS B 1 275 ? 1.965 -28.984 -17.188 1 86.62 275 LYS B C 1
ATOM 6303 O O . LYS B 1 275 ? 2.506 -29.828 -17.891 1 86.62 275 LYS B O 1
ATOM 6308 N N . GLN B 1 276 ? 1.644 -29.156 -15.906 1 86.56 276 GLN B N 1
ATOM 6309 C CA . GLN B 1 276 ? 1.903 -30.438 -15.25 1 86.56 276 GLN B CA 1
ATOM 6310 C C . GLN B 1 276 ? 3.371 -30.844 -15.383 1 86.56 276 GLN B C 1
ATOM 6312 O O . GLN B 1 276 ? 3.682 -31.938 -15.828 1 86.56 276 GLN B O 1
ATOM 6317 N N . MET B 1 277 ? 4.207 -29.875 -15.055 1 86.94 277 MET B N 1
ATOM 6318 C CA . MET B 1 277 ? 5.648 -30.094 -15.055 1 86.94 277 MET B CA 1
ATOM 6319 C C . MET B 1 277 ? 6.137 -30.469 -13.664 1 86.94 277 MET B C 1
ATOM 6321 O O . MET B 1 277 ? 5.457 -30.219 -12.664 1 86.94 277 MET B O 1
ATOM 6325 N N . ASP B 1 278 ? 7.262 -31.109 -13.656 1 90 278 ASP B N 1
ATOM 6326 C CA . ASP B 1 278 ? 7.879 -31.406 -12.367 1 90 278 ASP B CA 1
ATOM 6327 C C . ASP B 1 278 ? 8.258 -30.109 -11.641 1 90 278 ASP B C 1
ATOM 6329 O O . ASP B 1 278 ? 8.688 -29.141 -12.266 1 90 278 ASP B O 1
ATOM 6333 N N . PRO B 1 279 ? 8.055 -30.172 -10.367 1 91.88 279 PRO B N 1
ATOM 6334 C CA . PRO B 1 279 ? 8.508 -29 -9.617 1 91.88 279 PRO B CA 1
ATOM 6335 C C . PRO B 1 279 ? 10.031 -28.828 -9.648 1 91.88 279 PRO B C 1
ATOM 6337 O O . PRO B 1 279 ? 10.75 -29.766 -10 1 91.88 279 PRO B O 1
ATOM 6340 N N . LEU B 1 280 ? 10.477 -27.594 -9.305 1 90.44 280 LEU B N 1
ATOM 6341 C CA . LEU B 1 280 ? 11.906 -27.406 -9.117 1 90.44 280 LEU B CA 1
ATOM 6342 C C . LEU B 1 280 ? 12.422 -28.266 -7.965 1 90.44 280 LEU B C 1
ATOM 6344 O O . LEU B 1 280 ? 11.781 -28.359 -6.918 1 90.44 280 LEU B O 1
ATOM 6348 N N . PRO B 1 281 ? 13.539 -28.875 -8.156 1 89.31 281 PRO B N 1
ATOM 6349 C CA . PRO B 1 281 ? 14.094 -29.703 -7.086 1 89.31 281 PRO B CA 1
ATOM 6350 C C . PRO B 1 281 ? 14.312 -28.938 -5.785 1 89.31 281 PRO B C 1
ATOM 6352 O O . PRO B 1 281 ? 14.203 -29.5 -4.699 1 89.31 281 PRO B O 1
ATOM 6355 N N . GLU B 1 282 ? 14.555 -27.656 -5.953 1 92.38 282 GLU B N 1
ATOM 6356 C CA . GLU B 1 282 ? 14.891 -26.828 -4.793 1 92.38 282 GLU B CA 1
ATOM 6357 C C . GLU B 1 282 ? 13.633 -26.344 -4.086 1 92.38 282 GLU B C 1
ATOM 6359 O O . GLU B 1 282 ? 13.703 -25.859 -2.953 1 92.38 282 GLU B O 1
ATOM 6364 N N . SER B 1 283 ? 12.492 -26.422 -4.762 1 94.5 283 SER B N 1
ATOM 6365 C CA . SER B 1 283 ? 11.266 -25.797 -4.266 1 94.5 283 SER B CA 1
ATOM 6366 C C . SER B 1 283 ? 10.914 -26.297 -2.875 1 94.5 283 SER B C 1
ATOM 6368 O O . SER B 1 283 ? 10.547 -25.516 -1.995 1 94.5 283 SER B O 1
ATOM 6370 N N . GLN B 1 284 ? 11.047 -27.594 -2.68 1 94.12 284 GLN B N 1
ATOM 6371 C CA . GLN B 1 284 ? 10.695 -28.172 -1.384 1 94.12 284 GLN B CA 1
ATOM 6372 C C . GLN B 1 284 ? 11.586 -27.609 -0.277 1 94.12 284 GLN B C 1
ATOM 6374 O O . GLN B 1 284 ? 11.094 -27.219 0.786 1 94.12 284 GLN B O 1
ATOM 6379 N N . ASP B 1 285 ? 12.867 -27.609 -0.546 1 92.75 285 ASP B N 1
ATOM 6380 C CA . ASP B 1 285 ? 13.812 -27.094 0.439 1 92.75 285 ASP B CA 1
ATOM 6381 C C . ASP B 1 285 ? 13.562 -25.625 0.736 1 92.75 285 ASP B C 1
ATOM 6383 O O . ASP B 1 285 ? 13.617 -25.188 1.892 1 92.75 285 ASP B O 1
ATOM 6387 N N . TRP B 1 286 ? 13.383 -24.812 -0.302 1 94.25 286 TRP B N 1
ATOM 6388 C CA . TRP B 1 286 ? 13.094 -23.391 -0.127 1 94.25 286 TRP B CA 1
ATOM 6389 C C . TRP B 1 286 ? 11.859 -23.188 0.744 1 94.25 286 TRP B C 1
ATOM 6391 O O . TRP B 1 286 ? 11.891 -22.422 1.707 1 94.25 286 TRP B O 1
ATOM 6401 N N . LEU B 1 287 ? 10.758 -23.875 0.461 1 95.31 287 LEU B N 1
ATOM 6402 C CA . LEU B 1 287 ? 9.477 -23.656 1.134 1 95.31 287 LEU B CA 1
ATOM 6403 C C . LEU B 1 287 ? 9.516 -24.203 2.557 1 95.31 287 LEU B C 1
ATOM 6405 O O . LEU B 1 287 ? 8.859 -23.656 3.451 1 95.31 287 LEU B O 1
ATOM 6409 N N . GLU B 1 288 ? 10.289 -25.25 2.814 1 93.62 288 GLU B N 1
ATOM 6410 C CA . GLU B 1 288 ? 10.406 -25.828 4.148 1 93.62 288 GLU B CA 1
ATOM 6411 C C . GLU B 1 288 ? 11.133 -24.891 5.102 1 93.62 288 GLU B C 1
ATOM 6413 O O . GLU B 1 288 ? 10.953 -24.969 6.316 1 93.62 288 GLU B O 1
ATOM 6418 N N . ALA B 1 289 ? 11.938 -24.031 4.527 1 92.38 289 ALA B N 1
ATOM 6419 C CA . ALA B 1 289 ? 12.672 -23.078 5.34 1 92.38 289 ALA B CA 1
ATOM 6420 C C . ALA B 1 289 ? 11.789 -21.891 5.738 1 92.38 289 ALA B C 1
ATOM 6422 O O . ALA B 1 289 ? 12.156 -21.094 6.602 1 92.38 289 ALA B O 1
ATOM 6423 N N . LEU B 1 290 ? 10.625 -21.781 5.215 1 93.69 290 LEU B N 1
ATOM 6424 C CA . LEU B 1 290 ? 9.773 -20.609 5.402 1 93.69 290 LEU B CA 1
ATOM 6425 C C . LEU B 1 290 ? 8.695 -20.891 6.445 1 93.69 290 LEU B C 1
ATOM 6427 O O . LEU B 1 290 ? 8.383 -22.047 6.73 1 93.69 290 LEU B O 1
ATOM 6431 N N . ASN B 1 291 ? 8.117 -19.891 7.008 1 91.94 291 ASN B N 1
ATOM 6432 C CA . ASN B 1 291 ? 7.137 -19.922 8.086 1 91.94 291 ASN B CA 1
ATOM 6433 C C . ASN B 1 291 ? 5.781 -20.406 7.598 1 91.94 291 ASN B C 1
ATOM 6435 O O . ASN B 1 291 ? 5.102 -19.719 6.84 1 91.94 291 ASN B O 1
ATOM 6439 N N . ASP B 1 292 ? 5.25 -21.422 8.156 1 88.19 292 ASP B N 1
ATOM 6440 C CA . ASP B 1 292 ? 4.02 -22.094 7.73 1 88.19 292 ASP B CA 1
ATOM 6441 C C . ASP B 1 292 ? 2.793 -21.266 8.109 1 88.19 292 ASP B C 1
ATOM 6443 O O . ASP B 1 292 ? 1.699 -21.5 7.59 1 88.19 292 ASP B O 1
ATOM 6447 N N . ASN B 1 293 ? 3 -20.391 8.984 1 85.19 293 ASN B N 1
ATOM 6448 C CA . ASN B 1 293 ? 1.869 -19.578 9.445 1 85.19 293 ASN B CA 1
ATOM 6449 C C . ASN B 1 293 ? 1.582 -18.422 8.5 1 85.19 293 ASN B C 1
ATOM 6451 O O . ASN B 1 293 ? 0.552 -17.75 8.617 1 85.19 293 ASN B O 1
ATOM 6455 N N . MET B 1 294 ? 2.471 -18.25 7.602 1 88.06 294 MET B N 1
ATOM 6456 C CA . MET B 1 294 ? 2.242 -17.203 6.613 1 88.06 294 MET B CA 1
ATOM 6457 C C . MET B 1 294 ? 1.362 -17.703 5.477 1 88.06 294 MET B C 1
ATOM 6459 O O . MET B 1 294 ? 1.652 -18.75 4.875 1 88.06 294 MET B O 1
ATOM 6463 N N . ALA B 1 295 ? 0.33 -16.922 5.145 1 85.12 295 ALA B N 1
ATOM 6464 C CA . ALA B 1 295 ? -0.661 -17.328 4.152 1 85.12 295 ALA B CA 1
ATOM 6465 C C . ALA B 1 295 ? -0.004 -17.594 2.799 1 85.12 295 ALA B C 1
ATOM 6467 O O . ALA B 1 295 ? -0.317 -18.594 2.135 1 85.12 295 ALA B O 1
ATOM 6468 N N . SER B 1 296 ? 0.936 -16.719 2.393 1 87.31 296 SER B N 1
ATOM 6469 C CA . SER B 1 296 ? 1.582 -16.875 1.093 1 87.31 296 SER B CA 1
ATOM 6470 C C . SER B 1 296 ? 2.43 -18.141 1.041 1 87.31 296 SER B C 1
ATOM 6472 O O . SER B 1 296 ? 2.508 -18.797 0.002 1 87.31 296 SER B O 1
ATOM 6474 N N . VAL B 1 297 ? 3.01 -18.5 2.133 1 92.44 297 VAL B N 1
ATOM 6475 C CA . VAL B 1 297 ? 3.85 -19.688 2.195 1 92.44 297 VAL B CA 1
ATOM 6476 C C . VAL B 1 297 ? 2.979 -20.938 2.123 1 92.44 297 VAL B C 1
ATOM 6478 O O . VAL B 1 297 ? 3.277 -21.859 1.369 1 92.44 297 VAL B O 1
ATOM 6481 N N . LYS B 1 298 ? 1.947 -20.938 2.918 1 92 298 LYS B N 1
ATOM 6482 C CA . LYS B 1 298 ? 1.037 -22.078 2.918 1 92 298 LYS B CA 1
ATOM 6483 C C . LYS B 1 298 ? 0.445 -22.312 1.529 1 92 298 LYS B C 1
ATOM 6485 O O . LYS B 1 298 ? 0.31 -23.453 1.088 1 92 298 LYS B O 1
ATOM 6490 N N . LEU B 1 299 ? 0.098 -21.266 0.897 1 91.5 299 LEU B N 1
ATOM 6491 C CA . LEU B 1 299 ? -0.456 -21.359 -0.449 1 91.5 299 LEU B CA 1
ATOM 6492 C C . LEU B 1 299 ? 0.541 -22 -1.406 1 91.5 299 LEU B C 1
ATOM 6494 O O . LEU B 1 299 ? 0.168 -22.859 -2.213 1 91.5 299 LEU B O 1
ATOM 6498 N N . GLU B 1 300 ? 1.744 -21.594 -1.331 1 94.56 300 GLU B N 1
ATOM 6499 C CA . GLU B 1 300 ? 2.783 -22.141 -2.201 1 94.56 300 GLU B CA 1
ATOM 6500 C C . GLU B 1 300 ? 3.061 -23.609 -1.877 1 94.56 300 GLU B C 1
ATOM 6502 O O . GLU B 1 300 ? 3.322 -24.406 -2.775 1 94.56 300 GLU B O 1
ATOM 6507 N N . LYS B 1 301 ? 3.055 -23.922 -0.623 1 95.12 301 LYS B N 1
ATOM 6508 C CA . LYS B 1 301 ? 3.268 -25.312 -0.215 1 95.12 301 LYS B CA 1
ATOM 6509 C C . LYS B 1 301 ? 2.141 -26.203 -0.718 1 95.12 301 LYS B C 1
ATOM 6511 O O . LYS B 1 301 ? 2.391 -27.328 -1.185 1 95.12 301 LYS B O 1
ATOM 6516 N N . ASP B 1 302 ? 0.932 -25.766 -0.583 1 93.44 302 ASP B N 1
ATOM 6517 C CA . ASP B 1 302 ? -0.196 -26.516 -1.125 1 93.44 302 ASP B CA 1
ATOM 6518 C C . ASP B 1 302 ? -0.057 -26.703 -2.635 1 93.44 302 ASP B C 1
ATOM 6520 O O . ASP B 1 302 ? -0.293 -27.797 -3.154 1 93.44 302 ASP B O 1
ATOM 6524 N N . GLY B 1 303 ? 0.305 -25.594 -3.307 1 94.31 303 GLY B N 1
ATOM 6525 C CA . GLY B 1 303 ? 0.529 -25.703 -4.738 1 94.31 303 GLY B CA 1
ATOM 6526 C C . GLY B 1 303 ? 1.604 -26.703 -5.109 1 94.31 303 GLY B C 1
ATOM 6527 O O . GLY B 1 303 ? 1.442 -27.469 -6.055 1 94.31 303 GLY B O 1
ATOM 6528 N N . LEU B 1 304 ? 2.645 -26.688 -4.367 1 96.25 304 LEU B N 1
ATOM 6529 C CA . LEU B 1 304 ? 3.729 -27.641 -4.602 1 96.25 304 LEU B CA 1
ATOM 6530 C C . LEU B 1 304 ? 3.258 -29.062 -4.367 1 96.25 304 LEU B C 1
ATOM 6532 O O . LEU B 1 304 ? 3.598 -29.969 -5.137 1 96.25 304 LEU B O 1
ATOM 6536 N N . ALA B 1 305 ? 2.51 -29.297 -3.295 1 95.88 305 ALA B N 1
ATOM 6537 C CA . ALA B 1 305 ? 1.982 -30.625 -3.002 1 95.88 305 ALA B CA 1
ATOM 6538 C C . ALA B 1 305 ? 1.09 -31.125 -4.133 1 95.88 305 ALA B C 1
ATOM 6540 O O . ALA B 1 305 ? 1.152 -32.281 -4.516 1 95.88 305 ALA B O 1
ATOM 6541 N N . ILE B 1 306 ? 0.327 -30.25 -4.613 1 94.94 306 ILE B N 1
ATOM 6542 C CA . ILE B 1 306 ? -0.562 -30.609 -5.715 1 94.94 306 ILE B CA 1
ATOM 6543 C C . ILE B 1 306 ? 0.263 -30.953 -6.953 1 94.94 306 ILE B C 1
ATOM 6545 O O . ILE B 1 306 ? -0.006 -31.938 -7.633 1 94.94 306 ILE B O 1
ATOM 6549 N N . THR B 1 307 ? 1.23 -30.156 -7.246 1 94.31 307 THR B N 1
ATOM 6550 C CA . THR B 1 307 ? 2.113 -30.438 -8.375 1 94.31 307 THR B CA 1
ATOM 6551 C C . THR B 1 307 ? 2.77 -31.812 -8.211 1 94.31 307 THR B C 1
ATOM 6553 O O . THR B 1 307 ? 2.814 -32.594 -9.156 1 94.31 307 THR B O 1
ATOM 6556 N N . ASN B 1 308 ? 3.23 -32.094 -7.039 1 94.69 308 ASN B N 1
ATOM 6557 C CA . ASN B 1 308 ? 3.9 -33.375 -6.77 1 94.69 308 ASN B CA 1
ATOM 6558 C C . ASN B 1 308 ? 2.961 -34.562 -6.973 1 94.69 308 ASN B C 1
ATOM 6560 O O . ASN B 1 308 ? 3.328 -35.531 -7.609 1 94.69 308 ASN B O 1
ATOM 6564 N N . ILE B 1 309 ? 1.822 -34.438 -6.422 1 94.75 309 ILE B N 1
ATOM 6565 C CA . ILE B 1 309 ? 0.895 -35.562 -6.496 1 94.75 309 ILE B CA 1
ATOM 6566 C C . ILE B 1 309 ? 0.405 -35.75 -7.934 1 94.75 309 ILE B C 1
ATOM 6568 O O . ILE B 1 309 ? 0.169 -36.875 -8.383 1 94.75 309 ILE B O 1
ATOM 6572 N N . CYS B 1 310 ? 0.24 -34.688 -8.672 1 92.62 310 CYS B N 1
ATOM 6573 C CA . CYS B 1 310 ? -0.131 -34.781 -10.078 1 92.62 310 CYS B CA 1
ATOM 6574 C C . CYS B 1 310 ? 0.968 -35.438 -10.891 1 92.62 310 CYS B C 1
ATOM 6576 O O . CYS B 1 310 ? 0.682 -36.219 -11.812 1 92.62 310 CYS B O 1
ATOM 6578 N N . GLN B 1 311 ? 2.174 -35.219 -10.555 1 92.38 311 GLN B N 1
ATOM 6579 C CA . GLN B 1 311 ? 3.283 -35.875 -11.234 1 92.38 311 GLN B CA 1
ATOM 6580 C C . GLN B 1 311 ? 3.312 -37.375 -10.922 1 92.38 311 GLN B C 1
ATOM 6582 O O . GLN B 1 311 ? 3.605 -38.188 -11.797 1 92.38 311 GLN B O 1
ATOM 6587 N N . GLN B 1 312 ? 3.094 -37.656 -9.734 1 91.75 312 GLN B N 1
ATOM 6588 C CA . GLN B 1 312 ? 2.977 -39.062 -9.367 1 91.75 312 GLN B CA 1
ATOM 6589 C C . GLN B 1 312 ? 1.877 -39.75 -10.172 1 91.75 312 GLN B C 1
ATOM 6591 O O . GLN B 1 312 ? 2.051 -40.906 -10.625 1 91.75 312 GLN B O 1
ATOM 6596 N N . ALA B 1 313 ? 0.802 -39.062 -10.273 1 91.69 313 ALA B N 1
ATOM 6597 C CA . ALA B 1 313 ? -0.309 -39.594 -11.062 1 91.69 313 ALA B CA 1
ATOM 6598 C C . ALA B 1 313 ? 0.107 -39.812 -12.508 1 91.69 313 ALA B C 1
ATOM 6600 O O . ALA B 1 313 ? -0.224 -40.844 -13.102 1 91.69 313 ALA B O 1
ATOM 6601 N N . ASN B 1 314 ? 0.792 -38.938 -13.078 1 88.94 314 ASN B N 1
ATOM 6602 C CA . ASN B 1 314 ? 1.267 -39.094 -14.453 1 88.94 314 ASN B CA 1
ATOM 6603 C C . ASN B 1 314 ? 2.156 -40.312 -14.609 1 88.94 314 ASN B C 1
ATOM 6605 O O . ASN B 1 314 ? 2.025 -41.062 -15.586 1 88.94 314 ASN B O 1
ATOM 6609 N N . ARG B 1 315 ? 3.025 -40.469 -13.68 1 87.06 315 ARG B N 1
ATOM 6610 C CA . ARG B 1 315 ? 3.918 -41.625 -13.734 1 87.06 315 ARG B CA 1
ATOM 6611 C C . ARG B 1 315 ? 3.133 -42.906 -13.617 1 87.06 315 ARG B C 1
ATOM 6613 O O . ARG B 1 315 ? 3.402 -43.875 -14.344 1 87.06 315 ARG B O 1
ATOM 6620 N N . LEU B 1 316 ? 2.26 -42.906 -12.711 1 86.5 316 LEU B N 1
ATOM 6621 C CA . LEU B 1 316 ? 1.441 -44.094 -12.508 1 86.5 316 LEU B CA 1
ATOM 6622 C C . LEU B 1 316 ? 0.608 -44.406 -13.75 1 86.5 316 LEU B C 1
ATOM 6624 O O . LEU B 1 316 ? 0.49 -45.562 -14.156 1 86.5 316 LEU B O 1
ATOM 6628 N N . LEU B 1 317 ? 0.039 -43.469 -14.367 1 84.12 317 LEU B N 1
ATOM 6629 C CA . LEU B 1 317 ? -0.794 -43.625 -15.555 1 84.12 317 LEU B CA 1
ATOM 6630 C C . LEU B 1 317 ? 0.039 -44.094 -16.734 1 84.12 317 LEU B C 1
ATOM 6632 O O . LEU B 1 317 ? -0.427 -44.906 -17.547 1 84.12 317 LEU B O 1
ATOM 6636 N N . GLN B 1 318 ? 1.228 -43.625 -16.828 1 82.38 318 GLN B N 1
ATOM 6637 C CA . GLN B 1 318 ? 2.125 -44.062 -17.875 1 82.38 318 GLN B CA 1
ATOM 6638 C C . GLN B 1 318 ? 2.518 -45.531 -17.688 1 82.38 318 GLN B C 1
ATOM 6640 O O . GLN B 1 318 ? 2.67 -46.281 -18.656 1 82.38 318 GLN B O 1
ATOM 6645 N N . SER B 1 319 ? 2.639 -45.938 -16.453 1 81.38 319 SER B N 1
ATOM 6646 C CA . SER B 1 319 ? 3.029 -47.312 -16.125 1 81.38 319 SER B CA 1
ATOM 6647 C C . SER B 1 319 ? 1.867 -48.281 -16.312 1 81.38 319 SER B C 1
ATOM 6649 O O . SER B 1 319 ? 2.076 -49.469 -16.484 1 81.38 319 SER B O 1
ATOM 6651 N N . LEU B 1 320 ? 0.681 -47.906 -16.031 1 75 320 LEU B N 1
ATOM 6652 C CA . LEU B 1 320 ? -0.493 -48.719 -16.25 1 75 320 LEU B CA 1
ATOM 6653 C C . LEU B 1 320 ? -0.544 -49.219 -17.688 1 75 320 LEU B C 1
ATOM 6655 O O . LEU B 1 320 ? -0.993 -50.344 -17.953 1 75 320 LEU B O 1
ATOM 6659 N N . ASP B 1 321 ? -0.119 -48.438 -18.516 1 66.88 321 ASP B N 1
ATOM 6660 C CA . ASP B 1 321 ? -0.099 -48.844 -19.922 1 66.88 321 ASP B CA 1
ATOM 6661 C C . ASP B 1 321 ? 0.901 -49.969 -20.141 1 66.88 321 ASP B C 1
ATOM 6663 O O . ASP B 1 321 ? 0.758 -50.75 -21.094 1 66.88 321 ASP B O 1
ATOM 6667 N N . THR B 1 322 ? 1.798 -50.031 -19.094 1 65.44 322 THR B N 1
ATOM 6668 C CA . THR B 1 322 ? 2.771 -51.125 -19.219 1 65.44 322 THR B CA 1
ATOM 6669 C C . THR B 1 322 ? 2.43 -52.25 -18.25 1 65.44 322 THR B C 1
ATOM 6671 O O . THR B 1 322 ? 3.176 -53.25 -18.156 1 65.44 322 THR B O 1
ATOM 6674 N N . ALA B 1 323 ? 1.347 -52.938 -18.25 1 61.06 323 ALA B N 1
ATOM 6675 C CA . ALA B 1 323 ? 0.646 -54.062 -17.672 1 61.06 323 ALA B CA 1
ATOM 6676 C C . ALA B 1 323 ? 1.113 -54.344 -16.25 1 61.06 323 ALA B C 1
ATOM 6678 O O . ALA B 1 323 ? 0.703 -55.344 -15.625 1 61.06 323 ALA B O 1
ATOM 6679 N N . ASN B 1 324 ? 1.819 -53.375 -15.641 1 58.91 324 ASN B N 1
ATOM 6680 C CA . ASN B 1 324 ? 2.424 -53.844 -14.391 1 58.91 324 ASN B CA 1
ATOM 6681 C C . ASN B 1 324 ? 1.76 -53.188 -13.18 1 58.91 324 ASN B C 1
ATOM 6683 O O . ASN B 1 324 ? 2.098 -53.5 -12.039 1 58.91 324 ASN B O 1
ATOM 6687 N N . ILE B 1 325 ? 0.864 -52.188 -13.305 1 65.62 325 ILE B N 1
ATOM 6688 C CA . ILE B 1 325 ? 0.398 -51.5 -12.094 1 65.62 325 ILE B CA 1
ATOM 6689 C C . ILE B 1 325 ? -1.045 -51.906 -11.805 1 65.62 325 ILE B C 1
ATOM 6691 O O . ILE B 1 325 ? -1.863 -52.031 -12.719 1 65.62 325 ILE B O 1
ATOM 6695 N N . SER B 1 326 ? -1.277 -52.219 -10.516 1 75.19 326 SER B N 1
ATOM 6696 C CA . SER B 1 326 ? -2.58 -52.688 -10.031 1 75.19 326 SER B CA 1
ATOM 6697 C C . SER B 1 326 ? -3.547 -51.5 -9.883 1 75.19 326 SER B C 1
ATOM 6699 O O . SER B 1 326 ? -3.129 -50.375 -9.617 1 75.19 326 SER B O 1
ATOM 6701 N N . CYS B 1 327 ? -4.734 -51.719 -10.242 1 79.31 327 CYS B N 1
ATOM 6702 C CA . CYS B 1 327 ? -5.863 -50.844 -10.023 1 79.31 327 CYS B CA 1
ATOM 6703 C C . CYS B 1 327 ? -5.859 -50.281 -8.594 1 79.31 327 CYS B C 1
ATOM 6705 O O . CYS B 1 327 ? -6.242 -49.125 -8.367 1 79.31 327 CYS B O 1
ATOM 6707 N N . ASP B 1 328 ? -5.234 -51 -7.734 1 83.94 328 ASP B N 1
ATOM 6708 C CA . ASP B 1 328 ? -5.215 -50.625 -6.324 1 83.94 328 ASP B CA 1
ATOM 6709 C C . ASP B 1 328 ? -4.266 -49.438 -6.082 1 83.94 328 ASP B C 1
ATOM 6711 O O . ASP B 1 328 ? -4.523 -48.594 -5.23 1 83.94 328 ASP B O 1
ATOM 6715 N N . GLN B 1 329 ? -3.273 -49.438 -6.797 1 88.56 329 GLN B N 1
ATOM 6716 C CA . GLN B 1 329 ? -2.312 -48.344 -6.641 1 88.56 329 GLN B CA 1
ATOM 6717 C C . GLN B 1 329 ? -2.908 -47.031 -7.094 1 88.56 329 GLN B C 1
ATOM 6719 O O . GLN B 1 329 ? -2.643 -45.969 -6.488 1 88.56 329 GLN B O 1
ATOM 6724 N N . VAL B 1 330 ? -3.66 -47.031 -8.125 1 89.88 330 VAL B N 1
ATOM 6725 C CA . VAL B 1 330 ? -4.328 -45.844 -8.633 1 89.88 330 VAL B CA 1
ATOM 6726 C C . VAL B 1 330 ? -5.348 -45.344 -7.609 1 89.88 330 VAL B C 1
ATOM 6728 O O . VAL B 1 330 ? -5.441 -44.125 -7.348 1 89.88 330 VAL B O 1
ATOM 6731 N N . LEU B 1 331 ? -6.086 -46.281 -7.039 1 90.44 331 LEU B N 1
ATOM 6732 C CA . LEU B 1 331 ? -7.105 -45.906 -6.059 1 90.44 331 LEU B CA 1
ATOM 6733 C C . LEU B 1 331 ? -6.469 -45.344 -4.797 1 90.44 331 LEU B C 1
ATOM 6735 O O . LEU B 1 331 ? -7.016 -44.406 -4.18 1 90.44 331 LEU B O 1
ATOM 6739 N N . ASP B 1 332 ? -5.336 -45.844 -4.434 1 93 332 ASP B N 1
ATOM 6740 C CA . ASP B 1 332 ? -4.605 -45.312 -3.293 1 93 332 ASP B CA 1
ATOM 6741 C C . ASP B 1 332 ? -4.168 -43.875 -3.553 1 93 332 ASP B C 1
ATOM 6743 O O . ASP B 1 332 ? -4.238 -43.031 -2.66 1 93 332 ASP B O 1
ATOM 6747 N N . LEU B 1 333 ? -3.697 -43.688 -4.75 1 94.81 333 LEU B N 1
ATOM 6748 C CA . LEU B 1 333 ? -3.273 -42.344 -5.129 1 94.81 333 LEU B CA 1
ATOM 6749 C C . LEU B 1 333 ? -4.453 -41.375 -5.113 1 94.81 333 LEU B C 1
ATOM 6751 O O . LEU B 1 333 ? -4.316 -40.219 -4.68 1 94.81 333 LEU B O 1
ATOM 6755 N N . VAL B 1 334 ? -5.551 -41.812 -5.582 1 95.81 334 VAL B N 1
ATOM 6756 C CA . VAL B 1 334 ? -6.766 -41 -5.594 1 95.81 334 VAL B CA 1
ATOM 6757 C C . VAL B 1 334 ? -7.148 -40.625 -4.168 1 95.81 334 VAL B C 1
ATOM 6759 O O . VAL B 1 334 ? -7.539 -39.469 -3.902 1 95.81 334 VAL B O 1
ATOM 6762 N N . ASP B 1 335 ? -7.07 -41.562 -3.262 1 96.25 335 ASP B N 1
ATOM 6763 C CA . ASP B 1 335 ? -7.348 -41.281 -1.857 1 96.25 335 ASP B CA 1
ATOM 6764 C C . ASP B 1 335 ? -6.398 -40.219 -1.315 1 96.25 335 ASP B C 1
ATOM 6766 O O . ASP B 1 335 ? -6.809 -39.344 -0.544 1 96.25 335 ASP B O 1
ATOM 6770 N N . GLU B 1 336 ? -5.176 -40.281 -1.688 1 96.56 336 GLU B N 1
ATOM 6771 C CA . GLU B 1 336 ? -4.195 -39.281 -1.28 1 96.56 336 GLU B CA 1
ATOM 6772 C C . GLU B 1 336 ? -4.543 -37.906 -1.849 1 96.56 336 GLU B C 1
ATOM 6774 O O . GLU B 1 336 ? -4.387 -36.875 -1.169 1 96.56 336 GLU B O 1
ATOM 6779 N N . MET B 1 337 ? -4.961 -37.844 -3.076 1 97.19 337 MET B N 1
ATOM 6780 C CA . MET B 1 337 ? -5.363 -36.594 -3.727 1 97.19 337 MET B CA 1
ATOM 6781 C C . MET B 1 337 ? -6.539 -35.969 -2.998 1 97.19 337 MET B C 1
ATOM 6783 O O . MET B 1 337 ? -6.547 -34.75 -2.77 1 97.19 337 MET B O 1
ATOM 6787 N N . LEU B 1 338 ? -7.504 -36.812 -2.658 1 97.12 338 LEU B N 1
ATOM 6788 C CA . LEU B 1 338 ? -8.68 -36.312 -1.944 1 97.12 338 LEU B CA 1
ATOM 6789 C C . LEU B 1 338 ? -8.297 -35.781 -0.563 1 97.12 338 LEU B C 1
ATOM 6791 O O . LEU B 1 338 ? -8.836 -34.781 -0.104 1 97.12 338 LEU B O 1
ATOM 6795 N N . HIS B 1 339 ? -7.406 -36.469 0.05 1 96.19 339 HIS B N 1
ATOM 6796 C CA . HIS B 1 339 ? -6.922 -36.031 1.354 1 96.19 339 HIS B CA 1
ATOM 6797 C C . HIS B 1 339 ? -6.215 -34.656 1.249 1 96.19 339 HIS B C 1
ATOM 6799 O O . HIS B 1 339 ? -6.418 -33.781 2.088 1 96.19 339 HIS B O 1
ATOM 6805 N N . LEU B 1 340 ? -5.383 -34.562 0.283 1 95 340 LEU B N 1
ATOM 6806 C CA . LEU B 1 340 ? -4.672 -33.312 0.042 1 95 340 LEU B CA 1
ATOM 6807 C C . LEU B 1 340 ? -5.652 -32.156 -0.197 1 95 340 LEU B C 1
ATOM 6809 O O . LEU B 1 340 ? -5.469 -31.047 0.327 1 95 340 LEU B O 1
ATOM 6813 N N . ASP B 1 341 ? -6.641 -32.375 -1.019 1 96.25 341 ASP B N 1
ATOM 6814 C CA . ASP B 1 341 ? -7.664 -31.359 -1.277 1 96.25 341 ASP B CA 1
ATOM 6815 C C . ASP B 1 341 ? -8.352 -30.922 0.016 1 96.25 341 ASP B C 1
ATOM 6817 O O . ASP B 1 341 ? -8.57 -29.734 0.245 1 96.25 341 ASP B O 1
ATOM 6821 N N . HIS B 1 342 ? -8.688 -31.906 0.821 1 94.88 342 HIS B N 1
ATOM 6822 C CA . HIS B 1 342 ? -9.367 -31.641 2.086 1 94.88 342 HIS B CA 1
ATOM 6823 C C . HIS B 1 342 ? -8.508 -30.781 3.002 1 94.88 342 HIS B C 1
ATOM 6825 O O . HIS B 1 342 ? -8.992 -29.812 3.602 1 94.88 342 HIS B O 1
ATOM 6831 N N . GLU B 1 343 ? -7.285 -31.062 3.078 1 91.31 343 GLU B N 1
ATOM 6832 C CA . GLU B 1 343 ? -6.367 -30.297 3.914 1 91.31 343 GLU B CA 1
ATOM 6833 C C . GLU B 1 343 ? -6.25 -28.859 3.426 1 91.31 343 GLU B C 1
ATOM 6835 O O . GLU B 1 343 ? -6.215 -27.922 4.23 1 91.31 343 GLU B O 1
ATOM 6840 N N . ALA B 1 344 ? -6.145 -28.688 2.16 1 90.75 344 ALA B N 1
ATOM 6841 C CA . ALA B 1 344 ? -6.027 -27.359 1.572 1 90.75 344 ALA B CA 1
ATOM 6842 C C . ALA B 1 344 ? -7.258 -26.5 1.888 1 90.75 344 ALA B C 1
ATOM 6844 O O . ALA B 1 344 ? -7.145 -25.297 2.109 1 90.75 344 ALA B O 1
ATOM 6845 N N . THR B 1 345 ? -8.43 -27.094 1.962 1 93.75 345 THR B N 1
ATOM 6846 C CA . THR B 1 345 ? -9.672 -26.359 2.195 1 93.75 345 THR B CA 1
ATOM 6847 C C . THR B 1 345 ? -9.789 -25.953 3.658 1 93.75 345 THR B C 1
ATOM 6849 O O . THR B 1 345 ? -10.375 -24.906 3.973 1 93.75 345 THR B O 1
ATOM 6852 N N . LEU B 1 346 ? -9.172 -26.703 4.543 1 91.56 346 LEU B N 1
ATOM 6853 C CA . LEU B 1 346 ? -9.258 -26.406 5.969 1 91.56 346 LEU B CA 1
ATOM 6854 C C . LEU B 1 346 ? -8.531 -25.109 6.289 1 91.56 346 LEU B C 1
ATOM 6856 O O . LEU B 1 346 ? -8.992 -24.328 7.129 1 91.56 346 LEU B O 1
ATOM 6860 N N . TRP B 1 347 ? -7.488 -24.859 5.637 1 86.81 347 TRP B N 1
ATOM 6861 C CA . TRP B 1 347 ? -6.703 -23.656 5.875 1 86.81 347 TRP B CA 1
ATOM 6862 C C . TRP B 1 347 ? -7.477 -22.406 5.457 1 86.81 347 TRP B C 1
ATOM 6864 O O . TRP B 1 347 ? -7.289 -21.344 6.031 1 86.81 347 TRP B O 1
ATOM 6874 N N . ARG B 1 348 ? -8.391 -22.484 4.559 1 90.25 348 ARG B N 1
ATOM 6875 C CA . ARG B 1 348 ? -9.117 -21.359 4 1 90.25 348 ARG B CA 1
ATOM 6876 C C . ARG B 1 348 ? -10.336 -21.016 4.848 1 90.25 348 ARG B C 1
ATOM 6878 O O . ARG B 1 348 ? -11.047 -20.047 4.562 1 90.25 348 ARG B O 1
ATOM 6885 N N . ARG B 1 349 ? -10.484 -21.734 5.914 1 89.19 349 ARG B N 1
ATOM 6886 C CA . ARG B 1 349 ? -11.617 -21.484 6.797 1 89.19 349 ARG B CA 1
ATOM 6887 C C . ARG B 1 349 ? -11.266 -20.453 7.871 1 89.19 349 ARG B C 1
ATOM 6889 O O . ARG B 1 349 ? -12.141 -19.984 8.594 1 89.19 349 ARG B O 1
ATOM 6896 N N . LYS B 1 350 ? -10.102 -20.016 7.895 1 83.94 350 LYS B N 1
ATOM 6897 C CA . LYS B 1 350 ? -9.688 -19.016 8.867 1 83.94 350 LYS B CA 1
ATOM 6898 C C . LYS B 1 350 ? -10.32 -17.656 8.57 1 83.94 350 LYS B C 1
ATOM 6900 O O . LYS B 1 350 ? -10.609 -17.344 7.418 1 83.94 350 LYS B O 1
ATOM 6905 N N . PRO B 1 351 ? -10.477 -16.812 9.602 1 79.12 351 PRO B N 1
ATOM 6906 C CA . PRO B 1 351 ? -11.195 -15.547 9.461 1 79.12 351 PRO B CA 1
ATOM 6907 C C . PRO B 1 351 ? -10.516 -14.594 8.469 1 79.12 351 PRO B C 1
ATOM 6909 O O . PRO B 1 351 ? -11.195 -13.789 7.832 1 79.12 351 PRO B O 1
ATOM 6912 N N . GLU B 1 352 ? -9.266 -14.734 8.328 1 79.31 352 GLU B N 1
ATOM 6913 C CA . GLU B 1 352 ? -8.539 -13.812 7.457 1 79.31 352 GLU B CA 1
ATOM 6914 C C . GLU B 1 352 ? -8.906 -14.023 5.992 1 79.31 352 GLU B C 1
ATOM 6916 O O . GLU B 1 352 ? -8.664 -13.156 5.152 1 79.31 352 GLU B O 1
ATOM 6921 N N . TRP B 1 353 ? -9.57 -15.172 5.75 1 88.5 353 TRP B N 1
ATOM 6922 C CA . TRP B 1 353 ? -9.906 -15.492 4.367 1 88.5 353 TRP B CA 1
ATOM 6923 C C . TRP B 1 353 ? -11.383 -15.234 4.094 1 88.5 353 TRP B C 1
ATOM 6925 O O . TRP B 1 353 ? -11.891 -15.562 3.016 1 88.5 353 TRP B O 1
ATOM 6935 N N . ALA B 1 354 ? -12.047 -14.57 4.973 1 87.75 354 ALA B N 1
ATOM 6936 C CA . ALA B 1 354 ? -13.484 -14.336 4.824 1 87.75 354 ALA B CA 1
ATOM 6937 C C . ALA B 1 354 ? -13.758 -13.344 3.697 1 87.75 354 ALA B C 1
ATOM 6939 O O . ALA B 1 354 ? -12.961 -12.43 3.455 1 87.75 354 ALA B O 1
ATOM 6940 N N . PHE B 1 355 ? -14.828 -13.508 3.021 1 91.81 355 PHE B N 1
ATOM 6941 C CA . PHE B 1 355 ? -15.312 -12.609 1.983 1 91.81 355 PHE B CA 1
ATOM 6942 C C . PHE B 1 355 ? -16.844 -12.539 2 1 91.81 355 PHE B C 1
ATOM 6944 O O . PHE B 1 355 ? -17.5 -13.328 2.688 1 91.81 355 PHE B O 1
ATOM 6951 N N . ARG B 1 356 ? -17.391 -11.586 1.28 1 90.5 356 ARG B N 1
ATOM 6952 C CA . ARG B 1 356 ? -18.844 -11.406 1.193 1 90.5 356 ARG B CA 1
ATOM 6953 C C . ARG B 1 356 ? -19.359 -11.812 -0.182 1 90.5 356 ARG B C 1
ATOM 6955 O O . ARG B 1 356 ? -18.656 -11.68 -1.184 1 90.5 356 ARG B O 1
ATOM 6962 N N . THR B 1 357 ? -20.531 -12.266 -0.187 1 93.75 357 THR B N 1
ATOM 6963 C CA . THR B 1 357 ? -21.188 -12.641 -1.437 1 93.75 357 THR B CA 1
ATOM 6964 C C . THR B 1 357 ? -22.438 -11.797 -1.669 1 93.75 357 THR B C 1
ATOM 6966 O O . THR B 1 357 ? -23.219 -11.578 -0.746 1 93.75 357 THR B O 1
ATOM 6969 N N . LEU B 1 358 ? -22.562 -11.305 -2.877 1 90.75 358 LEU B N 1
ATOM 6970 C CA . LEU B 1 358 ? -23.719 -10.523 -3.297 1 90.75 358 LEU B CA 1
ATOM 6971 C C . LEU B 1 358 ? -24.359 -11.133 -4.539 1 90.75 358 LEU B C 1
ATOM 6973 O O . LEU B 1 358 ? -23.672 -11.609 -5.434 1 90.75 358 LEU B O 1
ATOM 6977 N N . PRO B 1 359 ? -25.703 -11.062 -4.531 1 90.62 359 PRO B N 1
ATOM 6978 C CA . PRO B 1 359 ? -26.344 -11.461 -5.785 1 90.62 359 PRO B CA 1
ATOM 6979 C C . PRO B 1 359 ? -26.219 -10.406 -6.879 1 90.62 359 PRO B C 1
ATOM 6981 O O . PRO B 1 359 ? -26.094 -9.211 -6.578 1 90.62 359 PRO B O 1
ATOM 6984 N N . ARG B 1 360 ? -26.203 -10.836 -8.062 1 87.5 360 ARG B N 1
ATOM 6985 C CA . ARG B 1 360 ? -26.109 -9.945 -9.211 1 87.5 360 ARG B CA 1
ATOM 6986 C C . ARG B 1 360 ? -27.172 -8.844 -9.125 1 87.5 360 ARG B C 1
ATOM 6988 O O . ARG B 1 360 ? -26.922 -7.711 -9.547 1 87.5 360 ARG B O 1
ATOM 6995 N N . SER B 1 361 ? -28.297 -9.062 -8.578 1 83.75 361 SER B N 1
ATOM 6996 C CA . SER B 1 361 ? -29.422 -8.133 -8.508 1 83.75 361 SER B CA 1
ATOM 6997 C C . SER B 1 361 ? -29.078 -6.926 -7.641 1 83.75 361 SER B C 1
ATOM 6999 O O . SER B 1 361 ? -29.625 -5.84 -7.836 1 83.75 361 SER B O 1
ATOM 7001 N N . GLU B 1 362 ? -28.156 -7.074 -6.793 1 80.94 362 GLU B N 1
ATOM 7002 C CA . GLU B 1 362 ? -27.797 -5.992 -5.879 1 80.94 362 GLU B CA 1
ATOM 7003 C C . GLU B 1 362 ? -26.844 -4.996 -6.547 1 80.94 362 GLU B C 1
ATOM 7005 O O . GLU B 1 362 ? -26.688 -3.869 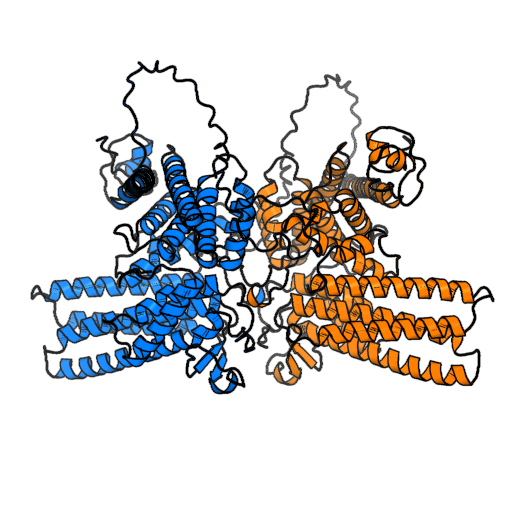-6.074 1 80.94 362 GLU B O 1
ATOM 7010 N N . ILE B 1 363 ? -26.203 -5.43 -7.473 1 75.62 363 ILE B N 1
ATOM 7011 C CA . ILE B 1 363 ? -25.25 -4.582 -8.164 1 75.62 363 ILE B CA 1
ATOM 7012 C C . ILE B 1 363 ? -25.906 -3.912 -9.359 1 75.62 363 ILE B C 1
ATOM 7014 O O . ILE B 1 363 ? -25.578 -2.775 -9.711 1 75.62 363 ILE B O 1
ATOM 7018 N N . SER B 1 364 ? -26.75 -4.66 -10.219 1 63.38 364 SER B N 1
ATOM 7019 C CA . SER B 1 364 ? -27.297 -4.316 -11.531 1 63.38 364 SER B CA 1
ATOM 7020 C C . SER B 1 364 ? -28.281 -3.16 -11.43 1 63.38 364 SER B C 1
ATOM 7022 O O . SER B 1 364 ? -28.938 -2.82 -12.414 1 63.38 364 SER B O 1
ATOM 7024 N N . GLY B 1 365 ? -28.297 -2.561 -10.328 1 55.28 365 GLY B N 1
ATOM 7025 C CA . GLY B 1 365 ? -29.312 -1.536 -10.516 1 55.28 365 GLY B CA 1
ATOM 7026 C C . GLY B 1 365 ? -29.312 -0.957 -11.914 1 55.28 365 GLY B C 1
ATOM 7027 O O . GLY B 1 365 ? -29.203 -1.691 -12.898 1 55.28 365 GLY B O 1
ATOM 7028 N N . ASN B 1 366 ? -29.156 0.378 -12.125 1 54.19 366 ASN B N 1
ATOM 7029 C CA . ASN B 1 366 ? -29.422 1.095 -13.367 1 54.19 366 ASN B CA 1
ATOM 7030 C C . ASN B 1 366 ? -28.281 0.916 -14.367 1 54.19 366 ASN B C 1
ATOM 7032 O O . ASN B 1 366 ? -28.156 1.676 -15.328 1 54.19 366 ASN B O 1
ATOM 7036 N N . HIS B 1 367 ? -27.406 0.012 -14.148 1 55.81 367 HIS B N 1
ATOM 7037 C CA . HIS B 1 367 ? -26.266 0.12 -15.055 1 55.81 367 HIS B CA 1
ATOM 7038 C C . HIS B 1 367 ? -26.328 -0.957 -16.141 1 55.81 367 HIS B C 1
ATOM 7040 O O . HIS B 1 367 ? -26.547 -2.133 -15.836 1 55.81 367 HIS B O 1
ATOM 7046 N N . LYS B 1 368 ? -26.766 -0.678 -17.328 1 56.56 368 LYS B N 1
ATOM 7047 C CA . LYS B 1 368 ? -26.625 -1.528 -18.516 1 56.56 368 LYS B CA 1
ATOM 7048 C C . LYS B 1 368 ? -25.156 -1.872 -18.766 1 56.56 368 LYS B C 1
ATOM 7050 O O . LYS B 1 368 ? -24.375 -1.008 -19.156 1 56.56 368 LYS B O 1
ATOM 7055 N N . ALA B 1 369 ? -24.625 -3.016 -18.172 1 61.56 369 ALA B N 1
ATOM 7056 C CA . ALA B 1 369 ? -23.234 -3.398 -18.406 1 61.56 369 ALA B CA 1
ATOM 7057 C C . ALA B 1 369 ? -23.078 -4.086 -19.75 1 61.56 369 ALA B C 1
ATOM 7059 O O . ALA B 1 369 ? -23.891 -4.938 -20.125 1 61.56 369 ALA B O 1
ATOM 7060 N N . ASP B 1 370 ? -22.25 -3.609 -20.656 1 66.81 370 ASP B N 1
ATOM 7061 C CA . ASP B 1 370 ? -21.984 -4.207 -21.953 1 66.81 370 ASP B CA 1
ATOM 7062 C C . ASP B 1 370 ? -21.141 -5.473 -21.812 1 66.81 370 ASP B C 1
ATOM 7064 O O . ASP B 1 370 ? -20.609 -5.992 -22.797 1 66.81 370 ASP B O 1
ATOM 7068 N N . PHE B 1 371 ? -21.078 -5.91 -20.5 1 75.31 371 PHE B N 1
ATOM 7069 C CA . PHE B 1 371 ? -20.266 -7.109 -20.344 1 75.31 371 PHE B CA 1
ATOM 7070 C C . PHE B 1 371 ? -20.953 -8.117 -19.422 1 75.31 371 PHE B C 1
ATOM 7072 O O . PHE B 1 371 ? -22 -7.812 -18.828 1 75.31 371 PHE B O 1
ATOM 7079 N N . TRP B 1 372 ? -20.5 -9.297 -19.5 1 82.19 372 TRP B N 1
ATOM 7080 C CA . TRP B 1 372 ? -21.047 -10.422 -18.75 1 82.19 372 TRP B CA 1
ATOM 7081 C C . TRP B 1 372 ? -20.891 -10.219 -17.25 1 82.19 372 TRP B C 1
ATOM 7083 O O . TRP B 1 372 ? -19.844 -9.758 -16.797 1 82.19 372 TRP B O 1
ATOM 7093 N N . LEU B 1 373 ? -22.016 -10.57 -16.578 1 86.5 373 LEU B N 1
ATOM 7094 C CA . LEU B 1 373 ? -22 -10.531 -15.125 1 86.5 373 LEU B CA 1
ATOM 7095 C C . LEU B 1 373 ? -22.297 -11.914 -14.547 1 86.5 373 LEU B C 1
ATOM 7097 O O . LEU B 1 373 ? -23.172 -12.625 -15.039 1 86.5 373 LEU B O 1
ATOM 7101 N N . PRO B 1 374 ? -21.547 -12.289 -13.57 1 90.5 374 PRO B N 1
ATOM 7102 C CA . PRO B 1 374 ? -21.859 -13.555 -12.906 1 90.5 374 PRO B CA 1
ATOM 7103 C C . PRO B 1 374 ? -23.125 -13.477 -12.047 1 90.5 374 PRO B C 1
ATOM 7105 O O . PRO B 1 374 ? -23.562 -12.383 -11.68 1 90.5 374 PRO B O 1
ATOM 7108 N N . GLU B 1 375 ? -23.672 -14.617 -11.781 1 89.25 375 GLU B N 1
ATOM 7109 C CA . GLU B 1 375 ? -24.891 -14.68 -10.977 1 89.25 375 GLU B CA 1
ATOM 7110 C C . GLU B 1 375 ? -24.625 -14.258 -9.531 1 89.25 375 GLU B C 1
ATOM 7112 O O . GLU B 1 375 ? -25.484 -13.672 -8.883 1 89.25 375 GLU B O 1
ATOM 7117 N N . THR B 1 376 ? -23.484 -14.617 -9.141 1 94 376 THR B N 1
ATOM 7118 C CA . THR B 1 376 ? -23.031 -14.281 -7.789 1 94 376 THR B CA 1
ATOM 7119 C C . THR B 1 376 ? -21.688 -13.562 -7.82 1 94 376 THR B C 1
ATOM 7121 O O . THR B 1 376 ? -20.812 -13.906 -8.609 1 94 376 THR B O 1
ATOM 7124 N N . ILE B 1 377 ? -21.609 -12.578 -6.906 1 94.81 377 ILE B N 1
ATOM 7125 C CA . ILE B 1 377 ? -20.391 -11.781 -6.844 1 94.81 377 ILE B CA 1
ATOM 7126 C C . ILE B 1 377 ? -19.734 -11.961 -5.48 1 94.81 377 ILE B C 1
ATOM 7128 O O . ILE B 1 377 ? -20.391 -11.844 -4.445 1 94.81 377 ILE B O 1
ATOM 7132 N N . GLN B 1 378 ? -18.484 -12.281 -5.535 1 96.25 378 GLN B N 1
ATOM 7133 C CA . GLN B 1 378 ? -17.703 -12.344 -4.305 1 96.25 378 GLN B CA 1
ATOM 7134 C C . GLN B 1 378 ? -16.891 -11.062 -4.109 1 96.25 378 GLN B C 1
ATOM 7136 O O . GLN B 1 378 ? -16.219 -10.594 -5.039 1 96.25 378 GLN B O 1
ATOM 7141 N N . LEU B 1 379 ? -16.984 -10.492 -2.904 1 92.75 379 LEU B N 1
ATOM 7142 C CA . LEU B 1 379 ? -16.219 -9.305 -2.525 1 92.75 379 LEU B CA 1
ATOM 7143 C C . LEU B 1 379 ? -15.164 -9.648 -1.478 1 92.75 379 LEU B C 1
ATOM 7145 O O . LEU B 1 379 ? -15.5 -9.93 -0.324 1 92.75 379 LEU B O 1
ATOM 7149 N N . HIS B 1 380 ? -13.945 -9.586 -1.913 1 93.44 380 HIS B N 1
ATOM 7150 C CA . HIS B 1 380 ? -12.82 -9.828 -1.021 1 93.44 380 HIS B CA 1
ATOM 7151 C C . HIS B 1 380 ? -12.281 -8.523 -0.445 1 93.44 380 HIS B C 1
ATOM 7153 O O . HIS B 1 380 ? -12.602 -7.441 -0.944 1 93.44 380 HIS B O 1
ATOM 7159 N N . PRO B 1 381 ? -11.5 -8.578 0.648 1 88.25 381 PRO B N 1
ATOM 7160 C CA . PRO B 1 381 ? -10.992 -7.359 1.292 1 88.25 381 PRO B CA 1
ATOM 7161 C C . PRO B 1 381 ? -10.141 -6.508 0.355 1 88.25 381 PRO B C 1
ATOM 7163 O O . PRO B 1 381 ? -10.109 -5.281 0.491 1 88.25 381 PRO B O 1
ATOM 7166 N N . ASP B 1 382 ? -9.422 -7.113 -0.481 1 90.75 382 ASP B N 1
ATOM 7167 C CA . ASP B 1 382 ? -8.664 -6.414 -1.515 1 90.75 382 ASP B CA 1
ATOM 7168 C C . ASP B 1 382 ? -8.406 -7.32 -2.713 1 90.75 382 ASP B C 1
ATOM 7170 O O . ASP B 1 382 ? -8.758 -8.5 -2.695 1 90.75 382 ASP B O 1
ATOM 7174 N N . LEU B 1 383 ? -7.867 -6.766 -3.785 1 93.38 383 LEU B N 1
ATOM 7175 C CA . LEU B 1 383 ? -7.656 -7.469 -5.047 1 93.38 383 LEU B CA 1
ATOM 7176 C C . LEU B 1 383 ? -6.727 -8.664 -4.855 1 93.38 383 LEU B C 1
ATOM 7178 O O . LEU B 1 383 ? -6.93 -9.719 -5.453 1 93.38 383 LEU B O 1
ATOM 7182 N N . TRP B 1 384 ? -5.676 -8.531 -4.031 1 93.94 384 TRP B N 1
ATOM 7183 C CA . TRP B 1 384 ? -4.719 -9.617 -3.855 1 93.94 384 TRP B CA 1
ATOM 7184 C C . TRP B 1 384 ? -5.375 -10.812 -3.17 1 93.94 384 TRP B C 1
ATOM 7186 O O . TRP B 1 384 ? -5.094 -11.961 -3.514 1 93.94 384 TRP B O 1
ATOM 7196 N N . MET B 1 385 ? -6.203 -10.562 -2.246 1 93.5 385 MET B N 1
ATOM 7197 C CA . MET B 1 385 ? -6.898 -11.656 -1.576 1 93.5 385 MET B CA 1
ATOM 7198 C C . MET B 1 385 ? -7.801 -12.406 -2.553 1 93.5 385 MET B C 1
ATOM 7200 O O . MET B 1 385 ? -7.898 -13.633 -2.494 1 93.5 385 MET B O 1
ATOM 7204 N N . ALA B 1 386 ? -8.492 -11.633 -3.375 1 96 386 ALA B N 1
ATOM 7205 C CA . ALA B 1 386 ? -9.281 -12.273 -4.43 1 96 386 ALA B CA 1
ATOM 7206 C C . ALA B 1 386 ? -8.398 -13.164 -5.305 1 96 386 ALA B C 1
ATOM 7208 O O . ALA B 1 386 ? -8.781 -14.289 -5.633 1 96 386 ALA B O 1
ATOM 7209 N N . TYR B 1 387 ? -7.273 -12.672 -5.637 1 96.69 387 TYR B N 1
ATOM 7210 C CA . TYR B 1 387 ? -6.332 -13.422 -6.461 1 96.69 387 TYR B CA 1
ATOM 7211 C C . TYR B 1 387 ? -5.871 -14.688 -5.746 1 96.69 387 TYR B C 1
ATOM 7213 O O . TYR B 1 387 ? -5.793 -15.758 -6.355 1 96.69 387 TYR B O 1
ATOM 7221 N N . GLU B 1 388 ? -5.496 -14.602 -4.508 1 95.31 388 GLU B N 1
ATOM 7222 C CA . GLU B 1 388 ? -5.027 -15.766 -3.768 1 95.31 388 GLU B CA 1
ATOM 7223 C C . GLU B 1 388 ? -6.098 -16.859 -3.719 1 95.31 388 GLU B C 1
ATOM 7225 O O . GLU B 1 388 ? -5.785 -18.047 -3.82 1 95.31 388 GLU B O 1
ATOM 7230 N N . TRP B 1 389 ? -7.324 -16.422 -3.508 1 97 389 TRP B N 1
ATOM 7231 C CA . TRP B 1 389 ? -8.422 -17.391 -3.578 1 97 389 TRP B CA 1
ATOM 7232 C C . TRP B 1 389 ? -8.453 -18.078 -4.941 1 97 389 TRP B C 1
ATOM 7234 O O . TRP B 1 389 ? -8.586 -19.297 -5.027 1 97 389 TRP B O 1
ATOM 7244 N N . ASN B 1 390 ? -8.375 -17.281 -5.988 1 98.06 390 ASN B N 1
ATOM 7245 C CA . ASN B 1 390 ? -8.438 -17.828 -7.34 1 98.06 390 ASN B CA 1
ATOM 7246 C C . ASN B 1 390 ? -7.277 -18.781 -7.613 1 98.06 390 ASN B C 1
ATOM 7248 O O . ASN B 1 390 ? -7.445 -19.797 -8.297 1 98.06 390 ASN B O 1
ATOM 7252 N N . TYR B 1 391 ? -6.148 -18.438 -7.113 1 96.62 391 TYR B N 1
ATOM 7253 C CA . TYR B 1 391 ? -5.004 -19.328 -7.254 1 96.62 391 TYR B CA 1
ATOM 7254 C C . TYR B 1 391 ? -5.266 -20.672 -6.57 1 96.62 391 TYR B C 1
ATOM 7256 O O . TYR B 1 391 ? -5.051 -21.734 -7.164 1 96.62 391 TYR B O 1
ATOM 7264 N N . HIS B 1 392 ? -5.711 -20.594 -5.371 1 96.25 392 HIS B N 1
ATOM 7265 C CA . HIS B 1 392 ? -6.051 -21.766 -4.586 1 96.25 392 HIS B CA 1
ATOM 7266 C C . HIS B 1 392 ? -7.09 -22.625 -5.297 1 96.25 392 HIS B C 1
ATOM 7268 O O . HIS B 1 392 ? -6.91 -23.844 -5.445 1 96.25 392 HIS B O 1
ATOM 7274 N N . ARG B 1 393 ? -8.102 -22.016 -5.711 1 98.25 393 ARG B N 1
ATOM 7275 C CA . ARG B 1 393 ? -9.211 -22.703 -6.371 1 98.25 393 ARG B CA 1
ATOM 7276 C C . ARG B 1 393 ? -8.758 -23.328 -7.688 1 98.25 393 ARG B C 1
ATOM 7278 O O . ARG B 1 393 ? -9.133 -24.469 -8 1 98.25 393 ARG B O 1
ATOM 7285 N N . THR B 1 394 ? -7.969 -22.625 -8.43 1 97.88 394 THR B N 1
ATOM 7286 C CA . THR B 1 394 ? -7.488 -23.125 -9.719 1 97.88 394 THR B CA 1
ATOM 7287 C C . THR B 1 394 ? -6.562 -24.328 -9.531 1 97.88 394 THR B C 1
ATOM 7289 O O . THR B 1 394 ? -6.625 -25.297 -10.289 1 97.88 394 THR B O 1
ATOM 7292 N N . ALA B 1 395 ? -5.703 -24.25 -8.531 1 96.75 395 ALA B N 1
ATOM 7293 C CA . ALA B 1 395 ? -4.855 -25.406 -8.219 1 96.75 395 ALA B CA 1
ATOM 7294 C C . ALA B 1 395 ? -5.695 -26.625 -7.895 1 96.75 395 ALA B C 1
ATOM 7296 O O . ALA B 1 395 ? -5.379 -27.734 -8.336 1 96.75 395 ALA B O 1
ATOM 7297 N N . ARG B 1 396 ? -6.742 -26.438 -7.172 1 97.56 396 ARG B N 1
ATOM 7298 C CA . ARG B 1 396 ? -7.641 -27.547 -6.832 1 97.56 396 ARG B CA 1
ATOM 7299 C C . ARG B 1 396 ? -8.352 -28.078 -8.07 1 97.56 396 ARG B C 1
ATOM 7301 O O . ARG B 1 396 ? -8.578 -29.281 -8.195 1 97.56 396 ARG B O 1
ATOM 7308 N N . ILE B 1 397 ? -8.742 -27.203 -8.953 1 98.12 397 ILE B N 1
ATOM 7309 C CA . ILE B 1 397 ? -9.336 -27.641 -10.211 1 98.12 397 ILE B CA 1
ATOM 7310 C C . ILE B 1 397 ? -8.383 -28.578 -10.945 1 98.12 397 ILE B C 1
ATOM 7312 O O . ILE B 1 397 ? -8.789 -29.641 -11.406 1 98.12 397 ILE B O 1
ATOM 7316 N N . ILE B 1 398 ? -7.164 -28.219 -11.023 1 96.75 398 ILE B N 1
ATOM 7317 C CA . ILE B 1 398 ? -6.152 -29.031 -11.695 1 96.75 398 ILE B CA 1
ATOM 7318 C C . ILE B 1 398 ? -6.027 -30.375 -11 1 96.75 398 ILE B C 1
ATOM 7320 O O . ILE B 1 398 ? -5.973 -31.422 -11.656 1 96.75 398 ILE B O 1
ATOM 7324 N N . LEU B 1 399 ? -6.012 -30.375 -9.688 1 97.38 399 LEU B N 1
ATOM 7325 C CA . LEU B 1 399 ? -5.918 -31.594 -8.898 1 97.38 399 LEU B CA 1
ATOM 7326 C C . LEU B 1 399 ? -7.074 -32.531 -9.219 1 97.38 399 LEU B C 1
ATOM 7328 O O . LEU B 1 399 ? -6.859 -33.719 -9.492 1 97.38 399 LEU B O 1
ATOM 7332 N N . HIS B 1 400 ? -8.266 -32.031 -9.195 1 98 400 HIS B N 1
ATOM 7333 C CA . HIS B 1 400 ? -9.453 -32.875 -9.406 1 98 400 HIS B CA 1
ATOM 7334 C C . HIS B 1 400 ? -9.531 -33.344 -10.852 1 98 400 HIS B C 1
ATOM 7336 O O . HIS B 1 400 ? -10.023 -34.438 -11.117 1 98 400 HIS B O 1
ATOM 7342 N N . GLN B 1 401 ? -9.086 -32.531 -11.781 1 96.81 401 GLN B N 1
ATOM 7343 C CA . GLN B 1 401 ? -9.016 -32.969 -13.164 1 96.81 401 GLN B CA 1
ATOM 7344 C C . GLN B 1 401 ? -8.086 -34.188 -13.305 1 96.81 401 GLN B C 1
ATOM 7346 O O . GLN B 1 401 ? -8.398 -35.156 -14.016 1 96.81 401 GLN B O 1
ATOM 7351 N N . LYS B 1 402 ? -6.957 -34.156 -12.656 1 95.75 402 LYS B N 1
ATOM 7352 C CA . LYS B 1 402 ? -6.023 -35.25 -12.672 1 95.75 402 LYS B CA 1
ATOM 7353 C C . LYS B 1 402 ? -6.613 -36.5 -11.977 1 95.75 402 LYS B C 1
ATOM 7355 O O . LYS B 1 402 ? -6.434 -37.625 -12.43 1 95.75 402 LYS B O 1
ATOM 7360 N N . LEU B 1 403 ? -7.266 -36.219 -10.859 1 96.88 403 LEU B N 1
ATOM 7361 C CA . LEU B 1 403 ? -7.945 -37.281 -10.125 1 96.88 403 LEU B CA 1
ATOM 7362 C C . LEU B 1 403 ? -8.93 -38 -11.016 1 96.88 403 LEU B C 1
ATOM 7364 O O . LEU B 1 403 ? -8.93 -39.25 -11.07 1 96.88 403 LEU B O 1
ATOM 7368 N N . VAL B 1 404 ? -9.742 -37.312 -11.758 1 96.62 404 VAL B N 1
ATOM 7369 C CA . VAL B 1 404 ? -10.742 -37.906 -12.648 1 96.62 404 VAL B CA 1
ATOM 7370 C C . VAL B 1 404 ? -10.047 -38.688 -13.758 1 96.62 404 VAL B C 1
ATOM 7372 O O . VAL B 1 404 ? -10.5 -39.75 -14.133 1 96.62 404 VAL B O 1
ATOM 7375 N N . ALA B 1 405 ? -8.969 -38.156 -14.289 1 93.69 405 ALA B N 1
ATOM 7376 C CA . ALA B 1 405 ? -8.203 -38.844 -15.32 1 93.69 405 ALA B CA 1
ATOM 7377 C C . ALA B 1 405 ? -7.711 -40.188 -14.805 1 93.69 405 ALA B C 1
ATOM 7379 O O . ALA B 1 405 ? -7.73 -41.188 -15.539 1 93.69 405 ALA B O 1
ATOM 7380 N N . CYS B 1 406 ? -7.27 -40.25 -13.586 1 92.5 406 CYS B N 1
ATOM 7381 C CA . CYS B 1 406 ? -6.824 -41.5 -12.969 1 92.5 406 CYS B CA 1
ATOM 7382 C C . CYS B 1 406 ? -7.973 -42.5 -12.844 1 92.5 406 CYS B C 1
ATOM 7384 O O . CYS B 1 406 ? -7.836 -43.656 -13.211 1 92.5 406 CYS B O 1
ATOM 7386 N N . LEU B 1 407 ? -9.047 -42.031 -12.383 1 93.38 407 LEU B N 1
ATOM 7387 C CA . LEU B 1 407 ? -10.195 -42.906 -12.148 1 93.38 407 LEU B CA 1
ATOM 7388 C C . LEU B 1 407 ? -10.742 -43.438 -13.469 1 93.38 407 LEU B C 1
ATOM 7390 O O . LEU B 1 407 ? -11.18 -44.594 -13.531 1 93.38 407 LEU B O 1
ATOM 7394 N N . LYS B 1 408 ? -10.789 -42.656 -14.5 1 91.38 408 LYS B N 1
ATOM 7395 C CA . LYS B 1 408 ? -11.289 -43.062 -15.805 1 91.38 408 LYS B CA 1
ATOM 7396 C C . LYS B 1 408 ? -10.438 -44.219 -16.375 1 91.38 408 LYS B C 1
ATOM 7398 O O . LYS B 1 408 ? -10.93 -45.031 -17.141 1 91.38 408 LYS B O 1
ATOM 7403 N N . ARG B 1 409 ? -9.258 -44.312 -15.984 1 86.88 409 ARG B N 1
ATOM 7404 C CA . ARG B 1 409 ? -8.367 -45.344 -16.5 1 86.88 409 ARG B CA 1
ATOM 7405 C C . ARG B 1 409 ? -8.641 -46.688 -15.82 1 86.88 409 ARG B C 1
ATOM 7407 O O . ARG B 1 409 ? -8.344 -47.75 -16.375 1 86.88 409 ARG B O 1
ATOM 7414 N N . VAL B 1 410 ? -9.203 -46.656 -14.633 1 84.06 410 VAL B N 1
ATOM 7415 C CA . VAL B 1 410 ? -9.352 -47.906 -13.898 1 84.06 410 VAL B CA 1
ATOM 7416 C C . VAL B 1 410 ? -10.828 -48.312 -13.828 1 84.06 410 VAL B C 1
ATOM 7418 O O . VAL B 1 410 ? -11.172 -49.375 -13.312 1 84.06 410 VAL B O 1
ATOM 7421 N N . VAL B 1 411 ? -11.75 -47.531 -14.258 1 79.75 411 VAL B N 1
ATOM 7422 C CA . VAL B 1 411 ? -13.195 -47.75 -14.148 1 79.75 411 VAL B CA 1
ATOM 7423 C C . VAL B 1 411 ? -13.562 -49.094 -14.781 1 79.75 411 VAL B C 1
ATOM 7425 O O . VAL B 1 411 ? -14.484 -49.781 -14.32 1 79.75 411 VAL B O 1
ATOM 7428 N N . GLY B 1 412 ? -12.891 -49.688 -15.727 1 72.81 412 GLY B N 1
ATOM 7429 C CA . GLY B 1 412 ? -13.281 -50.906 -16.453 1 72.81 412 GLY B CA 1
ATOM 7430 C C . GLY B 1 412 ? -12.734 -52.156 -15.844 1 72.81 412 GLY B C 1
ATOM 7431 O O . GLY B 1 412 ? -12.992 -53.25 -16.344 1 72.81 412 GLY B O 1
ATOM 7432 N N . GLU B 1 413 ? -12.133 -52.156 -14.664 1 71.44 413 GLU B N 1
ATOM 7433 C CA . GLU B 1 413 ? -11.414 -53.344 -14.188 1 71.44 413 GLU B CA 1
ATOM 7434 C C . GLU B 1 413 ? -12.336 -54.281 -13.438 1 71.44 413 GLU B C 1
ATOM 7436 O O . GLU B 1 413 ? -12.234 -55.5 -13.578 1 71.44 413 GLU B O 1
ATOM 7441 N N . SER B 1 414 ? -13.062 -53.844 -12.484 1 72.56 414 SER B N 1
ATOM 7442 C CA . SER B 1 414 ? -14.039 -54.656 -11.781 1 72.56 414 SER B CA 1
ATOM 7443 C C . SER B 1 414 ? -15.352 -53.906 -11.578 1 72.56 414 SER B C 1
ATOM 7445 O O . SER B 1 414 ? -15.391 -52.688 -11.688 1 72.56 414 SER B O 1
ATOM 7447 N N . SER B 1 415 ? -16.406 -54.688 -11.414 1 74.88 415 SER B N 1
ATOM 7448 C CA . SER B 1 415 ? -17.719 -54.094 -11.234 1 74.88 415 SER B CA 1
ATOM 7449 C C . SER B 1 415 ? -17.766 -53.219 -9.984 1 74.88 415 SER B C 1
ATOM 7451 O O . SER B 1 415 ? -18.359 -52.156 -9.992 1 74.88 415 SER B O 1
ATOM 7453 N N . GLN B 1 416 ? -17.188 -53.656 -8.875 1 71.44 416 GLN B N 1
ATOM 7454 C CA . GLN B 1 416 ? -17.156 -52.875 -7.633 1 71.44 416 GLN B CA 1
ATOM 7455 C C . GLN B 1 416 ? -16.328 -51.625 -7.781 1 71.44 416 GLN B C 1
ATOM 7457 O O . GLN B 1 416 ? -16.719 -50.531 -7.324 1 71.44 416 GLN B O 1
ATOM 7462 N N . THR B 1 417 ? -15.32 -51.75 -8.391 1 78.31 417 THR B N 1
ATOM 7463 C CA . THR B 1 417 ? -14.414 -50.625 -8.609 1 78.31 417 THR B CA 1
ATOM 7464 C C . THR B 1 417 ? -15.031 -49.625 -9.562 1 78.31 417 THR B C 1
ATOM 7466 O O . THR B 1 417 ? -14.797 -48.406 -9.438 1 78.31 417 THR B O 1
ATOM 7469 N N . LYS B 1 418 ? -15.961 -50.188 -10.266 1 84.06 418 LYS B N 1
ATOM 7470 C CA . LYS B 1 418 ? -16.609 -49.344 -11.258 1 84.06 418 LYS B CA 1
ATOM 7471 C C . LYS B 1 418 ? -17.578 -48.344 -10.594 1 84.06 418 LYS B C 1
ATOM 7473 O O . LYS B 1 418 ? -17.562 -47.156 -10.914 1 84.06 418 LYS B O 1
ATOM 7478 N N . GLN B 1 419 ? -18.359 -48.844 -9.695 1 82.88 419 GLN B N 1
ATOM 7479 C CA . GLN B 1 419 ? -19.344 -48 -9.047 1 82.88 419 GLN B CA 1
ATOM 7480 C C . GLN B 1 419 ? -18.656 -46.938 -8.188 1 82.88 419 GLN B C 1
ATOM 7482 O O . GLN B 1 419 ? -19.062 -45.75 -8.195 1 82.88 419 GLN B O 1
ATOM 7487 N N . ILE B 1 420 ? -17.688 -47.312 -7.445 1 82.38 420 ILE B N 1
ATOM 7488 C CA . ILE B 1 420 ? -16.969 -46.406 -6.562 1 82.38 420 ILE B CA 1
ATOM 7489 C C . ILE B 1 420 ? -16.266 -45.344 -7.395 1 82.38 420 ILE B C 1
ATOM 7491 O O . ILE B 1 420 ? -16.312 -44.156 -7.047 1 82.38 420 ILE B O 1
ATOM 7495 N N . SER B 1 421 ? -15.688 -45.75 -8.43 1 89.06 421 SER B N 1
ATOM 7496 C CA . SER B 1 421 ? -14.977 -44.844 -9.312 1 89.06 421 SER B CA 1
ATOM 7497 C C . SER B 1 421 ? -15.945 -43.844 -9.969 1 89.06 421 SER B C 1
ATOM 7499 O O . SER B 1 421 ? -15.641 -42.656 -10.078 1 89.06 421 SER B O 1
ATOM 7501 N N . HIS B 1 422 ? -17.062 -44.344 -10.344 1 91.5 422 HIS B N 1
ATOM 7502 C CA . HIS B 1 422 ? -18.047 -43.469 -10.984 1 91.5 422 HIS B CA 1
ATOM 7503 C C . HIS B 1 422 ? -18.531 -42.375 -10.023 1 91.5 422 HIS B C 1
ATOM 7505 O O . HIS B 1 422 ? -18.656 -41.219 -10.398 1 91.5 422 HIS B O 1
ATOM 7511 N N . ASN B 1 423 ? -18.812 -42.75 -8.812 1 92.5 423 ASN B N 1
ATOM 7512 C CA . ASN B 1 423 ? -19.266 -41.781 -7.816 1 92.5 423 ASN B CA 1
ATOM 7513 C C . ASN B 1 423 ? -18.203 -40.719 -7.543 1 92.5 423 ASN B C 1
ATOM 7515 O O . ASN B 1 423 ? -18.516 -39.531 -7.422 1 92.5 423 ASN B O 1
ATOM 7519 N N . ARG B 1 424 ? -17.047 -41.125 -7.477 1 94.62 424 ARG B N 1
ATOM 7520 C CA . ARG B 1 424 ? -15.938 -40.219 -7.211 1 94.62 424 ARG B CA 1
ATOM 7521 C C . ARG B 1 424 ? -15.703 -39.281 -8.391 1 94.62 424 ARG B C 1
ATOM 7523 O O . ARG B 1 424 ? -15.352 -38.125 -8.203 1 94.62 424 ARG B O 1
ATOM 7530 N N . ILE B 1 425 ? -15.875 -39.781 -9.523 1 96.69 425 ILE B N 1
ATOM 7531 C CA . ILE B 1 425 ? -15.742 -38.969 -10.734 1 96.69 425 ILE B CA 1
ATOM 7532 C C . ILE B 1 425 ? -16.797 -37.875 -10.734 1 96.69 425 ILE B C 1
ATOM 7534 O O . ILE B 1 425 ? -16.469 -36.688 -10.938 1 96.69 425 ILE B O 1
ATOM 7538 N N . VAL B 1 426 ? -18.031 -38.281 -10.43 1 96.94 426 VAL B N 1
ATOM 7539 C CA . VAL B 1 426 ? -19.141 -37.312 -10.422 1 96.94 426 VAL B CA 1
ATOM 7540 C C . VAL B 1 426 ? -18.891 -36.25 -9.352 1 96.94 426 VAL B C 1
ATOM 7542 O O . VAL B 1 426 ? -19.078 -35.062 -9.602 1 96.94 426 VAL B O 1
ATOM 7545 N N . GLU B 1 427 ? -18.453 -36.656 -8.242 1 97.25 427 GLU B N 1
ATOM 7546 C CA . GLU B 1 427 ? -18.188 -35.719 -7.145 1 97.25 427 GLU B CA 1
ATOM 7547 C C . GLU B 1 427 ? -17.062 -34.75 -7.508 1 97.25 427 GLU B C 1
ATOM 7549 O O . GLU B 1 427 ? -17.156 -33.562 -7.23 1 97.25 427 GLU B O 1
ATOM 7554 N N . SER B 1 428 ? -16.047 -35.25 -8.07 1 98 428 SER B N 1
ATOM 7555 C CA . SER B 1 428 ? -14.906 -34.438 -8.445 1 98 428 SER B CA 1
ATOM 7556 C C . SER B 1 428 ? -15.281 -33.438 -9.547 1 98 428 SER B C 1
ATOM 7558 O O . SER B 1 428 ? -14.805 -32.312 -9.547 1 98 428 SER B O 1
ATOM 7560 N N . ILE B 1 429 ? -16.078 -33.844 -10.469 1 98.25 429 ILE B N 1
ATOM 7561 C CA . ILE B 1 429 ? -16.562 -32.938 -11.523 1 98.25 429 ILE B CA 1
ATOM 7562 C C . ILE B 1 429 ? -17.375 -31.812 -10.898 1 98.25 429 ILE B C 1
ATOM 7564 O O . ILE B 1 429 ? -17.203 -30.641 -11.266 1 98.25 429 ILE B O 1
ATOM 7568 N N . ASN B 1 430 ? -18.234 -32.156 -9.945 1 98.25 430 ASN B N 1
ATOM 7569 C CA . ASN B 1 430 ? -19.016 -31.141 -9.242 1 98.25 430 ASN B CA 1
ATOM 7570 C C . ASN B 1 430 ? -18.125 -30.141 -8.523 1 98.25 430 ASN B C 1
ATOM 7572 O O . ASN B 1 430 ? -18.438 -28.938 -8.492 1 98.25 430 ASN B O 1
ATOM 7576 N N . ILE B 1 431 ? -17.094 -30.641 -7.953 1 98.5 431 ILE B N 1
ATOM 7577 C CA . ILE B 1 431 ? -16.156 -29.766 -7.246 1 98.5 431 ILE B CA 1
ATOM 7578 C C . ILE B 1 431 ? -15.492 -28.812 -8.234 1 98.5 431 ILE B C 1
ATOM 7580 O O . ILE B 1 431 ? -15.406 -27.609 -7.98 1 98.5 431 ILE B O 1
ATOM 7584 N N . VAL B 1 432 ? -15.031 -29.328 -9.344 1 98.69 432 VAL B N 1
ATOM 7585 C CA . VAL B 1 432 ? -14.391 -28.531 -10.375 1 98.69 432 VAL B CA 1
ATOM 7586 C C . VAL B 1 432 ? -15.336 -27.406 -10.82 1 98.69 432 VAL B C 1
ATOM 7588 O O . VAL B 1 432 ? -14.938 -26.25 -10.922 1 98.69 432 VAL B O 1
ATOM 7591 N N . GLN B 1 433 ? -16.594 -27.734 -11.062 1 98.69 433 GLN B N 1
ATOM 7592 C CA . GLN B 1 433 ? -17.578 -26.781 -11.562 1 98.69 433 GLN B CA 1
ATOM 7593 C C . GLN B 1 433 ? -17.922 -25.75 -10.5 1 98.69 433 GLN B C 1
ATOM 7595 O O . GLN B 1 433 ? -18.109 -24.578 -10.82 1 98.69 433 GLN B O 1
ATOM 7600 N N . SER B 1 434 ? -17.984 -26.172 -9.305 1 98.25 434 SER B N 1
ATOM 7601 C CA . SER B 1 434 ? -18.234 -25.234 -8.211 1 98.25 434 SER B CA 1
ATOM 7602 C C . SER B 1 434 ? -17.078 -24.25 -8.055 1 98.25 434 SER B C 1
ATOM 7604 O O . SER B 1 434 ? -17.297 -23.047 -7.895 1 98.25 434 SER B O 1
ATOM 7606 N N . LEU B 1 435 ? -15.891 -24.766 -8.102 1 98.62 435 LEU B N 1
ATOM 7607 C CA . LEU B 1 435 ? -14.703 -23.922 -7.98 1 98.62 435 LEU B CA 1
ATOM 7608 C C . LEU B 1 435 ? -14.625 -22.938 -9.133 1 98.62 435 LEU B C 1
ATOM 7610 O O . LEU B 1 435 ? -14.258 -21.781 -8.938 1 98.62 435 LEU B O 1
ATOM 7614 N N . ALA B 1 436 ? -14.93 -23.391 -10.32 1 98.62 436 ALA B N 1
ATOM 7615 C CA . ALA B 1 436 ? -14.953 -22.516 -11.484 1 98.62 436 ALA B CA 1
ATOM 7616 C C . ALA B 1 436 ? -15.93 -21.359 -11.289 1 98.62 436 ALA B C 1
ATOM 7618 O O . ALA B 1 436 ? -15.617 -20.203 -11.602 1 98.62 436 ALA B O 1
ATOM 7619 N N . SER B 1 437 ? -17.141 -21.641 -10.781 1 98.25 437 SER B N 1
ATOM 7620 C CA . SER B 1 437 ? -18.141 -20.609 -10.508 1 98.25 437 SER B CA 1
ATOM 7621 C C . SER B 1 437 ? -17.625 -19.594 -9.492 1 98.25 437 SER B C 1
ATOM 7623 O O . SER B 1 437 ? -17.891 -18.406 -9.609 1 98.25 437 SER B O 1
ATOM 7625 N N . GLU B 1 438 ? -16.922 -20.109 -8.547 1 98.25 438 GLU B N 1
ATOM 7626 C CA . GLU B 1 438 ? -16.406 -19.219 -7.512 1 98.25 438 GLU B CA 1
ATOM 7627 C C . GLU B 1 438 ? -15.328 -18.297 -8.078 1 98.25 438 GLU B C 1
ATOM 7629 O O . GLU B 1 438 ? -15.258 -17.125 -7.711 1 98.25 438 GLU B O 1
ATOM 7634 N N . VAL B 1 439 ? -14.461 -18.797 -8.898 1 98.62 439 VAL B N 1
ATOM 7635 C CA . VAL B 1 439 ? -13.469 -17.953 -9.562 1 98.62 439 VAL B CA 1
ATOM 7636 C C . VAL B 1 439 ? -14.18 -16.875 -10.383 1 98.62 439 VAL B C 1
ATOM 7638 O O . VAL B 1 439 ? -13.836 -15.695 -10.297 1 98.62 439 VAL B O 1
ATOM 7641 N N . LEU B 1 440 ? -15.18 -17.281 -11.156 1 98.38 440 LEU B N 1
ATOM 7642 C CA . LEU B 1 440 ? -15.914 -16.375 -12.031 1 98.38 440 LEU B CA 1
ATOM 7643 C C . LEU B 1 440 ? -16.641 -15.312 -11.211 1 98.38 440 LEU B C 1
ATOM 7645 O O . LEU B 1 440 ? -16.844 -14.188 -11.68 1 98.38 440 LEU B O 1
ATOM 7649 N N . SER B 1 441 ? -16.953 -15.586 -9.969 1 98 441 SER B N 1
ATOM 7650 C CA . SER B 1 441 ? -17.656 -14.656 -9.086 1 98 441 SER B CA 1
ATOM 7651 C C . SER B 1 441 ? -16.75 -13.523 -8.633 1 98 441 SER B C 1
ATOM 7653 O O . SER B 1 441 ? -17.219 -12.539 -8.055 1 98 441 SER B O 1
ATOM 7655 N N . THR B 1 442 ? -15.422 -13.555 -8.883 1 97.81 442 THR B N 1
ATOM 7656 C CA . THR B 1 442 ? -14.484 -12.531 -8.438 1 97.81 442 THR B CA 1
ATOM 7657 C C . THR B 1 442 ? -14.156 -11.562 -9.57 1 97.81 442 THR B C 1
ATOM 7659 O O . THR B 1 442 ? -13.43 -10.594 -9.375 1 97.81 442 THR B O 1
ATOM 7662 N N . VAL B 1 443 ? -14.695 -11.805 -10.75 1 96.81 443 VAL B N 1
ATOM 7663 C CA . VAL B 1 443 ? -14.281 -11.141 -11.984 1 96.81 443 VAL B CA 1
ATOM 7664 C C . VAL B 1 443 ? -14.547 -9.641 -11.875 1 96.81 443 VAL B C 1
ATOM 7666 O O . VAL B 1 443 ? -13.688 -8.82 -12.234 1 96.81 443 VAL B O 1
ATOM 7669 N N . LEU B 1 444 ? -15.656 -9.242 -11.328 1 93.94 444 LEU B N 1
ATOM 7670 C CA . LEU B 1 444 ? -16.031 -7.832 -11.289 1 93.94 444 LEU B CA 1
ATOM 7671 C C . LEU B 1 444 ? -15.086 -7.047 -10.383 1 93.94 444 LEU B C 1
ATOM 7673 O O . LEU B 1 444 ? -14.672 -5.941 -10.719 1 93.94 444 LEU B O 1
ATOM 7677 N N . GLN B 1 445 ? -14.75 -7.605 -9.234 1 93.44 445 GLN B N 1
ATOM 7678 C CA . GLN B 1 445 ? -13.812 -6.934 -8.352 1 93.44 445 GLN B CA 1
ATOM 7679 C C . GLN B 1 445 ? -12.414 -6.902 -8.945 1 93.44 445 GLN B C 1
ATOM 7681 O O . GLN B 1 445 ? -11.688 -5.914 -8.805 1 93.44 445 GLN B O 1
ATOM 7686 N N . SER B 1 446 ? -12.055 -7.953 -9.625 1 95.81 446 SER B N 1
ATOM 7687 C CA . SER B 1 446 ? -10.719 -8.047 -10.203 1 95.81 446 SER B CA 1
ATOM 7688 C C . SER B 1 446 ? -10.508 -6.984 -11.281 1 95.81 446 SER B C 1
ATOM 7690 O O . SER B 1 446 ? -9.422 -6.414 -11.391 1 95.81 446 SER B O 1
ATOM 7692 N N . PHE B 1 447 ? -11.57 -6.641 -12.031 1 93.38 447 PHE B N 1
ATOM 7693 C CA . PHE B 1 447 ? -11.477 -5.645 -13.094 1 93.38 447 PHE B CA 1
ATOM 7694 C C . PHE B 1 447 ? -11.656 -4.238 -12.531 1 93.38 447 PHE B C 1
ATOM 7696 O O . PHE B 1 447 ? -11.461 -3.25 -13.234 1 93.38 447 PHE B O 1
ATOM 7703 N N . GLY B 1 448 ? -12.055 -4.168 -11.281 1 90.44 448 GLY B N 1
ATOM 7704 C CA . GLY B 1 448 ? -12.297 -2.871 -10.672 1 90.44 448 GLY B CA 1
ATOM 7705 C C . GLY B 1 448 ? -13.688 -2.33 -10.969 1 90.44 448 GLY B C 1
ATOM 7706 O O . GLY B 1 448 ? -13.953 -1.146 -10.758 1 90.44 448 GLY B O 1
ATOM 7707 N N . ASP B 1 449 ? -14.539 -3.143 -11.469 1 89.69 449 ASP B N 1
ATOM 7708 C CA . ASP B 1 449 ? -15.914 -2.744 -11.734 1 89.69 449 ASP B CA 1
ATOM 7709 C C . ASP B 1 449 ? -16.672 -2.482 -10.445 1 89.69 449 ASP B C 1
ATOM 7711 O O . ASP B 1 449 ? -17.625 -1.689 -10.422 1 89.69 449 ASP B O 1
ATOM 7715 N N . ILE B 1 450 ? -16.281 -3.244 -9.461 1 87.25 450 ILE B N 1
ATOM 7716 C CA . ILE B 1 450 ? -16.844 -3.105 -8.117 1 87.25 450 ILE B CA 1
ATOM 7717 C C . ILE B 1 450 ? -15.719 -3.078 -7.086 1 87.25 450 ILE B C 1
ATOM 7719 O O . ILE B 1 450 ? -14.742 -3.822 -7.199 1 87.25 450 ILE B O 1
ATOM 7723 N N . ASP B 1 451 ? -15.82 -2.219 -6.137 1 82.5 451 ASP B N 1
ATOM 7724 C CA . ASP B 1 451 ? -14.773 -2.154 -5.125 1 82.5 451 ASP B CA 1
ATOM 7725 C C . ASP B 1 451 ? -15.078 -3.092 -3.959 1 82.5 451 ASP B C 1
ATOM 7727 O O . ASP B 1 451 ? -16.062 -3.84 -3.996 1 82.5 451 ASP B O 1
ATOM 7731 N N . HIS B 1 452 ? -14.234 -3.141 -2.98 1 82.94 452 HIS B N 1
ATOM 7732 C CA . HIS B 1 452 ? -14.312 -4.105 -1.888 1 82.94 452 HIS B CA 1
ATOM 7733 C C . HIS B 1 452 ? -15.508 -3.824 -0.991 1 82.94 452 HIS B C 1
ATOM 7735 O O . HIS B 1 452 ? -15.883 -4.66 -0.166 1 82.94 452 HIS B O 1
ATOM 7741 N N . LEU B 1 453 ? -16.125 -2.674 -1.149 1 78.69 453 LEU B N 1
ATOM 7742 C CA . LEU B 1 453 ? -17.297 -2.344 -0.362 1 78.69 453 LEU B CA 1
ATOM 7743 C C . LEU B 1 453 ? -18.578 -2.678 -1.129 1 78.69 453 LEU B C 1
ATOM 7745 O O . LEU B 1 453 ? -19.688 -2.553 -0.593 1 78.69 453 LEU B O 1
ATOM 7749 N N . GLY B 1 454 ? -18.438 -3.055 -2.4 1 79.25 454 GLY B N 1
ATOM 7750 C CA . GLY B 1 454 ? -19.594 -3.398 -3.217 1 79.25 454 GLY B CA 1
ATOM 7751 C C . GLY B 1 454 ? -20.094 -2.238 -4.051 1 79.25 454 GLY B C 1
ATOM 7752 O O . GLY B 1 454 ? -21.156 -2.326 -4.664 1 79.25 454 GLY B O 1
ATOM 7753 N N . ARG B 1 455 ? -19.344 -1.184 -4.102 1 79.44 455 ARG B N 1
ATOM 7754 C CA . ARG B 1 455 ? -19.734 -0.042 -4.918 1 79.44 455 ARG B CA 1
ATOM 7755 C C . ARG B 1 455 ? -19.406 -0.282 -6.391 1 79.44 455 ARG B C 1
ATOM 7757 O O . ARG B 1 455 ? -18.266 -0.601 -6.734 1 79.44 455 ARG B O 1
ATOM 7764 N N . CYS B 1 456 ? -20.359 0.026 -7.152 1 79.56 456 CYS B N 1
ATOM 7765 C CA . CYS B 1 456 ? -20.234 -0.266 -8.578 1 79.56 456 CYS B CA 1
ATOM 7766 C C . CYS B 1 456 ? -19.672 0.936 -9.328 1 79.56 456 CYS B C 1
ATOM 7768 O O . CYS B 1 456 ? -20.141 2.059 -9.156 1 79.56 456 CYS B O 1
ATOM 7770 N N . HIS B 1 457 ? -18.703 0.741 -10.102 1 76.94 457 HIS B N 1
ATOM 7771 C CA . HIS B 1 457 ? -18.078 1.777 -10.922 1 76.94 457 HIS B CA 1
ATOM 7772 C C . HIS B 1 457 ? -18.281 1.501 -12.406 1 76.94 457 HIS B C 1
ATOM 7774 O O . HIS B 1 457 ? -17.547 2.031 -13.242 1 76.94 457 HIS B O 1
ATOM 7780 N N . LEU B 1 458 ? -19.203 0.76 -12.633 1 68 458 LEU B N 1
ATOM 7781 C CA . LEU B 1 458 ? -19.484 0.404 -14.016 1 68 458 LEU B CA 1
ATOM 7782 C C . LEU B 1 458 ? -19.844 1.641 -14.836 1 68 458 LEU B C 1
ATOM 7784 O O . LEU B 1 458 ? -20.641 2.473 -14.398 1 68 458 LEU B O 1
ATOM 7788 N N . GLY B 1 459 ? -19.328 1.806 -15.898 1 63.44 459 GLY B N 1
ATOM 7789 C CA . GLY B 1 459 ? -19.625 2.936 -16.766 1 63.44 459 GLY B CA 1
ATOM 7790 C C . GLY B 1 459 ? -18.75 4.145 -16.484 1 63.44 459 GLY B C 1
ATOM 7791 O O . GLY B 1 459 ? -18.844 5.156 -17.188 1 63.44 459 GLY B O 1
ATOM 7792 N N . LEU B 1 460 ? -17.969 3.984 -15.539 1 69.69 460 LEU B N 1
ATOM 7793 C CA . LEU B 1 460 ? -17.047 5.059 -15.203 1 69.69 460 LEU B CA 1
ATOM 7794 C C . LEU B 1 460 ? -15.656 4.777 -15.766 1 69.69 460 LEU B C 1
ATOM 7796 O O . LEU B 1 460 ? -15.453 3.768 -16.453 1 69.69 460 LEU B O 1
ATOM 7800 N N . GLU B 1 461 ? -14.789 5.711 -15.586 1 74.56 461 GLU B N 1
ATOM 7801 C CA . GLU B 1 461 ? -13.398 5.488 -15.984 1 74.56 461 GLU B CA 1
ATOM 7802 C C . GLU B 1 461 ? -12.828 4.242 -15.32 1 74.56 461 GLU B C 1
ATOM 7804 O O . GLU B 1 461 ? -13.102 3.977 -14.148 1 74.56 461 GLU B O 1
ATOM 7809 N N . PRO B 1 462 ? -12.172 3.557 -16.172 1 77.19 462 PRO B N 1
ATOM 7810 C CA . PRO B 1 462 ? -11.602 2.32 -15.633 1 77.19 462 PRO B CA 1
ATOM 7811 C C . PRO B 1 462 ? -10.758 2.557 -14.383 1 77.19 462 PRO B C 1
ATOM 7813 O O . PRO B 1 462 ? -10.062 3.572 -14.281 1 77.19 462 PRO B O 1
ATOM 7816 N N . ALA B 1 463 ? -10.938 1.561 -13.547 1 79.69 463 ALA B N 1
ATOM 7817 C CA . ALA B 1 463 ? -10.141 1.611 -12.32 1 79.69 463 ALA B CA 1
ATOM 7818 C C . ALA B 1 463 ? -8.648 1.571 -12.633 1 79.69 463 ALA B C 1
ATOM 7820 O O . ALA B 1 463 ? -8.234 0.984 -13.633 1 79.69 463 ALA B O 1
ATOM 7821 N N . ARG B 1 464 ? -7.867 2.123 -11.789 1 78.88 464 ARG B N 1
ATOM 7822 C CA . ARG B 1 464 ? -6.418 2.186 -11.953 1 78.88 464 ARG B CA 1
ATOM 7823 C C . ARG B 1 464 ? -5.805 0.79 -11.945 1 78.88 464 ARG B C 1
ATOM 7825 O O . ARG B 1 464 ? -4.762 0.56 -12.562 1 78.88 464 ARG B O 1
ATOM 7832 N N . TRP B 1 465 ? -6.422 -0.081 -11.297 1 83.31 465 TRP B N 1
ATOM 7833 C CA . TRP B 1 465 ? -5.844 -1.412 -11.141 1 83.31 465 TRP B CA 1
ATOM 7834 C C . TRP B 1 465 ? -6.488 -2.404 -12.102 1 83.31 465 TRP B C 1
ATOM 7836 O O . TRP B 1 465 ? -6.344 -3.617 -11.938 1 83.31 465 TRP B O 1
ATOM 7846 N N . GLN B 1 466 ? -7.215 -1.948 -13.047 1 89.31 466 GLN B N 1
ATOM 7847 C CA . GLN B 1 466 ? -7.898 -2.83 -13.992 1 89.31 466 GLN B CA 1
ATOM 7848 C C . GLN B 1 466 ? -6.906 -3.74 -14.711 1 89.31 466 GLN B C 1
ATOM 7850 O O . GLN B 1 466 ? -7.137 -4.945 -14.828 1 89.31 466 GLN B O 1
ATOM 7855 N N . ALA B 1 467 ? -5.801 -3.145 -15.164 1 92.5 467 ALA B N 1
ATOM 7856 C CA . ALA B 1 467 ? -4.832 -3.904 -15.945 1 92.5 467 ALA B CA 1
ATOM 7857 C C . ALA B 1 467 ? -4.207 -5.02 -15.117 1 92.5 467 ALA B C 1
ATOM 7859 O O . ALA B 1 467 ? -4.094 -6.16 -15.578 1 92.5 467 ALA B O 1
ATOM 7860 N N . VAL B 1 468 ? -3.768 -4.75 -13.922 1 95.31 468 VAL B N 1
ATOM 7861 C CA . VAL B 1 468 ? -3.156 -5.777 -13.086 1 95.31 468 VAL B CA 1
ATOM 7862 C C . VAL B 1 468 ? -4.207 -6.812 -12.688 1 95.31 468 VAL B C 1
ATOM 7864 O O . VAL B 1 468 ? -3.914 -8.008 -12.633 1 95.31 468 VAL B O 1
ATOM 7867 N N . GLY B 1 469 ? -5.418 -6.379 -12.406 1 96 469 GLY B N 1
ATOM 7868 C CA . GLY B 1 469 ? -6.488 -7.328 -12.141 1 96 469 GLY B CA 1
ATOM 7869 C C . GLY B 1 469 ? -6.73 -8.289 -13.289 1 96 469 GLY B C 1
ATOM 7870 O O . GLY B 1 469 ? -6.914 -9.492 -13.07 1 96 469 GLY B O 1
ATOM 7871 N N . ALA B 1 470 ? -6.789 -7.711 -14.461 1 95.38 470 ALA B N 1
ATOM 7872 C CA . ALA B 1 470 ? -6.938 -8.539 -15.656 1 95.38 470 ALA B CA 1
ATOM 7873 C C . ALA B 1 470 ? -5.797 -9.547 -15.766 1 95.38 470 ALA B C 1
ATOM 7875 O O . ALA B 1 470 ? -6.031 -10.727 -16.047 1 95.38 470 ALA B O 1
ATOM 7876 N N . TYR B 1 471 ? -4.598 -9.125 -15.578 1 95.19 471 TYR B N 1
ATOM 7877 C CA . TYR B 1 471 ? -3.438 -10 -15.656 1 95.19 471 TYR B CA 1
ATOM 7878 C C . TYR B 1 471 ? -3.539 -11.133 -14.641 1 95.19 471 TYR B C 1
ATOM 7880 O O . TYR B 1 471 ? -3.23 -12.289 -14.953 1 95.19 471 TYR B O 1
ATOM 7888 N N . LEU B 1 472 ? -3.977 -10.852 -13.438 1 96.56 472 LEU B N 1
ATOM 7889 C CA . LEU B 1 472 ? -4.043 -11.836 -12.367 1 96.56 472 LEU B CA 1
ATOM 7890 C C . LEU B 1 472 ? -5.156 -12.844 -12.625 1 96.56 472 LEU B C 1
ATOM 7892 O O . LEU B 1 472 ? -5.137 -13.945 -12.07 1 96.56 472 LEU B O 1
ATOM 7896 N N . LEU B 1 473 ? -6.09 -12.477 -13.492 1 97.12 473 LEU B N 1
ATOM 7897 C CA . LEU B 1 473 ? -7.188 -13.367 -13.844 1 97.12 473 LEU B CA 1
ATOM 7898 C C . LEU B 1 473 ? -6.781 -14.305 -14.977 1 97.12 473 LEU B C 1
ATOM 7900 O O . LEU B 1 473 ? -7.461 -15.305 -15.234 1 97.12 473 LEU B O 1
ATOM 7904 N N . LEU B 1 474 ? -5.754 -14.031 -15.594 1 94.69 474 LEU B N 1
ATOM 7905 C CA . LEU B 1 474 ? -5.398 -14.719 -16.828 1 94.69 474 LEU B CA 1
ATOM 7906 C C . LEU B 1 474 ? -5.277 -16.219 -16.594 1 94.69 474 LEU B C 1
ATOM 7908 O O . LEU B 1 474 ? -5.895 -17.016 -17.312 1 94.69 474 LEU B O 1
ATOM 7912 N N . TRP B 1 475 ? -4.559 -16.609 -15.586 1 95.06 475 TRP B N 1
ATOM 7913 C CA . TRP B 1 475 ? -4.262 -18.016 -15.336 1 95.06 475 TRP B CA 1
ATOM 7914 C C . TRP B 1 475 ? -5.527 -18.781 -14.984 1 95.06 475 TRP B C 1
ATOM 7916 O O . TRP B 1 475 ? -5.855 -19.781 -15.633 1 95.06 475 TRP B O 1
ATOM 7926 N N . PRO B 1 476 ? -6.309 -18.359 -14.023 1 97.75 476 PRO B N 1
ATOM 7927 C CA . PRO B 1 476 ? -7.523 -19.125 -13.703 1 97.75 476 PRO B CA 1
ATOM 7928 C C . PRO B 1 476 ? -8.516 -19.172 -14.859 1 97.75 476 PRO B C 1
ATOM 7930 O O . PRO B 1 476 ? -9.141 -20.203 -15.102 1 97.75 476 PRO B O 1
ATOM 7933 N N . ILE B 1 477 ? -8.633 -18.109 -15.586 1 97.38 477 ILE B N 1
ATOM 7934 C CA . ILE B 1 477 ? -9.602 -18.031 -16.672 1 97.38 477 ILE B CA 1
ATOM 7935 C C . ILE B 1 477 ? -9.195 -18.984 -17.797 1 97.38 477 ILE B C 1
ATOM 7937 O O . ILE B 1 477 ? -10.039 -19.656 -18.391 1 97.38 477 ILE B O 1
ATOM 7941 N N . LYS B 1 478 ? -7.953 -19.062 -18.047 1 94.38 478 LYS B N 1
ATOM 7942 C CA . LYS B 1 478 ? -7.465 -19.969 -19.078 1 94.38 478 LYS B CA 1
ATOM 7943 C C . LYS B 1 478 ? -7.711 -21.422 -18.688 1 94.38 478 LYS B C 1
ATOM 7945 O O . LYS B 1 478 ? -8.047 -22.25 -19.547 1 94.38 478 LYS B O 1
ATOM 7950 N N . ILE B 1 479 ? -7.512 -21.719 -17.469 1 96.06 479 ILE B N 1
ATOM 7951 C CA . ILE B 1 479 ? -7.727 -23.078 -17 1 96.06 479 ILE B CA 1
ATOM 7952 C C . ILE B 1 479 ? -9.211 -23.422 -17.094 1 96.06 479 ILE B C 1
ATOM 7954 O O . ILE B 1 479 ? -9.562 -24.531 -17.516 1 96.06 479 ILE B O 1
ATOM 7958 N N . ILE B 1 480 ? -10.055 -22.547 -16.797 1 97.75 480 ILE B N 1
ATOM 7959 C CA . ILE B 1 480 ? -11.492 -22.781 -16.766 1 97.75 480 ILE B CA 1
ATOM 7960 C C . ILE B 1 480 ? -12.016 -22.922 -18.203 1 97.75 480 ILE B C 1
ATOM 7962 O O . ILE B 1 480 ? -12.891 -23.75 -18.469 1 97.75 480 ILE B O 1
ATOM 7966 N N . LYS B 1 481 ? -11.523 -22.188 -19.109 1 96.62 481 LYS B N 1
ATOM 7967 C CA . LYS B 1 481 ? -12.086 -22.172 -20.453 1 96.62 481 LYS B CA 1
ATOM 7968 C C . LYS B 1 481 ? -11.492 -23.297 -21.312 1 96.62 481 LYS B C 1
ATOM 7970 O O . LYS B 1 481 ? -11.875 -23.469 -22.469 1 96.62 481 LYS B O 1
ATOM 7975 N N . SER B 1 482 ? -10.539 -23.984 -20.75 1 93.69 482 SER B N 1
ATOM 7976 C CA . SER B 1 482 ? -9.883 -25.047 -21.516 1 93.69 482 SER B CA 1
ATOM 7977 C C . SER B 1 482 ? -10.898 -26.047 -22.062 1 93.69 482 SER B C 1
ATOM 7979 O O . SER B 1 482 ? -11.82 -26.453 -21.344 1 93.69 482 SER B O 1
ATOM 7981 N N . SER B 1 483 ? -10.703 -26.5 -23.281 1 90.88 483 SER B N 1
ATOM 7982 C CA . SER B 1 483 ? -11.633 -27.422 -23.938 1 90.88 483 SER B CA 1
ATOM 7983 C C . SER B 1 483 ? -11.594 -28.797 -23.297 1 90.88 483 SER B C 1
ATOM 7985 O O . SER B 1 483 ? -12.602 -29.516 -23.297 1 90.88 483 SER B O 1
ATOM 7987 N N . ASN B 1 484 ? -10.492 -29.141 -22.734 1 89.81 484 ASN B N 1
ATOM 7988 C CA . ASN B 1 484 ? -10.336 -30.453 -22.125 1 89.81 484 ASN B CA 1
ATOM 7989 C C . ASN B 1 484 ? -10.695 -30.438 -20.641 1 89.81 484 ASN B C 1
ATOM 7991 O O . ASN B 1 484 ? -10.516 -31.422 -19.938 1 89.81 484 ASN B O 1
ATOM 7995 N N . GLY B 1 485 ? -11.188 -29.312 -20.234 1 93.12 485 GLY B N 1
ATOM 7996 C CA . GLY B 1 485 ? -11.508 -29.188 -18.812 1 93.12 485 GLY B CA 1
ATOM 7997 C C . GLY B 1 485 ? -12.836 -29.828 -18.453 1 93.12 485 GLY B C 1
ATOM 7998 O O . GLY B 1 485 ? -13.586 -30.266 -19.328 1 93.12 485 GLY B O 1
ATOM 7999 N N . LEU B 1 486 ? -13.094 -29.891 -17.188 1 97.38 486 LEU B N 1
ATOM 8000 C CA . LEU B 1 486 ? -14.289 -30.547 -16.672 1 97.38 486 LEU B CA 1
ATOM 8001 C C . LEU B 1 486 ? -15.359 -29.516 -16.297 1 97.38 486 LEU B C 1
ATOM 8003 O O . LEU B 1 486 ? -16.375 -29.859 -15.711 1 97.38 486 LEU B O 1
ATOM 8007 N N . THR B 1 487 ? -15.07 -28.312 -16.641 1 98.06 487 THR B N 1
ATOM 8008 C CA . THR B 1 487 ? -16.062 -27.266 -16.438 1 98.06 487 THR B CA 1
ATOM 8009 C C . THR B 1 487 ? -17.203 -27.406 -17.438 1 98.06 487 THR B C 1
ATOM 8011 O O . THR B 1 487 ? -17.062 -28.094 -18.453 1 98.06 487 THR B O 1
ATOM 8014 N N . THR B 1 488 ? -18.375 -26.75 -17.156 1 97.88 488 THR B N 1
ATOM 8015 C CA . THR B 1 488 ? -19.516 -26.828 -18.062 1 97.88 488 THR B CA 1
ATOM 8016 C C . THR B 1 488 ? -19.281 -25.969 -19.297 1 97.88 488 THR B C 1
ATOM 8018 O O . THR B 1 488 ? -18.422 -25.094 -19.297 1 97.88 488 THR B O 1
ATOM 8021 N N . GLU B 1 489 ? -20.047 -26.266 -20.281 1 97.31 489 GLU B N 1
ATOM 8022 C CA . GLU B 1 489 ? -19.922 -25.453 -21.5 1 97.31 489 GLU B CA 1
ATOM 8023 C C . GLU B 1 489 ? -20.297 -24 -21.234 1 97.31 489 GLU B C 1
ATOM 8025 O O . GLU B 1 489 ? -19.688 -23.094 -21.812 1 97.31 489 GLU B O 1
ATOM 8030 N N . SER B 1 490 ? -21.25 -23.766 -20.375 1 96.75 490 SER B N 1
ATOM 8031 C CA . SER B 1 490 ? -21.609 -22.391 -20.016 1 96.75 490 SER B CA 1
ATOM 8032 C C . SER B 1 490 ? -20.469 -21.688 -19.312 1 96.75 490 SER B C 1
ATOM 8034 O O . SER B 1 490 ? -20.203 -20.516 -19.562 1 96.75 490 SER B O 1
ATOM 8036 N N . GLN B 1 491 ? -19.844 -22.422 -18.453 1 97.75 491 GLN B N 1
ATOM 8037 C CA . GLN B 1 491 ? -18.703 -21.859 -17.734 1 97.75 491 GLN B CA 1
ATOM 8038 C C . GLN B 1 491 ? -17.547 -21.547 -18.672 1 97.75 491 GLN B C 1
ATOM 8040 O O . GLN B 1 491 ? -16.875 -20.531 -18.531 1 97.75 491 GLN B O 1
ATOM 8045 N N . LYS B 1 492 ? -17.328 -22.391 -19.594 1 97.25 492 LYS B N 1
ATOM 8046 C CA . LYS B 1 492 ? -16.297 -22.141 -20.609 1 97.25 492 LYS B CA 1
ATOM 8047 C C . LYS B 1 492 ? -16.625 -20.891 -21.422 1 97.25 492 LYS B C 1
ATOM 8049 O O . LYS B 1 492 ? -15.734 -20.078 -21.703 1 97.25 492 LYS B O 1
ATOM 8054 N N . ALA B 1 493 ? -17.891 -20.781 -21.766 1 96.44 493 ALA B N 1
ATOM 8055 C CA . ALA B 1 493 ? -18.328 -19.625 -22.531 1 96.44 493 ALA B CA 1
ATOM 8056 C C . ALA B 1 493 ? -18.141 -18.328 -21.734 1 96.44 493 ALA B C 1
ATOM 8058 O O . ALA B 1 493 ? -17.703 -17.312 -22.266 1 96.44 493 ALA B O 1
ATOM 8059 N N . ASP B 1 494 ? -18.547 -18.422 -20.469 1 96.94 494 ASP B N 1
ATOM 8060 C CA . ASP B 1 494 ? -18.359 -17.266 -19.594 1 96.94 494 ASP B CA 1
ATOM 8061 C C . ASP B 1 494 ? -16.891 -16.906 -19.453 1 96.94 494 ASP B C 1
ATOM 8063 O O . ASP B 1 494 ? -16.516 -15.727 -19.516 1 96.94 494 ASP B O 1
ATOM 8067 N N . ALA B 1 495 ? -16.062 -17.875 -19.25 1 97.06 495 ALA B N 1
ATOM 8068 C CA . ALA B 1 495 ? -14.633 -17.656 -19.125 1 97.06 495 ALA B CA 1
ATOM 8069 C C . ALA B 1 495 ? -14.047 -17.078 -20.406 1 97.06 495 ALA B C 1
ATOM 8071 O O . ALA B 1 495 ? -13.117 -16.266 -20.359 1 97.06 495 ALA B O 1
ATOM 8072 N N . GLN B 1 496 ? -14.578 -17.516 -21.5 1 95.12 496 GLN B N 1
ATOM 8073 C CA . GLN B 1 496 ? -14.133 -16.969 -22.781 1 95.12 496 GLN B CA 1
ATOM 8074 C C . GLN B 1 496 ? -14.461 -15.477 -22.875 1 95.12 496 GLN B C 1
ATOM 8076 O O . GLN B 1 496 ? -13.648 -14.695 -23.391 1 95.12 496 GLN B O 1
ATOM 8081 N N . ARG B 1 497 ? -15.617 -15.062 -22.469 1 94.69 497 ARG B N 1
ATOM 8082 C CA . ARG B 1 497 ? -15.977 -13.648 -22.453 1 94.69 497 ARG B CA 1
ATOM 8083 C C . ARG B 1 497 ? -15.039 -12.852 -21.547 1 94.69 497 ARG B C 1
ATOM 8085 O O . ARG B 1 497 ? -14.617 -11.75 -21.906 1 94.69 497 ARG B O 1
ATOM 8092 N N . VAL B 1 498 ? -14.758 -13.414 -20.406 1 96.06 498 VAL B N 1
ATOM 8093 C CA . VAL B 1 498 ? -13.836 -12.758 -19.484 1 96.06 498 VAL B CA 1
ATOM 8094 C C . VAL B 1 498 ? -12.453 -12.656 -20.125 1 96.06 498 VAL B C 1
ATOM 8096 O O . VAL B 1 498 ? -11.781 -11.633 -20.016 1 96.06 498 VAL B O 1
ATOM 8099 N N . PHE B 1 499 ? -12.039 -13.711 -20.781 1 93.94 499 PHE B N 1
ATOM 8100 C CA . PHE B 1 499 ? -10.75 -13.742 -21.453 1 93.94 499 PHE B CA 1
ATOM 8101 C C . PHE B 1 499 ? -10.648 -12.633 -22.484 1 93.94 499 PHE B C 1
ATOM 8103 O O . PHE B 1 499 ? -9.617 -11.969 -22.594 1 93.94 499 PHE B O 1
ATOM 8110 N N . GLU B 1 500 ? -11.688 -12.422 -23.219 1 91.81 500 GLU B N 1
ATOM 8111 C CA . GLU B 1 500 ? -11.711 -11.352 -24.219 1 91.81 500 GLU B CA 1
ATOM 8112 C C . GLU B 1 500 ? -11.578 -9.984 -23.547 1 91.81 500 GLU B C 1
ATOM 8114 O O . GLU B 1 500 ? -10.906 -9.094 -24.078 1 91.81 500 GLU B O 1
ATOM 8119 N N . ARG B 1 501 ? -12.188 -9.875 -22.453 1 91.75 501 ARG B N 1
ATOM 8120 C CA . ARG B 1 501 ? -12.062 -8.617 -21.703 1 91.75 501 ARG B CA 1
ATOM 8121 C C . ARG B 1 501 ? -10.633 -8.43 -21.203 1 91.75 501 ARG B C 1
ATOM 8123 O O . ARG B 1 501 ? -10.125 -7.305 -21.172 1 91.75 501 ARG B O 1
ATOM 8130 N N . ILE B 1 502 ? -10 -9.492 -20.703 1 93.12 502 ILE B N 1
ATOM 8131 C CA . ILE B 1 502 ? -8.602 -9.438 -20.297 1 93.12 502 ILE B CA 1
ATOM 8132 C C . ILE B 1 502 ? -7.738 -8.953 -21.453 1 93.12 502 ILE B C 1
ATOM 8134 O O . ILE B 1 502 ? -6.898 -8.07 -21.281 1 93.12 502 ILE B O 1
ATOM 8138 N N . ARG B 1 503 ? -8.008 -9.484 -22.578 1 89 503 ARG B N 1
ATOM 8139 C CA . ARG B 1 503 ? -7.246 -9.109 -23.766 1 89 503 ARG B CA 1
ATOM 8140 C C . ARG B 1 503 ? -7.434 -7.629 -24.094 1 89 503 ARG B C 1
ATOM 8142 O O . ARG B 1 503 ? -6.469 -6.938 -24.422 1 89 503 ARG B O 1
ATOM 8149 N N . GLU B 1 504 ? -8.578 -7.195 -23.938 1 84.88 504 GLU B N 1
ATOM 8150 C CA . GLU B 1 504 ? -8.883 -5.793 -24.203 1 84.88 504 GLU B CA 1
ATOM 8151 C C . GLU B 1 504 ? -8.195 -4.871 -23.203 1 84.88 504 GLU B C 1
ATOM 8153 O O . GLU B 1 504 ? -7.676 -3.818 -23.578 1 84.88 504 GLU B O 1
ATOM 8158 N N . CYS B 1 505 ? -8.188 -5.328 -21.984 1 86.44 505 CYS B N 1
ATOM 8159 C CA . CYS B 1 505 ? -7.652 -4.492 -20.922 1 86.44 505 CYS B CA 1
ATOM 8160 C C . CYS B 1 505 ? -6.129 -4.469 -20.953 1 86.44 505 CYS B C 1
ATOM 8162 O O . CYS B 1 505 ? -5.508 -3.492 -20.531 1 86.44 505 CYS B O 1
ATOM 8164 N N . THR B 1 506 ? -5.551 -5.535 -21.438 1 84.19 506 THR B N 1
ATOM 8165 C CA . THR B 1 506 ? -4.102 -5.652 -21.344 1 84.19 506 THR B CA 1
ATOM 8166 C C . THR B 1 506 ? -3.463 -5.512 -22.734 1 84.19 506 THR B C 1
ATOM 8168 O O . THR B 1 506 ? -2.252 -5.309 -22.844 1 84.19 506 THR B O 1
ATOM 8171 N N . GLY B 1 507 ? -4.246 -5.621 -23.812 1 73.81 507 GLY B N 1
ATOM 8172 C CA . GLY B 1 507 ? -3.707 -5.578 -25.156 1 73.81 507 GLY B CA 1
ATOM 8173 C C . GLY B 1 507 ? -3.094 -6.895 -25.609 1 73.81 507 GLY B C 1
ATOM 8174 O O . GLY B 1 507 ? -2.311 -6.938 -26.547 1 73.81 507 GLY B O 1
ATOM 8175 N N . MET B 1 508 ? -3.383 -7.871 -24.875 1 73.5 508 MET B N 1
ATOM 8176 C CA . MET B 1 508 ? -2.879 -9.195 -25.234 1 73.5 508 MET B CA 1
ATOM 8177 C C . MET B 1 508 ? -3.289 -9.57 -26.641 1 73.5 508 MET B C 1
ATOM 8179 O O . MET B 1 508 ? -4.441 -9.367 -27.047 1 73.5 508 MET B O 1
ATOM 8183 N N . LYS B 1 509 ? -2.311 -9.734 -27.531 1 59.84 509 LYS B N 1
ATOM 8184 C CA . LYS B 1 509 ? -2.594 -10.047 -28.938 1 59.84 509 LYS B CA 1
ATOM 8185 C C . LYS B 1 509 ? -3.227 -11.422 -29.078 1 59.84 509 LYS B C 1
ATOM 8187 O O . LYS B 1 509 ? -2.98 -12.312 -28.25 1 59.84 509 LYS B O 1
ATOM 8192 N N . SER B 1 510 ? -4.465 -11.484 -29.781 1 50.59 510 SER B N 1
ATOM 8193 C CA . SER B 1 510 ? -5.336 -12.625 -30.047 1 50.59 510 SER B CA 1
ATOM 8194 C C . SER B 1 510 ? -4.527 -13.891 -30.328 1 50.59 510 SER B C 1
ATOM 8196 O O . SER B 1 510 ? -5.023 -15 -30.141 1 50.59 510 SER B O 1
ATOM 8198 N N . GLY B 1 511 ? -3.543 -13.781 -31.125 1 43.06 511 GLY B N 1
ATOM 8199 C CA . GLY B 1 511 ? -2.998 -15.055 -31.547 1 43.06 511 GLY B CA 1
ATOM 8200 C C . GLY B 1 511 ? -2.385 -15.859 -30.422 1 43.06 511 GLY B C 1
ATOM 8201 O O . GLY B 1 511 ? -1.437 -16.625 -30.641 1 43.06 511 GLY B O 1
ATOM 8202 N N . LEU B 1 512 ? -2.861 -15.477 -29.25 1 45.16 512 LEU B N 1
ATOM 8203 C CA . LEU B 1 512 ? -2.314 -16.312 -28.203 1 45.16 512 LEU B CA 1
ATOM 8204 C C . LEU B 1 512 ? -2.865 -17.734 -28.297 1 45.16 512 LEU B C 1
ATOM 8206 O O . LEU B 1 512 ? -4.082 -17.938 -28.297 1 45.16 512 LEU B O 1
ATOM 8210 N N . GLY B 1 513 ? -2.34 -18.516 -29.156 1 36.41 513 GLY B N 1
ATOM 8211 C CA . GLY B 1 513 ? -2.709 -19.922 -29.25 1 36.41 513 GLY B CA 1
ATOM 8212 C C . GLY B 1 513 ? -3.154 -20.5 -27.922 1 36.41 513 GLY B C 1
ATOM 8213 O O . GLY B 1 513 ? -3.092 -19.828 -26.891 1 36.41 513 GLY B O 1
ATOM 8214 N N . ASP B 1 514 ? -3.898 -21.656 -28.031 1 36.78 514 ASP B N 1
ATOM 8215 C CA . ASP B 1 514 ? -4.43 -22.484 -26.953 1 36.78 514 ASP B CA 1
ATOM 8216 C C . ASP B 1 514 ? -3.488 -22.5 -25.75 1 36.78 514 ASP B C 1
ATOM 8218 O O . ASP B 1 514 ? -3.904 -22.812 -24.625 1 36.78 514 ASP B O 1
ATOM 8222 N N . LEU B 1 515 ? -2.246 -22.641 -26.047 1 31.64 515 LEU B N 1
ATOM 8223 C CA . LEU B 1 515 ? -1.272 -22.859 -24.984 1 31.64 515 LEU B CA 1
ATOM 8224 C C . LEU B 1 515 ? -0.761 -21.531 -24.422 1 31.64 515 LEU B C 1
ATOM 8226 O O . LEU B 1 515 ? 0.27 -21.484 -23.75 1 31.64 515 LEU B O 1
ATOM 8230 N N . SER B 1 516 ? -1.059 -20.391 -24.953 1 39.88 516 SER B N 1
ATOM 8231 C CA . SER B 1 516 ? -0.545 -19.219 -24.25 1 39.88 516 SER B CA 1
ATOM 8232 C C . SER B 1 516 ? -0.657 -19.406 -22.734 1 39.88 516 SER B C 1
ATOM 8234 O O . SER B 1 516 ? -1.763 -19.484 -22.203 1 39.88 516 SER B O 1
ATOM 8236 N N . GLU B 1 517 ? 0.198 -20.125 -22.266 1 38 517 GLU B N 1
ATOM 8237 C CA . GLU B 1 517 ? 0.293 -20.766 -20.953 1 38 517 GLU B CA 1
ATOM 8238 C C . GLU B 1 517 ? 0.01 -19.766 -19.844 1 38 517 GLU B C 1
ATOM 8240 O O . GLU B 1 517 ? -0.008 -18.562 -20.078 1 38 517 GLU B O 1
ATOM 8245 N N . ILE B 1 518 ? 0.41 -20.062 -18.406 1 36.75 518 ILE B N 1
ATOM 8246 C CA . ILE B 1 518 ? 0.155 -19.594 -17.047 1 36.75 518 ILE B CA 1
ATOM 8247 C C . ILE B 1 518 ? 0.589 -18.141 -16.922 1 36.75 518 ILE B C 1
ATOM 8249 O O . ILE B 1 518 ? 1.692 -17.766 -17.344 1 36.75 518 ILE B O 1
#

Radius of gyration: 32.51 Å; Cα contacts (8 Å, |Δi|>4): 1377; chains: 2; bounding box: 82×106×85 Å

Secondary structure (DSSP, 8-state):
------SBHHHHHTT------SSS-HHHHHTT-----B--HHHHHHHHHHHHHHHHHHHTT--SS---------------------------------PPPS-TTBS--TTS-PPPHHHHHHHHHHHHHPBPPBTTTTB--BSTTHHHHHHHTTSTT-HHHHHHHHHHHHHHHHHHH--HHHHHHHHHHHHHHHHHHHHHHHSTTPPP-HHHHHHHHHHHHHHHHHS-S-TTTTHHHHHHHHHHHHHGGGGGGSHHHHHHHHHHHHHHHHHHHHHTPPPPTTHHHHHHTB-TTSHHHHHHHHHHHHHHHHHHHHHHHHHHTTT---HHHHHHHHHHHHHHHHHHHHHTTSGGG--EEEEHHHH-TT---SS---SEEEE-SSHHHHHHHHHHHHHHHHHHHHHHHHHHHHTTS-HHHHHHHHHHHHHHHHHHHHHHHHHHTTHHHHHTSB-TT--B-TTSSPPTTHHHHHHHHHHHHHHHH-TTSSS-HHHHHHHHHHHHHHHHHHT--S---TT---/------SBHHHHHTT------SSS-HHHHHTT-----B--HHHHHHHHHHHHHHHHHHHTT-SSS---------------------------------PPPS-TTBS--TTS-PPPHHHHHHHHHHHHHPBPPBTTTTB--BSTTHHHHHHHTTSTT-HHHHHHHHHHHHHHHHHHH--HHHHHHHHHHHHHHHHHHHHHHHSTTPPP-HHHHHHHHHHHHHHHHHS---TTTTHHHHHHHHHHHHHGGGGGGSHHHHHHHHHHHHHHHHHHHHHTPPPPTTHHHHHHTB-TTSHHHHHHHHHHHHHHHHHHHHHHHHHHTTT---HHHHHHHHHHHHHHHHHHHHHTTSGGG--EEEEHHHH-SS---SS---SEEEE-SSHHHHHHHHHHHHHHHHHHHHHHHHHHHHTTS-HHHHHHHHHHHHHHHHHHHHHHHHHHTTHHHHHTSB-TT--B-TTSSPPTTHHHHHHHHHHHHHHHH-TTSSS-HHHHHHHHHHHHHHHHHHT--TT--TT---

pLDDT: mean 78.7, std 20.87, range [21.16, 98.69]

Organism: NCBI:txid1208366

Sequence (1036 aa):
MSHRSRGCLRCRQRRVKCDRSRPSCQRCIARNELCVGYRDEGDLMFQHETEKVVFRSLTTSSTSGSVSTNSSPRDHRTRSRSVERASESSFSSTASLNLPTAFPWLKDQSNTKTPSEDEQAADLFMGKYVLLPCNESSSPGFLEHLPCLFKEVNVQGRCALRWAVQACAFADLSREQSPEELVKRSLECYGHALSALGQSLAEKGKTPDDYDLMTTVMLDIFETLFMPDSFMTGSHTQGMAHILRLRGHDQFYEPRGWGLFRLAHHRIQKQQLAKQMDPLPESQDWLEALNDNMASVKLEKDGLAITNICQQANRLLQSLDTANISCDQVLDLVDEMLHLDHEATLWRRKPEWAFRTLPRSEISGNHKADFWLPETIQLHPDLWMAYEWNYHRTARIILHQKLVACLKRVVGESSQTKQISHNRIVESINIVQSLASEVLSTVLQSFGDIDHLGRCHLGLEPARWQAVGAYLLLWPIKIIKSSNGLTTESQKADAQRVFERIRECTGMKSGLGDLSEIMSHRSRGCLRCRQRRVKCDRSRPSCQRCIARNELCVGYRDEGDLMFQHETEKVVFRSLTTSSTSGSVSTNSSPRDHRTRSRSVERASESSFSSTASLNLPTAFPWLKDQSNTKTPSEDEQAADLFMGKYVLLPCNESSSPGFLEHLPCLFKEVNVQGRCALRWAVQACAFADLSREQSPEELVKRSLECYGHALSALGQSLAEKGKTPDDYDLMTTVMLDIFETLFMPDSFMTGSHTQGMAHILRLRGHDQFYEPRGWGLFRLAHHRIQKQQLAKQMDPLPESQDWLEALNDNMASVKLEKDGLAITNICQQANRLLQSLDTANISCDQVLDLVDEMLHLDHEATLWRRKPEWAFRTLPRSEISGNHKADFWLPETIQLHPDLWMAYEWNYHRTARIILHQKLVACLKRVVGESSQTKQISHNRIVESINIVQSLASEVLSTVLQSFGDIDHLGRCHLGLEPARWQAVGAYLLLWPIKIIKSSNGLTTESQKADAQRVFERIRECTGMKSGLGDLSEI

InterPro domains:
  IPR001138 Zn(2)Cys(6) fungal-type DNA-binding domain [PF00172] (7-40)
  IPR001138 Zn(2)Cys(6) fungal-type DNA-binding domain [PS00463] (7-35)
  IPR001138 Zn(2)Cys(6) fungal-type DNA-binding domain [PS50048] (7-36)
  IPR001138 Zn(2)Cys(6) fungal-type DNA-binding domain [SM00066] (2-46)
  IPR001138 Zn(2)Cys(6) fungal-type DNA-binding domain [cd00067] (5-38)
  IPR036864 Zn(2)-C6 fungal-type DNA-binding domain superfamily [G3DSA:4.10.240.10] (1-57)
  IPR036864 Zn(2)-C6 fungal-type DNA-binding domain superfamily [SSF57701] (6-39)
  IPR053175 DHMBA Cluster Regulating Transcription Factor [PTHR38791] (5-509)

Nearest PDB structures (foldseek):
  9dze-assembly1_h  TM=2.946E-01  e=4.811E+00  synthetic construct
  6nf4-assembly1_B  TM=1.642E-01  e=9.544E-01  Danio rerio
  9b3o-assembly1_A  TM=1.625E-01  e=9.111E+00  Staphylococcus aureus
  8b37-assembly1_A  TM=1.387E-01  e=9.921E+00  Pyrobaculum aerophilum
  9dze-assembly1_h  TM=2.745E-01  e=4.679E+00  synthetic construct

Foldseek 3Di:
DPPQAQAFLVCSLVVHHFPQDPPATPVCVVVVHPRLHTCPPLVVCLLVVLVVLLVVLVVVVPPDDDPDCPDPPPDCPVPPPPPPPPPVPVPPPPPDQPAPQQCPPDPDRVPDPDPDPLVSLLVLLCLAAWFCQDPVLRGHIACNCLVVLLVVVVDPLLVLSSLLSSLLSLQQSCLVVVDPSSNSSSSVSLSVSSVSLSVSVPPRPDQDDLSSLNSLVSSLVSCLFRNFQPPCNCSSLSVNVVSDSSCPLVLVVDPSSVSSCLNSLVVNLLQCLFVLHQHDPCQVVNLVVDDCPDPSSVLSVLSNVLSVLLNVLVVQVVCVVVVPDDLVVLVVSLVVLVVSLVVLVVVCPDPSLDWDKDAPVVQPDPDPFPADAARMAIFDPALVSLLSLLSSLLSLQSSLLSSLVSLVVSLPPDPVSNVVSVVSNVVSLVSNQVSLSSNRNHLCCLQVQADNVGHGQGPHPTDSHNLNSLVSSQASLLSQLQPSGSYDPVSNVNSVRSPVVSCSSSVRDPSHPSPSHD/DPPQAQAFPVCSLVVHHFPQDPPATPVCVVVVHPRLHTPPPLVVVLLVVLVVLLVVLVVVVPPDDDPPPDDDDPDCPPPPPDPPPPPVPVPPPPPDQPAPQQCPPDPDRVPDPDPDPLVSLLVLLCLAAWFCQDPVLRDHIACNCLVVLQVVVVPPLLVLLSLLSSLLSLQQSCLVVVDPSSNSSSSVSLSVSSVSLSVQVPPRPDQDDLSSLNSLVSNLVSCLFRNFQDPCNCSSLSVNVVSDSSCPPVLVVDPSSVSSCLNSLVVNLLQCLFVLHQHDPCQVVNLVVDDCPDPSSVLSVLSNVLSVLLNVLVVQVVCVVVVPDDLVVLVVSLVVLVVSLVVLVVVCPDPSLDWDKDAPVVQPDPDPFPADDARMAIFDPALVSLLSLLSSLLSLQSSLLSSLVSLVVSLPPDPVSVVVSVVSNVVSLVSNQVSLSSNRNHLCCLQVQADNVGHGQGPHPTDSHNLNSLVSSQSSLLSQLQPSGSYDPVSNVNSVRSPVVSCSSSVRDPSRPSPSDD